Protein AF-A0A6A7G617-F1 (afdb_monomer_lite)

Organism: NCBI:txid1518452

InterPro domains:
  IPR002123 Phospholipid/glycerol acyltransferase [PF01553] (434-567)
  IPR002123 Phospholipid/glycerol acyltransferase [SM00563] (442-570)
  IPR013120 Fatty acyl-CoA reductase-like, NAD-binding domain [PF07993] (27-132)
  IPR022284 Glycerol-3-phosphate O-acyltransferase/Dihydroxyacetone phosphate acyltransferase [PTHR12563] (223-958)
  IPR033640 Fatty acyl-CoA reductase, C-terminal [PF03015] (202-298)
  IPR033640 Fatty acyl-CoA reductase, C-terminal [cd09071] (199-296)
  IPR041728 GPAT/DHAPAT, acyltransferase domain [cd07993] (420-623)
  IPR045520 GPAT/DHAPAT, C-terminal domain [PF19277] (578-935)

Structure (mmCIF, N/CA/C/O backbone):
data_AF-A0A6A7G617-F1
#
_entry.id   AF-A0A6A7G617-F1
#
loop_
_atom_site.group_PDB
_atom_site.id
_atom_site.type_symbol
_atom_site.label_atom_id
_atom_site.label_alt_id
_atom_site.label_comp_id
_atom_site.label_asym_id
_atom_site.label_entity_id
_atom_site.label_seq_id
_atom_site.pdbx_PDB_ins_code
_atom_site.Cartn_x
_atom_site.Cartn_y
_atom_site.Cartn_z
_atom_site.occupancy
_atom_site.B_iso_or_equiv
_atom_site.auth_seq_id
_atom_site.auth_comp_id
_atom_site.auth_asym_id
_atom_site.auth_atom_id
_atom_site.pdbx_PDB_model_num
ATOM 1 N N . ASN A 1 1 ? 29.561 -19.094 -16.765 1.00 28.03 1 ASN A N 1
ATOM 2 C CA . ASN A 1 1 ? 29.446 -20.532 -17.077 1.00 28.03 1 ASN A CA 1
ATOM 3 C C . ASN A 1 1 ? 27.996 -20.969 -16.968 1.00 28.03 1 ASN A C 1
ATOM 5 O O . ASN A 1 1 ? 27.586 -21.428 -15.915 1.00 28.03 1 ASN A O 1
ATOM 9 N N . VAL A 1 2 ? 27.230 -20.777 -18.043 1.00 29.97 2 VAL A N 1
ATOM 10 C CA . VAL A 1 2 ? 25.939 -21.436 -18.299 1.00 29.97 2 VAL A CA 1
ATOM 11 C C . VAL A 1 2 ? 26.090 -21.962 -19.722 1.00 29.97 2 VAL A C 1
ATOM 13 O O . VAL A 1 2 ? 26.134 -21.178 -20.665 1.00 29.97 2 VAL A O 1
ATOM 16 N N . HIS A 1 3 ? 26.375 -23.252 -19.865 1.00 28.94 3 HIS A N 1
ATOM 17 C CA . HIS A 1 3 ? 26.636 -23.854 -21.168 1.00 28.94 3 HIS A CA 1
ATOM 18 C C . HIS A 1 3 ? 25.312 -24.030 -21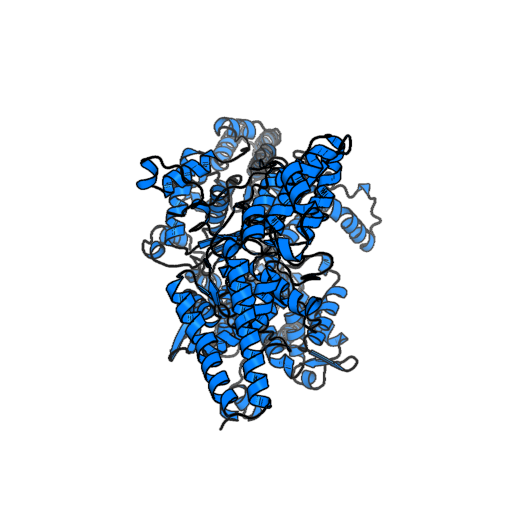.933 1.00 28.94 3 HIS A C 1
ATOM 20 O O . HIS A 1 3 ? 24.466 -24.814 -21.517 1.00 28.94 3 HIS A O 1
ATOM 26 N N . MET A 1 4 ? 25.214 -23.275 -23.036 1.00 38.28 4 MET A N 1
ATOM 27 C CA . MET A 1 4 ? 24.324 -23.378 -24.208 1.00 38.28 4 MET A CA 1
ATOM 28 C C . MET A 1 4 ? 22.805 -23.247 -23.984 1.00 38.28 4 MET A C 1
ATOM 30 O O . MET A 1 4 ? 22.077 -24.231 -23.997 1.00 38.28 4 MET A O 1
ATOM 34 N N . ALA A 1 5 ? 22.336 -21.997 -23.873 1.00 47.97 5 ALA A N 1
ATOM 35 C CA . ALA A 1 5 ? 20.972 -21.594 -24.228 1.00 47.97 5 ALA A CA 1
ATOM 36 C C . ALA A 1 5 ? 20.949 -21.233 -25.724 1.00 47.97 5 ALA A C 1
ATOM 38 O O . ALA A 1 5 ? 21.681 -20.333 -26.142 1.00 47.97 5 ALA A O 1
ATOM 39 N N . GLY A 1 6 ? 20.162 -21.944 -26.531 1.00 65.44 6 GLY A N 1
ATOM 40 C CA . GLY A 1 6 ? 19.867 -21.529 -27.903 1.00 65.44 6 GLY A CA 1
ATOM 41 C C . GLY A 1 6 ? 18.695 -20.551 -27.890 1.00 65.44 6 GLY A C 1
ATOM 42 O O . GLY A 1 6 ? 17.639 -20.890 -27.356 1.00 65.44 6 GLY A O 1
ATOM 43 N N . LEU A 1 7 ? 18.889 -19.347 -28.430 1.00 74.81 7 LEU A N 1
ATOM 44 C CA . LEU A 1 7 ? 17.791 -18.439 -28.756 1.00 74.81 7 LEU A CA 1
ATOM 45 C C . LEU A 1 7 ? 17.129 -18.944 -30.043 1.00 74.81 7 LEU A C 1
ATOM 47 O O . LEU A 1 7 ? 17.815 -19.141 -31.045 1.00 74.81 7 LEU A O 1
ATOM 51 N N . LEU A 1 8 ? 15.823 -19.183 -29.995 1.00 83.69 8 LEU A N 1
ATOM 52 C CA . LEU A 1 8 ? 15.007 -19.600 -31.128 1.00 83.69 8 LEU A CA 1
ATOM 53 C C . LEU A 1 8 ? 14.231 -18.388 -31.640 1.00 83.69 8 LEU A C 1
ATOM 55 O O . LEU A 1 8 ? 13.388 -17.851 -30.930 1.00 83.69 8 LEU A O 1
ATOM 59 N N . HIS A 1 9 ? 14.538 -17.958 -32.856 1.00 85.94 9 HIS A N 1
ATOM 60 C CA . HIS A 1 9 ? 13.901 -16.847 -33.547 1.00 85.94 9 HIS A CA 1
ATOM 61 C C . HIS A 1 9 ? 12.574 -17.251 -34.208 1.00 85.94 9 HIS A C 1
ATOM 63 O O . HIS A 1 9 ? 12.295 -18.427 -34.469 1.00 85.94 9 HIS A O 1
ATOM 69 N N . GLU A 1 10 ? 11.751 -16.249 -34.510 1.00 90.31 10 GLU A N 1
ATOM 70 C CA . GLU A 1 10 ? 10.480 -16.390 -35.229 1.00 90.31 10 GLU A CA 1
ATOM 71 C C . GLU A 1 10 ? 10.707 -16.566 -36.740 1.00 90.31 10 GLU A C 1
ATOM 73 O O . GLU A 1 10 ? 10.277 -15.762 -37.565 1.00 90.31 10 GLU A O 1
ATOM 78 N N . GLU A 1 11 ? 11.406 -17.643 -37.100 1.00 89.38 11 GLU A N 1
ATOM 79 C CA . GLU A 1 11 ? 11.740 -18.015 -38.475 1.00 89.38 11 GLU A CA 1
ATOM 80 C C . GLU A 1 11 ? 11.430 -19.495 -38.770 1.00 89.38 11 GLU A C 1
ATOM 82 O O . GLU A 1 11 ? 11.190 -20.311 -37.866 1.00 89.38 11 GLU A O 1
ATOM 87 N N . ILE A 1 12 ? 11.393 -19.830 -40.064 1.00 89.19 12 ILE A N 1
ATOM 88 C CA . ILE A 1 12 ? 11.341 -21.216 -40.537 1.00 89.19 12 ILE A CA 1
ATOM 89 C C . ILE A 1 12 ? 12.767 -21.757 -40.556 1.00 89.19 12 ILE A C 1
ATOM 91 O O . ILE A 1 12 ? 13.620 -21.257 -41.288 1.00 89.19 12 ILE A O 1
ATOM 95 N N . TYR A 1 13 ? 13.012 -22.802 -39.774 1.00 87.94 13 TYR A N 1
ATOM 96 C CA . TYR A 1 13 ? 14.319 -23.447 -39.718 1.00 87.94 13 TYR A CA 1
ATOM 97 C C . TYR A 1 13 ? 14.511 -24.399 -40.898 1.00 87.94 13 TYR A C 1
ATOM 99 O O . TYR A 1 13 ? 13.625 -25.222 -41.130 1.00 87.94 13 TYR A O 1
ATOM 107 N N . PRO A 1 14 ? 15.637 -24.336 -41.631 1.00 86.38 14 PRO A N 1
ATOM 108 C CA . PRO A 1 14 ? 15.873 -25.212 -42.774 1.00 86.38 14 PRO A CA 1
ATOM 109 C C . PRO A 1 14 ? 15.912 -26.683 -42.346 1.00 86.38 14 PRO A C 1
ATOM 111 O O . PRO A 1 14 ? 16.496 -27.022 -41.316 1.00 86.38 14 PRO A O 1
ATOM 114 N N . LEU A 1 15 ? 15.306 -27.555 -43.156 1.00 86.38 15 LEU A N 1
ATOM 115 C CA . LEU A 1 15 ? 15.407 -29.003 -42.973 1.00 86.38 15 LEU A CA 1
ATOM 116 C C . LEU A 1 15 ? 16.800 -29.477 -43.407 1.00 86.38 15 LEU A C 1
ATOM 118 O O . LEU A 1 15 ? 17.354 -29.000 -44.396 1.00 86.38 15 LEU A O 1
ATOM 122 N N . ASN A 1 16 ? 17.362 -30.437 -42.676 1.00 83.38 16 ASN A N 1
ATOM 123 C CA . ASN A 1 16 ? 18.614 -31.115 -43.033 1.00 83.38 16 ASN A CA 1
ATOM 124 C C . ASN A 1 16 ? 18.387 -32.359 -43.916 1.00 83.38 16 ASN A C 1
ATOM 126 O O . ASN A 1 16 ? 19.311 -33.144 -44.126 1.00 83.38 16 ASN A O 1
ATOM 130 N N . PHE A 1 17 ? 17.168 -32.538 -44.425 1.00 85.31 17 PHE A N 1
ATOM 131 C CA . PHE A 1 17 ? 16.744 -33.635 -45.290 1.00 85.31 17 PHE A CA 1
ATOM 132 C C . PHE A 1 17 ? 15.777 -33.136 -46.366 1.00 85.31 17 PHE A C 1
ATOM 134 O O . PHE A 1 17 ? 15.172 -32.072 -46.225 1.00 85.31 17 PHE A O 1
ATOM 141 N N . ASP A 1 18 ? 15.616 -33.936 -47.419 1.00 87.38 18 ASP A N 1
ATOM 142 C CA . ASP A 1 18 ? 14.609 -33.714 -48.453 1.00 87.38 18 ASP A CA 1
ATOM 143 C C . ASP A 1 18 ? 13.220 -34.148 -47.954 1.00 87.38 18 ASP A C 1
ATOM 145 O O . ASP A 1 18 ? 13.027 -35.265 -47.457 1.00 87.38 18 ASP A O 1
ATOM 149 N N . LEU A 1 19 ? 12.262 -33.226 -48.031 1.00 86.56 19 LEU A N 1
ATOM 150 C CA . LEU A 1 19 ? 10.920 -33.402 -47.493 1.00 86.56 19 LEU A CA 1
ATOM 151 C C . LEU A 1 19 ? 10.115 -34.460 -48.265 1.00 86.56 19 LEU A C 1
ATOM 153 O O . LEU A 1 19 ? 9.442 -35.294 -47.645 1.00 86.56 19 LEU A O 1
ATOM 157 N N . ASP A 1 20 ? 10.202 -34.457 -49.594 1.00 87.25 20 ASP A N 1
ATOM 158 C CA . ASP A 1 20 ? 9.460 -35.376 -50.458 1.00 87.25 20 ASP A CA 1
ATOM 159 C C . ASP A 1 20 ? 9.963 -36.811 -50.292 1.00 87.25 20 ASP A C 1
ATOM 161 O O . ASP A 1 20 ? 9.159 -37.749 -50.196 1.00 87.25 20 ASP A O 1
ATOM 165 N N . ASP A 1 21 ? 11.279 -36.986 -50.160 1.00 88.25 21 ASP A N 1
ATOM 166 C CA . ASP A 1 21 ? 11.900 -38.285 -49.904 1.00 88.25 21 ASP A CA 1
ATOM 167 C C . ASP A 1 21 ? 11.450 -38.879 -48.566 1.00 88.25 21 ASP A C 1
ATOM 169 O O . ASP A 1 21 ? 11.077 -40.058 -48.490 1.00 88.25 21 ASP A O 1
ATOM 173 N N . VAL A 1 22 ? 11.436 -38.070 -47.502 1.00 87.31 22 VAL A N 1
ATOM 174 C CA . VAL A 1 22 ? 10.978 -38.506 -46.175 1.00 87.31 22 VAL A CA 1
ATOM 175 C C . VAL A 1 22 ? 9.497 -38.881 -46.210 1.00 87.31 22 VAL A C 1
ATOM 177 O O . VAL A 1 22 ? 9.124 -39.947 -45.710 1.00 87.31 22 VAL A O 1
ATOM 180 N N . ILE A 1 23 ? 8.645 -38.069 -46.843 1.00 86.38 23 ILE A N 1
ATOM 181 C CA . ILE A 1 23 ? 7.213 -38.370 -46.983 1.00 86.38 23 ILE A CA 1
ATOM 182 C C . ILE A 1 23 ? 7.006 -39.660 -47.788 1.00 86.38 23 ILE A C 1
ATOM 184 O O . ILE A 1 23 ? 6.203 -40.514 -47.395 1.00 86.38 23 ILE A O 1
ATOM 188 N N . ALA A 1 24 ? 7.727 -39.837 -48.898 1.00 88.38 24 ALA A N 1
ATOM 189 C CA . ALA A 1 24 ? 7.652 -41.042 -49.718 1.00 88.38 24 ALA A CA 1
ATOM 190 C C . ALA A 1 24 ? 8.116 -42.286 -48.947 1.00 88.38 24 ALA A C 1
ATOM 192 O O . ALA A 1 24 ? 7.482 -43.340 -49.045 1.00 88.38 24 ALA A O 1
ATOM 193 N N . LYS A 1 25 ? 9.182 -42.162 -48.147 1.00 86.44 25 LYS A N 1
ATOM 194 C CA . LYS A 1 25 ? 9.706 -43.224 -47.278 1.00 86.44 25 LYS A CA 1
ATOM 195 C C . LYS A 1 25 ? 8.682 -43.629 -46.218 1.00 86.44 25 LYS A C 1
ATOM 197 O O . LYS A 1 25 ? 8.375 -44.813 -46.102 1.00 86.44 25 LYS A O 1
ATOM 202 N N . VAL A 1 26 ? 8.088 -42.660 -45.520 1.00 86.44 26 VAL A N 1
ATOM 203 C CA . VAL A 1 26 ? 7.050 -42.893 -44.500 1.00 86.44 26 VAL A CA 1
ATOM 204 C C . VAL A 1 26 ? 5.806 -43.552 -45.106 1.00 86.44 26 VAL A C 1
ATOM 206 O O . VAL A 1 26 ? 5.297 -44.515 -44.539 1.00 86.44 26 VAL A O 1
ATOM 209 N N . LYS A 1 27 ? 5.346 -43.108 -46.287 1.00 86.56 27 LYS A N 1
ATOM 210 C CA . LYS A 1 27 ? 4.177 -43.686 -46.985 1.00 86.56 27 LYS A CA 1
ATOM 211 C C . LYS A 1 27 ? 4.368 -45.141 -47.431 1.00 86.56 27 LYS A C 1
ATOM 213 O O . LYS A 1 27 ? 3.377 -45.828 -47.669 1.00 86.56 27 LYS A O 1
ATOM 218 N N . ARG A 1 28 ? 5.613 -45.604 -47.583 1.00 88.38 28 ARG A N 1
ATOM 219 C CA . ARG A 1 28 ? 5.943 -46.981 -47.997 1.00 88.38 28 ARG A CA 1
ATOM 220 C C . ARG A 1 28 ? 6.091 -47.954 -46.822 1.00 88.38 28 ARG A C 1
ATOM 222 O O . ARG A 1 28 ? 6.102 -49.156 -47.062 1.00 88.38 28 ARG A O 1
ATOM 229 N N . MET A 1 29 ? 6.212 -47.459 -45.589 1.00 86.38 29 MET A N 1
ATOM 230 C CA . MET A 1 29 ? 6.393 -48.277 -44.384 1.00 86.38 29 MET A CA 1
ATOM 231 C C . MET A 1 29 ? 5.056 -48.587 -43.712 1.00 86.38 29 MET A C 1
ATOM 233 O O . MET A 1 29 ? 4.158 -47.745 -43.670 1.00 86.38 29 MET A O 1
ATOM 237 N N . ASN A 1 30 ? 4.933 -49.772 -43.109 1.00 85.38 30 ASN A N 1
ATOM 238 C CA . ASN A 1 30 ? 3.828 -50.038 -42.185 1.00 85.38 30 ASN A CA 1
ATOM 239 C C . ASN A 1 30 ? 4.156 -49.551 -40.755 1.00 85.38 30 ASN A C 1
ATOM 241 O O . ASN A 1 30 ? 5.309 -49.302 -40.400 1.00 85.38 30 ASN A O 1
ATOM 245 N N . VAL A 1 31 ? 3.130 -49.418 -39.905 1.00 81.00 31 VAL A N 1
ATOM 246 C CA . VAL A 1 31 ? 3.266 -48.878 -38.535 1.00 81.00 31 VAL A CA 1
ATOM 247 C C . VAL A 1 31 ? 4.232 -49.701 -37.669 1.00 81.00 31 VAL A C 1
ATOM 249 O O . VAL A 1 31 ? 4.936 -49.144 -36.829 1.00 81.00 31 VAL A O 1
ATOM 252 N N . ASN A 1 32 ? 4.293 -51.020 -37.865 1.00 82.69 32 ASN A N 1
ATOM 253 C CA . ASN A 1 32 ? 5.158 -51.893 -37.070 1.00 82.69 32 ASN A CA 1
ATOM 254 C C . ASN A 1 32 ? 6.635 -51.724 -37.447 1.00 82.69 32 ASN A C 1
ATOM 256 O O . ASN A 1 32 ? 7.483 -51.681 -36.560 1.00 82.69 32 ASN A O 1
ATOM 260 N N . GLU A 1 33 ? 6.932 -51.577 -38.737 1.00 80.62 33 GLU A N 1
ATOM 261 C CA . GLU A 1 33 ? 8.276 -51.285 -39.250 1.00 80.62 33 GLU A CA 1
ATOM 262 C C . GLU A 1 33 ? 8.768 -49.913 -38.782 1.00 80.62 33 GLU A C 1
ATOM 264 O O . GLU A 1 33 ? 9.898 -49.786 -38.308 1.00 80.62 33 GLU A O 1
ATOM 269 N N . MET A 1 34 ? 7.897 -48.904 -38.841 1.00 78.38 34 MET A N 1
ATOM 270 C CA . MET A 1 34 ? 8.214 -47.529 -38.448 1.00 78.38 34 MET A CA 1
ATOM 271 C C . MET A 1 34 ? 8.533 -47.393 -36.955 1.00 78.38 34 MET A C 1
ATOM 273 O O . MET A 1 34 ? 9.382 -46.596 -36.573 1.00 78.38 34 MET A O 1
ATOM 277 N N . ASN A 1 35 ? 7.885 -48.200 -36.110 1.00 76.75 35 ASN A N 1
ATOM 278 C CA . ASN A 1 35 ? 8.109 -48.205 -34.663 1.00 76.75 35 ASN A CA 1
ATOM 279 C C . ASN A 1 35 ? 9.349 -49.008 -34.232 1.00 76.75 35 ASN A C 1
ATOM 281 O O . ASN A 1 35 ? 9.637 -49.090 -33.035 1.00 76.75 35 ASN A O 1
ATOM 285 N N . THR A 1 36 ? 10.095 -49.606 -35.167 1.00 82.38 36 THR A N 1
ATOM 286 C CA . THR A 1 36 ? 11.384 -50.217 -34.827 1.00 82.38 36 THR A CA 1
ATOM 287 C C . THR A 1 36 ? 12.402 -49.129 -34.493 1.00 82.38 36 THR A C 1
ATOM 289 O O . THR A 1 36 ? 12.517 -48.129 -35.199 1.00 82.38 36 THR A O 1
ATOM 292 N N . LEU A 1 37 ? 13.162 -49.321 -33.409 1.00 75.19 37 LEU A N 1
ATOM 293 C CA . LEU A 1 37 ? 14.102 -48.312 -32.908 1.00 75.19 37 LEU A CA 1
ATOM 294 C C . LEU A 1 37 ? 15.076 -47.789 -33.988 1.00 75.19 37 LEU A C 1
ATOM 296 O O . LEU A 1 37 ? 15.215 -46.574 -34.079 1.00 75.19 37 LEU A O 1
ATOM 300 N N . PRO A 1 38 ? 15.695 -48.632 -34.845 1.00 80.44 38 PRO A N 1
ATOM 301 C CA . PRO A 1 38 ? 16.620 -48.146 -35.870 1.00 80.44 38 PRO A CA 1
ATOM 302 C C . PRO A 1 38 ? 15.945 -47.251 -36.914 1.00 80.44 38 PRO A C 1
ATOM 304 O O . PRO A 1 38 ? 16.496 -46.219 -37.276 1.00 80.44 38 PRO A O 1
ATOM 307 N N . VAL A 1 39 ? 14.745 -47.626 -37.369 1.00 80.81 39 VAL A N 1
ATOM 308 C CA . VAL A 1 39 ? 13.992 -46.870 -38.380 1.00 80.81 39 VAL A CA 1
ATOM 309 C C . VAL A 1 39 ? 13.489 -45.556 -37.797 1.00 80.81 39 VAL A C 1
ATOM 311 O O . VAL A 1 39 ? 13.611 -44.516 -38.435 1.00 80.81 39 VAL A O 1
ATOM 314 N N . LEU A 1 40 ? 12.968 -45.578 -36.570 1.00 80.88 40 LEU A N 1
ATOM 315 C CA . LEU A 1 40 ? 12.483 -44.374 -35.907 1.00 80.88 40 LEU A CA 1
ATOM 316 C C . LEU A 1 40 ? 13.619 -43.383 -35.622 1.00 80.88 40 LEU A C 1
ATOM 318 O O . LEU A 1 40 ? 13.441 -42.188 -35.826 1.00 80.88 40 LEU A O 1
ATOM 322 N N . THR A 1 41 ? 14.785 -43.858 -35.173 1.00 81.62 41 THR A N 1
ATOM 323 C CA . THR A 1 41 ? 15.956 -42.998 -34.945 1.00 81.62 41 THR A CA 1
ATOM 324 C C . THR A 1 41 ? 16.480 -42.400 -36.250 1.00 81.62 41 THR A C 1
ATOM 326 O O . THR A 1 41 ? 16.791 -41.215 -36.280 1.00 81.62 41 THR A O 1
ATOM 329 N N . ASP A 1 42 ? 16.520 -43.185 -37.327 1.00 84.25 42 ASP A N 1
ATOM 330 C CA . ASP A 1 42 ? 16.909 -42.711 -38.661 1.00 84.25 42 ASP A CA 1
ATOM 331 C C . ASP A 1 42 ? 15.929 -41.663 -39.215 1.00 84.25 42 ASP A C 1
ATOM 333 O O . ASP A 1 42 ? 16.350 -40.657 -39.775 1.00 84.25 42 ASP A O 1
ATOM 337 N N . LEU A 1 43 ? 14.619 -41.853 -39.009 1.00 83.38 43 LEU A N 1
ATOM 338 C CA . LEU A 1 43 ? 13.598 -40.884 -39.420 1.00 83.38 43 LEU A CA 1
ATOM 339 C C . LEU A 1 43 ? 13.639 -39.593 -38.595 1.00 83.38 43 LEU A C 1
ATOM 341 O O . LEU A 1 43 ? 13.448 -38.518 -39.153 1.00 83.38 43 LEU A O 1
ATOM 345 N N . LEU A 1 44 ? 13.846 -39.687 -37.279 1.00 82.88 44 LEU A N 1
ATOM 346 C CA . LEU A 1 44 ? 13.841 -38.519 -36.395 1.00 82.88 44 LEU A CA 1
ATOM 347 C C . LEU A 1 44 ? 15.117 -37.682 -36.498 1.00 82.88 44 LEU A C 1
ATOM 349 O O . LEU A 1 44 ? 15.049 -36.483 -36.241 1.00 82.88 44 LEU A O 1
ATOM 353 N N . GLY A 1 45 ? 16.264 -38.275 -36.838 1.00 84.00 45 GLY A N 1
ATOM 354 C CA . GLY A 1 45 ? 17.542 -37.562 -36.867 1.00 84.00 45 GLY A CA 1
ATOM 355 C C . GLY A 1 45 ? 17.822 -36.836 -35.543 1.00 84.00 45 GLY A C 1
ATOM 356 O O . GLY A 1 45 ? 17.824 -37.452 -34.477 1.00 84.00 45 GLY A O 1
ATOM 357 N N . ASP A 1 46 ? 18.016 -35.516 -35.610 1.00 81.88 46 ASP A N 1
ATOM 358 C CA . ASP A 1 46 ? 18.300 -34.656 -34.448 1.00 81.88 46 ASP A CA 1
ATOM 359 C C . ASP A 1 46 ? 17.046 -34.238 -33.652 1.00 81.88 46 ASP A C 1
ATOM 361 O O . ASP A 1 46 ? 17.153 -33.591 -32.604 1.00 81.88 46 ASP A O 1
ATOM 365 N N . TYR A 1 47 ? 15.843 -34.585 -34.120 1.00 85.38 47 TYR A N 1
ATOM 366 C CA . TYR A 1 47 ? 14.606 -34.190 -33.454 1.00 85.38 47 TYR A CA 1
ATOM 367 C C . TYR A 1 47 ? 14.360 -35.041 -32.198 1.00 85.38 47 TYR A C 1
ATOM 369 O O . TYR A 1 47 ? 14.393 -36.272 -32.252 1.00 85.38 47 TYR A O 1
ATOM 377 N N . PRO A 1 48 ? 14.027 -34.420 -31.050 1.00 80.69 48 PRO A N 1
ATOM 378 C CA . PRO A 1 48 ? 13.909 -35.133 -29.779 1.00 80.69 48 PRO A CA 1
ATOM 379 C C . PRO A 1 48 ? 12.720 -36.095 -29.712 1.00 80.69 48 PRO A C 1
ATOM 381 O O . PRO A 1 48 ? 12.708 -37.003 -28.878 1.00 80.69 48 PRO A O 1
ATOM 384 N N . ASN A 1 49 ? 11.688 -35.878 -30.530 1.00 84.19 49 ASN A N 1
ATOM 385 C CA . ASN A 1 49 ? 10.528 -36.753 -30.623 1.00 84.19 49 ASN A CA 1
ATOM 386 C C . ASN A 1 49 ? 9.768 -36.556 -31.946 1.00 84.19 49 ASN A C 1
ATOM 388 O O . ASN A 1 49 ? 10.015 -35.629 -32.717 1.00 84.19 49 ASN A O 1
ATOM 392 N N . THR A 1 50 ? 8.792 -37.433 -32.182 1.00 86.19 50 THR A N 1
ATOM 393 C CA . THR A 1 50 ? 7.918 -37.401 -33.364 1.00 86.19 50 THR A CA 1
ATOM 394 C C . THR A 1 50 ? 7.081 -36.130 -33.464 1.00 86.19 50 THR A C 1
ATOM 396 O O . THR A 1 50 ? 6.789 -35.682 -34.570 1.00 86.19 50 THR A O 1
ATOM 399 N N . TYR A 1 51 ? 6.709 -35.513 -32.341 1.00 85.81 51 TYR A N 1
ATOM 400 C CA . TYR A 1 51 ? 5.921 -34.284 -32.344 1.00 85.81 51 TYR A CA 1
ATOM 401 C C . TYR A 1 51 ? 6.719 -33.107 -32.919 1.00 85.81 51 TYR A C 1
ATOM 403 O O . TYR A 1 51 ? 6.253 -32.454 -33.850 1.00 85.81 51 TYR A O 1
ATOM 411 N N . THR A 1 52 ? 7.940 -32.867 -32.433 1.00 87.06 52 THR A N 1
ATOM 412 C CA . THR A 1 52 ? 8.783 -31.768 -32.934 1.00 87.06 52 THR A CA 1
ATOM 413 C C . THR A 1 52 ? 9.152 -31.969 -34.402 1.00 87.06 52 THR A C 1
ATOM 415 O O . THR A 1 52 ? 9.135 -31.014 -35.173 1.00 87.06 52 THR A O 1
ATOM 418 N N . PHE A 1 53 ? 9.415 -33.217 -34.802 1.00 88.94 53 PHE A N 1
ATOM 419 C CA . PHE A 1 53 ? 9.690 -33.589 -36.190 1.00 88.94 53 PHE A CA 1
ATOM 420 C C . PHE A 1 53 ? 8.505 -33.298 -37.121 1.00 88.94 53 PHE A C 1
ATOM 422 O O . PHE A 1 53 ? 8.629 -32.559 -38.096 1.00 88.94 53 PHE A O 1
ATOM 429 N N . THR A 1 54 ? 7.323 -33.820 -36.787 1.00 90.25 54 THR A N 1
ATOM 430 C CA . THR A 1 54 ? 6.126 -33.663 -37.630 1.00 90.25 54 THR A CA 1
ATOM 431 C C . THR A 1 54 ? 5.650 -32.216 -37.714 1.00 90.25 54 THR A C 1
ATOM 433 O O . THR A 1 54 ? 5.224 -31.782 -38.785 1.00 90.25 54 THR A O 1
ATOM 436 N N . LYS A 1 55 ? 5.753 -31.438 -36.627 1.00 92.06 55 LYS A N 1
ATOM 437 C CA . LYS A 1 55 ? 5.425 -30.005 -36.648 1.00 92.06 55 LYS A CA 1
ATOM 438 C C . LYS A 1 55 ? 6.393 -29.205 -37.510 1.00 92.06 55 LYS A C 1
ATOM 440 O O . LYS A 1 55 ? 5.927 -28.389 -38.294 1.00 92.06 55 LYS A O 1
ATOM 445 N N . SER A 1 56 ? 7.692 -29.501 -37.446 1.00 90.31 56 SER A N 1
ATOM 446 C CA . SER A 1 56 ? 8.683 -28.864 -38.320 1.00 90.31 56 SER A CA 1
ATOM 447 C C . SER A 1 56 ? 8.394 -29.145 -39.796 1.00 90.31 56 SER A C 1
ATOM 449 O O . SER A 1 56 ? 8.293 -28.206 -40.575 1.00 90.31 56 SER A O 1
ATOM 451 N N . ILE A 1 57 ? 8.142 -30.405 -40.166 1.00 91.31 57 ILE A N 1
ATOM 452 C CA . ILE A 1 57 ? 7.723 -30.778 -41.528 1.00 91.31 57 ILE A CA 1
ATOM 453 C C . ILE A 1 57 ? 6.448 -30.035 -41.957 1.00 91.31 57 ILE A C 1
ATOM 455 O O . ILE A 1 57 ? 6.370 -29.524 -43.072 1.00 91.31 57 ILE A O 1
ATOM 459 N N . THR A 1 58 ? 5.456 -29.940 -41.068 1.00 92.62 58 THR A N 1
ATOM 460 C CA . THR A 1 58 ? 4.180 -29.271 -41.368 1.00 92.62 58 THR A CA 1
ATOM 461 C C . THR A 1 58 ? 4.379 -27.795 -41.716 1.00 92.62 58 THR A C 1
ATOM 463 O O . THR A 1 58 ? 3.737 -27.305 -42.641 1.00 92.62 58 THR A O 1
ATOM 466 N N . GLU A 1 59 ? 5.263 -27.082 -41.011 1.00 92.88 59 GLU A N 1
ATOM 467 C CA . GLU A 1 59 ? 5.543 -25.669 -41.297 1.00 92.88 59 GLU A CA 1
ATOM 468 C C . GLU A 1 59 ? 6.103 -25.471 -42.720 1.00 92.88 59 GLU A C 1
ATOM 470 O O . GLU A 1 59 ? 5.652 -24.571 -43.432 1.00 92.88 59 GLU A O 1
ATOM 475 N N . HIS A 1 60 ? 7.008 -26.349 -43.168 1.00 91.88 60 HIS A N 1
ATOM 476 C CA . HIS A 1 60 ? 7.544 -26.331 -44.539 1.00 91.88 60 HIS A CA 1
ATOM 477 C C . HIS A 1 60 ? 6.485 -26.684 -45.580 1.00 91.88 60 HIS A C 1
ATOM 479 O O . HIS A 1 60 ? 6.309 -25.949 -46.549 1.00 91.88 60 HIS A O 1
ATOM 485 N N . MET A 1 61 ? 5.698 -27.735 -45.337 1.00 90.56 61 MET A N 1
ATOM 486 C CA . MET A 1 61 ? 4.607 -28.119 -46.237 1.00 90.56 61 MET A CA 1
ATOM 487 C C . MET A 1 61 ? 3.584 -26.992 -46.417 1.00 90.56 61 MET A C 1
ATOM 489 O O . MET A 1 61 ? 3.103 -26.775 -47.528 1.00 90.56 61 MET A O 1
ATOM 493 N N . LEU A 1 62 ? 3.241 -26.268 -45.347 1.00 90.62 62 LEU A N 1
ATOM 494 C CA . LEU A 1 62 ? 2.337 -25.119 -45.431 1.00 90.62 62 LEU A CA 1
ATOM 495 C C . LEU A 1 62 ? 2.951 -23.986 -46.255 1.00 90.62 62 LEU A C 1
ATOM 497 O O . LEU A 1 62 ? 2.252 -23.369 -47.055 1.00 90.62 62 LEU A O 1
ATOM 501 N N . LEU A 1 63 ? 4.249 -23.722 -46.093 1.00 86.94 63 LEU A N 1
ATOM 502 C CA . LEU A 1 63 ? 4.942 -22.693 -46.860 1.00 86.94 63 LEU A CA 1
ATOM 503 C C . LEU A 1 63 ? 4.973 -23.009 -48.362 1.00 86.94 63 LEU A C 1
ATOM 505 O O . LEU A 1 63 ? 4.708 -22.121 -49.171 1.00 86.94 63 LEU A O 1
ATOM 509 N N . GLU A 1 64 ? 5.251 -24.262 -48.719 1.00 87.62 64 GLU A N 1
ATOM 510 C CA . GLU A 1 64 ? 5.343 -24.721 -50.109 1.00 87.62 64 GLU A CA 1
ATOM 511 C C . GLU A 1 64 ? 3.975 -24.799 -50.801 1.00 87.62 64 GLU A C 1
ATOM 513 O O . GLU A 1 64 ? 3.856 -24.465 -51.979 1.00 87.62 64 GLU A O 1
ATOM 518 N N . ASN A 1 65 ? 2.924 -25.202 -50.075 1.00 87.81 65 ASN A N 1
ATOM 519 C CA . ASN A 1 65 ? 1.633 -25.565 -50.674 1.00 87.81 65 ASN A CA 1
ATOM 520 C C . ASN A 1 65 ? 0.504 -24.532 -50.472 1.00 87.81 65 ASN A C 1
ATOM 522 O O . ASN A 1 65 ? -0.608 -24.758 -50.946 1.00 87.81 65 ASN A O 1
ATOM 526 N N . ARG A 1 66 ? 0.737 -23.396 -49.792 1.00 86.31 66 ARG A N 1
ATOM 527 C CA . ARG A 1 66 ? -0.332 -22.417 -49.459 1.00 86.31 66 ARG A CA 1
ATOM 528 C C . ARG A 1 66 ? -0.977 -21.690 -50.647 1.00 86.31 66 ARG A C 1
ATOM 530 O O . ARG A 1 66 ? -2.069 -21.143 -50.497 1.00 86.31 66 ARG A O 1
ATOM 537 N N . GLY A 1 67 ? -0.308 -21.609 -51.799 1.00 85.94 67 GLY A N 1
ATOM 538 C CA . GLY A 1 67 ? -0.770 -20.793 -52.928 1.00 85.94 67 GLY A CA 1
ATOM 539 C C . GLY A 1 67 ? -0.959 -19.316 -52.547 1.00 85.94 67 GLY A C 1
ATOM 540 O O . GLY A 1 67 ? -0.032 -18.685 -52.044 1.00 85.94 67 GLY A O 1
ATOM 541 N N . SER A 1 68 ? -2.159 -18.773 -52.784 1.00 85.31 68 SER A N 1
ATOM 542 C CA . SER A 1 68 ? -2.531 -17.374 -52.504 1.00 85.31 68 SER A CA 1
ATOM 543 C C . SER A 1 68 ? -3.238 -17.162 -51.157 1.00 85.31 68 SER A C 1
ATOM 545 O O . SER A 1 68 ? -3.853 -16.119 -50.952 1.00 85.31 68 SER A O 1
ATOM 547 N N . VAL A 1 69 ? -3.253 -18.160 -50.270 1.00 87.50 69 VAL A N 1
ATOM 548 C CA . VAL A 1 69 ? -3.901 -18.041 -48.955 1.00 87.50 69 VAL A CA 1
ATOM 549 C C . VAL A 1 69 ? -2.931 -17.368 -47.971 1.00 87.50 69 VAL A C 1
ATOM 551 O O . VAL A 1 69 ? -1.825 -17.893 -47.788 1.00 87.50 69 VAL A O 1
ATOM 554 N N . PRO A 1 70 ? -3.315 -16.253 -47.309 1.00 88.38 70 PRO A N 1
ATOM 555 C CA . PRO A 1 70 ? -2.494 -15.641 -46.266 1.00 88.38 70 PRO A CA 1
ATOM 556 C C . PRO A 1 70 ? -2.195 -16.643 -45.145 1.00 88.38 70 PRO A C 1
ATOM 558 O O . PRO A 1 70 ? -3.089 -17.351 -44.680 1.00 88.38 70 PRO A O 1
ATOM 561 N N . LEU A 1 71 ? -0.935 -16.713 -44.710 1.00 89.19 71 LEU A N 1
ATOM 562 C CA . LEU A 1 71 ? -0.466 -17.723 -43.760 1.00 89.19 71 LEU A CA 1
ATOM 563 C C . LEU A 1 71 ? 0.177 -17.076 -42.530 1.00 89.19 71 LEU A C 1
ATOM 565 O O . LEU A 1 71 ? 1.183 -16.377 -42.643 1.00 89.19 71 LEU A O 1
ATOM 569 N N . ALA A 1 72 ? -0.378 -17.382 -41.358 1.00 92.56 72 ALA A N 1
ATOM 570 C CA . ALA A 1 72 ? 0.214 -17.122 -40.051 1.00 92.56 72 ALA A CA 1
ATOM 571 C C . ALA A 1 72 ? 0.620 -18.456 -39.413 1.00 92.56 72 ALA A C 1
ATOM 573 O O . ALA A 1 72 ? -0.135 -19.427 -39.494 1.00 92.56 72 ALA A O 1
ATOM 574 N N . ILE A 1 73 ? 1.771 -18.508 -38.743 1.00 94.44 73 ILE A N 1
ATOM 575 C CA . ILE A 1 73 ? 2.155 -19.657 -37.913 1.00 94.44 73 ILE A CA 1
ATOM 576 C C . ILE A 1 73 ? 2.269 -19.178 -36.470 1.00 94.44 73 ILE A C 1
ATOM 578 O O . ILE A 1 73 ? 3.169 -18.415 -36.136 1.00 94.44 73 ILE A O 1
ATOM 582 N N . VAL A 1 74 ? 1.373 -19.640 -35.600 1.00 95.44 74 VAL A N 1
ATOM 583 C CA . VAL A 1 74 ? 1.499 -19.423 -34.155 1.00 95.44 74 VAL A CA 1
ATOM 584 C C . VAL A 1 74 ? 2.239 -20.610 -33.551 1.00 95.44 74 VAL A C 1
ATOM 586 O O . VAL A 1 74 ? 1.785 -21.751 -33.663 1.00 95.44 74 VAL A O 1
ATOM 589 N N . ARG A 1 75 ? 3.386 -20.348 -32.921 1.00 93.88 75 ARG A N 1
ATOM 590 C CA . ARG A 1 75 ? 4.260 -21.366 -32.327 1.00 93.88 75 ARG A CA 1
ATOM 591 C C . ARG A 1 75 ? 4.215 -21.259 -30.798 1.00 93.88 75 ARG A C 1
ATOM 593 O O . ARG A 1 75 ? 4.978 -20.482 -30.224 1.00 93.88 75 ARG A O 1
ATOM 600 N N . PRO A 1 76 ? 3.320 -21.994 -30.121 1.00 94.56 76 PRO A N 1
ATOM 601 C CA . PRO A 1 76 ? 3.283 -21.995 -28.667 1.00 94.56 76 PRO A CA 1
ATOM 602 C C . PRO A 1 76 ? 4.440 -22.806 -28.071 1.00 94.56 76 PRO A C 1
ATOM 604 O O . PRO A 1 76 ? 4.911 -23.775 -28.678 1.00 94.56 76 PRO A O 1
ATOM 607 N N . SER A 1 77 ? 4.859 -22.442 -26.857 1.00 91.88 77 SER A N 1
ATOM 608 C CA . SER A 1 77 ? 5.678 -23.304 -26.001 1.00 91.88 77 SER A CA 1
ATOM 609 C C . SER A 1 77 ? 4.824 -24.421 -25.373 1.00 91.88 77 SER A C 1
ATOM 611 O O . SER A 1 77 ? 3.822 -24.850 -25.954 1.00 91.88 77 SER A O 1
ATOM 613 N N . ILE A 1 78 ? 5.213 -24.974 -24.217 1.00 91.50 78 ILE A N 1
ATOM 614 C CA . ILE A 1 78 ? 4.436 -26.046 -23.585 1.00 91.50 78 ILE A CA 1
ATOM 615 C C . ILE A 1 78 ? 3.099 -25.481 -23.100 1.00 91.50 78 ILE A C 1
ATOM 617 O O . ILE A 1 78 ? 3.044 -24.756 -22.114 1.00 91.50 78 ILE A O 1
ATOM 621 N N . ILE A 1 79 ? 2.010 -25.854 -23.766 1.00 93.69 79 ILE A N 1
ATOM 622 C CA . ILE A 1 79 ? 0.674 -25.388 -23.392 1.00 93.69 79 ILE A CA 1
ATOM 623 C C . ILE A 1 79 ? 0.275 -25.988 -22.035 1.00 93.69 79 ILE A C 1
ATOM 625 O O . ILE A 1 79 ? 0.329 -27.209 -21.846 1.00 93.69 79 ILE A O 1
ATOM 629 N N . GLY A 1 80 ? -0.091 -25.123 -21.091 1.00 94.19 80 GLY A N 1
ATOM 630 C CA . GLY A 1 80 ? -0.657 -25.477 -19.791 1.00 94.19 80 GLY A CA 1
ATOM 631 C C . GLY A 1 80 ? -2.148 -25.146 -19.689 1.00 94.19 80 GLY A C 1
ATOM 632 O O . GLY A 1 80 ? -2.820 -24.951 -20.699 1.00 94.19 80 GLY A O 1
ATOM 633 N N . ALA A 1 81 ? -2.671 -25.121 -18.464 1.00 94.19 81 ALA A N 1
ATOM 634 C CA . ALA A 1 81 ? -4.073 -24.797 -18.213 1.00 94.19 81 ALA A CA 1
ATOM 635 C C . ALA A 1 81 ? -4.398 -23.316 -18.474 1.00 94.19 81 ALA A C 1
ATOM 637 O O . ALA A 1 81 ? -3.501 -22.476 -18.547 1.00 94.19 81 ALA A O 1
ATOM 638 N N . ALA A 1 82 ? -5.687 -23.003 -18.597 1.00 92.94 82 ALA A N 1
ATOM 639 C CA . ALA A 1 82 ? -6.156 -21.627 -18.713 1.00 92.94 82 ALA A CA 1
ATOM 640 C C . ALA A 1 82 ? -5.834 -20.815 -17.456 1.00 92.94 82 ALA A C 1
ATOM 642 O O . ALA A 1 82 ? -5.997 -21.308 -16.331 1.00 92.94 82 ALA A O 1
ATOM 643 N N . VAL A 1 83 ? -5.415 -19.564 -17.654 1.00 88.69 83 VAL A N 1
ATOM 644 C CA . VAL A 1 83 ? -5.384 -18.581 -16.572 1.00 88.69 83 VAL A CA 1
ATOM 645 C C . VAL A 1 83 ? -6.809 -18.115 -16.310 1.00 88.69 83 VAL A C 1
ATOM 647 O O . VAL A 1 83 ? -7.319 -18.342 -15.231 1.00 88.69 83 VAL A O 1
ATOM 650 N N . GLU A 1 84 ? -7.496 -17.526 -17.274 1.00 84.81 84 GLU A N 1
ATOM 651 C CA . GLU A 1 84 ? -8.780 -16.863 -17.044 1.00 84.81 84 GLU A CA 1
ATOM 652 C C . GLU A 1 84 ? -9.917 -17.528 -17.818 1.00 84.81 84 GLU A C 1
ATOM 654 O O . GLU A 1 84 ? -10.927 -17.907 -17.221 1.00 84.81 84 GLU A O 1
ATOM 659 N N . GLU A 1 85 ? -9.737 -17.741 -19.122 1.00 83.94 85 GLU A N 1
ATOM 660 C CA . GLU A 1 85 ? -10.814 -18.192 -20.007 1.00 83.94 85 GLU A CA 1
ATOM 661 C C . GLU A 1 85 ? -10.629 -19.638 -20.500 1.00 83.94 85 GLU A C 1
ATOM 663 O O . GLU A 1 85 ? -9.525 -20.040 -20.864 1.00 83.94 85 GLU A O 1
ATOM 668 N N . PRO A 1 86 ? -11.697 -20.455 -20.579 1.00 85.06 86 PRO A N 1
ATOM 669 C CA . PRO A 1 86 ? -13.085 -20.142 -20.222 1.00 85.06 86 PRO A CA 1
ATOM 670 C C . PRO A 1 86 ? -13.340 -20.128 -18.707 1.00 85.06 86 PRO A C 1
ATOM 672 O O . PRO A 1 86 ? -14.319 -19.537 -18.263 1.00 85.06 86 PRO A O 1
ATOM 675 N N . VAL A 1 87 ? -12.485 -20.801 -17.934 1.00 86.88 87 VAL A N 1
ATOM 676 C CA . VAL A 1 87 ? -12.463 -20.781 -16.468 1.00 86.88 87 VAL A CA 1
ATOM 677 C C . VAL A 1 87 ? -11.035 -21.049 -15.973 1.00 86.88 87 VAL A C 1
ATOM 679 O O . VAL A 1 87 ? -10.297 -21.799 -16.627 1.00 86.88 87 VAL A O 1
ATOM 682 N N . PRO A 1 88 ? -10.659 -20.537 -14.789 1.00 87.44 88 PRO A N 1
ATOM 683 C CA . PRO A 1 88 ? -9.399 -20.847 -14.124 1.00 87.44 88 PRO A CA 1
ATOM 684 C C . PRO A 1 88 ? -9.053 -22.336 -14.088 1.00 87.44 88 PRO A C 1
ATOM 686 O O . PRO A 1 88 ? -9.833 -23.186 -13.639 1.00 87.44 88 PRO A O 1
ATOM 689 N N . GLY A 1 89 ? -7.843 -22.659 -14.546 1.00 90.19 89 GLY A N 1
ATOM 690 C CA . GLY A 1 89 ? -7.301 -24.013 -14.507 1.00 90.19 89 GLY A CA 1
ATOM 691 C C . GLY A 1 89 ? -7.910 -24.959 -15.533 1.00 90.19 89 GLY A C 1
ATOM 692 O O . GLY A 1 89 ? -7.642 -26.157 -15.460 1.00 90.19 89 GLY A O 1
ATOM 693 N N . TRP A 1 90 ? -8.718 -24.476 -16.481 1.00 92.94 90 TRP A N 1
ATOM 694 C CA . TRP A 1 90 ? -9.296 -25.337 -17.506 1.00 92.94 90 TRP A CA 1
ATOM 695 C C . TRP A 1 90 ? -8.206 -26.090 -18.282 1.00 92.94 90 TRP A C 1
ATOM 697 O O . TRP A 1 90 ? -7.268 -25.494 -18.815 1.00 92.94 90 TRP A O 1
ATOM 707 N N . VAL A 1 91 ? -8.330 -27.417 -18.312 1.00 92.56 91 VAL A N 1
ATOM 708 C CA . VAL A 1 91 ? -7.474 -28.340 -19.062 1.00 92.56 91 VAL A CA 1
ATOM 709 C C . VAL A 1 91 ? -8.267 -29.610 -19.356 1.00 92.56 91 VAL A C 1
ATOM 711 O O . VAL A 1 91 ? -8.949 -30.144 -18.483 1.00 92.56 91 VAL A O 1
ATOM 714 N N . ASP A 1 92 ? -8.194 -30.101 -20.586 1.00 86.06 92 ASP A N 1
ATOM 715 C CA . ASP A 1 92 ? -9.005 -31.227 -21.059 1.00 86.06 92 ASP A CA 1
ATOM 716 C C . ASP A 1 92 ? -8.219 -32.544 -21.179 1.00 86.06 92 ASP A C 1
ATOM 718 O O . ASP A 1 92 ? -8.805 -33.629 -21.213 1.00 86.06 92 ASP A O 1
ATOM 722 N N . THR A 1 93 ? -6.887 -32.473 -21.221 1.00 85.25 93 THR A N 1
ATOM 723 C CA . THR A 1 93 ? -6.018 -33.609 -21.533 1.00 85.25 93 THR A CA 1
ATOM 724 C C . THR A 1 93 ? -4.759 -33.657 -20.668 1.00 85.25 93 THR A C 1
ATOM 726 O O . THR A 1 93 ? -4.215 -32.652 -20.216 1.00 85.25 93 THR A O 1
ATOM 729 N N . VAL A 1 94 ? -4.252 -34.876 -20.443 1.00 83.56 94 VAL A N 1
ATOM 730 C CA . VAL A 1 94 ? -2.970 -35.113 -19.759 1.00 83.56 94 VAL A CA 1
ATOM 731 C C . VAL A 1 94 ? -1.848 -35.126 -20.793 1.00 83.56 94 VAL A C 1
ATOM 733 O O . VAL A 1 94 ? -1.359 -36.185 -21.193 1.00 83.56 94 VAL A O 1
ATOM 736 N N . SER A 1 95 ? -1.449 -33.944 -21.250 1.00 80.50 95 SER A N 1
ATOM 737 C CA . SER A 1 95 ? -0.354 -33.767 -22.208 1.00 80.50 95 SER A CA 1
ATOM 738 C C . SER A 1 95 ? 0.768 -32.892 -21.658 1.00 80.50 95 SER A C 1
ATOM 740 O O . SER A 1 95 ? 0.593 -32.160 -20.686 1.00 80.50 95 SER A O 1
ATOM 742 N N . ALA A 1 96 ? 1.939 -32.987 -22.295 1.00 83.50 96 ALA A N 1
ATOM 743 C CA . ALA A 1 96 ? 3.117 -32.170 -22.010 1.00 83.50 96 ALA A CA 1
ATOM 744 C C . ALA A 1 96 ? 3.405 -32.030 -20.498 1.00 83.50 96 ALA A C 1
ATOM 746 O O . ALA A 1 96 ? 3.548 -33.054 -19.831 1.00 83.50 96 ALA A O 1
ATOM 747 N N . ALA A 1 97 ? 3.485 -30.812 -19.947 1.00 87.12 97 ALA A N 1
ATOM 748 C CA . ALA A 1 97 ? 3.798 -30.578 -18.532 1.00 87.12 97 ALA A CA 1
ATOM 749 C C . ALA A 1 97 ? 2.751 -31.151 -17.553 1.00 87.12 97 ALA A C 1
ATOM 751 O O . ALA A 1 97 ? 3.108 -31.525 -16.436 1.00 87.12 97 ALA A O 1
ATOM 752 N N . GLY A 1 98 ? 1.490 -31.311 -17.969 1.00 89.81 98 GLY A N 1
ATOM 753 C CA . GLY A 1 98 ? 0.438 -31.873 -17.116 1.00 89.81 98 GLY A CA 1
ATOM 754 C C . GLY A 1 98 ? 0.671 -33.344 -16.752 1.00 89.81 98 GLY A C 1
ATOM 755 O O . GLY A 1 98 ? 0.311 -33.782 -15.661 1.00 89.81 98 GLY A O 1
ATOM 756 N N . ALA A 1 99 ? 1.340 -34.110 -17.621 1.00 90.62 99 ALA A N 1
ATOM 757 C CA . ALA A 1 99 ? 1.628 -35.525 -17.387 1.00 90.62 99 ALA A CA 1
ATOM 758 C C . ALA A 1 99 ? 2.575 -35.788 -16.196 1.00 90.62 99 ALA A C 1
ATOM 760 O O . ALA A 1 99 ? 2.200 -36.572 -15.319 1.00 90.62 99 ALA A O 1
ATOM 761 N N . PRO A 1 100 ? 3.778 -35.181 -16.110 1.00 90.38 100 PRO A N 1
ATOM 762 C CA . PRO A 1 100 ? 4.637 -35.336 -14.941 1.00 90.38 100 PRO A CA 1
ATOM 763 C C . PRO A 1 100 ? 4.037 -34.698 -13.681 1.00 90.38 100 PRO A C 1
ATOM 765 O O . PRO A 1 100 ? 4.175 -35.296 -12.617 1.00 90.38 100 PRO A O 1
ATOM 768 N N . ILE A 1 101 ? 3.327 -33.563 -13.785 1.00 92.12 101 ILE A N 1
ATOM 769 C CA . ILE A 1 101 ? 2.672 -32.911 -12.634 1.00 92.12 101 ILE A CA 1
ATOM 770 C C . ILE A 1 101 ? 1.603 -33.825 -12.025 1.00 92.12 101 ILE A C 1
ATOM 772 O O . ILE A 1 101 ? 1.632 -34.087 -10.824 1.00 92.12 101 ILE A O 1
ATOM 776 N N . LEU A 1 102 ? 0.699 -34.379 -12.840 1.00 91.94 102 LEU A N 1
ATOM 777 C CA . LEU A 1 102 ? -0.335 -35.295 -12.356 1.00 91.94 102 LEU A CA 1
ATOM 778 C C . LEU A 1 102 ? 0.265 -36.614 -11.854 1.00 91.94 102 LEU A C 1
ATOM 780 O O . LEU A 1 102 ? -0.148 -37.125 -10.816 1.00 91.94 102 LEU A O 1
ATOM 784 N N . ALA A 1 103 ? 1.267 -37.170 -12.546 1.00 90.88 103 ALA A N 1
ATOM 785 C CA . ALA A 1 103 ? 1.943 -38.386 -12.090 1.00 90.88 103 ALA A CA 1
ATOM 786 C C . ALA A 1 103 ? 2.628 -38.188 -10.730 1.00 90.88 103 ALA A C 1
ATOM 788 O O . ALA A 1 103 ? 2.624 -39.105 -9.905 1.00 90.88 103 ALA A O 1
ATOM 789 N N . ALA A 1 104 ? 3.189 -37.004 -10.486 1.00 89.75 104 ALA A N 1
ATOM 790 C CA . ALA A 1 104 ? 3.687 -36.621 -9.177 1.00 89.75 104 ALA A CA 1
ATOM 791 C C . ALA A 1 104 ? 2.542 -36.486 -8.165 1.00 89.75 104 ALA A C 1
ATOM 793 O O . ALA A 1 104 ? 2.611 -37.098 -7.099 1.00 89.75 104 ALA A O 1
ATOM 794 N N . GLY A 1 105 ? 1.462 -35.789 -8.541 1.00 88.56 105 GLY A N 1
ATOM 795 C CA . GLY A 1 105 ? 0.221 -35.614 -7.772 1.00 88.56 105 GLY A CA 1
ATOM 796 C C . GLY A 1 105 ? -0.349 -36.921 -7.221 1.00 88.56 105 GLY A C 1
ATOM 797 O O . GLY A 1 105 ? -0.742 -37.009 -6.062 1.00 88.56 105 GLY A O 1
ATOM 798 N N . LEU A 1 106 ? -0.326 -37.968 -8.048 1.00 89.69 106 LEU A N 1
ATOM 799 C CA . LEU A 1 106 ? -0.819 -39.307 -7.718 1.00 89.69 106 LEU A CA 1
ATOM 800 C C . LEU A 1 106 ? 0.211 -40.191 -6.989 1.00 89.69 106 LEU A C 1
ATOM 802 O O . LEU A 1 106 ? -0.068 -41.361 -6.718 1.00 89.69 106 LEU A O 1
ATOM 806 N N . GLY A 1 107 ? 1.414 -39.684 -6.709 1.00 86.75 107 GLY A N 1
ATOM 807 C CA . GLY A 1 107 ? 2.494 -40.427 -6.051 1.00 86.75 107 GLY A CA 1
ATOM 808 C C . GLY A 1 107 ? 3.205 -41.457 -6.941 1.00 86.75 107 GLY A C 1
ATOM 809 O O . GLY A 1 107 ? 3.989 -42.264 -6.440 1.00 86.75 107 GLY A O 1
ATOM 810 N N . VAL A 1 108 ? 2.957 -41.445 -8.258 1.00 89.81 108 VAL A N 1
ATOM 811 C CA . VAL A 1 108 ? 3.609 -42.335 -9.238 1.00 89.81 108 VAL A CA 1
ATOM 812 C C . VAL A 1 108 ? 5.042 -41.877 -9.516 1.00 89.81 108 VAL A C 1
ATOM 814 O O . VAL A 1 108 ? 5.960 -42.699 -9.536 1.00 89.81 108 VAL A O 1
ATOM 817 N N . LEU A 1 109 ? 5.248 -40.574 -9.717 1.00 90.25 109 LEU A N 1
ATOM 818 C CA . LEU A 1 109 ? 6.542 -39.975 -10.048 1.00 90.25 109 LEU A CA 1
ATOM 819 C C . LEU A 1 109 ? 7.069 -39.141 -8.874 1.00 90.25 109 LEU A C 1
ATOM 821 O O . LEU A 1 109 ? 6.526 -38.084 -8.591 1.00 90.25 109 LEU A O 1
ATOM 825 N N . GLN A 1 110 ? 8.149 -39.581 -8.230 1.00 88.62 110 GLN A N 1
ATOM 826 C CA . GLN A 1 110 ? 8.743 -38.873 -7.092 1.00 88.62 110 GLN A CA 1
ATOM 827 C C . GLN A 1 110 ? 10.085 -38.223 -7.392 1.00 88.62 110 GLN A C 1
ATOM 829 O O . GLN A 1 110 ? 10.465 -37.243 -6.757 1.00 88.62 110 GLN A O 1
ATOM 834 N N . TYR A 1 111 ? 10.790 -38.743 -8.392 1.00 89.00 111 TYR A N 1
ATOM 835 C CA . TYR A 1 111 ? 12.064 -38.204 -8.833 1.00 89.00 111 TYR A CA 1
ATOM 836 C C . TYR A 1 111 ? 12.052 -38.063 -10.342 1.00 89.00 111 TYR A C 1
ATOM 838 O O . TYR A 1 111 ? 11.753 -39.023 -11.058 1.00 89.00 111 TYR A O 1
ATOM 846 N N . ILE A 1 112 ? 12.430 -36.884 -10.821 1.00 90.00 112 ILE A N 1
ATOM 847 C CA . ILE A 1 112 ? 12.731 -36.661 -12.230 1.00 90.00 112 ILE A CA 1
ATOM 848 C C . ILE A 1 112 ? 14.161 -36.156 -12.358 1.00 90.00 112 ILE A C 1
ATOM 850 O O . ILE A 1 112 ? 14.639 -35.362 -11.546 1.00 90.00 112 ILE A O 1
ATOM 854 N N . LYS A 1 113 ? 14.861 -36.642 -13.379 1.00 89.12 113 LYS A N 1
ATOM 855 C CA . LYS A 1 113 ? 16.181 -36.126 -13.710 1.00 89.12 113 LYS A CA 1
ATOM 856 C C . LYS A 1 113 ? 16.032 -34.800 -14.453 1.00 89.12 113 LYS A C 1
ATOM 858 O O . LYS A 1 113 ? 15.293 -34.734 -15.436 1.00 89.12 113 LYS A O 1
ATOM 863 N N . GLY A 1 114 ? 16.727 -33.766 -14.003 1.00 88.25 114 GLY A N 1
ATOM 864 C CA . GLY A 1 114 ? 16.663 -32.447 -14.621 1.00 88.25 114 GLY A CA 1
ATOM 865 C C . GLY A 1 114 ? 17.325 -31.371 -13.778 1.00 88.25 114 GLY A C 1
ATOM 866 O O . GLY A 1 114 ? 17.742 -31.628 -12.652 1.00 88.25 114 GLY A O 1
ATOM 867 N N . ARG A 1 115 ? 17.399 -30.158 -14.318 1.00 84.25 115 ARG A N 1
ATOM 868 C CA . ARG A 1 115 ? 17.979 -29.000 -13.628 1.00 84.25 115 ARG A CA 1
ATOM 869 C C . ARG A 1 115 ? 16.877 -28.224 -12.908 1.00 84.25 115 ARG A C 1
ATOM 871 O O . ARG A 1 115 ? 16.024 -27.674 -13.599 1.00 84.25 115 ARG A O 1
ATOM 878 N N . PRO A 1 116 ? 16.877 -28.129 -11.567 1.00 81.62 116 PRO A N 1
ATOM 879 C CA . PRO A 1 116 ? 15.848 -27.382 -10.843 1.00 81.62 116 PRO A CA 1
ATOM 880 C C . PRO A 1 116 ? 15.722 -25.925 -11.314 1.00 81.62 116 PRO A C 1
ATOM 882 O O . PRO A 1 116 ? 14.617 -25.432 -11.519 1.00 81.62 116 PRO A O 1
ATOM 885 N N . GLU A 1 117 ? 16.846 -25.252 -11.570 1.00 82.44 117 GLU A N 1
ATOM 886 C CA . GLU A 1 117 ? 16.875 -23.872 -12.070 1.00 82.44 117 GLU A CA 1
ATOM 887 C C . GLU A 1 117 ? 16.714 -23.761 -13.599 1.00 82.44 117 GLU A C 1
ATOM 889 O O . GLU A 1 117 ? 16.811 -22.665 -14.152 1.00 82.44 117 GLU A O 1
ATOM 894 N N . GLY A 1 118 ? 16.499 -24.880 -14.299 1.00 81.19 118 GLY A N 1
ATOM 895 C CA . GLY A 1 118 ? 16.230 -24.894 -15.734 1.00 81.19 118 GLY A CA 1
ATOM 896 C C . GLY A 1 118 ? 14.885 -24.244 -16.056 1.00 81.19 118 GLY A C 1
ATOM 897 O O . GLY A 1 118 ? 13.901 -24.451 -15.344 1.00 81.19 118 GLY A O 1
ATOM 898 N N . ILE A 1 119 ? 14.844 -23.467 -17.139 1.00 86.00 119 ILE A N 1
ATOM 899 C CA . ILE A 1 119 ? 13.603 -22.896 -17.672 1.00 86.00 119 ILE A CA 1
ATOM 900 C C . ILE A 1 119 ? 12.829 -24.021 -18.355 1.00 86.00 119 ILE A C 1
ATOM 902 O O . ILE A 1 119 ? 13.340 -24.630 -19.300 1.00 86.00 119 ILE A O 1
ATOM 906 N N . LEU A 1 120 ? 11.604 -24.267 -17.888 1.00 88.75 120 LEU A N 1
ATOM 907 C CA . LEU A 1 120 ? 10.633 -25.120 -18.564 1.00 88.75 120 LEU A CA 1
ATOM 908 C C . LEU A 1 120 ? 9.525 -24.215 -19.085 1.00 88.75 120 LEU A C 1
ATOM 910 O O . LEU A 1 120 ? 8.655 -23.790 -18.334 1.00 88.75 120 LEU A O 1
ATOM 914 N N . ASP A 1 121 ? 9.605 -23.873 -20.362 1.00 87.50 121 ASP A N 1
ATOM 915 C CA . ASP A 1 121 ? 8.752 -22.850 -20.949 1.00 87.50 121 ASP A CA 1
ATOM 916 C C . ASP A 1 121 ? 7.306 -23.333 -21.097 1.00 87.50 121 ASP A C 1
ATOM 918 O O . ASP A 1 121 ? 7.008 -24.131 -21.989 1.00 87.50 121 ASP A O 1
ATOM 922 N N . ILE A 1 122 ? 6.435 -22.838 -20.214 1.00 92.44 122 ILE A N 1
ATOM 923 C CA . ILE A 1 122 ? 5.003 -23.128 -20.182 1.00 92.44 122 ILE A CA 1
ATOM 924 C C . ILE A 1 122 ? 4.229 -21.862 -20.552 1.00 92.44 122 ILE A C 1
ATOM 926 O O . ILE A 1 122 ? 4.529 -20.787 -20.037 1.00 92.44 122 ILE A O 1
ATOM 930 N N . ILE A 1 123 ? 3.207 -21.998 -21.394 1.00 94.25 123 ILE A N 1
ATOM 931 C CA . ILE A 1 123 ? 2.293 -20.919 -21.773 1.00 94.25 123 ILE A CA 1
ATOM 932 C C . ILE A 1 123 ? 0.833 -21.331 -21.494 1.00 94.25 123 ILE A C 1
ATOM 934 O O . ILE A 1 123 ? 0.451 -22.453 -21.832 1.00 94.25 123 ILE A O 1
ATOM 938 N N . PRO A 1 124 ? 0.006 -20.479 -20.867 1.00 94.38 124 PRO A N 1
ATOM 939 C CA . PRO A 1 124 ? -1.421 -20.742 -20.694 1.00 94.38 124 PRO A CA 1
ATOM 940 C C . PRO A 1 124 ? -2.164 -20.870 -22.027 1.00 94.38 124 PRO A C 1
ATOM 942 O O . PRO A 1 124 ? -1.849 -20.169 -22.992 1.00 94.38 124 PRO A O 1
ATOM 945 N N . VAL A 1 125 ? -3.160 -21.755 -22.090 1.00 94.56 125 VAL A N 1
ATOM 946 C CA . VAL A 1 125 ? -3.904 -22.019 -23.336 1.00 94.56 125 VAL A CA 1
ATOM 947 C C . VAL A 1 125 ? -4.668 -20.795 -23.847 1.00 94.56 125 VAL A C 1
ATOM 949 O O . VAL A 1 125 ? -4.688 -20.549 -25.050 1.00 94.56 125 VAL A O 1
ATOM 952 N N . ASP A 1 126 ? -5.235 -19.994 -22.954 1.00 93.75 126 ASP A N 1
ATOM 953 C CA . ASP A 1 126 ? -5.965 -18.767 -23.267 1.00 93.75 126 ASP A CA 1
ATOM 954 C C . ASP A 1 126 ? -5.062 -17.683 -23.867 1.00 93.75 126 ASP A C 1
ATOM 956 O O . ASP A 1 126 ? -5.444 -17.055 -24.849 1.00 93.75 126 ASP A O 1
ATOM 960 N N . HIS A 1 127 ? -3.814 -17.551 -23.410 1.00 93.88 127 HIS A N 1
ATOM 961 C CA . HIS A 1 127 ? -2.833 -16.658 -24.048 1.00 93.88 127 HIS A CA 1
ATOM 962 C C . HIS A 1 127 ? -2.489 -17.093 -25.483 1.00 93.88 127 HIS A C 1
ATOM 964 O O . HIS A 1 127 ? -2.295 -16.259 -26.378 1.00 93.88 127 HIS A O 1
ATOM 970 N N . VAL A 1 128 ? -2.416 -18.405 -25.728 1.00 95.38 128 VAL A N 1
ATOM 971 C CA . VAL A 1 128 ? -2.190 -18.947 -27.076 1.00 95.38 128 VAL A CA 1
ATOM 972 C C . VAL A 1 128 ? -3.394 -18.660 -27.970 1.00 95.38 128 VAL A C 1
ATOM 974 O O . VAL A 1 128 ? -3.213 -18.217 -29.104 1.00 95.38 128 VAL A O 1
ATOM 977 N N . VAL A 1 129 ? -4.615 -18.854 -27.464 1.00 95.50 129 VAL A N 1
ATOM 978 C CA . VAL A 1 129 ? -5.855 -18.540 -28.191 1.00 95.50 129 VAL A CA 1
ATOM 979 C C . VAL A 1 129 ? -5.933 -17.049 -28.515 1.00 95.50 129 VAL A C 1
ATOM 981 O O . VAL A 1 129 ? -6.156 -16.707 -29.675 1.00 95.50 129 VAL A O 1
ATOM 984 N N . SER A 1 130 ? -5.648 -16.168 -27.554 1.00 95.31 130 SER A N 1
ATOM 985 C CA . SER A 1 130 ? -5.553 -14.720 -27.778 1.00 95.31 130 SER A CA 1
ATOM 986 C C . SER A 1 130 ? -4.564 -14.379 -28.890 1.00 95.31 130 SER A C 1
ATOM 988 O O . SER A 1 130 ? -4.885 -13.599 -29.782 1.00 95.31 130 SER A O 1
ATOM 990 N N . THR A 1 131 ? -3.391 -15.024 -28.900 1.00 95.31 131 THR A N 1
ATOM 991 C CA . THR A 1 131 ? -2.381 -14.836 -29.959 1.00 95.31 131 THR A CA 1
ATOM 992 C C . THR A 1 131 ? -2.916 -15.257 -31.333 1.00 95.31 131 THR A C 1
ATOM 994 O O . THR A 1 131 ? -2.719 -14.540 -32.313 1.00 95.31 131 THR A O 1
ATOM 997 N N . ILE A 1 132 ? -3.613 -16.398 -31.411 1.00 95.81 132 ILE A N 1
ATOM 998 C CA . ILE A 1 132 ? -4.228 -16.901 -32.651 1.00 95.81 132 ILE A CA 1
ATOM 999 C C . ILE A 1 132 ? -5.290 -15.929 -33.165 1.00 95.81 132 ILE A C 1
ATOM 1001 O O . ILE A 1 132 ? -5.326 -15.644 -34.358 1.00 95.81 132 ILE A O 1
ATOM 1005 N N . LEU A 1 133 ? -6.152 -15.419 -32.286 1.00 94.12 133 LEU A N 1
ATOM 1006 C CA . LEU A 1 133 ? -7.223 -14.505 -32.678 1.00 94.12 133 LEU A CA 1
ATOM 1007 C C . LEU A 1 133 ? -6.664 -13.146 -33.113 1.00 94.12 133 LEU A C 1
ATOM 1009 O O . LEU A 1 133 ? -7.052 -12.630 -34.162 1.00 94.12 133 LEU A O 1
ATOM 1013 N N . ALA A 1 134 ? -5.702 -12.612 -32.361 1.00 93.06 134 ALA A N 1
ATOM 1014 C CA . ALA A 1 134 ? -5.083 -11.324 -32.641 1.00 93.06 134 ALA A CA 1
ATOM 1015 C C . ALA A 1 134 ? -4.291 -11.311 -33.958 1.00 93.06 134 ALA A C 1
ATOM 1017 O O . ALA A 1 134 ? -4.249 -10.284 -34.632 1.00 93.06 134 ALA A O 1
ATOM 1018 N N . CYS A 1 135 ? -3.670 -12.428 -34.362 1.00 92.56 135 CYS A N 1
ATOM 1019 C CA . CYS A 1 135 ? -2.810 -12.429 -35.550 1.00 92.56 135 CYS A CA 1
ATOM 1020 C C . CYS A 1 135 ? -3.578 -12.452 -36.881 1.00 92.56 135 CYS A C 1
ATOM 1022 O O . CYS A 1 135 ? -3.009 -12.112 -37.919 1.00 92.56 135 CYS A O 1
ATOM 1024 N N . ILE A 1 136 ? -4.856 -12.851 -36.877 1.00 90.12 136 ILE A N 1
ATOM 1025 C CA . ILE A 1 136 ? -5.691 -12.955 -38.086 1.00 90.12 136 ILE A CA 1
ATOM 1026 C C . ILE A 1 136 ? -5.733 -11.631 -38.875 1.00 90.12 136 ILE A C 1
ATOM 1028 O O . ILE A 1 136 ? -5.363 -11.648 -40.054 1.00 90.12 136 ILE A O 1
ATOM 1032 N N . PRO A 1 137 ? -6.136 -10.484 -38.288 1.00 87.38 137 PRO A N 1
ATOM 1033 C CA . PRO A 1 137 ? -6.185 -9.219 -39.023 1.00 87.38 137 PRO A CA 1
ATOM 1034 C C . PRO A 1 137 ? -4.806 -8.738 -39.504 1.00 87.38 137 PRO A C 1
ATOM 1036 O O . PRO A 1 137 ? -4.714 -8.175 -40.596 1.00 87.38 137 PRO A O 1
ATOM 1039 N N . ASP A 1 138 ? -3.732 -8.983 -38.742 1.00 85.75 138 ASP A N 1
ATOM 1040 C CA . ASP A 1 138 ? -2.368 -8.562 -39.112 1.00 85.75 138 ASP A CA 1
ATOM 1041 C C . ASP A 1 138 ? -1.885 -9.272 -40.388 1.00 85.75 138 ASP A C 1
ATOM 1043 O O . ASP A 1 138 ? -1.348 -8.639 -41.301 1.00 85.75 138 ASP A O 1
ATOM 1047 N N . VAL A 1 139 ? -2.137 -10.581 -40.497 1.00 87.19 139 VAL A N 1
ATOM 1048 C CA . VAL A 1 139 ? -1.707 -11.373 -41.659 1.00 87.19 139 VAL A CA 1
ATOM 1049 C C . VAL A 1 139 ? -2.557 -11.104 -42.899 1.00 87.19 139 VAL A C 1
ATOM 1051 O O . VAL A 1 139 ? -2.004 -10.994 -43.996 1.00 87.19 139 VAL A O 1
ATOM 1054 N N . VAL A 1 140 ? -3.875 -10.929 -42.747 1.00 84.44 140 VAL A N 1
ATOM 1055 C CA . VAL A 1 140 ? -4.773 -10.615 -43.875 1.00 84.44 140 VAL A CA 1
ATOM 1056 C C . VAL A 1 140 ? -4.406 -9.280 -44.534 1.00 84.44 140 VAL A C 1
ATOM 1058 O O . VAL A 1 140 ? -4.478 -9.162 -45.755 1.00 84.44 140 VAL A O 1
ATOM 1061 N N . CYS A 1 141 ? -3.966 -8.287 -43.757 1.00 77.88 141 CYS A N 1
ATOM 1062 C CA . CYS A 1 141 ? -3.628 -6.961 -44.281 1.00 77.88 141 CYS A CA 1
ATOM 1063 C C . CYS A 1 141 ? -2.265 -6.885 -44.989 1.00 77.88 141 CYS A C 1
ATOM 1065 O O . CYS A 1 141 ? -2.037 -5.955 -45.762 1.00 77.88 141 CYS A O 1
ATOM 1067 N N . GLN A 1 142 ? -1.337 -7.804 -44.705 1.00 70.69 142 GLN A N 1
ATOM 1068 C CA . GLN A 1 142 ? 0.065 -7.678 -45.133 1.00 70.69 142 GLN A CA 1
ATOM 1069 C C . GLN A 1 142 ? 0.496 -8.691 -46.198 1.00 70.69 142 GLN A C 1
ATOM 1071 O O . GLN A 1 142 ? 1.558 -8.497 -46.792 1.00 70.69 142 GLN A O 1
ATOM 1076 N N . ASP A 1 143 ? -0.295 -9.749 -46.423 1.00 68.75 143 ASP A N 1
ATOM 1077 C CA . ASP A 1 143 ? -0.043 -10.843 -47.380 1.00 68.75 143 ASP A CA 1
ATOM 1078 C C . ASP A 1 143 ? 1.398 -11.402 -47.322 1.00 68.75 143 ASP A C 1
ATOM 1080 O O . ASP A 1 143 ? 2.024 -11.773 -48.317 1.00 68.75 143 ASP A O 1
ATOM 1084 N N . LYS A 1 144 ? 1.970 -11.422 -46.112 1.00 75.56 144 LYS A N 1
ATOM 1085 C CA . LYS A 1 144 ? 3.311 -11.936 -45.814 1.00 75.56 144 LYS A CA 1
ATOM 1086 C C . LYS A 1 144 ? 3.221 -12.980 -44.717 1.00 75.56 144 LYS A C 1
ATOM 1088 O O . LYS A 1 144 ? 2.492 -12.801 -43.745 1.00 75.56 144 LYS A O 1
ATOM 1093 N N . LEU A 1 145 ? 4.019 -14.042 -44.854 1.00 81.56 145 LEU A N 1
ATOM 1094 C CA . LEU A 1 145 ? 4.209 -15.011 -43.779 1.00 81.56 145 LEU A CA 1
ATOM 1095 C C . LEU A 1 145 ? 4.697 -14.289 -42.527 1.00 81.56 145 LEU A C 1
ATOM 1097 O O . LEU A 1 145 ? 5.737 -13.628 -42.573 1.00 81.56 145 LEU A O 1
ATOM 1101 N N . LYS A 1 146 ? 4.001 -14.498 -41.415 1.00 88.38 146 LYS A N 1
ATOM 1102 C CA . LYS A 1 146 ? 4.494 -14.138 -40.090 1.00 88.38 146 LYS A CA 1
ATOM 1103 C C . LYS A 1 146 ? 4.400 -15.321 -39.145 1.00 88.38 146 LYS A C 1
ATOM 1105 O O . LYS A 1 146 ? 3.446 -16.100 -39.184 1.00 88.38 146 LYS A O 1
ATOM 1110 N N . ILE A 1 147 ? 5.422 -15.437 -38.308 1.00 93.00 147 ILE A N 1
ATOM 1111 C CA . ILE A 1 147 ? 5.499 -16.423 -37.239 1.00 93.00 147 ILE A CA 1
ATOM 1112 C C . ILE A 1 147 ? 5.375 -15.666 -35.924 1.00 93.00 147 ILE A C 1
ATOM 1114 O O . ILE A 1 147 ? 6.116 -14.712 -35.706 1.00 93.00 147 ILE A O 1
ATOM 1118 N N . TYR A 1 148 ? 4.451 -16.092 -35.072 1.00 94.31 148 TYR A N 1
ATOM 1119 C CA . TYR A 1 148 ? 4.218 -15.512 -33.752 1.00 94.31 148 TYR A CA 1
ATOM 1120 C C . TYR A 1 148 ? 4.513 -16.577 -32.705 1.00 94.31 148 TYR A C 1
ATOM 1122 O O . TYR A 1 148 ? 3.774 -17.559 -32.579 1.00 94.31 148 TYR A O 1
ATOM 1130 N N . ALA A 1 149 ? 5.604 -16.425 -31.965 1.00 93.00 149 ALA A N 1
ATOM 1131 C CA . ALA A 1 149 ? 5.893 -17.304 -30.846 1.00 93.00 149 ALA A CA 1
ATOM 1132 C C . ALA A 1 149 ? 5.028 -16.913 -29.641 1.00 93.00 149 ALA A C 1
ATOM 1134 O O . ALA A 1 149 ? 5.002 -15.752 -29.229 1.00 93.00 149 ALA A O 1
ATOM 1135 N N . SER A 1 150 ? 4.330 -17.883 -29.054 1.00 94.12 150 SER A N 1
ATOM 1136 C CA . SER A 1 150 ? 3.576 -17.696 -27.811 1.00 94.12 150 SER A CA 1
ATOM 1137 C C . SER A 1 150 ? 4.310 -18.437 -26.696 1.00 94.12 150 SER A C 1
ATOM 1139 O O . SER A 1 150 ? 4.179 -19.650 -26.536 1.00 94.12 150 SER A O 1
ATOM 1141 N N . SER A 1 151 ? 5.192 -17.724 -25.999 1.00 90.81 151 SER A N 1
ATOM 1142 C CA . SER A 1 151 ? 6.162 -18.302 -25.067 1.00 90.81 151 SER A CA 1
ATOM 1143 C C . SER A 1 151 ? 6.389 -17.394 -23.860 1.00 90.81 151 SER A C 1
ATOM 1145 O O . SER A 1 151 ? 6.295 -16.169 -23.952 1.00 90.81 151 SER A O 1
ATOM 1147 N N . SER A 1 152 ? 6.728 -18.015 -22.727 1.00 86.75 152 SER A N 1
ATOM 1148 C CA . SER A 1 152 ? 7.109 -17.331 -21.490 1.00 86.75 152 SER A CA 1
ATOM 1149 C C . SER A 1 152 ? 8.613 -17.079 -21.357 1.00 86.75 152 SER A C 1
ATOM 1151 O O . SER A 1 152 ? 9.037 -16.208 -20.603 1.00 86.75 152 SER A O 1
ATOM 1153 N N . SER A 1 153 ? 9.442 -17.851 -22.059 1.00 79.00 153 SER A N 1
ATOM 1154 C CA . SER A 1 153 ? 10.866 -18.014 -21.736 1.00 79.00 153 SER A CA 1
ATOM 1155 C C . SER A 1 153 ? 11.715 -16.738 -21.826 1.00 79.00 153 SER A C 1
ATOM 1157 O O . SER A 1 153 ? 12.632 -16.557 -21.022 1.00 79.00 153 SER A O 1
ATOM 1159 N N . SER A 1 154 ? 11.433 -15.855 -22.787 1.00 72.00 154 SER A N 1
ATOM 1160 C CA . SER A 1 154 ? 12.203 -14.628 -23.033 1.00 72.00 154 SER A CA 1
ATOM 1161 C C . SER A 1 154 ? 11.729 -13.428 -22.214 1.00 72.00 154 SER A C 1
ATOM 1163 O O . SER A 1 154 ? 12.521 -12.521 -21.951 1.00 72.00 154 SER A O 1
ATOM 1165 N N . THR A 1 155 ? 10.466 -13.423 -21.785 1.00 68.00 155 THR A N 1
ATOM 1166 C CA . THR A 1 155 ? 9.816 -12.288 -21.114 1.00 68.00 155 THR A CA 1
ATOM 1167 C C . THR A 1 155 ? 9.568 -12.564 -19.633 1.00 68.00 155 THR A C 1
ATOM 1169 O O . THR A 1 155 ? 9.981 -11.779 -18.777 1.00 68.00 155 THR A O 1
ATOM 1172 N N . HIS A 1 156 ? 8.964 -13.707 -19.306 1.00 78.88 156 HIS A N 1
ATOM 1173 C CA . HIS A 1 156 ? 8.654 -14.111 -17.941 1.00 78.88 156 HIS A CA 1
ATOM 1174 C C . HIS A 1 156 ? 8.834 -15.619 -17.703 1.00 78.88 156 HIS A C 1
ATOM 1176 O O . HIS A 1 156 ? 7.849 -16.330 -17.526 1.00 78.88 156 HIS A O 1
ATOM 1182 N N . PRO A 1 157 ? 10.070 -16.141 -17.661 1.00 81.12 157 PRO A N 1
ATOM 1183 C CA . PRO A 1 157 ? 10.296 -17.580 -17.589 1.00 81.12 157 PRO A CA 1
ATOM 1184 C C . PRO A 1 157 ? 9.834 -18.183 -16.260 1.00 81.12 157 PRO A C 1
ATOM 1186 O O . PRO A 1 157 ? 9.993 -17.573 -15.199 1.00 81.12 157 PRO A O 1
ATOM 1189 N N . THR A 1 158 ? 9.359 -19.426 -16.319 1.00 84.50 158 THR A N 1
ATOM 1190 C CA . THR A 1 158 ? 9.144 -20.278 -15.146 1.00 84.50 158 THR A CA 1
ATOM 1191 C C . THR A 1 158 ? 10.209 -21.368 -15.059 1.00 84.50 158 THR A C 1
ATOM 1193 O O . THR A 1 158 ? 10.648 -21.911 -16.080 1.00 84.50 158 THR A O 1
ATOM 1196 N N . THR A 1 159 ? 10.668 -21.668 -13.842 1.00 87.06 159 THR A N 1
ATOM 1197 C CA . THR A 1 159 ? 11.660 -22.727 -13.614 1.00 87.06 159 THR A CA 1
ATOM 1198 C C . THR A 1 159 ? 11.003 -24.026 -13.170 1.00 87.06 159 THR A C 1
ATOM 1200 O O . THR A 1 159 ? 9.907 -24.038 -12.605 1.00 87.06 159 THR A O 1
ATOM 1203 N N . ILE A 1 160 ? 11.705 -25.142 -13.366 1.00 87.12 160 ILE A N 1
ATOM 1204 C CA . ILE A 1 160 ? 11.257 -26.451 -12.872 1.00 87.12 160 ILE A CA 1
ATOM 1205 C C . ILE A 1 160 ? 11.085 -26.430 -11.340 1.00 87.12 160 ILE A C 1
ATOM 1207 O O . ILE A 1 160 ? 10.158 -27.043 -10.810 1.00 87.12 160 ILE A O 1
ATOM 1211 N N . TYR A 1 161 ? 11.924 -25.673 -10.631 1.00 84.19 161 TYR A N 1
ATOM 1212 C CA . TYR A 1 161 ? 11.814 -25.464 -9.190 1.00 84.19 161 TYR A CA 1
ATOM 1213 C C . TYR A 1 161 ? 10.539 -24.708 -8.780 1.00 84.19 161 TYR A C 1
ATOM 1215 O O . TYR A 1 161 ? 9.928 -25.050 -7.766 1.00 84.19 161 TYR A O 1
ATOM 1223 N N . ASP A 1 162 ? 10.101 -23.710 -9.555 1.00 83.19 162 ASP A N 1
ATOM 1224 C CA . ASP A 1 162 ? 8.849 -22.992 -9.272 1.00 83.19 162 ASP A CA 1
ATOM 1225 C C . ASP A 1 162 ? 7.636 -23.926 -9.363 1.00 83.19 162 ASP A C 1
ATOM 1227 O O . ASP A 1 162 ? 6.757 -23.878 -8.497 1.00 83.19 162 ASP A O 1
ATOM 1231 N N . ILE A 1 163 ? 7.637 -24.815 -10.364 1.00 89.38 163 ILE A N 1
ATOM 1232 C CA . ILE A 1 163 ? 6.622 -25.860 -10.551 1.00 89.38 163 ILE A CA 1
ATOM 1233 C C . ILE A 1 163 ? 6.648 -26.839 -9.378 1.00 89.38 163 ILE A C 1
ATOM 1235 O O . ILE A 1 163 ? 5.601 -27.101 -8.784 1.00 89.38 163 ILE A O 1
ATOM 1239 N N . GLU A 1 164 ? 7.833 -27.355 -9.018 1.00 85.69 164 GLU A N 1
ATOM 1240 C CA . GLU A 1 164 ? 8.012 -28.263 -7.876 1.00 85.69 164 GLU A CA 1
ATOM 1241 C C . GLU A 1 164 ? 7.416 -27.639 -6.610 1.00 85.69 164 GLU A C 1
ATOM 1243 O O . GLU A 1 164 ? 6.533 -28.233 -5.991 1.00 85.69 164 GLU A O 1
ATOM 1248 N N . ARG A 1 165 ? 7.823 -26.413 -6.261 1.00 85.25 165 ARG A N 1
ATOM 1249 C CA . ARG A 1 165 ? 7.374 -25.724 -5.044 1.00 85.25 165 ARG A CA 1
ATOM 1250 C C . ARG A 1 165 ? 5.855 -25.535 -5.006 1.00 85.25 165 ARG A C 1
ATOM 1252 O O . ARG A 1 165 ? 5.243 -25.797 -3.972 1.00 85.25 165 ARG A O 1
ATOM 1259 N N . ALA A 1 166 ? 5.253 -25.076 -6.102 1.00 83.88 166 ALA A N 1
ATOM 1260 C CA . ALA A 1 166 ? 3.812 -24.830 -6.175 1.00 83.88 166 ALA A CA 1
ATOM 1261 C C . ALA A 1 166 ? 2.993 -26.127 -6.103 1.00 83.88 166 ALA A C 1
ATOM 1263 O O . ALA A 1 166 ? 2.022 -26.209 -5.350 1.00 83.88 166 ALA A O 1
ATOM 1264 N N . CYS A 1 167 ? 3.423 -27.165 -6.825 1.00 85.38 167 CYS A N 1
ATOM 1265 C CA . CYS A 1 167 ? 2.754 -28.464 -6.820 1.00 85.38 167 CYS A CA 1
ATOM 1266 C C . CYS A 1 167 ? 2.879 -29.161 -5.457 1.00 85.38 167 CYS A C 1
ATOM 1268 O O . CYS A 1 167 ? 1.899 -29.735 -4.985 1.00 85.38 167 CYS A O 1
ATOM 1270 N N . VAL A 1 168 ? 4.045 -29.073 -4.797 1.00 80.06 168 VAL A N 1
ATOM 1271 C CA . VAL A 1 168 ? 4.242 -29.570 -3.421 1.00 80.06 168 VAL A CA 1
ATOM 1272 C C . VAL A 1 168 ? 3.239 -28.927 -2.465 1.00 80.06 168 VAL A C 1
ATOM 1274 O O . VAL A 1 168 ? 2.621 -29.637 -1.674 1.00 80.06 168 VAL A O 1
ATOM 1277 N N . ASP A 1 169 ? 3.071 -27.606 -2.516 1.00 79.06 169 ASP A N 1
ATOM 1278 C CA . ASP A 1 169 ? 2.143 -26.892 -1.631 1.00 79.06 169 ASP A CA 1
ATOM 1279 C C . ASP A 1 169 ? 0.681 -27.293 -1.896 1.00 79.06 169 ASP A C 1
ATOM 1281 O O . ASP A 1 169 ? -0.071 -27.600 -0.963 1.00 79.06 169 ASP A O 1
ATOM 1285 N N . PHE A 1 170 ? 0.299 -27.379 -3.176 1.00 84.25 170 PHE A N 1
ATOM 1286 C CA . PHE A 1 170 ? -1.060 -27.730 -3.580 1.00 84.25 170 PHE A CA 1
ATOM 1287 C C . PHE A 1 170 ? -1.430 -29.181 -3.242 1.00 84.25 170 PHE A C 1
ATOM 1289 O O . PHE A 1 170 ? -2.413 -29.397 -2.534 1.00 84.25 170 PHE A O 1
ATOM 1296 N N . PHE A 1 171 ? -0.659 -30.176 -3.698 1.00 84.00 171 PHE A N 1
ATOM 1297 C CA . PHE A 1 171 ? -1.021 -31.595 -3.551 1.00 84.00 171 PHE A CA 1
ATOM 1298 C C . PHE A 1 171 ? -0.906 -32.107 -2.111 1.00 84.00 171 PHE A C 1
ATOM 1300 O O . PHE A 1 171 ? -1.617 -33.038 -1.742 1.00 84.00 171 PHE A O 1
ATOM 1307 N N . ASN A 1 172 ? -0.058 -31.500 -1.273 1.00 79.25 172 ASN A N 1
ATOM 1308 C CA . ASN A 1 172 ? -0.042 -31.826 0.158 1.00 79.25 172 ASN A CA 1
ATOM 1309 C C . ASN A 1 172 ? -1.288 -31.309 0.884 1.00 79.25 172 ASN A C 1
ATOM 1311 O O . ASN A 1 172 ? -1.737 -31.929 1.846 1.00 79.25 172 ASN A O 1
ATOM 1315 N N . SER A 1 173 ? -1.840 -30.185 0.428 1.00 75.19 173 SER A N 1
ATOM 1316 C CA . SER A 1 173 ? -3.068 -29.610 0.983 1.00 75.19 173 SER A CA 1
ATOM 1317 C C . SER A 1 173 ? -4.327 -30.254 0.391 1.00 75.19 173 SER A C 1
ATOM 1319 O O . SER A 1 173 ? -5.357 -30.305 1.056 1.00 75.19 173 SER A O 1
ATOM 1321 N N . ASN A 1 174 ? -4.230 -30.769 -0.839 1.00 77.00 174 ASN A N 1
ATOM 1322 C CA . ASN A 1 174 ? -5.323 -31.352 -1.616 1.00 77.00 174 ASN A CA 1
ATOM 1323 C C . ASN A 1 174 ? -4.895 -32.712 -2.205 1.00 77.00 174 ASN A C 1
ATOM 1325 O O . ASN A 1 174 ? -4.678 -32.823 -3.415 1.00 77.00 174 ASN A O 1
ATOM 1329 N N . PRO A 1 175 ? -4.707 -33.750 -1.370 1.00 84.25 175 PRO A N 1
ATOM 1330 C CA . PRO A 1 175 ? -4.324 -35.066 -1.863 1.00 84.25 175 PRO A CA 1
ATOM 1331 C C . PRO A 1 175 ? -5.450 -35.666 -2.713 1.00 84.25 175 PRO A C 1
ATOM 1333 O O . PRO A 1 175 ? -6.607 -35.686 -2.298 1.00 84.25 175 PRO A O 1
ATOM 1336 N N . SER A 1 176 ? -5.103 -36.194 -3.889 1.00 84.25 176 SER A N 1
ATOM 1337 C CA . SER A 1 176 ? -6.078 -36.831 -4.779 1.00 84.25 176 SER A CA 1
ATOM 1338 C C . SER A 1 176 ? -6.662 -38.100 -4.158 1.00 84.25 176 SER A C 1
ATOM 1340 O O . SER A 1 176 ? -5.952 -38.908 -3.553 1.00 84.25 176 SER A O 1
ATOM 1342 N N . SER A 1 177 ? -7.951 -38.332 -4.409 1.00 82.44 177 SER A N 1
ATOM 1343 C CA . SER A 1 177 ? -8.640 -39.578 -4.042 1.00 82.44 177 SER A CA 1
ATOM 1344 C C . SER A 1 177 ? -8.067 -40.824 -4.740 1.00 82.44 177 SER A C 1
ATOM 1346 O O . SER A 1 177 ? -8.255 -41.948 -4.271 1.00 82.44 177 SER A O 1
ATOM 1348 N N . HIS A 1 178 ? -7.320 -40.627 -5.830 1.00 84.56 178 HIS A N 1
ATOM 1349 C CA . HIS A 1 178 ? -6.682 -41.671 -6.631 1.00 84.56 178 HIS A CA 1
ATOM 1350 C C . HIS A 1 178 ? -5.185 -41.853 -6.316 1.00 84.56 178 HIS A C 1
ATOM 1352 O O . HIS A 1 178 ? -4.487 -42.569 -7.041 1.00 84.56 178 HIS A O 1
ATOM 1358 N N . ALA A 1 179 ? -4.663 -41.195 -5.276 1.00 83.81 179 ALA A N 1
ATOM 1359 C CA . ALA A 1 179 ? -3.240 -41.225 -4.957 1.00 83.81 179 ALA A CA 1
ATOM 1360 C C . ALA A 1 179 ? -2.768 -42.618 -4.489 1.00 83.81 179 ALA A C 1
ATOM 1362 O O . ALA A 1 179 ? -3.375 -43.257 -3.630 1.00 83.81 179 ALA A O 1
ATOM 1363 N N . PHE A 1 180 ? -1.630 -43.077 -5.022 1.00 78.06 180 PHE A N 1
ATOM 1364 C CA . PHE A 1 180 ? -0.969 -44.327 -4.614 1.00 78.06 180 PHE A CA 1
ATOM 1365 C C . PHE A 1 180 ? -0.120 -44.171 -3.343 1.00 78.06 180 PHE A C 1
ATOM 1367 O O . PHE A 1 180 ? 0.344 -45.163 -2.778 1.00 78.06 180 PHE A O 1
ATOM 1374 N N . GLY A 1 181 ? 0.110 -42.935 -2.906 1.00 71.81 181 GLY A N 1
ATOM 1375 C CA . GLY A 1 181 ? 0.914 -42.585 -1.745 1.00 71.81 181 GLY A CA 1
ATOM 1376 C C . GLY A 1 181 ? 0.981 -41.067 -1.557 1.00 71.81 181 GLY A C 1
ATOM 1377 O O . GLY A 1 181 ? 0.426 -40.331 -2.374 1.00 71.81 181 GLY A O 1
ATOM 1378 N N . PRO A 1 182 ? 1.648 -40.589 -0.491 1.00 65.38 182 PRO A N 1
ATOM 1379 C CA . PRO A 1 182 ? 1.813 -39.161 -0.252 1.00 65.38 182 PRO A CA 1
ATOM 1380 C C . PRO A 1 182 ? 2.591 -38.501 -1.393 1.00 65.38 182 PRO A C 1
ATOM 1382 O O . PRO A 1 182 ? 3.503 -39.105 -1.970 1.00 65.38 182 PRO A O 1
ATOM 1385 N N . PHE A 1 183 ? 2.249 -37.248 -1.686 1.00 76.00 183 PHE A N 1
ATOM 1386 C CA . PHE A 1 183 ? 2.969 -36.462 -2.674 1.00 76.00 183 PHE A CA 1
ATOM 1387 C C . PHE A 1 183 ? 4.408 -36.209 -2.206 1.00 76.00 183 PHE A C 1
ATOM 1389 O O . PHE A 1 183 ? 4.659 -35.649 -1.139 1.00 76.00 183 PHE A O 1
ATOM 1396 N N . SER A 1 184 ? 5.372 -36.606 -3.028 1.00 68.75 184 SER A N 1
ATOM 1397 C CA . SER A 1 184 ? 6.773 -36.234 -2.878 1.00 68.75 184 SER A CA 1
ATOM 1398 C C . SER A 1 184 ? 7.344 -36.136 -4.276 1.00 68.75 184 SER A C 1
ATOM 1400 O O . SER A 1 184 ? 7.303 -37.124 -4.994 1.00 68.75 184 SER A O 1
ATOM 1402 N N . PHE A 1 185 ? 7.812 -34.961 -4.684 1.00 83.62 185 PHE A N 1
ATOM 1403 C CA . PHE A 1 185 ? 8.389 -34.739 -6.004 1.00 83.62 185 PHE A CA 1
ATOM 1404 C C . PHE A 1 185 ? 9.660 -33.922 -5.854 1.00 83.62 185 PHE A C 1
ATOM 1406 O O . PHE A 1 185 ? 9.641 -32.890 -5.186 1.00 83.62 185 PHE A O 1
ATOM 1413 N N . LYS A 1 186 ? 10.756 -34.406 -6.437 1.00 84.38 186 LYS A N 1
ATOM 1414 C CA . LYS A 1 186 ? 12.043 -33.716 -6.448 1.00 84.38 186 LYS A CA 1
ATOM 1415 C C . LYS A 1 186 ? 12.721 -33.830 -7.797 1.00 84.38 186 LYS A C 1
ATOM 1417 O O . LYS A 1 186 ? 12.786 -34.912 -8.392 1.00 84.38 186 LYS A O 1
ATOM 1422 N N . VAL A 1 187 ? 13.309 -32.725 -8.223 1.00 85.56 187 VAL A N 1
ATOM 1423 C CA . VAL A 1 187 ? 14.137 -32.673 -9.426 1.00 85.56 187 VAL A CA 1
ATOM 1424 C C . VAL A 1 187 ? 15.606 -32.846 -9.041 1.00 85.56 187 VAL A C 1
ATOM 1426 O O . VAL A 1 187 ? 16.114 -32.173 -8.145 1.00 85.56 187 VAL A O 1
ATOM 1429 N N . ILE A 1 188 ? 16.293 -33.792 -9.687 1.00 86.81 188 ILE A N 1
ATOM 1430 C CA . ILE A 1 188 ? 17.686 -34.142 -9.381 1.00 86.81 188 ILE A CA 1
ATOM 1431 C C . ILE A 1 188 ? 18.556 -33.936 -10.623 1.00 86.81 188 ILE A C 1
ATOM 1433 O O . ILE A 1 188 ? 18.379 -34.622 -11.631 1.00 86.81 188 ILE A O 1
ATOM 1437 N N . ASP A 1 189 ? 19.537 -33.039 -10.519 1.00 86.44 189 ASP A N 1
ATOM 1438 C CA . ASP A 1 189 ? 20.464 -32.721 -11.615 1.00 86.44 189 ASP A CA 1
ATOM 1439 C C . ASP A 1 189 ? 21.539 -33.806 -11.795 1.00 86.44 189 ASP A C 1
ATOM 1441 O O . ASP A 1 189 ? 21.778 -34.303 -12.897 1.00 86.44 189 ASP A O 1
ATOM 1445 N N . SER A 1 190 ? 22.149 -34.259 -10.692 1.00 88.25 190 SER A N 1
ATOM 1446 C CA . SER A 1 190 ? 23.210 -35.271 -10.748 1.00 88.25 190 SER A CA 1
ATOM 1447 C C . SER A 1 190 ? 22.677 -36.624 -11.248 1.00 88.25 190 SER A C 1
ATOM 1449 O O . SER A 1 190 ? 21.836 -37.235 -10.579 1.00 88.25 190 SER A O 1
ATOM 1451 N N . PRO A 1 191 ? 23.216 -37.167 -12.361 1.00 87.06 191 PRO A N 1
ATOM 1452 C CA . PRO A 1 191 ? 22.822 -38.480 -12.870 1.00 87.06 191 PRO A CA 1
ATOM 1453 C C . PRO A 1 191 ? 23.031 -39.608 -11.856 1.00 87.06 191 PRO A C 1
ATOM 1455 O O . PRO A 1 191 ? 22.203 -40.507 -11.760 1.00 87.06 191 PRO A O 1
ATOM 1458 N N . GLN A 1 192 ? 24.120 -39.550 -11.085 1.00 89.50 192 GLN A N 1
ATOM 1459 C CA . GLN A 1 192 ? 24.451 -40.565 -10.088 1.00 89.50 192 GLN A CA 1
ATOM 1460 C C . GLN A 1 192 ? 23.468 -40.521 -8.918 1.00 89.50 192 GLN A C 1
ATOM 1462 O O . GLN A 1 192 ? 22.944 -41.558 -8.521 1.00 89.50 192 GLN A O 1
ATOM 1467 N N . ILE A 1 193 ? 23.178 -39.323 -8.396 1.00 89.25 193 ILE A N 1
ATOM 1468 C CA . ILE A 1 193 ? 22.212 -39.157 -7.302 1.00 89.25 193 ILE A CA 1
ATOM 1469 C C . ILE A 1 193 ? 20.815 -39.575 -7.766 1.00 89.25 193 ILE A C 1
ATOM 1471 O O . ILE A 1 193 ? 20.111 -40.239 -7.011 1.00 89.25 193 ILE A O 1
ATOM 1475 N N . TYR A 1 194 ? 20.430 -39.247 -9.003 1.00 91.12 194 TYR A N 1
ATOM 1476 C CA . TYR A 1 194 ? 19.148 -39.661 -9.569 1.00 91.12 194 TYR A CA 1
ATOM 1477 C C . TYR A 1 194 ? 19.025 -41.188 -9.649 1.00 91.12 194 TYR A C 1
ATOM 1479 O O . TYR A 1 194 ? 18.030 -41.729 -9.177 1.00 91.12 194 TYR A O 1
ATOM 1487 N N . GLU A 1 195 ? 20.026 -41.898 -10.186 1.00 92.38 195 GLU A N 1
ATOM 1488 C CA . GLU A 1 195 ? 19.970 -43.366 -10.270 1.00 92.38 195 GLU A CA 1
ATOM 1489 C C . GLU A 1 195 ? 19.966 -44.024 -8.885 1.00 92.38 195 GLU A C 1
ATOM 1491 O O . GLU A 1 195 ? 19.225 -44.982 -8.673 1.00 92.38 195 GLU A O 1
ATOM 1496 N N . VAL A 1 196 ? 20.719 -43.487 -7.916 1.00 91.38 196 VAL A N 1
ATOM 1497 C CA . VAL A 1 196 ? 20.689 -43.968 -6.525 1.00 91.38 196 VAL A CA 1
ATOM 1498 C C . VAL A 1 196 ? 19.318 -43.727 -5.891 1.00 91.38 196 VAL A C 1
ATOM 1500 O O . VAL A 1 196 ? 18.741 -44.651 -5.322 1.00 91.38 196 VAL A O 1
ATOM 1503 N N . ALA A 1 197 ? 18.763 -42.519 -6.011 1.00 88.44 197 ALA A N 1
ATOM 1504 C CA . ALA A 1 197 ? 17.446 -42.185 -5.474 1.00 88.44 197 ALA A CA 1
ATOM 1505 C C . ALA A 1 197 ? 16.345 -43.043 -6.115 1.00 88.44 197 ALA A C 1
ATOM 1507 O O . ALA A 1 197 ? 15.516 -43.613 -5.407 1.00 88.44 197 ALA A O 1
ATOM 1508 N N . PHE A 1 198 ? 16.379 -43.207 -7.442 1.00 91.31 198 PHE A N 1
ATOM 1509 C CA . PHE A 1 198 ? 15.438 -44.053 -8.172 1.00 91.31 198 PHE A CA 1
ATOM 1510 C C . PHE A 1 198 ? 15.561 -45.520 -7.742 1.00 91.31 198 PHE A C 1
ATOM 1512 O O . PHE A 1 198 ? 14.552 -46.173 -7.480 1.00 91.31 198 PHE A O 1
ATOM 1519 N N . PHE A 1 199 ? 16.785 -46.040 -7.618 1.00 91.56 199 PHE A N 1
ATOM 1520 C CA . PHE A 1 199 ? 17.028 -47.407 -7.166 1.00 91.56 199 PHE A CA 1
ATOM 1521 C C . PHE A 1 199 ? 16.496 -47.643 -5.748 1.00 91.56 199 PHE A C 1
ATOM 152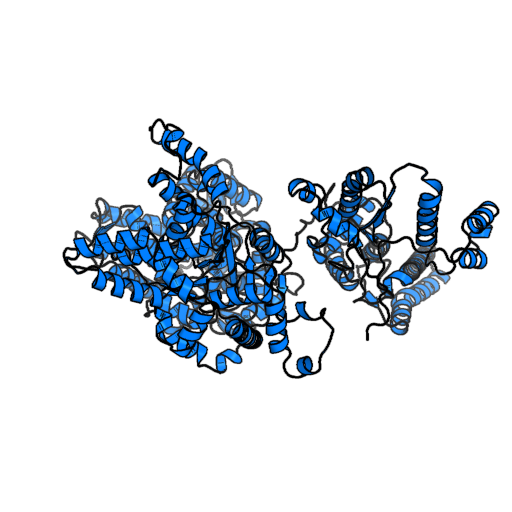3 O O . PHE A 1 199 ? 15.748 -48.597 -5.524 1.00 91.56 199 PHE A O 1
ATOM 1530 N N . CYS A 1 200 ? 16.833 -46.760 -4.806 1.00 90.50 200 CYS A N 1
ATOM 1531 C CA . CYS A 1 200 ? 16.396 -46.870 -3.418 1.00 90.50 200 CYS A CA 1
ATOM 1532 C C . CYS A 1 200 ? 14.875 -46.789 -3.281 1.00 90.50 200 CYS A C 1
ATOM 1534 O O . CYS A 1 200 ? 14.285 -47.548 -2.515 1.00 90.50 200 CYS A O 1
ATOM 1536 N N . HIS A 1 201 ? 14.242 -45.884 -4.028 1.00 86.44 201 HIS A N 1
ATOM 1537 C CA . HIS A 1 201 ? 12.819 -45.601 -3.880 1.00 86.44 201 HIS A CA 1
ATOM 1538 C C . HIS A 1 201 ? 11.908 -46.547 -4.661 1.00 86.44 201 HIS A C 1
ATOM 1540 O O . HIS A 1 201 ? 10.819 -46.870 -4.197 1.00 86.44 201 HIS A O 1
ATOM 1546 N N . TYR A 1 202 ? 12.340 -46.999 -5.839 1.00 90.06 202 TYR A N 1
ATOM 1547 C CA . TYR A 1 202 ? 11.527 -47.832 -6.726 1.00 90.06 202 TYR A CA 1
ATOM 1548 C C . TYR A 1 202 ? 12.046 -49.266 -6.834 1.00 90.06 202 TYR A C 1
ATOM 1550 O O . TYR A 1 202 ? 11.280 -50.215 -6.667 1.00 90.06 202 TYR A O 1
ATOM 1558 N N . SER A 1 203 ? 13.340 -49.451 -7.106 1.00 90.31 203 SER A N 1
ATOM 1559 C CA . SER A 1 203 ? 13.889 -50.781 -7.405 1.00 90.31 203 SER A CA 1
ATOM 1560 C C . SER A 1 203 ? 13.950 -51.690 -6.176 1.00 90.31 203 SER A C 1
ATOM 1562 O O . SER A 1 203 ? 13.600 -52.866 -6.283 1.00 90.31 203 SER A O 1
ATOM 1564 N N . ILE A 1 204 ? 14.342 -51.165 -5.006 1.00 91.12 204 ILE A N 1
ATOM 1565 C CA . ILE A 1 204 ? 14.405 -51.952 -3.762 1.00 91.12 204 ILE A CA 1
ATOM 1566 C C . ILE A 1 204 ? 13.007 -52.449 -3.345 1.00 91.12 204 ILE A C 1
ATOM 1568 O O . ILE A 1 204 ? 12.850 -53.664 -3.177 1.00 91.12 204 ILE A O 1
ATOM 1572 N N . PRO A 1 205 ? 11.965 -51.594 -3.229 1.00 88.88 205 PRO A N 1
ATOM 1573 C CA . PRO A 1 205 ? 10.629 -52.079 -2.890 1.00 88.88 205 PRO A CA 1
ATOM 1574 C C . PRO A 1 205 ? 10.052 -53.036 -3.937 1.00 88.88 205 PRO A C 1
ATOM 1576 O O . PRO A 1 205 ? 9.397 -54.007 -3.562 1.00 88.88 205 PRO A O 1
ATOM 1579 N N . ALA A 1 206 ? 10.326 -52.827 -5.231 1.00 90.94 206 ALA A N 1
ATOM 1580 C CA . ALA A 1 206 ? 9.888 -53.747 -6.281 1.00 90.94 206 ALA A CA 1
ATOM 1581 C C . ALA A 1 206 ? 10.510 -55.143 -6.116 1.00 90.94 206 ALA A C 1
ATOM 1583 O O . ALA A 1 206 ? 9.791 -56.142 -6.141 1.00 90.94 206 ALA A O 1
ATOM 1584 N N . ALA A 1 207 ? 11.824 -55.222 -5.877 1.00 90.19 207 ALA A N 1
ATOM 1585 C CA . ALA A 1 207 ? 12.516 -56.488 -5.634 1.00 90.19 207 ALA A CA 1
ATOM 1586 C C . ALA A 1 207 ? 11.986 -57.200 -4.378 1.00 90.19 207 ALA A C 1
ATOM 1588 O O . ALA A 1 207 ? 11.752 -58.413 -4.394 1.00 90.19 207 ALA A O 1
ATOM 1589 N N . PHE A 1 208 ? 11.729 -56.445 -3.306 1.00 90.62 208 PHE A N 1
ATOM 1590 C CA . PHE A 1 208 ? 11.142 -56.971 -2.075 1.00 90.62 208 PHE A CA 1
ATOM 1591 C C . PHE A 1 208 ? 9.729 -57.532 -2.302 1.00 90.62 208 PHE A C 1
ATOM 1593 O O . PHE A 1 208 ? 9.450 -58.676 -1.938 1.00 90.62 208 PHE A O 1
ATOM 1600 N N . LEU A 1 209 ? 8.854 -56.770 -2.969 1.00 88.88 209 LEU A N 1
ATOM 1601 C CA . LEU A 1 209 ? 7.494 -57.204 -3.298 1.00 88.88 209 LEU A CA 1
ATOM 1602 C C . LEU A 1 209 ? 7.486 -58.431 -4.215 1.00 88.88 209 LEU A C 1
ATOM 1604 O O . LEU A 1 209 ? 6.677 -59.332 -4.000 1.00 88.88 209 LEU A O 1
ATOM 1608 N N . ASN A 1 210 ? 8.399 -58.507 -5.186 1.00 89.50 210 ASN A N 1
ATOM 1609 C CA . ASN A 1 210 ? 8.552 -59.671 -6.061 1.00 89.50 210 ASN A CA 1
ATOM 1610 C C . ASN A 1 210 ? 9.022 -60.916 -5.304 1.00 89.50 210 ASN A C 1
ATOM 1612 O O . ASN A 1 210 ? 8.522 -62.012 -5.553 1.00 89.50 210 ASN A O 1
ATOM 1616 N N . THR A 1 211 ? 9.924 -60.749 -4.336 1.00 90.31 211 THR A N 1
ATOM 1617 C CA . THR A 1 211 ? 10.391 -61.853 -3.485 1.00 90.31 211 THR A CA 1
ATOM 1618 C C . THR A 1 211 ? 9.254 -62.401 -2.625 1.00 90.31 211 THR A C 1
ATOM 1620 O O . THR A 1 211 ? 9.055 -63.612 -2.557 1.00 90.31 211 THR A O 1
ATOM 1623 N N . ILE A 1 212 ? 8.443 -61.520 -2.029 1.00 87.56 212 ILE A N 1
ATOM 1624 C CA . ILE A 1 212 ? 7.242 -61.929 -1.285 1.00 87.56 212 ILE A CA 1
ATOM 1625 C C . ILE A 1 212 ? 6.221 -62.586 -2.218 1.00 87.56 212 ILE A C 1
ATOM 1627 O O . ILE A 1 212 ? 5.630 -63.600 -1.860 1.00 87.56 212 ILE A O 1
ATOM 1631 N N . ALA A 1 213 ? 6.004 -62.036 -3.414 1.00 89.19 213 ALA A N 1
ATOM 1632 C CA . ALA A 1 213 ? 5.052 -62.567 -4.385 1.00 89.19 213 ALA A CA 1
ATOM 1633 C C . ALA A 1 213 ? 5.429 -63.962 -4.906 1.00 89.19 213 ALA A C 1
ATOM 1635 O O . ALA A 1 213 ? 4.528 -64.753 -5.198 1.00 89.19 213 ALA A O 1
ATOM 1636 N N . ALA A 1 214 ? 6.726 -64.283 -4.986 1.00 86.75 214 ALA A N 1
ATOM 1637 C CA . ALA A 1 214 ? 7.212 -65.603 -5.390 1.00 86.75 214 ALA A CA 1
ATOM 1638 C C . ALA A 1 214 ? 6.732 -66.722 -4.448 1.00 86.75 214 ALA A C 1
ATOM 1640 O O . ALA A 1 214 ? 6.442 -67.825 -4.907 1.00 86.75 214 ALA A O 1
ATOM 1641 N N . PHE A 1 215 ? 6.570 -66.415 -3.157 1.00 88.12 215 PHE A N 1
ATOM 1642 C CA . PHE A 1 215 ? 6.105 -67.351 -2.124 1.00 88.12 215 PHE A CA 1
ATOM 1643 C C . PHE A 1 215 ? 4.732 -66.971 -1.538 1.00 88.12 215 PHE A C 1
ATOM 1645 O O . PHE A 1 215 ? 4.303 -67.526 -0.528 1.00 88.12 215 PHE A O 1
ATOM 1652 N N . GLY A 1 216 ? 4.049 -66.004 -2.154 1.00 84.50 216 GLY A N 1
ATOM 1653 C CA . GLY A 1 216 ? 2.864 -65.352 -1.610 1.00 84.50 216 GLY A CA 1
ATOM 1654 C C . GLY A 1 216 ? 1.548 -65.746 -2.281 1.00 84.50 216 GLY A C 1
ATOM 1655 O O . GLY A 1 216 ? 1.494 -66.400 -3.324 1.00 84.50 216 GLY A O 1
ATOM 1656 N N . SER A 1 217 ? 0.458 -65.276 -1.678 1.00 87.56 217 SER A N 1
ATOM 1657 C CA . SER A 1 217 ? -0.910 -65.354 -2.199 1.00 87.56 217 SER A CA 1
ATOM 1658 C C . SER A 1 217 ? -1.083 -64.605 -3.527 1.00 87.56 217 SER A C 1
ATOM 1660 O O . SER A 1 217 ? -0.335 -63.680 -3.856 1.00 87.56 217 SER A O 1
ATOM 1662 N N . ASP A 1 218 ? -2.153 -64.914 -4.263 1.00 86.50 218 ASP A N 1
ATOM 1663 C CA . ASP A 1 218 ? -2.502 -64.199 -5.501 1.00 86.50 218 ASP A CA 1
ATOM 1664 C C . ASP A 1 218 ? -2.668 -62.687 -5.300 1.00 86.50 218 ASP A C 1
ATOM 1666 O O . ASP A 1 218 ? -2.378 -61.900 -6.202 1.00 86.50 218 ASP A O 1
ATOM 1670 N N . ARG A 1 219 ? -3.078 -62.252 -4.101 1.00 84.81 219 ARG A N 1
ATOM 1671 C CA . ARG A 1 219 ? -3.145 -60.830 -3.741 1.00 84.81 219 ARG A CA 1
ATOM 1672 C C . ARG A 1 219 ? -1.758 -60.183 -3.747 1.00 84.81 219 ARG A C 1
ATOM 1674 O O . ARG A 1 219 ? -1.610 -59.088 -4.286 1.00 84.81 219 ARG A O 1
ATOM 1681 N N . GLN A 1 220 ? -0.749 -60.856 -3.195 1.00 86.44 220 GLN A N 1
ATOM 1682 C CA . GLN A 1 220 ? 0.636 -60.369 -3.175 1.00 86.44 220 GLN A CA 1
ATOM 1683 C C . GLN A 1 220 ? 1.240 -60.350 -4.586 1.00 86.44 220 GLN A C 1
ATOM 1685 O O . GLN A 1 220 ? 1.866 -59.360 -4.959 1.00 86.44 220 GLN A O 1
ATOM 1690 N N . LYS A 1 221 ? 0.949 -61.360 -5.418 1.00 88.25 221 LYS A N 1
ATOM 1691 C CA . LYS A 1 221 ? 1.342 -61.374 -6.841 1.00 88.25 221 LYS A CA 1
ATOM 1692 C C . LYS A 1 221 ? 0.738 -60.209 -7.630 1.00 88.25 221 LYS A C 1
ATOM 1694 O O . LYS A 1 221 ? 1.434 -59.547 -8.399 1.00 88.25 221 LYS A O 1
ATOM 1699 N N . ARG A 1 222 ? -0.550 -59.908 -7.420 1.00 87.50 222 ARG A N 1
ATOM 1700 C CA . ARG A 1 222 ? -1.219 -58.752 -8.050 1.00 87.50 222 ARG A CA 1
ATOM 1701 C C . ARG A 1 222 ? -0.659 -57.415 -7.568 1.00 87.50 222 ARG A C 1
ATOM 1703 O O . ARG A 1 222 ? -0.559 -56.489 -8.376 1.00 87.50 222 ARG A O 1
ATOM 1710 N N . LEU A 1 223 ? -0.307 -57.303 -6.286 1.00 86.31 223 LEU A N 1
ATOM 1711 C CA . LEU A 1 223 ? 0.312 -56.101 -5.723 1.00 86.31 223 LEU A CA 1
ATOM 1712 C C . LEU A 1 223 ? 1.689 -55.855 -6.348 1.00 86.31 223 LEU A C 1
ATOM 1714 O O . LEU A 1 223 ? 1.922 -54.765 -6.864 1.00 86.31 223 LEU A O 1
ATOM 1718 N N . ALA A 1 224 ? 2.542 -56.882 -6.391 1.00 89.12 224 ALA A N 1
ATOM 1719 C CA . ALA A 1 224 ? 3.864 -56.809 -7.005 1.00 89.12 224 ALA A CA 1
ATOM 1720 C C . ALA A 1 224 ? 3.779 -56.385 -8.482 1.00 89.12 224 ALA A C 1
ATOM 1722 O O . ALA A 1 224 ? 4.349 -55.366 -8.862 1.00 89.12 224 ALA A O 1
ATOM 1723 N N . LYS A 1 225 ? 2.925 -57.042 -9.280 1.00 90.44 225 LYS A N 1
ATOM 1724 C CA . LYS A 1 225 ? 2.701 -56.680 -10.694 1.00 90.44 225 LYS A CA 1
ATOM 1725 C C . LYS A 1 225 ? 2.133 -55.266 -10.883 1.00 90.44 225 LYS A C 1
ATOM 1727 O O . LYS A 1 225 ? 2.331 -54.629 -11.917 1.00 90.44 225 LYS A O 1
ATOM 1732 N N . SER A 1 226 ? 1.344 -54.767 -9.934 1.00 86.44 226 SER A N 1
ATOM 1733 C CA . SER A 1 226 ? 0.836 -53.387 -9.974 1.00 86.44 226 SER A CA 1
ATOM 1734 C C . SER A 1 226 ? 1.934 -52.376 -9.656 1.00 86.44 226 SER A C 1
ATOM 1736 O O . SER A 1 226 ? 2.027 -51.360 -10.343 1.00 86.44 226 SER A O 1
ATOM 1738 N N . TYR A 1 227 ? 2.799 -52.685 -8.690 1.00 88.62 227 TYR A N 1
ATOM 1739 C CA . TYR A 1 227 ? 3.945 -51.851 -8.349 1.00 88.62 227 TYR A CA 1
ATOM 1740 C C . TYR A 1 227 ? 4.992 -51.830 -9.472 1.00 88.62 227 TYR A C 1
ATOM 1742 O O . TYR A 1 227 ? 5.447 -50.760 -9.853 1.00 88.62 227 TYR A O 1
ATOM 1750 N N . GLU A 1 228 ? 5.291 -52.963 -10.113 1.00 89.88 228 GLU A N 1
ATOM 1751 C CA . GLU A 1 228 ? 6.165 -53.008 -11.299 1.00 89.88 228 GLU A CA 1
ATOM 1752 C C . GLU A 1 228 ? 5.655 -52.114 -12.436 1.00 89.88 228 GLU A C 1
ATOM 1754 O O . GLU A 1 228 ? 6.425 -51.384 -13.065 1.00 89.88 228 GLU A O 1
ATOM 1759 N N . ARG A 1 229 ? 4.337 -52.121 -12.678 1.00 89.12 229 ARG A N 1
ATOM 1760 C CA . ARG A 1 229 ? 3.708 -51.217 -13.652 1.00 89.12 229 ARG A CA 1
ATOM 1761 C C . ARG A 1 229 ? 3.880 -49.751 -13.255 1.00 89.12 229 ARG A C 1
ATOM 1763 O O . ARG A 1 229 ? 4.110 -48.923 -14.134 1.00 89.12 229 ARG A O 1
ATOM 1770 N N . LEU A 1 230 ? 3.793 -49.427 -11.964 1.00 88.62 230 LEU A N 1
ATOM 1771 C CA . LEU A 1 230 ? 4.057 -48.082 -11.443 1.00 88.62 230 LEU A CA 1
ATOM 1772 C C . LEU A 1 230 ? 5.516 -47.676 -11.692 1.00 88.62 230 LEU A C 1
ATOM 1774 O O . LEU A 1 230 ? 5.751 -46.621 -12.277 1.00 88.62 230 LEU A O 1
ATOM 1778 N N . VAL A 1 231 ? 6.483 -48.532 -11.342 1.00 90.50 231 VAL A N 1
ATOM 1779 C CA . VAL A 1 231 ? 7.921 -48.286 -11.565 1.00 90.50 231 VAL A CA 1
ATOM 1780 C C . VAL A 1 231 ? 8.224 -48.068 -13.049 1.00 90.50 231 VAL A C 1
ATOM 1782 O O . VAL A 1 231 ? 8.894 -47.101 -13.417 1.00 90.50 231 VAL A O 1
ATOM 1785 N N . SER A 1 232 ? 7.688 -48.928 -13.920 1.00 90.00 232 SER A N 1
ATOM 1786 C CA . SER A 1 232 ? 7.844 -48.811 -15.374 1.00 90.00 232 SER A CA 1
ATOM 1787 C C . SER A 1 232 ? 7.281 -47.486 -15.904 1.00 90.00 232 SER A C 1
ATOM 1789 O O . SER A 1 232 ? 7.936 -46.807 -16.699 1.00 90.00 232 SER A O 1
ATOM 1791 N N . ARG A 1 233 ? 6.108 -47.062 -15.413 1.00 88.62 233 ARG A N 1
ATOM 1792 C CA . ARG A 1 233 ? 5.505 -45.766 -15.765 1.00 88.62 233 ARG A CA 1
ATOM 1793 C C . ARG A 1 233 ? 6.360 -44.590 -15.299 1.00 88.62 233 ARG A C 1
ATOM 1795 O O . ARG A 1 233 ? 6.612 -43.697 -16.105 1.00 88.62 233 ARG A O 1
ATOM 1802 N N . ALA A 1 234 ? 6.842 -44.604 -14.056 1.00 89.75 234 ALA A N 1
ATOM 1803 C CA . ALA A 1 234 ? 7.706 -43.552 -13.519 1.00 89.75 234 ALA A CA 1
ATOM 1804 C C . ALA A 1 234 ? 8.988 -43.394 -14.357 1.00 89.75 234 ALA A C 1
ATOM 1806 O O . ALA A 1 234 ? 9.326 -42.286 -14.781 1.00 89.75 234 ALA A O 1
ATOM 1807 N N . ARG A 1 235 ? 9.651 -44.513 -14.690 1.00 90.88 235 ARG A N 1
ATOM 1808 C CA . ARG A 1 235 ? 10.848 -44.525 -15.549 1.00 90.88 235 ARG A CA 1
ATOM 1809 C C . ARG A 1 235 ? 10.545 -44.007 -16.956 1.00 90.88 235 ARG A C 1
ATOM 1811 O O . ARG A 1 235 ? 11.282 -43.167 -17.464 1.00 90.88 235 ARG A O 1
ATOM 1818 N N . SER A 1 236 ? 9.446 -44.461 -17.562 1.00 88.88 236 SER A N 1
ATOM 1819 C CA . SER A 1 236 ? 9.017 -44.038 -18.901 1.00 88.88 236 SER A CA 1
ATOM 1820 C C . SER A 1 236 ? 8.726 -42.537 -18.980 1.00 88.88 236 SER A C 1
ATOM 1822 O O . SER A 1 236 ? 9.106 -41.893 -19.958 1.00 88.88 236 SER A O 1
ATOM 1824 N N . ILE A 1 237 ? 8.059 -41.966 -17.971 1.00 88.19 237 ILE A N 1
ATOM 1825 C CA . ILE A 1 237 ? 7.802 -40.521 -17.908 1.00 88.19 237 ILE A CA 1
ATOM 1826 C C . ILE A 1 237 ? 9.134 -39.778 -17.772 1.00 88.19 237 ILE A C 1
ATOM 1828 O O . ILE A 1 237 ? 9.439 -38.924 -18.600 1.00 88.19 237 ILE A O 1
ATOM 1832 N N . SER A 1 238 ? 9.980 -40.158 -16.810 1.00 87.75 238 SER A N 1
ATOM 1833 C CA . SER A 1 238 ? 11.267 -39.482 -16.613 1.00 87.75 238 SER A CA 1
ATOM 1834 C C . SER A 1 238 ? 12.172 -39.535 -17.851 1.00 87.75 238 SER A C 1
ATOM 1836 O O . SER A 1 238 ? 12.894 -38.577 -18.104 1.00 87.75 238 SER A O 1
ATOM 1838 N N . GLN A 1 239 ? 12.150 -40.624 -18.626 1.00 85.94 239 GLN A N 1
ATOM 1839 C CA . GLN A 1 239 ? 12.942 -40.744 -19.854 1.00 85.94 239 GLN A CA 1
ATOM 1840 C C . GLN A 1 239 ? 12.394 -39.879 -20.994 1.00 85.94 239 GLN A C 1
ATOM 1842 O O . GLN A 1 239 ? 13.176 -39.216 -21.670 1.00 85.94 239 GLN A O 1
ATOM 1847 N N . ARG A 1 240 ? 11.068 -39.841 -21.188 1.00 84.69 240 ARG A N 1
ATOM 1848 C CA . ARG A 1 240 ? 10.436 -39.049 -22.260 1.00 84.69 240 ARG A CA 1
ATOM 1849 C C . ARG A 1 240 ? 10.624 -37.544 -22.083 1.00 84.69 240 ARG A C 1
ATOM 1851 O O . ARG A 1 240 ? 10.798 -36.837 -23.068 1.00 84.69 240 ARG A O 1
ATOM 1858 N N . PHE A 1 241 ? 10.614 -37.064 -20.841 1.00 87.12 241 PHE A N 1
ATOM 1859 C CA . PHE A 1 241 ? 10.779 -35.638 -20.542 1.00 87.12 241 PHE A CA 1
ATOM 1860 C C . PHE A 1 241 ? 12.237 -35.204 -20.385 1.00 87.12 241 PHE A C 1
ATOM 1862 O O . PHE A 1 241 ? 12.503 -34.007 -20.342 1.00 87.12 241 PHE A O 1
ATOM 1869 N N . ARG A 1 242 ? 13.183 -36.151 -20.373 1.00 87.06 242 ARG A N 1
ATOM 1870 C CA . ARG A 1 242 ? 14.604 -35.897 -20.117 1.00 87.06 242 ARG A CA 1
ATOM 1871 C C . ARG A 1 242 ? 15.195 -34.793 -20.994 1.00 87.06 242 ARG A C 1
ATOM 1873 O O . ARG A 1 242 ? 15.921 -33.945 -20.491 1.00 87.06 242 ARG A O 1
ATOM 1880 N N . HIS A 1 243 ? 14.879 -34.789 -22.290 1.00 84.62 243 HIS A N 1
ATOM 1881 C CA . HIS A 1 243 ? 15.376 -33.763 -23.209 1.00 84.62 243 HIS A CA 1
ATOM 1882 C C . HIS A 1 243 ? 14.964 -32.353 -22.762 1.00 84.62 243 HIS A C 1
ATOM 1884 O O . HIS A 1 243 ? 15.786 -31.443 -22.809 1.00 84.62 243 HIS A O 1
ATOM 1890 N N . PHE A 1 244 ? 13.732 -32.193 -22.272 1.00 85.69 244 PHE A N 1
ATOM 1891 C CA . PHE A 1 244 ? 13.168 -30.911 -21.853 1.00 85.69 244 PHE A CA 1
ATOM 1892 C C . PHE A 1 244 ? 13.544 -30.506 -20.426 1.00 85.69 244 PHE A C 1
ATOM 1894 O O . PHE A 1 244 ? 13.550 -29.323 -20.117 1.00 85.69 244 PHE A O 1
ATOM 1901 N N . THR A 1 245 ? 13.852 -31.463 -19.549 1.00 88.06 245 THR A N 1
ATOM 1902 C CA . THR A 1 245 ? 14.230 -31.179 -18.156 1.00 88.06 245 THR A CA 1
ATOM 1903 C C . THR A 1 245 ? 15.735 -30.980 -17.964 1.00 88.06 245 THR A C 1
ATOM 1905 O O . THR A 1 245 ? 16.155 -30.399 -16.963 1.00 88.06 245 THR A O 1
ATOM 1908 N N . GLU A 1 246 ? 16.564 -31.460 -18.897 1.00 87.44 246 GLU A N 1
ATOM 1909 C CA . GLU A 1 246 ? 18.026 -31.282 -18.873 1.00 87.44 246 GLU A CA 1
ATOM 1910 C C . GLU A 1 246 ? 18.501 -30.037 -19.646 1.00 87.44 246 GLU A C 1
ATOM 1912 O O . GLU A 1 246 ? 19.629 -29.583 -19.434 1.00 87.44 246 GLU A O 1
ATOM 1917 N N . ASN A 1 247 ? 17.652 -29.466 -20.506 1.00 85.50 247 ASN A N 1
ATOM 1918 C CA . ASN A 1 247 ? 17.969 -28.323 -21.365 1.00 85.50 247 ASN A CA 1
ATOM 1919 C C . ASN A 1 247 ? 16.963 -27.180 -21.176 1.00 85.50 247 ASN A C 1
ATOM 1921 O O . ASN A 1 247 ? 15.874 -27.375 -20.647 1.00 85.50 247 ASN A O 1
ATOM 1925 N N . SER A 1 248 ? 17.333 -25.979 -21.618 1.00 83.19 248 SER A N 1
ATOM 1926 C CA . SER A 1 248 ? 16.465 -24.799 -21.592 1.00 83.19 248 SER A CA 1
ATOM 1927 C C . SER A 1 248 ? 16.609 -24.023 -22.894 1.00 83.19 248 SER A C 1
ATOM 1929 O O . SER A 1 248 ? 17.723 -23.855 -23.394 1.00 83.19 248 SER A O 1
ATOM 1931 N N . TRP A 1 249 ? 15.490 -23.523 -23.408 1.00 83.31 249 TRP A N 1
ATOM 1932 C CA . TRP A 1 249 ? 15.427 -22.730 -24.634 1.00 83.31 249 TRP A CA 1
ATOM 1933 C C . TRP A 1 249 ? 14.798 -21.378 -24.343 1.00 83.31 249 TRP A C 1
ATOM 1935 O O . TRP A 1 249 ? 13.939 -21.261 -23.468 1.00 83.31 249 TRP A O 1
ATOM 1945 N N . LEU A 1 250 ? 15.252 -20.369 -25.078 1.00 81.06 250 LEU A N 1
ATOM 1946 C CA . LEU A 1 250 ? 14.660 -19.040 -25.076 1.00 81.06 250 LEU A CA 1
ATOM 1947 C C . LEU A 1 250 ? 14.024 -18.833 -26.443 1.00 81.06 250 LEU A C 1
ATOM 1949 O O . LEU A 1 250 ? 14.711 -18.963 -27.450 1.00 81.06 250 LEU A O 1
ATOM 1953 N N . PHE A 1 251 ? 12.738 -18.523 -26.480 1.00 84.81 251 PHE A N 1
ATOM 1954 C CA . PHE A 1 251 ? 12.018 -18.215 -27.707 1.00 84.81 251 PHE A CA 1
ATOM 1955 C C . PHE A 1 251 ? 11.884 -16.702 -27.832 1.00 84.81 251 PHE A C 1
ATOM 1957 O O . PHE A 1 251 ? 11.419 -16.027 -26.914 1.00 84.81 251 PHE A O 1
ATOM 1964 N N . ASP A 1 252 ? 12.330 -16.170 -28.958 1.00 80.50 252 ASP A N 1
ATOM 1965 C CA . ASP A 1 252 ? 12.060 -14.801 -29.367 1.00 80.50 252 ASP A CA 1
ATOM 1966 C C . ASP A 1 252 ? 10.552 -14.635 -29.590 1.00 80.50 252 ASP A C 1
ATOM 1968 O O . ASP A 1 252 ? 9.944 -15.464 -30.259 1.00 80.50 252 ASP A O 1
ATOM 1972 N N . CYS A 1 253 ? 9.961 -13.588 -29.016 1.00 85.94 253 CYS A N 1
ATOM 1973 C CA . CYS A 1 253 ? 8.529 -13.279 -29.125 1.00 85.94 253 CYS A CA 1
ATOM 1974 C C . CYS A 1 253 ? 8.308 -11.886 -29.733 1.00 85.94 253 CYS A C 1
ATOM 1976 O O . CYS A 1 253 ? 7.304 -11.230 -29.446 1.00 85.94 253 CYS A O 1
ATOM 1978 N N . SER A 1 254 ? 9.278 -11.379 -30.497 1.00 84.56 254 SER A N 1
ATOM 1979 C CA . SER A 1 254 ? 9.281 -10.004 -31.004 1.00 84.56 254 SER A CA 1
ATOM 1980 C C . SER A 1 254 ? 8.044 -9.671 -31.846 1.00 84.56 254 SER A C 1
ATOM 1982 O O . SER A 1 254 ? 7.445 -8.612 -31.647 1.00 84.56 254 SER A O 1
ATOM 1984 N N . ASN A 1 255 ? 7.608 -10.569 -32.732 1.00 90.06 255 ASN A N 1
ATOM 1985 C CA . ASN A 1 255 ? 6.414 -10.399 -33.560 1.00 90.06 255 ASN A CA 1
ATOM 1986 C C . ASN A 1 255 ? 5.142 -10.422 -32.711 1.00 90.06 255 ASN A C 1
ATOM 1988 O O . ASN A 1 255 ? 4.271 -9.582 -32.919 1.00 90.06 255 ASN A O 1
ATOM 1992 N N . SER A 1 256 ? 5.038 -11.324 -31.730 1.00 89.44 256 SER A N 1
ATOM 1993 C CA . SER A 1 256 ? 3.893 -11.379 -30.805 1.00 89.44 256 SER A CA 1
ATOM 1994 C C . SER A 1 256 ? 3.782 -10.127 -29.932 1.00 89.44 256 SER A C 1
ATOM 1996 O O . SER A 1 256 ? 2.688 -9.597 -29.736 1.00 89.44 256 SER A O 1
ATOM 1998 N N . ILE A 1 257 ? 4.915 -9.613 -29.440 1.00 82.81 257 ILE A N 1
ATOM 1999 C CA . ILE A 1 257 ? 4.975 -8.356 -28.680 1.00 82.81 257 ILE A CA 1
ATOM 2000 C C . ILE A 1 257 ? 4.566 -7.185 -29.578 1.00 82.81 257 ILE A C 1
ATOM 2002 O O . ILE A 1 257 ? 3.755 -6.350 -29.180 1.00 82.81 257 ILE A O 1
ATOM 2006 N N . HIS A 1 258 ? 5.088 -7.133 -30.806 1.00 87.75 258 HIS A N 1
ATOM 2007 C CA . HIS A 1 258 ? 4.724 -6.096 -31.765 1.00 87.75 258 HIS A CA 1
ATOM 2008 C C . HIS A 1 258 ? 3.230 -6.127 -32.110 1.00 87.75 258 HIS A C 1
ATOM 2010 O O . HIS A 1 258 ? 2.596 -5.076 -32.105 1.00 87.75 258 HIS A O 1
ATOM 2016 N N . LEU A 1 259 ? 2.665 -7.317 -32.338 1.00 89.50 259 LEU A N 1
ATOM 2017 C CA . LEU A 1 259 ? 1.241 -7.522 -32.602 1.00 89.50 259 LEU A CA 1
ATOM 2018 C C . LEU A 1 259 ? 0.374 -6.979 -31.463 1.00 89.50 259 LEU A C 1
ATOM 2020 O O . LEU A 1 259 ? -0.551 -6.212 -31.712 1.00 89.50 259 LEU A O 1
ATOM 2024 N N . ARG A 1 260 ? 0.715 -7.295 -30.207 1.00 87.31 260 ARG A N 1
ATOM 2025 C CA . ARG A 1 260 ? 0.004 -6.761 -29.036 1.00 87.31 260 ARG A CA 1
ATOM 2026 C C . ARG A 1 260 ? -0.026 -5.232 -29.039 1.00 87.31 260 ARG A C 1
ATOM 2028 O O . ARG A 1 260 ? -1.068 -4.647 -28.776 1.00 87.31 260 ARG A O 1
ATOM 2035 N N . HIS A 1 261 ? 1.098 -4.583 -29.345 1.00 85.38 261 HIS A N 1
ATOM 2036 C CA . HIS A 1 261 ? 1.184 -3.118 -29.371 1.00 85.38 261 HIS A CA 1
ATOM 2037 C C . HIS A 1 261 ? 0.354 -2.461 -30.484 1.00 85.38 261 HIS A C 1
ATOM 2039 O O . HIS A 1 261 ? 0.143 -1.251 -30.429 1.00 85.38 261 HIS A O 1
ATOM 2045 N N . GLN A 1 262 ? -0.102 -3.224 -31.481 1.00 86.00 262 GLN A N 1
ATOM 2046 C CA . GLN A 1 262 ? -1.008 -2.736 -32.521 1.00 86.00 262 GLN A CA 1
ATOM 2047 C C . GLN A 1 262 ? -2.488 -2.825 -32.119 1.00 86.00 262 GLN A C 1
ATOM 2049 O O . GLN A 1 262 ? -3.309 -2.138 -32.722 1.00 86.00 262 GLN A O 1
ATOM 2054 N N . LEU A 1 263 ? -2.828 -3.639 -31.114 1.00 86.06 263 LEU A N 1
ATOM 2055 C CA . LEU A 1 263 ? -4.188 -3.760 -30.590 1.00 86.06 263 LEU A CA 1
ATOM 2056 C C . LEU A 1 263 ? -4.558 -2.534 -29.745 1.00 86.06 263 LEU A C 1
ATOM 2058 O O . LEU A 1 263 ? -3.723 -2.000 -29.004 1.00 86.06 263 LEU A O 1
ATOM 2062 N N . SER A 1 264 ? -5.825 -2.126 -29.808 1.00 85.19 264 SER A N 1
ATOM 2063 C CA . SER A 1 264 ? -6.378 -1.095 -28.921 1.00 85.19 264 SER A CA 1
ATOM 2064 C C . SER A 1 264 ? -6.374 -1.537 -27.450 1.00 85.19 264 SER A C 1
ATOM 2066 O O . SER A 1 264 ? -6.290 -2.723 -27.142 1.00 85.19 264 SER A O 1
ATOM 2068 N N . ASP A 1 265 ? -6.502 -0.594 -26.509 1.00 78.06 265 ASP A N 1
ATOM 2069 C CA . ASP A 1 265 ? -6.559 -0.910 -25.069 1.00 78.06 265 ASP A CA 1
ATOM 2070 C C . ASP A 1 265 ? -7.735 -1.850 -24.711 1.00 78.06 265 ASP A C 1
ATOM 2072 O O . ASP A 1 265 ? -7.643 -2.618 -23.752 1.00 78.06 265 ASP A O 1
ATOM 2076 N N . GLU A 1 266 ? -8.845 -1.787 -25.454 1.00 78.31 266 GLU A N 1
ATOM 2077 C CA . GLU A 1 266 ? -9.999 -2.682 -25.286 1.00 78.31 266 GLU A CA 1
ATOM 2078 C C . GLU A 1 266 ? -9.692 -4.088 -25.817 1.00 78.31 266 GLU A C 1
ATOM 2080 O O . GLU A 1 266 ? -9.916 -5.076 -25.118 1.00 78.31 266 GLU A O 1
ATOM 2085 N N . GLU A 1 267 ? -9.095 -4.187 -27.006 1.00 84.56 267 GLU A N 1
ATOM 2086 C CA . GLU A 1 267 ? -8.688 -5.464 -27.603 1.00 84.56 267 GLU A CA 1
ATOM 2087 C C . GLU A 1 267 ? -7.560 -6.139 -26.822 1.00 84.56 267 GLU A C 1
ATOM 2089 O O . GLU A 1 267 ? -7.572 -7.355 -26.691 1.00 84.56 267 GLU A O 1
ATOM 2094 N N . GLN A 1 268 ? -6.615 -5.389 -26.246 1.00 81.81 268 GLN A N 1
ATOM 2095 C CA . GLN A 1 268 ? -5.572 -5.961 -25.383 1.00 81.81 268 GLN A CA 1
ATOM 2096 C C . GLN A 1 268 ? -6.152 -6.595 -24.115 1.00 81.81 268 GLN A C 1
ATOM 2098 O O . GLN A 1 268 ? -5.591 -7.564 -23.610 1.00 81.81 268 GLN A O 1
ATOM 2103 N N . LYS A 1 269 ? -7.266 -6.059 -23.598 1.00 78.25 269 LYS A N 1
ATOM 2104 C CA . LYS A 1 269 ? -7.983 -6.658 -22.463 1.00 78.25 269 LYS A CA 1
ATOM 2105 C C . LYS A 1 269 ? -8.769 -7.895 -22.883 1.00 78.25 269 LYS A C 1
ATOM 2107 O O . LYS A 1 269 ? -8.839 -8.839 -22.110 1.00 78.25 269 LYS A O 1
ATOM 2112 N N . MET A 1 270 ? -9.362 -7.869 -24.076 1.00 83.12 270 MET A N 1
ATOM 2113 C CA . MET A 1 270 ? -10.133 -8.991 -24.618 1.00 83.12 270 MET A CA 1
ATOM 2114 C C . MET A 1 270 ? -9.235 -10.154 -25.065 1.00 83.12 270 MET A C 1
ATOM 2116 O O . MET A 1 270 ? -9.595 -11.312 -24.897 1.00 83.12 270 MET A O 1
ATOM 2120 N N . PHE A 1 271 ? -8.061 -9.851 -25.615 1.00 88.31 271 PHE A N 1
ATOM 2121 C CA . PHE A 1 271 ? -7.072 -10.808 -26.104 1.00 88.31 271 PHE A CA 1
ATOM 2122 C C . PHE A 1 271 ? -5.777 -10.652 -25.303 1.00 88.31 271 PHE A C 1
ATOM 2124 O O . PHE A 1 271 ? -4.758 -10.174 -25.810 1.00 88.31 271 PHE A O 1
ATOM 2131 N N . GLU A 1 272 ? -5.809 -11.032 -24.024 1.00 85.81 272 GLU A N 1
ATOM 2132 C CA . GLU A 1 272 ? -4.634 -10.938 -23.156 1.00 85.81 272 GLU A CA 1
ATOM 2133 C C . GLU A 1 272 ? -3.523 -11.875 -23.663 1.00 85.81 272 GLU A C 1
ATOM 2135 O O . GLU A 1 272 ? -3.651 -13.099 -23.683 1.00 85.81 272 GLU A O 1
ATOM 2140 N N . MET A 1 273 ? -2.421 -11.275 -24.112 1.00 87.94 273 MET A N 1
ATOM 2141 C CA . MET A 1 273 ? -1.245 -11.967 -24.654 1.00 87.94 273 MET A CA 1
ATOM 2142 C C . MET A 1 273 ? 0.003 -11.807 -23.772 1.00 87.94 273 MET A C 1
ATOM 2144 O O . MET A 1 273 ? 1.019 -12.454 -24.024 1.00 87.94 273 MET A O 1
ATOM 2148 N N . ASP A 1 274 ? -0.029 -10.955 -22.744 1.00 83.12 274 ASP A N 1
ATOM 2149 C CA . ASP A 1 274 ? 1.153 -10.613 -21.954 1.00 83.12 274 ASP A CA 1
ATOM 2150 C C . ASP A 1 274 ? 1.304 -11.566 -20.786 1.00 83.12 274 ASP A C 1
ATOM 2152 O O . ASP A 1 274 ? 0.707 -11.425 -19.723 1.00 83.12 274 ASP A O 1
ATOM 2156 N N . ILE A 1 275 ? 2.194 -12.528 -20.974 1.00 82.88 275 ILE A N 1
ATOM 2157 C CA . ILE A 1 275 ? 2.548 -13.504 -19.953 1.00 82.88 275 ILE A CA 1
ATOM 2158 C C . ILE A 1 275 ? 3.159 -12.870 -18.690 1.00 82.88 275 ILE A C 1
ATOM 2160 O O . ILE A 1 275 ? 3.264 -13.522 -17.649 1.00 82.88 275 ILE A O 1
ATOM 2164 N N . ASN A 1 276 ? 3.541 -11.585 -18.724 1.00 74.44 276 ASN A N 1
ATOM 2165 C CA . ASN A 1 276 ? 4.028 -10.898 -17.537 1.00 74.44 276 ASN A CA 1
ATOM 2166 C C . ASN A 1 276 ? 2.955 -10.674 -16.465 1.00 74.44 276 ASN A C 1
ATOM 2168 O O . ASN A 1 276 ? 3.330 -10.376 -15.330 1.00 74.44 276 ASN A O 1
ATOM 2172 N N . VAL A 1 277 ? 1.669 -10.831 -16.768 1.00 71.06 277 VAL A N 1
ATOM 2173 C CA . VAL A 1 277 ? 0.598 -10.681 -15.768 1.00 71.06 277 VAL A CA 1
ATOM 2174 C C . VAL A 1 277 ? 0.417 -11.929 -14.892 1.00 71.06 277 VAL A C 1
ATOM 2176 O O . VAL A 1 277 ? -0.236 -11.865 -13.848 1.00 71.06 277 VAL A O 1
ATOM 2179 N N . VAL A 1 278 ? 1.009 -13.059 -15.295 1.00 77.62 278 VAL A N 1
ATOM 2180 C CA . VAL A 1 278 ? 0.843 -14.359 -14.638 1.00 77.62 278 VAL A CA 1
ATOM 2181 C C . VAL A 1 278 ? 1.796 -14.503 -13.450 1.00 77.62 278 VAL A C 1
ATOM 2183 O O . VAL A 1 278 ? 3.002 -14.290 -13.567 1.00 77.62 278 VAL A O 1
ATOM 2186 N N . ASP A 1 279 ? 1.252 -14.905 -12.297 1.00 82.25 279 ASP A N 1
ATOM 2187 C CA . ASP A 1 279 ? 2.039 -15.379 -11.159 1.00 82.25 279 ASP A CA 1
ATOM 2188 C C . ASP A 1 279 ? 2.353 -16.862 -11.298 1.00 82.25 279 ASP A C 1
ATOM 2190 O O . ASP A 1 279 ? 1.456 -17.692 -11.163 1.00 82.25 279 ASP A O 1
ATOM 2194 N N . TRP A 1 280 ? 3.617 -17.227 -11.494 1.00 84.56 280 TRP A N 1
ATOM 2195 C CA . TRP A 1 280 ? 3.960 -18.635 -11.687 1.00 84.56 280 TRP A CA 1
ATOM 2196 C C . TRP A 1 280 ? 3.616 -19.526 -10.499 1.00 84.56 280 TRP A C 1
ATOM 2198 O O . TRP A 1 280 ? 3.242 -20.677 -10.707 1.00 84.56 280 TRP A O 1
ATOM 2208 N N . PHE A 1 281 ? 3.716 -19.030 -9.262 1.00 81.81 281 PHE A N 1
ATOM 2209 C CA . PHE A 1 281 ? 3.388 -19.862 -8.108 1.00 81.81 281 PHE A CA 1
ATOM 2210 C C . PHE A 1 281 ? 1.893 -20.201 -8.085 1.00 81.81 281 PHE A C 1
ATOM 2212 O O . PHE A 1 281 ? 1.541 -21.379 -8.100 1.00 81.81 281 PHE A O 1
ATOM 2219 N N . SER A 1 282 ? 1.027 -19.188 -8.128 1.00 80.94 282 SER A N 1
ATOM 2220 C CA . SER A 1 282 ? -0.428 -19.364 -8.147 1.00 80.94 282 SER A CA 1
ATOM 2221 C C . SER A 1 282 ? -0.890 -20.103 -9.403 1.00 80.94 282 SER A C 1
ATOM 2223 O O . SER A 1 282 ? -1.716 -21.006 -9.307 1.00 80.94 282 SER A O 1
ATOM 2225 N N . TYR A 1 283 ? -0.321 -19.789 -10.570 1.00 91.12 283 TYR A N 1
ATOM 2226 C CA . TYR A 1 283 ? -0.643 -20.466 -11.826 1.00 91.12 283 TYR A CA 1
ATOM 2227 C C . TYR A 1 283 ? -0.377 -21.968 -11.752 1.00 91.12 283 TYR A C 1
ATOM 2229 O O . TYR A 1 283 ? -1.244 -22.754 -12.117 1.00 91.12 283 TYR A O 1
ATOM 2237 N N . HIS A 1 284 ? 0.776 -22.397 -11.229 1.00 91.81 284 HIS A N 1
ATOM 2238 C CA . HIS A 1 284 ? 1.073 -23.829 -11.112 1.00 91.81 284 HIS A CA 1
ATOM 2239 C C . HIS A 1 284 ? 0.159 -24.534 -10.098 1.00 91.81 284 HIS A C 1
ATOM 2241 O O . HIS A 1 284 ? -0.160 -25.707 -10.292 1.00 91.81 284 HIS A O 1
ATOM 2247 N N . GLN A 1 285 ? -0.328 -23.832 -9.065 1.00 88.25 285 GLN A N 1
ATOM 2248 C CA . GLN A 1 285 ? -1.375 -24.363 -8.179 1.00 88.25 285 GLN A CA 1
ATOM 2249 C C . GLN A 1 285 ? -2.712 -24.514 -8.906 1.00 88.25 285 GLN A C 1
ATOM 2251 O O . GLN A 1 285 ? -3.363 -25.548 -8.774 1.00 88.25 285 GLN A O 1
ATOM 2256 N N . VAL A 1 286 ? -3.102 -23.521 -9.706 1.00 89.56 286 VAL A N 1
ATOM 2257 C CA . VAL A 1 286 ? -4.320 -23.567 -10.524 1.00 89.56 286 VAL A CA 1
ATOM 2258 C C . VAL A 1 286 ? -4.230 -24.629 -11.619 1.00 89.56 286 VAL A C 1
ATOM 2260 O O . VAL A 1 286 ? -5.204 -25.332 -11.874 1.00 89.56 286 VAL A O 1
ATOM 2263 N N . PHE A 1 287 ? -3.057 -24.835 -12.210 1.00 93.69 287 PHE A N 1
ATOM 2264 C CA . PHE A 1 287 ? -2.830 -25.912 -13.166 1.00 93.69 287 PHE A CA 1
ATOM 2265 C C . PHE A 1 287 ? -2.960 -27.285 -12.485 1.00 93.69 287 PHE A C 1
ATOM 2267 O O . PHE A 1 287 ? -3.654 -28.169 -12.988 1.00 93.69 287 PHE A O 1
ATOM 2274 N N . ALA A 1 288 ? -2.367 -27.462 -11.301 1.00 92.31 288 ALA A N 1
ATOM 2275 C CA . ALA A 1 288 ? -2.525 -28.687 -10.518 1.00 92.31 288 ALA A CA 1
ATOM 2276 C C . ALA A 1 288 ? -3.989 -28.929 -10.092 1.00 92.31 288 ALA A C 1
ATOM 2278 O O . ALA A 1 288 ? -4.483 -30.053 -10.213 1.00 92.31 288 ALA A O 1
ATOM 2279 N N . TYR A 1 289 ? -4.700 -27.875 -9.680 1.00 92.31 289 TYR A N 1
ATOM 2280 C CA . TYR A 1 289 ? -6.146 -27.892 -9.446 1.00 92.31 289 TYR A CA 1
ATOM 2281 C C . TYR A 1 289 ? -6.908 -28.343 -10.690 1.00 92.31 289 TYR A C 1
ATOM 2283 O O . TYR A 1 289 ? -7.720 -29.259 -10.603 1.00 92.31 289 TYR A O 1
ATOM 2291 N N . GLY A 1 290 ? -6.593 -27.772 -11.851 1.00 92.12 290 GLY A N 1
ATOM 2292 C CA . GLY A 1 290 ? -7.208 -28.106 -13.129 1.00 92.12 290 GLY A CA 1
ATOM 2293 C C . GLY A 1 290 ? -7.074 -29.579 -13.501 1.00 92.12 290 GLY A C 1
ATOM 2294 O O . GLY A 1 290 ? -8.041 -30.217 -13.923 1.00 92.12 290 GLY A O 1
ATOM 2295 N N . LEU A 1 291 ? -5.893 -30.156 -13.267 1.00 94.12 291 LEU A N 1
ATOM 2296 C CA . LEU A 1 291 ? -5.636 -31.581 -13.489 1.00 94.12 291 LEU A CA 1
ATOM 2297 C C . LEU A 1 291 ? -6.491 -32.475 -12.576 1.00 94.12 291 LEU A C 1
ATOM 2299 O O . LEU A 1 291 ? -6.939 -33.538 -13.002 1.00 94.12 291 LEU A O 1
ATOM 2303 N N . LEU A 1 292 ? -6.765 -32.072 -11.335 1.00 91.81 292 LEU A N 1
ATOM 2304 C CA . LEU A 1 292 ? -7.679 -32.833 -10.479 1.00 91.81 292 LEU A CA 1
ATOM 2305 C C . LEU A 1 292 ? -9.148 -32.581 -10.842 1.00 91.81 292 LEU A C 1
ATOM 2307 O O . LEU A 1 292 ? -9.936 -33.520 -10.959 1.00 91.81 292 LEU A O 1
ATOM 2311 N N . ARG A 1 293 ? -9.516 -31.323 -11.080 1.00 90.06 293 ARG A N 1
ATOM 2312 C CA . ARG A 1 293 ? -10.898 -30.907 -11.312 1.00 90.06 293 ARG A CA 1
ATOM 2313 C C . ARG A 1 293 ? -11.438 -31.362 -12.663 1.00 90.06 293 ARG A C 1
ATOM 2315 O O . ARG A 1 293 ? -12.490 -31.992 -12.717 1.00 90.06 293 ARG A O 1
ATOM 2322 N N . TYR A 1 294 ? -10.750 -31.042 -13.753 1.00 91.50 294 TYR A N 1
ATOM 2323 C CA . TYR A 1 294 ? -11.278 -31.229 -15.107 1.00 91.50 294 TYR A CA 1
ATOM 2324 C C . TYR A 1 294 ? -10.860 -32.567 -15.717 1.00 91.50 294 TYR A C 1
ATOM 2326 O O . TYR A 1 294 ? -11.670 -33.227 -16.369 1.00 91.50 294 TYR A O 1
ATOM 2334 N N . VAL A 1 295 ? -9.631 -33.017 -15.442 1.00 92.25 295 VAL A N 1
ATOM 2335 C CA . VAL A 1 295 ? -9.130 -34.304 -15.943 1.00 92.25 295 VAL A CA 1
ATOM 2336 C C . VAL A 1 295 ? -9.551 -35.462 -15.035 1.00 92.25 295 VAL A C 1
ATOM 2338 O O . VAL A 1 295 ? -10.147 -36.427 -15.518 1.00 92.25 295 VAL A O 1
ATOM 2341 N N . MET A 1 296 ? -9.264 -35.390 -13.729 1.00 91.06 296 MET A N 1
ATOM 2342 C CA . MET A 1 296 ? -9.617 -36.468 -12.787 1.00 91.06 296 MET A CA 1
ATOM 2343 C C . MET A 1 296 ? -11.072 -36.405 -12.301 1.00 91.06 296 MET A C 1
ATOM 2345 O O . MET A 1 296 ? -11.540 -37.363 -11.686 1.00 91.06 296 MET A O 1
ATOM 2349 N N . LYS A 1 297 ? -11.801 -35.326 -12.622 1.00 90.50 297 LYS A N 1
ATOM 2350 C CA . LYS A 1 297 ? -13.207 -35.105 -12.238 1.00 90.50 297 LYS A CA 1
ATOM 2351 C C . LYS A 1 297 ? -13.428 -35.108 -10.722 1.00 90.50 297 LYS A C 1
ATOM 2353 O O . LYS A 1 297 ? -14.470 -35.554 -10.246 1.00 90.50 297 LYS A O 1
ATOM 2358 N N . GLU A 1 298 ? -12.445 -34.624 -9.966 1.00 87.50 298 GLU A N 1
ATOM 2359 C CA . GLU A 1 298 ? -12.546 -34.464 -8.515 1.00 87.50 298 GLU A CA 1
ATOM 2360 C C . GLU A 1 298 ? -13.267 -33.154 -8.158 1.00 87.50 298 GLU A C 1
ATOM 2362 O O . GLU A 1 298 ? -13.247 -32.174 -8.910 1.00 87.50 298 GLU A O 1
ATOM 2367 N N . ASP A 1 299 ? -13.946 -33.138 -7.011 1.00 79.06 299 ASP A N 1
ATOM 2368 C CA . ASP A 1 299 ? -14.646 -31.952 -6.521 1.00 79.06 299 ASP A CA 1
ATOM 2369 C C . ASP A 1 299 ? -13.774 -31.214 -5.509 1.00 79.06 299 ASP A C 1
ATOM 2371 O O . ASP A 1 299 ? -13.448 -31.740 -4.446 1.00 79.06 299 ASP A O 1
ATOM 2375 N N . LEU A 1 300 ? -13.341 -30.013 -5.886 1.00 75.00 300 LEU A N 1
ATOM 2376 C CA . LEU A 1 300 ? -12.379 -29.202 -5.149 1.00 75.00 300 LEU A CA 1
ATOM 2377 C C . LEU A 1 300 ? -12.878 -27.763 -5.084 1.00 75.00 300 LEU A C 1
ATOM 2379 O O . LEU A 1 300 ? -13.487 -27.263 -6.032 1.00 75.00 300 LEU A O 1
ATOM 2383 N N . VAL A 1 301 ? -12.565 -27.087 -3.980 1.00 65.75 301 VAL A N 1
ATOM 2384 C CA . VAL A 1 301 ? -12.819 -25.652 -3.838 1.00 65.75 301 VAL A CA 1
ATOM 2385 C C . VAL A 1 301 ? -11.941 -24.897 -4.832 1.00 65.75 301 VAL A C 1
ATOM 2387 O O . VAL A 1 301 ? -10.743 -25.162 -4.934 1.00 65.75 301 VAL A O 1
ATOM 2390 N N . GLU A 1 302 ? -12.551 -23.977 -5.571 1.00 59.47 302 GLU A N 1
ATOM 2391 C CA . GLU A 1 302 ? -11.861 -23.138 -6.544 1.00 59.47 302 GLU A CA 1
ATOM 2392 C C . GLU A 1 302 ? -10.768 -22.297 -5.871 1.00 59.47 302 GLU A C 1
ATOM 2394 O O . GLU A 1 302 ? -10.961 -21.734 -4.789 1.00 59.47 302 GLU A O 1
ATOM 2399 N N . ILE A 1 303 ? -9.600 -22.228 -6.511 1.00 59.72 303 ILE A N 1
ATOM 2400 C CA . ILE A 1 303 ? -8.480 -21.418 -6.037 1.00 59.72 303 ILE A CA 1
ATOM 2401 C C . ILE A 1 303 ? -8.567 -20.051 -6.719 1.00 59.72 303 ILE A C 1
ATOM 2403 O O . ILE A 1 303 ? -8.472 -19.996 -7.945 1.00 59.72 303 ILE A O 1
ATOM 2407 N N . PRO A 1 304 ? -8.696 -18.943 -5.966 1.00 49.41 304 PRO A N 1
ATOM 2408 C CA . PRO A 1 304 ? -8.683 -17.618 -6.565 1.00 49.41 304 PRO A CA 1
ATOM 2409 C C . PRO A 1 304 ? -7.319 -17.349 -7.209 1.00 49.41 304 PRO A C 1
ATOM 2411 O O . PRO A 1 304 ? -6.280 -17.440 -6.547 1.00 49.41 304 PRO A O 1
ATOM 2414 N N . ILE A 1 305 ? -7.320 -16.989 -8.493 1.00 50.09 305 ILE A N 1
ATOM 2415 C CA . ILE A 1 305 ? -6.104 -16.574 -9.194 1.00 50.09 305 ILE A CA 1
ATOM 2416 C C . ILE A 1 305 ? -5.665 -15.217 -8.675 1.00 50.09 305 ILE A C 1
ATOM 2418 O O . ILE A 1 305 ? -6.404 -14.234 -8.717 1.00 50.09 305 ILE A O 1
ATOM 2422 N N . LYS A 1 306 ? -4.412 -15.150 -8.235 1.00 49.47 306 LYS A N 1
ATOM 2423 C CA . LYS A 1 306 ? -3.742 -13.884 -7.974 1.00 49.47 306 LYS A CA 1
ATOM 2424 C C . LYS A 1 306 ? -3.034 -13.443 -9.247 1.00 49.47 306 LYS A C 1
ATOM 2426 O O . LYS A 1 306 ? -2.050 -14.059 -9.649 1.00 49.47 306 LYS A O 1
ATOM 2431 N N . ARG A 1 307 ? -3.495 -12.350 -9.862 1.00 42.38 307 ARG A N 1
ATOM 2432 C CA . ARG A 1 307 ? -2.625 -11.565 -10.749 1.00 42.38 307 ARG A CA 1
ATOM 2433 C C . ARG A 1 307 ? -1.528 -10.991 -9.859 1.00 42.38 307 ARG A C 1
ATOM 2435 O O . ARG A 1 307 ? -1.826 -10.198 -8.965 1.00 42.38 307 ARG A O 1
ATOM 2442 N N . VAL A 1 308 ? -0.283 -11.429 -10.028 1.00 41.69 308 VAL A N 1
ATOM 2443 C CA . VAL A 1 308 ? 0.800 -10.873 -9.216 1.00 41.69 308 VAL A CA 1
ATOM 2444 C C . VAL A 1 308 ? 1.115 -9.478 -9.715 1.00 41.69 308 VAL A C 1
ATOM 2446 O O . VAL A 1 308 ? 1.618 -9.272 -10.817 1.00 41.69 308 VAL A O 1
ATOM 2449 N N . GLU A 1 309 ? 0.874 -8.499 -8.849 1.00 46.84 309 GLU A N 1
ATOM 2450 C CA . GLU A 1 309 ? 1.627 -7.259 -8.901 1.00 46.84 309 GLU A CA 1
ATOM 2451 C C . GLU A 1 309 ? 3.097 -7.620 -8.679 1.00 46.84 309 GLU A C 1
ATOM 2453 O O . GLU A 1 309 ? 3.550 -7.832 -7.554 1.00 46.84 309 GLU A O 1
ATOM 2458 N N . LYS A 1 310 ? 3.861 -7.771 -9.766 1.00 49.56 310 LYS A N 1
ATOM 2459 C CA . LYS A 1 310 ? 5.277 -8.115 -9.637 1.00 49.56 310 LYS A CA 1
ATOM 2460 C C . LYS A 1 310 ? 5.990 -6.961 -8.987 1.00 49.56 310 LYS A C 1
ATOM 2462 O O . LYS A 1 310 ? 6.090 -5.889 -9.579 1.00 49.56 310 LYS A O 1
ATOM 2467 N N . PHE A 1 311 ? 6.544 -7.213 -7.815 1.00 54.47 311 PHE A N 1
ATOM 2468 C CA . PHE A 1 311 ? 7.437 -6.279 -7.171 1.00 54.47 311 PHE A CA 1
ATOM 2469 C C . PHE A 1 311 ? 8.882 -6.560 -7.580 1.00 54.47 311 PHE A C 1
ATOM 2471 O O . PHE A 1 311 ? 9.428 -7.619 -7.270 1.00 54.47 311 PHE A O 1
ATOM 2478 N N . VAL A 1 312 ? 9.535 -5.604 -8.239 1.00 51.12 312 VAL A N 1
ATOM 2479 C CA . VAL A 1 312 ? 10.950 -5.729 -8.610 1.00 51.12 312 VAL A CA 1
ATOM 2480 C C . VAL A 1 312 ? 11.825 -5.313 -7.423 1.00 51.12 312 VAL A C 1
ATOM 2482 O O . VAL A 1 312 ? 11.746 -4.159 -6.994 1.00 51.12 312 VAL A O 1
ATOM 2485 N N . PRO A 1 313 ? 12.686 -6.202 -6.883 1.00 52.88 313 PRO A N 1
ATOM 2486 C CA . PRO A 1 313 ? 13.612 -5.835 -5.822 1.00 52.88 313 PRO A CA 1
ATOM 2487 C C . PRO A 1 313 ? 14.799 -5.045 -6.392 1.00 52.88 313 PRO A C 1
ATOM 2489 O O . PRO A 1 313 ? 15.660 -5.596 -7.090 1.00 52.88 313 PRO A O 1
ATOM 2492 N N . LEU A 1 314 ? 14.905 -3.768 -6.023 1.00 57.28 314 LEU A N 1
ATOM 2493 C CA . LEU A 1 314 ? 15.962 -2.856 -6.481 1.00 57.28 314 LEU A CA 1
ATOM 2494 C C . LEU A 1 314 ? 17.380 -3.254 -6.019 1.00 57.28 314 LEU A C 1
ATOM 2496 O O . LEU A 1 314 ? 18.367 -2.842 -6.628 1.00 57.28 314 LEU A O 1
ATOM 2500 N N . HIS A 1 315 ? 17.512 -4.094 -4.984 1.00 56.00 315 HIS A N 1
ATOM 2501 C CA . HIS A 1 315 ? 18.806 -4.397 -4.355 1.00 56.00 315 HIS A CA 1
ATOM 2502 C C . HIS A 1 315 ? 19.551 -5.647 -4.871 1.00 56.00 315 HIS A C 1
ATOM 2504 O O . HIS A 1 315 ? 20.732 -5.794 -4.546 1.00 56.00 315 HIS A O 1
ATOM 2510 N N . ARG A 1 316 ? 18.943 -6.539 -5.680 1.00 39.72 316 ARG A N 1
ATOM 2511 C CA . ARG A 1 316 ? 19.615 -7.808 -6.073 1.00 39.72 316 ARG A CA 1
ATOM 2512 C C . ARG A 1 316 ? 19.374 -8.361 -7.482 1.00 39.72 316 ARG A C 1
ATOM 2514 O O . ARG A 1 316 ? 20.261 -9.059 -7.967 1.00 39.72 316 ARG A O 1
ATOM 2521 N N . SER A 1 317 ? 18.230 -8.106 -8.122 1.00 36.56 317 SER A N 1
ATOM 2522 C CA . SER A 1 317 ? 17.830 -8.898 -9.305 1.00 36.56 317 SER A CA 1
ATOM 2523 C C . SER A 1 317 ? 17.944 -8.158 -10.641 1.00 36.56 317 SER A C 1
ATOM 2525 O O . SER A 1 317 ? 18.441 -8.724 -11.610 1.00 36.56 317 SER A O 1
ATOM 2527 N N . TYR A 1 318 ? 17.576 -6.873 -10.692 1.00 41.34 318 TYR A N 1
ATOM 2528 C CA . TYR A 1 318 ? 17.367 -6.172 -11.969 1.00 41.34 318 TYR A CA 1
ATOM 2529 C C . TYR A 1 318 ? 18.625 -6.052 -12.856 1.00 41.34 318 TYR A C 1
ATOM 2531 O O . TYR A 1 318 ? 18.530 -5.996 -14.075 1.00 41.34 318 TYR A O 1
ATOM 2539 N N . TYR A 1 319 ? 19.825 -6.083 -12.269 1.00 46.44 319 TYR A N 1
ATOM 2540 C CA . TYR A 1 319 ? 21.071 -5.791 -12.994 1.00 46.44 319 TYR A CA 1
ATOM 2541 C C . TYR A 1 319 ? 21.884 -7.020 -13.413 1.00 46.44 319 TYR A C 1
ATOM 2543 O O . TYR A 1 319 ? 22.968 -6.865 -13.971 1.00 46.44 319 TYR A O 1
ATOM 2551 N N . LYS A 1 320 ? 21.387 -8.246 -13.189 1.00 37.41 320 LYS A N 1
ATOM 2552 C CA . LYS A 1 320 ? 22.092 -9.454 -13.661 1.00 37.41 320 LYS A CA 1
ATOM 2553 C C . LYS A 1 320 ? 22.047 -9.640 -15.188 1.00 37.41 320 LYS A C 1
ATOM 2555 O O . LYS A 1 320 ? 22.876 -10.386 -15.701 1.00 37.41 320 LYS A O 1
ATOM 2560 N N . ASN A 1 321 ? 21.168 -8.932 -15.906 1.00 34.38 321 ASN A N 1
ATOM 2561 C CA . ASN A 1 321 ? 20.943 -9.132 -17.346 1.00 34.38 321 ASN A CA 1
ATOM 2562 C C . ASN A 1 321 ? 21.630 -8.128 -18.293 1.00 34.38 321 ASN A C 1
ATOM 2564 O O . ASN A 1 321 ? 21.420 -8.208 -19.498 1.00 34.38 321 ASN A O 1
ATOM 2568 N N . GLN A 1 322 ? 22.502 -7.233 -17.817 1.00 35.62 322 GLN A N 1
ATOM 2569 C CA . GLN A 1 322 ? 23.253 -6.320 -18.699 1.00 35.62 322 GLN A CA 1
ATOM 2570 C C . GLN A 1 322 ? 24.767 -6.562 -18.606 1.00 35.62 322 GLN A C 1
ATOM 2572 O O . GLN A 1 322 ? 25.516 -5.793 -18.012 1.00 35.62 322 GLN A O 1
ATOM 2577 N N . ASN A 1 323 ? 25.233 -7.662 -19.204 1.00 33.12 323 ASN A N 1
ATOM 2578 C CA . ASN A 1 323 ? 26.659 -7.977 -19.323 1.00 33.12 323 ASN A CA 1
ATOM 2579 C C . ASN A 1 323 ? 27.232 -7.512 -20.673 1.00 33.12 323 ASN A C 1
ATOM 2581 O O . ASN A 1 323 ? 27.245 -8.264 -21.643 1.00 33.12 323 ASN A O 1
ATOM 2585 N N . ARG A 1 324 ? 27.816 -6.308 -20.700 1.00 37.25 324 ARG A N 1
ATOM 2586 C CA . ARG A 1 324 ? 28.967 -5.959 -21.558 1.00 37.25 324 ARG A CA 1
ATOM 2587 C C . ARG A 1 324 ? 29.902 -5.059 -20.744 1.00 37.25 324 ARG A C 1
ATOM 2589 O O . ARG A 1 324 ? 29.548 -3.941 -20.396 1.00 37.25 324 ARG A O 1
ATOM 2596 N N . VAL A 1 325 ? 31.073 -5.577 -20.374 1.00 46.78 325 VAL A N 1
ATOM 2597 C CA . VAL A 1 325 ? 31.946 -4.979 -19.346 1.00 46.78 325 VAL A CA 1
ATOM 2598 C C . VAL A 1 325 ? 33.094 -4.178 -19.968 1.00 46.78 325 VAL A C 1
ATOM 2600 O O . VAL A 1 325 ? 33.905 -4.732 -20.707 1.00 46.78 325 VAL A O 1
ATOM 2603 N N . LYS A 1 326 ? 33.211 -2.897 -19.580 1.00 49.00 326 LYS A N 1
ATOM 2604 C CA . LYS A 1 326 ? 34.460 -2.108 -19.594 1.00 49.00 326 LYS A CA 1
ATOM 2605 C C . LYS A 1 326 ? 35.166 -2.218 -18.229 1.00 49.00 326 LYS A C 1
ATOM 2607 O O . LYS A 1 326 ? 34.528 -2.475 -17.212 1.00 49.00 326 LYS A O 1
ATOM 2612 N N . LEU A 1 327 ? 36.484 -1.985 -18.192 1.00 39.97 327 LEU A N 1
ATOM 2613 C CA . LEU A 1 327 ? 37.361 -2.127 -17.011 1.00 39.97 327 LEU A CA 1
ATOM 2614 C C . LEU A 1 327 ? 36.903 -1.319 -15.770 1.00 39.97 327 LEU A C 1
ATOM 2616 O O . LEU A 1 327 ? 37.112 -1.757 -14.641 1.00 39.97 327 LEU A O 1
ATOM 2620 N N . ILE A 1 328 ? 36.224 -0.183 -15.972 1.00 46.03 328 ILE A N 1
ATOM 2621 C CA . ILE A 1 328 ? 35.713 0.707 -14.909 1.00 46.03 328 ILE A CA 1
ATOM 2622 C C . ILE A 1 328 ? 34.612 0.029 -14.064 1.00 46.03 328 ILE A C 1
ATOM 2624 O O . ILE A 1 328 ? 34.537 0.250 -12.853 1.00 46.03 328 ILE A O 1
ATOM 2628 N N . ASN A 1 329 ? 33.832 -0.889 -14.650 1.00 49.88 329 ASN A N 1
ATOM 2629 C CA . ASN A 1 329 ? 32.679 -1.528 -13.995 1.00 49.88 329 ASN A CA 1
ATOM 2630 C C . ASN A 1 329 ? 33.084 -2.460 -12.838 1.00 49.88 329 ASN A C 1
ATOM 2632 O O . ASN A 1 329 ? 32.252 -2.798 -11.999 1.00 49.88 329 ASN A O 1
ATOM 2636 N N . ARG A 1 330 ? 34.362 -2.864 -12.755 1.00 49.38 330 ARG A N 1
ATOM 2637 C CA . ARG A 1 330 ? 34.881 -3.687 -11.646 1.00 49.38 330 ARG A CA 1
ATOM 2638 C C . ARG A 1 330 ? 35.221 -2.881 -10.390 1.00 49.38 330 ARG A C 1
ATOM 2640 O O . ARG A 1 330 ? 35.202 -3.452 -9.306 1.00 49.38 330 ARG A O 1
ATOM 2647 N N . LEU A 1 331 ? 35.534 -1.589 -10.521 1.00 46.84 331 LEU A N 1
ATOM 2648 C CA . LEU A 1 331 ? 36.024 -0.765 -9.406 1.00 46.84 331 LEU A CA 1
ATOM 2649 C C . LEU A 1 331 ? 34.912 0.058 -8.732 1.00 46.84 331 LEU A C 1
ATOM 2651 O O . LEU A 1 331 ? 34.985 0.301 -7.530 1.00 46.84 331 LEU A O 1
ATOM 2655 N N . ALA A 1 332 ? 33.868 0.457 -9.470 1.00 64.75 332 ALA A N 1
ATOM 2656 C CA . ALA A 1 332 ? 32.758 1.255 -8.934 1.00 64.75 332 ALA A CA 1
ATOM 2657 C C . ALA A 1 332 ? 31.393 0.893 -9.573 1.00 64.75 332 ALA A C 1
ATOM 2659 O O . ALA A 1 332 ? 30.782 1.733 -10.237 1.00 64.75 332 ALA A O 1
ATOM 2660 N N . PRO A 1 333 ? 30.874 -0.333 -9.358 1.00 66.88 333 PRO A N 1
ATOM 2661 C CA . PRO A 1 333 ? 29.673 -0.840 -10.037 1.00 66.88 333 PRO A CA 1
ATOM 2662 C C . PRO A 1 333 ? 28.408 -0.011 -9.765 1.00 66.88 333 PRO A C 1
ATOM 2664 O O . PRO A 1 333 ? 27.548 0.120 -10.629 1.00 66.88 333 PRO A O 1
ATOM 2667 N N . ASP A 1 334 ? 28.286 0.589 -8.578 1.00 70.8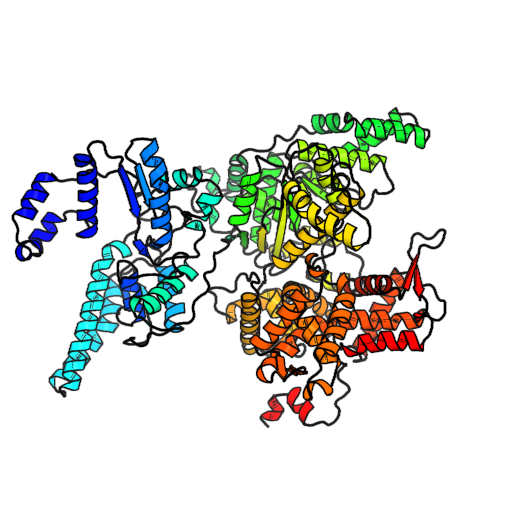1 334 ASP A N 1
ATOM 2668 C CA . ASP A 1 334 ? 27.135 1.438 -8.253 1.00 70.81 334 ASP A CA 1
ATOM 2669 C C . ASP A 1 334 ? 27.192 2.809 -8.943 1.00 70.81 334 ASP A C 1
ATOM 2671 O O . ASP A 1 334 ? 26.146 3.412 -9.174 1.00 70.81 334 ASP A O 1
ATOM 2675 N N . LEU A 1 335 ? 28.391 3.322 -9.246 1.00 76.94 335 LEU A N 1
ATOM 2676 C CA . LEU A 1 335 ? 28.547 4.608 -9.931 1.00 76.94 335 LEU A CA 1
ATOM 2677 C C . LEU A 1 335 ? 28.271 4.449 -11.426 1.00 76.94 335 LEU A C 1
ATOM 2679 O O . LEU A 1 335 ? 27.536 5.252 -11.992 1.00 76.94 335 LEU A O 1
ATOM 2683 N N . ASP A 1 336 ? 28.797 3.377 -12.029 1.00 70.88 336 ASP A N 1
ATOM 2684 C CA . ASP A 1 336 ? 28.462 2.992 -13.404 1.00 70.88 336 ASP A CA 1
ATOM 2685 C C . ASP A 1 336 ? 26.954 2.769 -13.546 1.00 70.88 336 ASP A C 1
ATOM 2687 O O . ASP A 1 336 ? 26.334 3.353 -14.426 1.00 70.88 336 ASP A O 1
ATOM 2691 N N . TRP A 1 337 ? 26.330 2.050 -12.605 1.00 77.38 337 TRP A N 1
ATOM 2692 C CA . TRP A 1 337 ? 24.875 1.915 -12.558 1.00 77.38 337 TRP A CA 1
ATOM 2693 C C . TRP A 1 337 ? 24.149 3.264 -12.626 1.00 77.38 337 TRP A C 1
ATOM 2695 O O . TRP A 1 337 ? 23.232 3.425 -13.430 1.00 77.38 337 TRP A O 1
ATOM 2705 N N . SER A 1 338 ? 24.551 4.227 -11.793 1.00 79.25 338 SER A N 1
ATOM 2706 C CA . SER A 1 338 ? 23.900 5.537 -11.746 1.00 79.25 338 SER A CA 1
ATOM 2707 C C . SER A 1 338 ? 24.055 6.282 -13.074 1.00 79.25 338 SER A C 1
ATOM 2709 O O . SER A 1 338 ? 23.103 6.860 -13.595 1.00 79.25 338 SER A O 1
ATOM 2711 N N . TYR A 1 339 ? 25.248 6.203 -13.665 1.00 79.06 339 TYR A N 1
ATOM 2712 C CA . TYR A 1 339 ? 25.551 6.810 -14.954 1.00 79.06 339 TYR A CA 1
ATOM 2713 C C . TYR A 1 339 ? 24.738 6.182 -16.100 1.00 79.06 339 TYR A C 1
ATOM 2715 O O . TYR A 1 339 ? 24.072 6.905 -16.838 1.00 79.06 339 TYR A O 1
ATOM 2723 N N . GLN A 1 340 ? 24.723 4.848 -16.216 1.00 70.56 340 GLN A N 1
ATOM 2724 C CA . GLN A 1 340 ? 23.963 4.134 -17.253 1.00 70.56 340 GLN A CA 1
ATOM 2725 C C . GLN A 1 340 ? 22.457 4.360 -17.116 1.00 70.56 340 GLN A C 1
ATOM 2727 O O . GLN A 1 340 ? 21.777 4.630 -18.101 1.00 70.56 340 GLN A O 1
ATOM 2732 N N . THR A 1 341 ? 21.937 4.297 -15.888 1.00 71.50 341 THR A N 1
ATOM 2733 C CA . THR A 1 341 ? 20.511 4.526 -15.619 1.00 71.50 341 THR A CA 1
ATOM 2734 C C . THR A 1 341 ? 20.107 5.934 -16.038 1.00 71.50 341 THR A C 1
ATOM 2736 O O . THR A 1 341 ? 19.094 6.107 -16.711 1.00 71.50 341 THR A O 1
ATOM 2739 N N . HIS A 1 342 ? 20.942 6.932 -15.729 1.00 72.44 342 HIS A N 1
ATOM 2740 C CA . HIS A 1 342 ? 20.701 8.298 -16.165 1.00 72.44 342 HIS A CA 1
ATOM 2741 C C . HIS A 1 342 ? 20.687 8.422 -17.697 1.00 72.44 342 HIS A C 1
ATOM 2743 O O . HIS A 1 342 ? 19.776 9.039 -18.246 1.00 72.44 342 HIS A O 1
ATOM 2749 N N . LEU A 1 343 ? 21.659 7.829 -18.397 1.00 66.50 343 LEU A N 1
ATOM 2750 C CA . LEU A 1 343 ? 21.754 7.904 -19.861 1.00 66.50 343 LEU A CA 1
ATOM 2751 C C . LEU A 1 343 ? 20.562 7.272 -20.593 1.00 66.50 343 LEU A C 1
ATOM 2753 O O . LEU A 1 343 ? 20.223 7.722 -21.683 1.00 66.50 343 LEU A O 1
ATOM 2757 N N . LEU A 1 344 ? 19.934 6.253 -20.006 1.00 53.50 344 LEU A N 1
ATOM 2758 C CA . LEU A 1 344 ? 18.871 5.477 -20.646 1.00 53.50 344 LEU A CA 1
ATOM 2759 C C . LEU A 1 344 ? 17.459 6.065 -20.494 1.00 53.50 344 LEU A C 1
ATOM 2761 O O . LEU A 1 344 ? 16.543 5.499 -21.072 1.00 53.50 344 LEU A O 1
ATOM 2765 N N . HIS A 1 345 ? 17.262 7.179 -19.771 1.00 62.09 345 HIS A N 1
ATOM 2766 C CA . HIS A 1 345 ? 15.939 7.814 -19.617 1.00 62.09 345 HIS A CA 1
ATOM 2767 C C . HIS A 1 345 ? 15.311 8.196 -20.975 1.00 62.09 345 HIS A C 1
ATOM 2769 O O . HIS A 1 345 ? 15.747 9.191 -21.570 1.00 62.09 345 HIS A O 1
ATOM 2775 N N . PRO A 1 346 ? 14.274 7.481 -21.454 1.00 50.28 346 PRO A N 1
ATOM 2776 C CA . PRO A 1 346 ? 13.594 7.810 -22.700 1.00 50.28 346 PRO A CA 1
ATOM 2777 C C . PRO A 1 346 ? 12.694 9.036 -22.493 1.00 50.28 346 PRO A C 1
ATOM 2779 O O . PRO A 1 346 ? 12.021 9.131 -21.474 1.00 50.28 346 PRO A O 1
ATOM 2782 N N . GLN A 1 347 ? 12.710 9.962 -23.459 1.00 54.91 347 GLN A N 1
ATOM 2783 C CA . GLN A 1 347 ? 11.878 11.176 -23.550 1.00 54.91 347 GLN A CA 1
ATOM 2784 C C . GLN A 1 347 ? 11.708 11.964 -22.240 1.00 54.91 347 GLN A C 1
ATOM 2786 O O . GLN A 1 347 ? 10.743 11.816 -21.495 1.00 54.91 347 GLN A O 1
ATOM 2791 N N . ARG A 1 348 ? 12.666 12.857 -21.975 1.00 61.53 348 ARG A N 1
ATOM 2792 C CA . ARG A 1 348 ? 12.588 13.803 -20.858 1.00 61.53 348 ARG A CA 1
ATOM 2793 C C . ARG A 1 348 ? 11.756 15.021 -21.264 1.00 61.53 348 ARG A C 1
ATOM 2795 O O . ARG A 1 348 ? 12.054 15.596 -22.315 1.00 61.53 348 ARG A O 1
ATOM 2802 N N . PRO A 1 349 ? 10.825 15.489 -20.419 1.00 63.03 349 PRO A N 1
ATOM 2803 C CA . PRO A 1 349 ? 10.317 16.849 -20.526 1.00 63.03 349 PRO A CA 1
ATOM 2804 C C . PRO A 1 349 ? 11.509 17.817 -20.505 1.00 63.03 349 PRO A C 1
ATOM 2806 O O . PRO A 1 349 ? 12.354 17.748 -19.608 1.00 63.03 349 PRO A O 1
ATOM 2809 N N . VAL A 1 350 ? 11.639 18.682 -21.512 1.00 67.00 350 VAL A N 1
ATOM 2810 C CA . VAL A 1 350 ? 12.789 19.593 -21.621 1.00 67.00 350 VAL A CA 1
ATOM 2811 C C . VAL A 1 350 ? 12.681 20.655 -20.528 1.00 67.00 350 VAL A C 1
ATOM 2813 O O . VAL A 1 350 ? 11.901 21.595 -20.641 1.00 67.00 350 VAL A O 1
ATOM 2816 N N . SER A 1 351 ? 13.464 20.518 -19.455 1.00 71.62 351 SER A N 1
ATOM 2817 C CA . SER A 1 351 ? 13.510 21.532 -18.400 1.00 71.62 351 SER A CA 1
ATOM 2818 C C . SER A 1 351 ? 14.210 22.795 -18.908 1.00 71.62 351 SER A C 1
ATOM 2820 O O . SER A 1 351 ? 15.326 22.740 -19.433 1.00 71.62 351 SER A O 1
ATOM 2822 N N . ARG A 1 352 ? 13.581 23.959 -18.715 1.00 83.12 352 ARG A N 1
ATOM 2823 C CA . ARG A 1 352 ? 14.197 25.251 -19.049 1.00 83.12 352 ARG A CA 1
ATOM 2824 C C . ARG A 1 352 ? 15.459 25.472 -18.204 1.00 83.12 352 ARG A C 1
ATOM 2826 O O . ARG A 1 352 ? 15.437 25.207 -16.998 1.00 83.12 352 ARG A O 1
ATOM 2833 N N . PRO A 1 353 ? 16.536 26.046 -18.770 1.00 85.62 353 PRO A N 1
ATOM 2834 C CA . PRO A 1 353 ? 17.628 26.588 -17.974 1.00 85.62 353 PRO A CA 1
ATOM 2835 C C . PRO A 1 353 ? 17.095 27.545 -16.902 1.00 85.62 353 PRO A C 1
ATOM 2837 O O . PRO A 1 353 ? 16.201 28.350 -17.170 1.00 85.62 353 PRO A O 1
ATOM 2840 N N . ILE A 1 354 ? 17.675 27.519 -15.699 1.00 86.62 354 ILE A N 1
ATOM 2841 C CA . ILE A 1 354 ? 17.147 28.270 -14.546 1.00 86.62 354 ILE A CA 1
ATOM 2842 C C . ILE A 1 354 ? 16.950 29.771 -14.814 1.00 86.62 354 ILE A C 1
ATOM 2844 O O . ILE A 1 354 ? 15.968 30.356 -14.366 1.00 86.62 354 ILE A O 1
ATOM 2848 N N . LYS A 1 355 ? 17.842 30.396 -15.595 1.00 89.00 355 LYS A N 1
ATOM 2849 C CA . LYS A 1 355 ? 17.710 31.809 -15.985 1.00 89.00 355 LYS A CA 1
ATOM 2850 C C . LYS A 1 355 ? 16.452 32.051 -16.821 1.00 89.00 355 LYS A C 1
ATOM 2852 O O . LYS A 1 355 ? 15.689 32.960 -16.516 1.00 89.00 355 LYS A O 1
ATOM 2857 N N . GLN A 1 356 ? 16.205 31.190 -17.807 1.00 90.31 356 GLN A N 1
ATOM 2858 C CA . GLN A 1 356 ? 15.016 31.260 -18.652 1.00 90.31 356 GLN A CA 1
ATOM 2859 C C . GLN A 1 356 ? 13.744 30.981 -17.844 1.00 90.31 356 GLN A C 1
ATOM 2861 O O . GLN A 1 356 ? 12.733 31.644 -18.062 1.00 90.31 356 GLN A O 1
ATOM 2866 N N . MET A 1 357 ? 13.792 30.051 -16.882 1.00 90.31 357 MET A N 1
ATOM 2867 C CA . MET A 1 357 ? 12.680 29.800 -15.958 1.00 90.31 357 MET A CA 1
ATOM 2868 C C . MET A 1 357 ? 12.361 31.044 -15.116 1.00 90.31 357 MET A C 1
ATOM 2870 O O . MET A 1 357 ? 11.205 31.447 -15.026 1.00 90.31 357 MET A O 1
ATOM 2874 N N . HIS A 1 358 ? 13.379 31.701 -14.548 1.00 93.88 358 HIS A N 1
ATOM 2875 C CA . HIS A 1 358 ? 13.195 32.929 -13.769 1.00 93.88 358 HIS A CA 1
ATOM 2876 C C . HIS A 1 358 ? 12.591 34.066 -14.600 1.00 93.88 358 HIS A C 1
ATOM 2878 O O . HIS A 1 358 ? 11.707 34.772 -14.118 1.00 93.88 358 HIS A O 1
ATOM 2884 N N . GLU A 1 359 ? 13.071 34.255 -15.829 1.00 93.75 359 GLU A N 1
ATOM 2885 C CA . GLU A 1 359 ? 12.573 35.294 -16.733 1.00 93.75 359 GLU A CA 1
ATOM 2886 C C . GLU A 1 359 ? 11.142 35.008 -17.192 1.00 93.75 359 GLU A C 1
ATOM 2888 O O . GLU A 1 359 ? 10.309 35.906 -17.110 1.00 93.75 359 GLU A O 1
ATOM 2893 N N . SER A 1 360 ? 10.839 33.762 -17.575 1.00 93.38 360 SER A N 1
ATOM 2894 C CA . SER A 1 360 ? 9.491 33.335 -17.990 1.00 93.38 360 SER A CA 1
ATOM 2895 C C . SER A 1 360 ? 8.470 33.497 -16.861 1.00 93.38 360 SER A C 1
ATOM 2897 O O . SER A 1 360 ? 7.355 33.971 -17.073 1.00 93.38 360 SER A O 1
ATOM 2899 N N . LEU A 1 361 ? 8.859 33.131 -15.636 1.00 94.44 361 LEU A N 1
ATOM 2900 C CA . LEU A 1 361 ? 8.009 33.293 -14.460 1.00 94.44 361 LEU A CA 1
ATOM 2901 C C . LEU A 1 361 ? 7.775 34.771 -14.146 1.00 94.44 361 LEU A C 1
ATOM 2903 O O . LEU A 1 361 ? 6.646 35.181 -13.892 1.00 94.44 361 LEU A O 1
ATOM 2907 N N . PHE A 1 362 ? 8.826 35.590 -14.209 1.00 95.94 362 PHE A N 1
ATOM 2908 C CA . PHE A 1 362 ? 8.701 37.025 -13.979 1.00 95.94 362 PHE A CA 1
ATOM 2909 C C . PHE A 1 362 ? 7.820 37.706 -15.036 1.00 95.94 362 PHE A C 1
ATOM 2911 O O . PHE A 1 362 ? 7.055 38.600 -14.689 1.00 95.94 362 PHE A O 1
ATOM 2918 N N . SER A 1 363 ? 7.906 37.303 -16.308 1.00 94.69 363 SER A N 1
ATOM 2919 C CA . SER A 1 363 ? 7.168 37.925 -17.416 1.00 94.69 363 SER A CA 1
ATOM 2920 C C . SER A 1 363 ? 5.711 37.474 -17.553 1.00 94.69 363 SER A C 1
ATOM 2922 O O . SER A 1 363 ? 4.989 38.031 -18.376 1.00 94.69 363 SER A O 1
ATOM 2924 N N . THR A 1 364 ? 5.258 36.500 -16.759 1.00 94.75 364 THR A N 1
ATOM 2925 C CA . THR A 1 364 ? 3.879 35.995 -16.820 1.00 94.75 364 THR A CA 1
ATOM 2926 C C . THR A 1 364 ? 2.868 37.094 -16.463 1.00 94.75 364 THR A C 1
ATOM 2928 O O . THR A 1 364 ? 3.054 37.829 -15.491 1.00 94.75 364 THR A O 1
ATOM 2931 N N . GLU A 1 365 ? 1.762 37.181 -17.209 1.00 93.75 365 GLU A N 1
ATOM 2932 C CA . GLU A 1 365 ? 0.722 38.209 -17.032 1.00 93.75 365 GLU A CA 1
ATOM 2933 C C . GLU A 1 365 ? 0.156 38.247 -15.604 1.00 93.75 365 GLU A C 1
ATOM 2935 O O . GLU A 1 365 ? 0.025 39.321 -15.013 1.00 93.75 365 GLU A O 1
ATOM 2940 N N . ALA A 1 366 ? -0.102 37.077 -15.010 1.00 91.81 366 ALA A N 1
ATOM 2941 C CA . ALA A 1 366 ? -0.576 36.961 -13.631 1.00 91.81 366 ALA A CA 1
ATOM 2942 C C . ALA A 1 366 ? 0.392 37.613 -12.625 1.00 91.81 366 ALA A C 1
ATOM 2944 O O . ALA A 1 366 ? -0.031 38.350 -11.733 1.00 91.81 366 ALA A O 1
ATOM 2945 N N . VAL A 1 367 ? 1.703 37.411 -12.803 1.00 95.06 367 VAL A N 1
ATOM 2946 C CA . VAL A 1 367 ? 2.742 37.989 -11.935 1.00 95.06 367 VAL A CA 1
ATOM 2947 C C . VAL A 1 367 ? 2.852 39.498 -12.147 1.00 95.06 367 VAL A C 1
ATOM 2949 O O . VAL A 1 367 ? 2.911 40.248 -11.174 1.00 95.06 367 VAL A O 1
ATOM 2952 N N . GLN A 1 368 ? 2.820 39.967 -13.396 1.00 96.56 368 GLN A N 1
ATOM 2953 C CA . GLN A 1 368 ? 2.856 41.401 -13.707 1.00 96.56 368 GLN A CA 1
ATOM 2954 C C . GLN A 1 368 ? 1.632 42.146 -13.157 1.00 96.56 368 GLN A C 1
ATOM 2956 O O . GLN A 1 368 ? 1.765 43.242 -12.606 1.00 96.56 368 GLN A O 1
ATOM 2961 N N . THR A 1 369 ? 0.454 41.526 -13.228 1.00 94.88 369 THR A N 1
ATOM 2962 C CA . THR A 1 369 ? -0.787 42.066 -12.658 1.00 94.88 369 THR A CA 1
ATOM 2963 C C . THR A 1 369 ? -0.721 42.110 -11.131 1.00 94.88 369 THR A C 1
ATOM 2965 O O . THR A 1 369 ? -1.064 43.130 -10.530 1.00 94.88 369 THR A O 1
ATOM 2968 N N . ALA A 1 370 ? -0.207 41.055 -10.489 1.00 94.12 370 ALA A N 1
ATOM 2969 C CA . ALA A 1 370 ? -0.009 41.025 -9.041 1.00 94.12 370 ALA A CA 1
ATOM 2970 C C . ALA A 1 370 ? 0.997 42.086 -8.563 1.00 94.12 370 ALA A C 1
ATOM 2972 O O . ALA A 1 370 ? 0.760 42.731 -7.543 1.00 94.12 370 ALA A O 1
ATOM 2973 N N . ILE A 1 371 ? 2.077 42.327 -9.319 1.00 95.38 371 ILE A N 1
ATOM 2974 C CA . ILE A 1 371 ? 3.046 43.401 -9.046 1.00 95.38 371 ILE A CA 1
ATOM 2975 C C . ILE A 1 371 ? 2.366 44.771 -9.094 1.00 95.38 371 ILE A C 1
ATOM 2977 O O . ILE A 1 371 ? 2.545 45.574 -8.180 1.00 95.38 371 ILE A O 1
ATOM 2981 N N . ALA A 1 372 ? 1.582 45.041 -10.143 1.00 94.00 372 ALA A N 1
ATOM 2982 C CA . ALA A 1 372 ? 0.883 46.315 -10.296 1.00 94.00 372 ALA A CA 1
ATOM 2983 C C . ALA A 1 372 ? -0.138 46.547 -9.171 1.00 94.00 372 ALA A C 1
ATOM 2985 O O . ALA A 1 372 ? -0.220 47.650 -8.630 1.00 94.00 372 ALA A O 1
ATOM 2986 N N . LYS A 1 373 ? -0.876 45.497 -8.787 1.00 93.88 373 LYS A N 1
ATOM 2987 C CA . LYS A 1 373 ? -1.834 45.540 -7.680 1.00 93.88 373 LYS A CA 1
ATOM 2988 C C . LYS A 1 373 ? -1.143 45.777 -6.335 1.00 93.88 373 LYS A C 1
ATOM 2990 O O . LYS A 1 373 ? -1.515 46.708 -5.634 1.00 93.88 373 LYS A O 1
ATOM 2995 N N . ALA A 1 374 ? -0.105 45.008 -6.007 1.00 92.56 374 ALA A N 1
ATOM 2996 C CA . ALA A 1 374 ? 0.623 45.155 -4.745 1.00 92.56 374 ALA A CA 1
ATOM 2997 C C . ALA A 1 374 ? 1.311 46.525 -4.620 1.00 92.56 374 ALA A C 1
ATOM 2999 O O . ALA A 1 374 ? 1.300 47.115 -3.546 1.00 92.56 374 ALA A O 1
ATOM 3000 N N . ALA A 1 375 ? 1.854 47.069 -5.716 1.00 93.19 375 ALA A N 1
ATOM 3001 C CA . ALA A 1 375 ? 2.428 48.417 -5.722 1.00 93.19 375 ALA A CA 1
ATOM 3002 C C . ALA A 1 375 ? 1.388 49.495 -5.369 1.00 93.19 375 ALA A C 1
ATOM 3004 O O . ALA A 1 375 ? 1.704 50.445 -4.658 1.00 93.19 375 ALA A O 1
ATOM 3005 N N . LYS A 1 376 ? 0.146 49.324 -5.839 1.00 92.69 376 LYS A N 1
ATOM 3006 C CA . LYS A 1 376 ? -0.970 50.228 -5.545 1.00 92.69 376 LYS A CA 1
ATOM 3007 C C . LYS A 1 376 ? -1.510 50.048 -4.123 1.00 92.69 376 LYS A C 1
ATOM 3009 O O . LYS A 1 376 ? -1.739 51.042 -3.447 1.00 92.69 376 LYS A O 1
ATOM 3014 N N . ASP A 1 377 ? -1.723 48.807 -3.692 1.00 90.88 377 ASP A N 1
ATOM 3015 C CA . ASP A 1 377 ? -2.342 48.489 -2.399 1.00 90.88 377 ASP A CA 1
ATOM 3016 C C . ASP A 1 377 ? -1.411 48.817 -1.216 1.00 90.88 377 ASP A C 1
ATOM 3018 O O . ASP A 1 377 ? -1.879 49.232 -0.158 1.00 90.88 377 ASP A O 1
ATOM 3022 N N . GLU A 1 378 ? -0.096 48.651 -1.391 1.00 90.31 378 GLU A N 1
ATOM 3023 C CA . GLU A 1 378 ? 0.914 48.922 -0.358 1.00 90.31 378 GLU A CA 1
ATOM 3024 C C . GLU A 1 378 ? 1.531 50.339 -0.445 1.00 90.31 378 GLU A C 1
ATOM 3026 O O . GLU A 1 378 ? 2.382 50.670 0.377 1.00 90.31 378 GLU A O 1
ATOM 3031 N N . ASP A 1 379 ? 1.133 51.163 -1.425 1.00 90.75 379 ASP A N 1
ATOM 3032 C CA . ASP A 1 379 ? 1.683 52.508 -1.701 1.00 90.75 379 ASP A CA 1
ATOM 3033 C C . ASP A 1 379 ? 3.223 52.537 -1.838 1.00 90.75 379 ASP A C 1
ATOM 3035 O O . ASP A 1 379 ? 3.941 53.345 -1.246 1.00 90.75 379 ASP A O 1
ATOM 3039 N N . VAL A 1 380 ? 3.765 51.605 -2.630 1.00 93.25 380 VAL A N 1
ATOM 3040 C CA . VAL A 1 380 ? 5.211 51.466 -2.877 1.00 93.25 380 VAL A CA 1
ATOM 3041 C C . VAL A 1 380 ? 5.535 51.515 -4.366 1.00 93.25 380 VAL A C 1
ATOM 3043 O O . VAL A 1 380 ? 4.738 51.146 -5.227 1.00 93.25 380 VAL A O 1
ATOM 3046 N N . SER A 1 381 ? 6.759 51.930 -4.702 1.00 93.50 381 SER A N 1
ATOM 3047 C CA . SER A 1 381 ? 7.189 51.984 -6.100 1.00 93.50 381 SER A CA 1
ATOM 3048 C C . SER A 1 381 ? 7.223 50.588 -6.739 1.00 93.50 381 SER A C 1
ATOM 3050 O O . SER A 1 381 ? 7.710 49.618 -6.150 1.00 93.50 381 SER A O 1
ATOM 3052 N N . ARG A 1 382 ? 6.761 50.483 -7.991 1.00 93.00 382 ARG A N 1
ATOM 3053 C CA . ARG A 1 382 ? 6.785 49.229 -8.765 1.00 93.00 382 ARG A CA 1
ATOM 3054 C C . ARG A 1 382 ? 8.162 48.529 -8.763 1.00 93.00 382 ARG A C 1
ATOM 3056 O O . ARG A 1 382 ? 8.182 47.329 -8.495 1.00 93.00 382 ARG A O 1
ATOM 3063 N N . PRO A 1 383 ? 9.311 49.219 -8.949 1.00 94.00 383 PRO A N 1
ATOM 3064 C CA . PRO A 1 383 ? 10.631 48.577 -8.884 1.00 94.00 383 PRO A CA 1
ATOM 3065 C C . PRO A 1 383 ? 10.945 47.897 -7.539 1.00 94.00 383 PRO A C 1
ATOM 3067 O O . PRO A 1 383 ? 11.655 46.888 -7.499 1.00 94.00 383 PRO A O 1
ATOM 3070 N N . SER A 1 384 ? 10.402 48.416 -6.430 1.00 92.94 384 SER A N 1
ATOM 3071 C CA . SER A 1 384 ? 10.546 47.802 -5.103 1.00 92.94 384 SER A CA 1
ATOM 3072 C C . SER A 1 384 ? 9.832 46.447 -5.040 1.00 92.94 384 SER A C 1
ATOM 3074 O O . SER A 1 384 ? 10.412 45.439 -4.621 1.00 92.94 384 SER A O 1
ATOM 3076 N N . VAL A 1 385 ? 8.596 46.390 -5.547 1.00 93.50 385 VAL A N 1
ATOM 3077 C CA . VAL A 1 385 ? 7.804 45.152 -5.630 1.00 93.50 385 VAL A CA 1
ATOM 3078 C C . VAL A 1 385 ? 8.437 44.157 -6.603 1.00 93.50 385 VAL A C 1
ATOM 3080 O O . VAL A 1 385 ? 8.550 42.976 -6.282 1.00 93.50 385 VAL A O 1
ATOM 3083 N N . GLU A 1 386 ? 8.938 44.616 -7.750 1.00 94.62 386 GLU A N 1
ATOM 3084 C CA . GLU A 1 386 ? 9.661 43.765 -8.705 1.00 94.62 386 GLU A CA 1
ATOM 3085 C C . GLU A 1 386 ? 10.906 43.126 -8.077 1.00 94.62 386 GLU A C 1
ATOM 3087 O O . GLU A 1 386 ? 11.158 41.934 -8.264 1.00 94.62 386 GLU A O 1
ATOM 3092 N N . THR A 1 387 ? 11.659 43.887 -7.277 1.00 94.75 387 THR A N 1
ATOM 3093 C CA . THR A 1 387 ? 12.819 43.370 -6.534 1.00 94.75 387 THR A CA 1
ATOM 3094 C C . THR A 1 387 ? 12.397 42.291 -5.535 1.00 94.75 387 THR A C 1
ATOM 3096 O O . THR A 1 387 ? 13.037 41.235 -5.457 1.00 94.75 387 THR A O 1
ATOM 3099 N N . ARG A 1 388 ? 11.282 42.502 -4.817 1.00 93.81 388 ARG A N 1
ATOM 3100 C CA . ARG A 1 388 ? 10.688 41.488 -3.927 1.00 93.81 388 ARG A CA 1
ATOM 3101 C C . ARG A 1 388 ? 10.289 40.230 -4.693 1.00 93.81 388 ARG A C 1
ATOM 3103 O O . ARG A 1 388 ? 10.658 39.139 -4.264 1.00 93.81 388 ARG A O 1
ATOM 3110 N N . VAL A 1 389 ? 9.607 40.360 -5.832 1.00 95.12 389 VAL A N 1
ATOM 3111 C CA . VAL A 1 389 ? 9.192 39.217 -6.661 1.00 95.12 389 VAL A CA 1
ATOM 3112 C C . VAL A 1 389 ? 10.396 38.447 -7.195 1.00 95.12 389 VAL A C 1
ATOM 3114 O O . VAL A 1 389 ? 10.425 37.224 -7.092 1.00 95.12 389 VAL A O 1
ATOM 3117 N N . ARG A 1 390 ? 11.449 39.118 -7.676 1.00 95.06 390 ARG A N 1
ATOM 3118 C CA . ARG A 1 390 ? 12.686 38.436 -8.101 1.00 95.06 390 ARG A CA 1
ATOM 3119 C C . ARG A 1 390 ? 13.324 37.649 -6.957 1.00 95.06 390 ARG A C 1
ATOM 3121 O O . ARG A 1 390 ? 13.756 36.515 -7.161 1.00 95.06 390 ARG A O 1
ATOM 3128 N N . ALA A 1 391 ? 13.336 38.205 -5.745 1.00 92.69 391 ALA A N 1
ATOM 3129 C CA . ALA A 1 391 ? 13.810 37.490 -4.563 1.00 92.69 391 ALA A CA 1
ATOM 3130 C C . ALA A 1 391 ? 12.914 36.289 -4.200 1.00 92.69 391 ALA A C 1
ATOM 3132 O O . ALA A 1 391 ? 13.435 35.252 -3.783 1.00 92.69 391 ALA A O 1
ATOM 3133 N N . MET A 1 392 ? 11.591 36.398 -4.381 1.00 92.69 392 MET A N 1
ATOM 3134 C CA . MET A 1 392 ? 10.653 35.280 -4.211 1.00 92.69 392 MET A CA 1
ATOM 3135 C C . MET A 1 392 ? 10.921 34.169 -5.229 1.00 92.69 392 MET A C 1
ATOM 3137 O O . MET A 1 392 ? 11.085 33.023 -4.821 1.00 92.69 392 MET A O 1
ATOM 3141 N N . ILE A 1 393 ? 11.057 34.507 -6.515 1.00 93.50 393 ILE A N 1
ATOM 3142 C CA . ILE A 1 393 ? 11.351 33.563 -7.606 1.00 93.50 393 ILE A CA 1
ATOM 3143 C C . ILE A 1 393 ? 12.639 32.789 -7.316 1.00 93.50 393 ILE A C 1
ATOM 3145 O O . ILE A 1 393 ? 12.634 31.561 -7.302 1.00 93.50 393 ILE A O 1
ATOM 3149 N N . VAL A 1 394 ? 13.726 33.494 -6.984 1.00 89.94 394 VAL A N 1
ATOM 3150 C CA . VAL A 1 394 ? 15.019 32.871 -6.653 1.00 89.94 394 VAL A CA 1
ATOM 3151 C C . VAL A 1 394 ? 14.902 31.934 -5.451 1.00 89.94 394 VAL A C 1
ATOM 3153 O O . VAL A 1 394 ? 15.604 30.929 -5.377 1.00 89.94 394 VAL A O 1
ATOM 3156 N N . ARG A 1 395 ? 14.039 32.230 -4.475 1.00 87.38 395 ARG A N 1
ATOM 3157 C CA . ARG A 1 395 ? 13.828 31.343 -3.322 1.00 87.38 395 ARG A CA 1
ATOM 3158 C C . ARG A 1 395 ? 12.955 30.141 -3.666 1.00 87.38 395 ARG A C 1
ATOM 3160 O O . ARG A 1 395 ? 13.273 29.058 -3.179 1.00 87.38 395 ARG A O 1
ATOM 3167 N N . LEU A 1 396 ? 11.936 30.329 -4.496 1.00 89.00 396 LEU A N 1
ATOM 3168 C CA . LEU A 1 396 ? 10.959 29.311 -4.859 1.00 89.00 396 LEU A CA 1
ATOM 3169 C C . LEU A 1 396 ? 11.552 28.269 -5.815 1.00 89.00 396 LEU A C 1
ATOM 3171 O O . LEU A 1 396 ? 11.569 27.093 -5.472 1.00 89.00 396 LEU A O 1
ATOM 3175 N N . VAL A 1 397 ? 12.073 28.703 -6.966 1.00 90.38 397 VAL A N 1
ATOM 3176 C CA . VAL A 1 397 ? 12.367 27.841 -8.124 1.00 90.38 397 VAL A CA 1
ATOM 3177 C C . VAL A 1 397 ? 13.435 26.777 -7.821 1.00 90.38 397 VAL A C 1
ATOM 3179 O O . VAL A 1 397 ? 14.523 27.079 -7.307 1.00 90.38 397 VAL A O 1
ATOM 3182 N N . GLY A 1 398 ? 13.104 25.526 -8.162 1.00 87.19 398 GLY A N 1
ATOM 3183 C CA . GLY A 1 398 ? 14.014 24.379 -8.178 1.00 87.19 398 GLY A CA 1
ATOM 3184 C C . GLY A 1 398 ? 14.781 24.260 -9.500 1.00 87.19 398 GLY A C 1
ATOM 3185 O O . GLY A 1 398 ? 14.321 24.723 -10.543 1.00 87.19 398 GLY A O 1
ATOM 3186 N N . GLU A 1 399 ? 15.953 23.629 -9.462 1.00 85.94 399 GLU A N 1
ATOM 3187 C CA . GLU A 1 399 ? 16.819 23.396 -10.621 1.00 85.94 399 GLU A CA 1
ATOM 3188 C C . GLU A 1 399 ? 17.097 21.901 -10.781 1.00 85.94 399 GLU A C 1
ATOM 3190 O O . GLU A 1 399 ? 17.321 21.199 -9.802 1.00 85.94 399 GLU A O 1
ATOM 3195 N N . VAL A 1 400 ? 17.143 21.402 -12.011 1.00 85.31 400 VAL A N 1
ATOM 3196 C CA . VAL A 1 400 ? 17.539 20.014 -12.262 1.00 85.31 400 VAL A CA 1
ATOM 3197 C C . VAL A 1 400 ? 18.913 20.007 -12.917 1.00 85.31 400 VAL A C 1
ATOM 3199 O O . VAL A 1 400 ? 19.066 20.403 -14.069 1.00 85.31 400 VAL A O 1
ATOM 3202 N N . ASP A 1 401 ? 19.918 19.553 -12.171 1.00 87.25 401 ASP A N 1
ATOM 3203 C CA . ASP A 1 401 ? 21.275 19.337 -12.668 1.00 87.25 401 ASP A CA 1
ATOM 3204 C C . ASP A 1 401 ? 21.550 17.837 -12.796 1.00 87.25 401 ASP A C 1
ATOM 3206 O O . ASP A 1 401 ? 21.522 17.070 -11.832 1.00 87.25 401 ASP A O 1
ATOM 3210 N N . HIS A 1 402 ? 21.827 17.408 -14.021 1.00 84.06 402 HIS A N 1
ATOM 3211 C CA . HIS A 1 402 ? 22.005 16.002 -14.357 1.00 84.06 402 HIS A CA 1
ATOM 3212 C C . HIS A 1 402 ? 23.242 15.361 -13.717 1.00 84.06 402 HIS A C 1
ATOM 3214 O O . HIS A 1 402 ? 23.175 14.206 -13.293 1.00 84.06 402 HIS A O 1
ATOM 3220 N N . ASN A 1 403 ? 24.349 16.096 -13.577 1.00 86.06 403 ASN A N 1
ATOM 3221 C CA . ASN A 1 403 ? 25.549 15.571 -12.920 1.00 86.06 403 ASN A CA 1
ATOM 3222 C C . ASN A 1 403 ? 25.300 15.378 -11.423 1.00 86.06 403 ASN A C 1
ATOM 3224 O O . ASN A 1 403 ? 25.732 14.381 -10.836 1.00 86.06 403 ASN A O 1
ATOM 3228 N N . VAL A 1 404 ? 24.556 16.309 -10.821 1.00 88.38 404 VAL A N 1
ATOM 3229 C CA . VAL A 1 404 ? 24.129 16.198 -9.425 1.00 88.38 404 VAL A CA 1
ATOM 3230 C C . VAL A 1 404 ? 23.201 14.999 -9.238 1.00 88.38 404 VAL A C 1
ATOM 3232 O O . VAL A 1 404 ? 23.420 14.227 -8.308 1.00 88.38 404 VAL A O 1
ATOM 3235 N N . LEU A 1 405 ? 22.233 14.779 -10.134 1.00 87.69 405 LEU A N 1
ATOM 3236 C CA . LEU A 1 405 ? 21.339 13.616 -10.072 1.00 87.69 405 LEU A CA 1
ATOM 3237 C C . LEU A 1 405 ? 22.092 12.281 -10.151 1.00 87.69 405 LEU A C 1
ATOM 3239 O O . LEU A 1 405 ? 21.810 11.389 -9.355 1.00 87.69 405 LEU A O 1
ATOM 3243 N N . ILE A 1 406 ? 23.079 12.146 -11.045 1.00 85.81 406 ILE A N 1
ATOM 3244 C CA . ILE A 1 406 ? 23.908 10.929 -11.141 1.00 85.81 406 ILE A CA 1
ATOM 3245 C C . ILE A 1 406 ? 24.668 10.689 -9.830 1.00 85.81 406 ILE A C 1
ATOM 3247 O O . ILE A 1 406 ? 24.651 9.580 -9.283 1.00 85.81 406 ILE A O 1
ATOM 3251 N N . GLY A 1 407 ? 25.334 11.719 -9.301 1.00 85.88 407 GLY A N 1
ATOM 3252 C CA . GLY A 1 407 ? 26.050 11.606 -8.029 1.00 85.88 407 GLY A CA 1
ATOM 3253 C C . GLY A 1 407 ? 25.108 11.269 -6.873 1.00 85.88 407 GLY A C 1
ATOM 3254 O O . GLY A 1 407 ? 25.421 10.427 -6.029 1.00 85.88 407 GLY A O 1
ATOM 3255 N N . PHE A 1 408 ? 23.922 11.873 -6.860 1.00 88.19 408 PHE A N 1
ATOM 3256 C CA . PHE A 1 408 ? 22.952 11.686 -5.795 1.00 88.19 408 PHE A CA 1
ATOM 3257 C C . PHE A 1 408 ? 22.288 10.305 -5.836 1.00 88.19 408 PHE A C 1
ATOM 3259 O O . PHE A 1 408 ? 22.212 9.648 -4.800 1.00 88.19 408 PHE A O 1
ATOM 3266 N N . GLY A 1 409 ? 21.917 9.805 -7.019 1.00 86.12 409 GLY A N 1
ATOM 3267 C CA . GLY A 1 409 ? 21.407 8.442 -7.203 1.00 86.12 409 GLY A CA 1
ATOM 3268 C C . GLY A 1 409 ? 22.399 7.379 -6.722 1.00 86.12 409 GLY A C 1
ATOM 3269 O O . GLY A 1 409 ? 22.014 6.422 -6.047 1.00 86.12 409 GLY A O 1
ATOM 3270 N N . TRP A 1 410 ? 23.697 7.587 -6.967 1.00 84.31 410 TRP A N 1
ATOM 3271 C CA . TRP A 1 410 ? 24.764 6.732 -6.438 1.00 84.31 410 TRP A CA 1
ATOM 3272 C C . TRP A 1 410 ? 24.832 6.748 -4.902 1.00 84.31 410 TRP A C 1
ATOM 3274 O O . TRP A 1 410 ? 24.917 5.685 -4.279 1.00 84.31 410 TRP A O 1
ATOM 3284 N N . ILE A 1 411 ? 24.760 7.934 -4.283 1.00 84.06 411 ILE A N 1
ATOM 3285 C CA . ILE A 1 411 ? 24.742 8.088 -2.818 1.00 84.06 411 ILE A CA 1
ATOM 3286 C C . ILE A 1 411 ? 23.520 7.380 -2.221 1.00 84.06 411 ILE A C 1
ATOM 3288 O O . ILE A 1 411 ? 23.675 6.576 -1.300 1.00 84.06 411 ILE A O 1
ATOM 3292 N N . LEU A 1 412 ? 22.324 7.632 -2.761 1.00 86.44 412 LEU A N 1
ATOM 3293 C CA . LEU A 1 412 ? 21.080 7.024 -2.280 1.00 86.44 412 LEU A CA 1
ATOM 3294 C C . LEU A 1 412 ? 21.121 5.500 -2.394 1.00 86.44 412 LEU A C 1
ATOM 3296 O O . LEU A 1 412 ? 20.793 4.815 -1.428 1.00 86.44 412 LEU A O 1
ATOM 3300 N N . LYS A 1 413 ? 21.629 4.954 -3.508 1.00 84.06 413 LYS A N 1
ATOM 3301 C CA . LYS A 1 413 ? 21.804 3.503 -3.664 1.00 84.06 413 LYS A CA 1
ATOM 3302 C C . LYS A 1 413 ? 22.692 2.909 -2.572 1.00 84.06 413 LYS A C 1
ATOM 3304 O O . LYS A 1 413 ? 22.367 1.849 -2.034 1.00 84.06 413 LYS A O 1
ATOM 3309 N N . LYS A 1 414 ? 23.802 3.575 -2.232 1.00 81.19 414 LYS A N 1
ATOM 3310 C CA . LYS A 1 414 ? 24.699 3.125 -1.157 1.00 81.19 414 LYS A CA 1
ATOM 3311 C C . LYS A 1 414 ? 24.030 3.170 0.210 1.00 81.19 414 LYS A C 1
ATOM 3313 O O . LYS A 1 414 ? 24.139 2.198 0.953 1.00 81.19 414 LYS A O 1
ATOM 3318 N N . ILE A 1 415 ? 23.340 4.267 0.521 1.00 81.81 415 ILE A N 1
ATOM 3319 C CA . ILE A 1 415 ? 22.632 4.435 1.794 1.00 81.81 415 ILE A CA 1
ATOM 3320 C C . ILE A 1 415 ? 21.541 3.372 1.925 1.00 81.81 415 ILE A C 1
ATOM 3322 O O . ILE A 1 415 ? 21.543 2.623 2.898 1.00 81.81 415 ILE A O 1
ATOM 3326 N N . PHE A 1 416 ? 20.665 3.232 0.927 1.00 85.19 416 PHE A N 1
ATOM 3327 C CA . PHE A 1 416 ? 19.567 2.266 0.969 1.00 85.19 416 PHE A CA 1
ATOM 3328 C C . PHE A 1 416 ? 20.054 0.820 1.036 1.00 85.19 416 PHE A C 1
ATOM 3330 O O . PHE A 1 416 ? 19.477 0.035 1.777 1.00 85.19 416 PHE A O 1
ATOM 3337 N N . LYS A 1 417 ? 21.174 0.484 0.381 1.00 79.12 417 LYS A N 1
ATOM 3338 C CA . LYS A 1 417 ? 21.781 -0.856 0.472 1.00 79.12 417 LYS A CA 1
ATOM 3339 C C . LYS A 1 417 ? 22.346 -1.160 1.861 1.00 79.12 417 LYS A C 1
ATOM 3341 O O . LYS A 1 417 ? 22.486 -2.328 2.208 1.00 79.12 417 LYS A O 1
ATOM 3346 N N . ALA A 1 418 ? 22.726 -0.130 2.614 1.00 78.88 418 ALA A N 1
ATOM 3347 C CA . ALA A 1 418 ? 23.229 -0.287 3.971 1.00 78.88 418 ALA A CA 1
ATOM 3348 C C . ALA A 1 418 ? 22.089 -0.463 4.987 1.00 78.88 418 ALA A C 1
ATOM 3350 O O . ALA A 1 418 ? 22.203 -1.302 5.875 1.00 78.88 418 ALA A O 1
ATOM 3351 N N . ILE A 1 419 ? 20.997 0.299 4.843 1.00 81.19 419 ILE A N 1
ATOM 3352 C CA . ILE A 1 419 ? 19.941 0.384 5.869 1.00 81.19 419 ILE A CA 1
ATOM 3353 C C . ILE A 1 419 ? 18.711 -0.493 5.586 1.00 81.19 419 ILE A C 1
ATOM 3355 O O . ILE A 1 419 ? 18.023 -0.897 6.525 1.00 81.19 419 ILE A O 1
ATOM 3359 N N . TYR A 1 420 ? 18.437 -0.822 4.320 1.00 82.56 420 TYR A N 1
ATOM 3360 C CA . TYR A 1 420 ? 17.308 -1.658 3.903 1.00 82.56 420 TYR A CA 1
ATOM 3361 C C . TYR A 1 420 ? 17.784 -2.962 3.257 1.00 82.56 420 TYR A C 1
ATOM 3363 O O . TYR A 1 420 ? 18.814 -3.021 2.588 1.00 82.56 420 TYR A O 1
ATOM 3371 N N . GLU A 1 421 ? 17.004 -4.025 3.441 1.00 78.12 421 GLU A N 1
ATOM 3372 C CA . GLU A 1 421 ? 17.265 -5.332 2.829 1.00 78.12 421 GLU A CA 1
ATOM 3373 C C . GLU A 1 421 ? 16.895 -5.331 1.340 1.00 78.12 421 GLU A C 1
ATOM 3375 O O . GLU A 1 421 ? 17.649 -5.823 0.495 1.00 78.12 421 GLU A O 1
ATOM 3380 N N . SER A 1 422 ? 15.742 -4.745 1.009 1.00 79.00 422 SER A N 1
ATOM 3381 C CA . SER A 1 422 ? 15.286 -4.532 -0.364 1.00 79.00 422 SER A CA 1
ATOM 3382 C C . SER A 1 422 ? 14.199 -3.453 -0.448 1.00 79.00 422 SER A C 1
ATOM 3384 O O . SER A 1 422 ? 13.459 -3.214 0.505 1.00 79.00 422 SER A O 1
ATOM 3386 N N . ILE A 1 423 ? 14.089 -2.824 -1.622 1.00 86.62 423 ILE A N 1
ATOM 3387 C CA . ILE A 1 423 ? 12.978 -1.946 -2.005 1.00 86.62 423 ILE A CA 1
ATOM 3388 C C . ILE A 1 423 ? 12.255 -2.640 -3.154 1.00 86.62 423 ILE A C 1
ATOM 3390 O O . ILE A 1 423 ? 12.893 -3.006 -4.143 1.00 86.62 423 ILE A O 1
ATOM 3394 N N . HIS A 1 424 ? 10.959 -2.854 -2.986 1.00 84.38 424 HIS A N 1
ATOM 3395 C CA . HIS A 1 424 ? 10.069 -3.583 -3.878 1.00 84.38 424 HIS A CA 1
ATOM 3396 C C . HIS A 1 424 ? 9.126 -2.593 -4.552 1.00 84.38 424 HIS A C 1
ATOM 3398 O O . HIS A 1 424 ? 8.480 -1.827 -3.847 1.00 84.38 424 HIS A O 1
ATOM 3404 N N . VAL A 1 425 ? 9.042 -2.599 -5.886 1.00 86.06 425 VAL A N 1
ATOM 3405 C CA . VAL A 1 425 ? 8.155 -1.687 -6.638 1.00 86.06 425 VAL A CA 1
ATOM 3406 C C . VAL A 1 425 ? 7.302 -2.454 -7.635 1.00 86.06 425 VAL A C 1
ATOM 3408 O O . VAL A 1 425 ? 7.850 -3.283 -8.365 1.00 86.06 425 VAL A O 1
ATOM 3411 N N . ASN A 1 426 ? 5.992 -2.195 -7.666 1.00 84.94 426 ASN A N 1
ATOM 3412 C CA . ASN A 1 426 ? 5.071 -2.887 -8.567 1.00 84.94 426 ASN A CA 1
ATOM 3413 C C . ASN A 1 426 ? 5.296 -2.475 -10.036 1.00 84.94 426 ASN A C 1
ATOM 3415 O O . ASN A 1 426 ? 5.256 -1.301 -10.394 1.00 84.94 426 ASN A O 1
ATOM 3419 N N . THR A 1 427 ? 5.496 -3.467 -10.900 1.00 73.44 427 THR A N 1
ATOM 3420 C CA . THR A 1 427 ? 5.698 -3.313 -12.356 1.00 73.44 427 THR A CA 1
ATOM 3421 C C . THR A 1 427 ? 4.553 -2.582 -13.043 1.00 73.44 427 THR A C 1
ATOM 3423 O O . THR A 1 427 ? 4.799 -1.587 -13.714 1.00 73.44 427 THR A O 1
ATOM 3426 N N . ARG A 1 428 ? 3.304 -2.996 -12.790 1.00 76.75 428 ARG A N 1
ATOM 3427 C CA . ARG A 1 428 ? 2.103 -2.367 -13.364 1.00 76.75 428 ARG A CA 1
ATOM 3428 C C . ARG A 1 428 ? 2.095 -0.848 -13.186 1.00 76.75 428 ARG A C 1
ATOM 3430 O O . ARG A 1 428 ? 1.782 -0.121 -14.120 1.00 76.75 428 ARG A O 1
ATOM 3437 N N . GLY A 1 429 ? 2.458 -0.364 -12.002 1.00 82.88 429 GLY A N 1
ATOM 3438 C CA . GLY A 1 429 ? 2.489 1.068 -11.739 1.00 82.88 429 GLY A CA 1
ATOM 3439 C C . GLY A 1 429 ? 3.658 1.793 -12.421 1.00 82.88 429 GLY A C 1
ATOM 3440 O O . GLY A 1 429 ? 3.501 2.933 -12.854 1.00 82.88 429 GLY A O 1
ATOM 3441 N N . ILE A 1 430 ? 4.805 1.128 -12.606 1.00 82.56 430 ILE A N 1
ATOM 3442 C CA . ILE A 1 430 ? 5.914 1.653 -13.426 1.00 82.56 430 ILE A CA 1
ATOM 3443 C C . ILE A 1 430 ? 5.448 1.843 -14.875 1.00 82.56 430 ILE A C 1
ATOM 3445 O O . ILE A 1 430 ? 5.691 2.898 -15.465 1.00 82.56 430 ILE A O 1
ATOM 3449 N N . ASP A 1 431 ? 4.767 0.846 -15.437 1.00 77.88 431 ASP A N 1
ATOM 3450 C CA . ASP A 1 431 ? 4.274 0.887 -16.816 1.00 77.88 431 ASP A CA 1
ATOM 3451 C C . ASP A 1 431 ? 3.145 1.912 -16.984 1.00 77.88 431 ASP A C 1
ATOM 3453 O O . ASP A 1 431 ? 3.122 2.649 -17.972 1.00 77.88 431 ASP A O 1
ATOM 3457 N N . ALA A 1 432 ? 2.277 2.049 -15.976 1.00 77.38 432 ALA A N 1
ATOM 3458 C CA . ALA A 1 432 ? 1.251 3.085 -15.936 1.00 77.38 432 ALA A CA 1
ATOM 3459 C C . ALA A 1 432 ? 1.858 4.493 -16.006 1.00 77.38 432 ALA A C 1
ATOM 3461 O O . ALA A 1 432 ? 1.413 5.299 -16.817 1.00 77.38 432 ALA A O 1
ATOM 3462 N N . ILE A 1 433 ? 2.912 4.784 -15.229 1.00 85.88 433 ILE A N 1
ATOM 3463 C CA . ILE A 1 433 ? 3.609 6.077 -15.320 1.00 85.88 433 ILE A CA 1
ATOM 3464 C C . ILE A 1 433 ? 4.161 6.270 -16.733 1.00 85.88 433 ILE A C 1
ATOM 3466 O O . ILE A 1 433 ? 3.883 7.298 -17.347 1.00 85.88 433 ILE A O 1
ATOM 3470 N N . LYS A 1 434 ? 4.890 5.278 -17.271 1.00 83.06 434 LYS A N 1
ATOM 3471 C CA . LYS A 1 434 ? 5.507 5.344 -18.610 1.00 83.06 434 LYS A CA 1
ATOM 3472 C C . LYS A 1 434 ? 4.505 5.650 -19.723 1.00 83.06 434 LYS A C 1
ATOM 3474 O O . LYS A 1 434 ? 4.865 6.388 -20.636 1.00 83.06 434 LYS A O 1
ATOM 3479 N N . LYS A 1 435 ? 3.271 5.137 -19.634 1.00 82.19 435 LYS A N 1
ATOM 3480 C CA . LYS A 1 435 ? 2.197 5.402 -20.608 1.00 82.19 435 LYS A CA 1
ATOM 3481 C C . LYS A 1 435 ? 1.865 6.896 -20.732 1.00 82.19 435 LYS A C 1
ATOM 3483 O O . LYS A 1 435 ? 1.573 7.353 -21.832 1.00 82.19 435 LYS A O 1
ATOM 3488 N N . TYR A 1 436 ? 1.926 7.655 -19.635 1.00 81.25 436 TYR A N 1
ATOM 3489 C CA . TYR A 1 436 ? 1.473 9.052 -19.604 1.00 81.25 436 TYR A CA 1
ATOM 3490 C C . TYR A 1 436 ? 2.587 10.096 -19.708 1.00 81.25 436 TYR A C 1
ATOM 3492 O O . TYR A 1 436 ? 2.276 11.246 -20.009 1.00 81.25 436 TYR A O 1
ATOM 3500 N N . VAL A 1 437 ? 3.861 9.720 -19.513 1.00 79.62 437 VAL A N 1
ATOM 3501 C CA . VAL A 1 437 ? 5.006 10.662 -19.484 1.00 79.62 437 VAL A CA 1
ATOM 3502 C C . VAL A 1 437 ? 5.055 11.589 -20.700 1.00 79.62 437 VAL A C 1
ATOM 3504 O O . VAL A 1 437 ? 5.446 12.743 -20.561 1.00 79.62 437 VAL A O 1
ATOM 3507 N N . SER A 1 438 ? 4.686 11.090 -21.881 1.00 71.44 438 SER A N 1
ATOM 3508 C CA . SER A 1 438 ? 4.744 11.836 -23.143 1.00 71.44 438 SER A CA 1
ATOM 3509 C C . SER A 1 438 ? 3.421 12.486 -23.554 1.00 71.44 438 SER A C 1
ATOM 3511 O O . SER A 1 438 ? 3.350 13.053 -24.641 1.00 71.44 438 SER A O 1
ATOM 3513 N N . VAL A 1 439 ? 2.362 12.336 -22.752 1.00 79.88 439 VAL A N 1
ATOM 3514 C CA . VAL A 1 439 ? 0.998 12.748 -23.120 1.00 79.88 439 VAL A CA 1
ATOM 3515 C C . VAL A 1 439 ? 0.496 13.853 -22.202 1.00 79.88 439 VAL A C 1
ATOM 3517 O O . VAL A 1 439 ? 0.092 14.903 -22.687 1.00 79.88 439 VAL A O 1
ATOM 3520 N N . ASN A 1 440 ? 0.551 13.634 -20.886 1.00 86.69 440 ASN A N 1
ATOM 3521 C CA . ASN A 1 440 ? -0.042 14.526 -19.893 1.00 86.69 440 ASN A CA 1
ATOM 3522 C C . ASN A 1 440 ? 0.949 14.818 -18.754 1.00 86.69 440 ASN A C 1
ATOM 3524 O O . ASN A 1 440 ? 1.719 13.932 -18.374 1.00 86.69 440 ASN A O 1
ATOM 3528 N N . PRO A 1 441 ? 0.901 16.013 -18.139 1.00 92.00 441 PRO A N 1
ATOM 3529 C CA . PRO A 1 441 ? 1.615 16.294 -16.900 1.00 92.00 441 PRO A CA 1
ATOM 3530 C C . PRO A 1 441 ? 1.243 15.298 -15.794 1.00 92.00 441 PRO A C 1
ATOM 3532 O O . PRO A 1 441 ? 0.068 14.977 -15.589 1.00 92.00 441 PRO A O 1
ATOM 3535 N N . ILE A 1 442 ? 2.255 14.839 -15.058 1.00 93.75 442 ILE A N 1
ATOM 3536 C CA . ILE A 1 442 ? 2.109 13.837 -13.998 1.00 93.75 442 ILE A CA 1
ATOM 3537 C C . ILE A 1 442 ? 2.290 14.486 -12.630 1.00 93.75 442 ILE A C 1
ATOM 3539 O O . ILE A 1 442 ? 3.243 15.234 -12.395 1.00 93.75 442 ILE A O 1
ATOM 3543 N N . VAL A 1 443 ? 1.402 14.137 -11.703 1.00 96.81 443 VAL A N 1
ATOM 3544 C CA . VAL A 1 443 ? 1.460 14.562 -10.307 1.00 96.81 443 VAL A CA 1
ATOM 3545 C C . VAL A 1 443 ? 1.503 13.334 -9.404 1.00 96.81 443 VAL A C 1
ATOM 3547 O O . VAL A 1 443 ? 0.513 12.619 -9.258 1.00 96.81 443 VAL A O 1
ATOM 3550 N N . LEU A 1 444 ? 2.654 13.092 -8.780 1.00 96.75 444 LEU A N 1
ATOM 3551 C CA . LEU A 1 444 ? 2.860 12.001 -7.831 1.00 96.75 444 LEU A CA 1
ATOM 3552 C C . LEU A 1 444 ? 2.388 12.418 -6.436 1.00 96.75 444 LEU A C 1
ATOM 3554 O O . LEU A 1 444 ? 2.840 13.429 -5.889 1.00 96.75 444 LEU A O 1
ATOM 3558 N N . LEU A 1 445 ? 1.511 11.607 -5.842 1.00 96.94 445 LEU A N 1
ATOM 3559 C CA . LEU A 1 445 ? 0.922 11.847 -4.523 1.00 96.94 445 LEU A CA 1
ATOM 3560 C C . LEU A 1 445 ? 1.298 10.720 -3.546 1.00 96.94 445 LEU A C 1
ATOM 3562 O O . LEU A 1 445 ? 0.488 9.823 -3.296 1.00 96.94 445 LEU A O 1
ATOM 3566 N N . PRO A 1 446 ? 2.533 10.719 -3.006 1.00 96.44 446 PRO A N 1
ATOM 3567 C CA . PRO A 1 446 ? 2.988 9.693 -2.078 1.00 96.44 446 PRO A CA 1
ATOM 3568 C C . PRO A 1 446 ? 2.346 9.798 -0.683 1.00 96.44 446 PRO A C 1
ATOM 3570 O O . PRO A 1 446 ? 1.990 10.882 -0.212 1.00 96.44 446 PRO A O 1
ATOM 3573 N N . THR A 1 447 ? 2.286 8.677 0.042 1.00 95.19 447 THR A N 1
ATOM 3574 C CA . THR A 1 447 ? 2.031 8.668 1.495 1.00 95.19 447 THR A CA 1
ATOM 3575 C C . THR A 1 447 ? 3.192 9.277 2.274 1.00 95.19 447 THR A C 1
ATOM 3577 O O . THR A 1 447 ? 4.344 9.022 1.931 1.00 95.19 447 THR A O 1
ATOM 3580 N N . HIS A 1 448 ? 2.910 9.968 3.386 1.00 91.88 448 HIS A N 1
ATOM 3581 C CA . HIS A 1 448 ? 3.954 10.612 4.196 1.00 91.88 448 HIS A CA 1
ATOM 3582 C C . HIS A 1 448 ? 4.100 9.960 5.587 1.00 91.88 448 HIS A C 1
ATOM 3584 O O . HIS A 1 448 ? 3.356 10.250 6.529 1.00 91.88 448 HIS A O 1
ATOM 3590 N N . ARG A 1 449 ? 5.072 9.060 5.737 1.00 88.88 449 ARG A N 1
ATOM 3591 C CA . ARG A 1 449 ? 5.374 8.240 6.924 1.00 88.88 449 ARG A CA 1
ATOM 3592 C C . ARG A 1 449 ? 6.795 8.406 7.455 1.00 88.88 449 ARG A C 1
ATOM 3594 O O . ARG A 1 449 ? 7.000 8.149 8.637 1.00 88.88 449 ARG A O 1
ATOM 3601 N N . SER A 1 450 ? 7.756 8.835 6.644 1.00 87.94 450 SER A N 1
ATOM 3602 C CA . SER A 1 450 ? 9.173 8.968 7.000 1.00 87.94 450 SER A CA 1
ATOM 3603 C C . SER A 1 450 ? 9.802 10.196 6.333 1.00 87.94 450 SER A C 1
ATOM 3605 O O . SER A 1 450 ? 9.285 10.724 5.352 1.00 87.94 450 SER A O 1
ATOM 3607 N N . TYR A 1 451 ? 10.924 10.700 6.856 1.00 80.56 451 TYR A N 1
ATOM 3608 C CA . TYR A 1 451 ? 11.674 11.770 6.191 1.00 80.56 451 TYR A CA 1
ATOM 3609 C C . TYR A 1 451 ? 12.333 11.317 4.890 1.00 80.56 451 TYR A C 1
ATOM 3611 O O . TYR A 1 451 ? 12.745 12.168 4.109 1.00 80.56 451 TYR A O 1
ATOM 3619 N N . VAL A 1 452 ? 12.466 10.010 4.659 1.00 86.50 452 VAL A N 1
ATOM 3620 C CA . VAL A 1 452 ? 13.070 9.492 3.428 1.00 86.50 452 VAL A CA 1
ATOM 3621 C C . VAL A 1 452 ? 12.050 9.239 2.318 1.00 86.50 452 VAL A C 1
ATOM 3623 O O . VAL A 1 452 ? 12.467 8.870 1.232 1.00 86.50 452 VAL A O 1
ATOM 3626 N N . ASP A 1 453 ? 10.750 9.472 2.531 1.00 91.31 453 ASP A N 1
ATOM 3627 C CA . ASP A 1 453 ? 9.705 9.132 1.548 1.00 91.31 453 ASP A CA 1
ATOM 3628 C C . ASP A 1 453 ? 9.925 9.786 0.180 1.00 91.31 453 ASP A C 1
ATOM 3630 O O . ASP A 1 453 ? 9.933 9.094 -0.835 1.00 91.31 453 ASP A O 1
ATOM 3634 N N . PHE A 1 454 ? 10.183 11.097 0.148 1.00 89.06 454 PHE A N 1
ATOM 3635 C CA . PHE A 1 454 ? 10.447 11.811 -1.108 1.00 89.06 454 PHE A CA 1
ATOM 3636 C C . PHE A 1 454 ? 11.755 11.351 -1.771 1.00 89.06 454 PHE A C 1
ATOM 3638 O O . PHE A 1 454 ? 11.877 11.331 -2.995 1.00 89.06 454 PHE A O 1
ATOM 3645 N N . LEU A 1 455 ? 12.738 10.920 -0.968 1.00 89.81 455 LEU A N 1
ATOM 3646 C CA . LEU A 1 455 ? 13.981 10.334 -1.474 1.00 89.81 455 LEU A CA 1
ATOM 3647 C C . LEU A 1 455 ? 13.742 8.942 -2.057 1.00 89.81 455 LEU A C 1
ATOM 3649 O O . LEU A 1 455 ? 14.329 8.619 -3.084 1.00 89.81 455 LEU A O 1
ATOM 3653 N N . VAL A 1 456 ? 12.893 8.127 -1.426 1.00 92.12 456 VAL A N 1
ATOM 3654 C CA . VAL A 1 456 ? 12.486 6.811 -1.930 1.00 92.12 456 VAL A CA 1
ATOM 3655 C C . VAL A 1 456 ? 11.727 6.981 -3.243 1.00 92.12 456 VAL A C 1
ATOM 3657 O O . VAL A 1 456 ? 12.081 6.319 -4.213 1.00 92.12 456 VAL A O 1
ATOM 3660 N N . CYS A 1 457 ? 10.767 7.908 -3.317 1.00 92.44 457 CYS A N 1
ATOM 3661 C CA . CYS A 1 457 ? 10.025 8.220 -4.542 1.00 92.44 457 CYS A CA 1
ATOM 3662 C C . CYS A 1 457 ? 10.965 8.648 -5.682 1.00 92.44 457 CYS A C 1
ATOM 3664 O O . CYS A 1 457 ? 10.989 8.025 -6.747 1.00 92.44 457 CYS A O 1
ATOM 3666 N N . SER A 1 458 ? 11.833 9.632 -5.425 1.00 90.31 458 SER A N 1
ATOM 3667 C CA . SER A 1 458 ? 12.830 10.104 -6.396 1.00 90.31 458 SER A CA 1
ATOM 3668 C C . SER A 1 458 ? 13.812 9.007 -6.817 1.00 90.31 458 SER A C 1
ATOM 3670 O O . SER A 1 458 ? 14.163 8.903 -7.991 1.00 90.31 458 SER A O 1
ATOM 3672 N N . PHE A 1 459 ? 14.254 8.165 -5.878 1.00 89.94 459 PHE A N 1
ATOM 3673 C CA . PHE A 1 459 ? 15.154 7.048 -6.159 1.00 89.94 459 PHE A CA 1
ATOM 3674 C C . PHE A 1 459 ? 14.485 5.963 -7.000 1.00 89.94 459 PHE A C 1
ATOM 3676 O O . PHE A 1 459 ? 15.124 5.432 -7.902 1.00 89.94 459 PHE A O 1
ATOM 3683 N N . VAL A 1 460 ? 13.215 5.649 -6.736 1.00 90.25 460 VAL A N 1
ATOM 3684 C CA . VAL A 1 460 ? 12.415 4.730 -7.556 1.00 90.25 460 VAL A CA 1
ATOM 3685 C C . VAL A 1 460 ? 12.264 5.292 -8.967 1.00 90.25 460 VAL A C 1
ATOM 3687 O O . VAL A 1 460 ? 12.548 4.577 -9.927 1.00 90.25 460 VAL A O 1
ATOM 3690 N N . CYS A 1 461 ? 11.921 6.577 -9.104 1.00 89.06 461 CYS A N 1
ATOM 3691 C CA . CYS A 1 461 ? 11.814 7.216 -10.414 1.00 89.06 461 CYS A CA 1
ATOM 3692 C C . CYS A 1 461 ? 13.143 7.161 -11.175 1.00 89.06 461 CYS A C 1
ATOM 3694 O O . CYS A 1 461 ? 13.184 6.727 -12.324 1.00 89.06 461 CYS A O 1
ATOM 3696 N N . PHE A 1 462 ? 14.248 7.498 -10.506 1.00 87.25 462 PHE A N 1
ATOM 3697 C CA . PHE A 1 462 ? 15.589 7.392 -11.073 1.00 87.25 462 PHE A CA 1
ATOM 3698 C C . PHE A 1 462 ? 15.919 5.952 -11.486 1.00 87.25 462 PHE A C 1
ATOM 3700 O O . PHE A 1 462 ? 16.323 5.713 -12.617 1.00 87.25 462 PHE A O 1
ATOM 3707 N N . ALA A 1 463 ? 15.705 4.975 -10.604 1.00 83.44 463 ALA A N 1
ATOM 3708 C CA . ALA A 1 463 ? 16.081 3.583 -10.834 1.00 83.44 463 ALA A CA 1
ATOM 3709 C C . ALA A 1 463 ? 15.297 2.906 -11.971 1.00 83.44 463 ALA A C 1
ATOM 3711 O O . ALA A 1 463 ? 15.852 2.038 -12.645 1.00 83.44 463 ALA A O 1
ATOM 3712 N N . PHE A 1 464 ? 14.037 3.293 -12.187 1.00 80.38 464 PHE A N 1
ATOM 3713 C CA . PHE A 1 464 ? 13.177 2.750 -13.248 1.00 80.38 464 PHE A CA 1
ATOM 3714 C C . PHE A 1 464 ? 13.061 3.650 -14.480 1.00 80.38 464 PHE A C 1
ATOM 3716 O O . PHE A 1 464 ? 12.227 3.388 -15.348 1.00 80.38 464 PHE A O 1
ATOM 3723 N N . GLN A 1 465 ? 13.920 4.667 -14.585 1.00 81.62 465 GLN A N 1
ATOM 3724 C CA . GLN A 1 465 ? 13.976 5.584 -15.724 1.00 81.62 465 GLN A CA 1
ATOM 3725 C C . GLN A 1 465 ? 12.681 6.397 -15.933 1.00 81.62 465 GLN A C 1
ATOM 3727 O O . GLN A 1 465 ? 12.346 6.774 -17.053 1.00 81.62 465 GLN A O 1
ATOM 3732 N N . LEU A 1 466 ? 11.959 6.691 -14.851 1.00 85.56 466 LEU A N 1
ATOM 3733 C CA . LEU A 1 466 ? 10.749 7.519 -14.840 1.00 85.56 466 LEU A CA 1
ATOM 3734 C C . LEU A 1 466 ? 11.095 9.009 -14.656 1.00 85.56 466 LEU A C 1
ATOM 3736 O O . LEU A 1 466 ? 12.174 9.322 -14.151 1.00 85.56 466 LEU A O 1
ATOM 3740 N N . PRO A 1 467 ? 10.210 9.955 -15.013 1.00 85.94 467 PRO A N 1
ATOM 3741 C CA . PRO A 1 467 ? 10.458 11.378 -14.798 1.00 85.94 467 PRO A CA 1
ATOM 3742 C C . PRO A 1 467 ? 10.826 11.685 -13.346 1.00 85.94 467 PRO A C 1
ATOM 3744 O O . PRO A 1 467 ? 10.117 11.295 -12.420 1.00 85.94 467 PRO A O 1
ATOM 3747 N N . ILE A 1 468 ? 11.939 12.393 -13.149 1.00 88.00 468 ILE A N 1
ATOM 3748 C CA . ILE A 1 468 ? 12.344 12.844 -11.816 1.00 88.00 468 ILE A CA 1
ATOM 3749 C C . ILE A 1 468 ? 11.398 13.971 -11.389 1.00 88.00 468 ILE A C 1
ATOM 3751 O O . ILE A 1 468 ? 11.287 14.957 -12.122 1.00 88.00 468 ILE A O 1
ATOM 3755 N N . PRO A 1 469 ? 10.716 13.847 -10.241 1.00 91.44 469 PRO A N 1
ATOM 3756 C CA . PRO A 1 469 ? 9.736 14.838 -9.836 1.00 91.44 469 PRO A CA 1
ATOM 3757 C C . PRO A 1 469 ? 10.380 16.129 -9.317 1.00 91.44 469 PRO A C 1
ATOM 3759 O O . PRO A 1 469 ? 11.388 16.110 -8.607 1.00 91.44 469 PRO A O 1
ATOM 3762 N N . TYR A 1 470 ? 9.732 17.258 -9.597 1.00 93.31 470 TYR A N 1
ATOM 3763 C CA . TYR A 1 470 ? 9.916 18.504 -8.862 1.00 93.31 470 TYR A CA 1
ATOM 3764 C C . TYR A 1 470 ? 9.193 18.397 -7.520 1.00 93.31 470 TYR A C 1
ATOM 3766 O O . TYR A 1 470 ? 7.968 18.286 -7.466 1.00 93.31 470 TYR A O 1
ATOM 3774 N N . ILE A 1 471 ? 9.954 18.422 -6.428 1.00 92.19 471 ILE A N 1
ATOM 3775 C CA . ILE A 1 471 ? 9.442 18.113 -5.087 1.00 92.19 471 ILE A CA 1
ATOM 3776 C C . ILE A 1 471 ? 9.027 19.400 -4.376 1.00 92.19 471 ILE A C 1
ATOM 3778 O O . ILE A 1 471 ? 9.856 20.294 -4.175 1.00 92.19 471 ILE A O 1
ATOM 3782 N N . ALA A 1 472 ? 7.778 19.461 -3.913 1.00 91.12 472 ALA A N 1
ATOM 3783 C CA . ALA A 1 472 ? 7.313 20.524 -3.028 1.00 91.12 472 ALA A CA 1
ATOM 3784 C C . ALA A 1 472 ? 7.888 20.337 -1.611 1.00 91.12 472 ALA A C 1
ATOM 3786 O O . ALA A 1 472 ? 7.384 19.548 -0.807 1.00 91.12 472 ALA A O 1
ATOM 3787 N N . ALA A 1 473 ? 8.950 21.073 -1.281 1.00 84.75 473 ALA A N 1
ATOM 3788 C CA . ALA A 1 473 ? 9.630 20.988 0.008 1.00 84.75 473 ALA A CA 1
ATOM 3789 C C . ALA A 1 473 ? 9.286 22.174 0.921 1.00 84.75 473 ALA A C 1
ATOM 3791 O O . ALA A 1 473 ? 9.238 23.326 0.498 1.00 84.75 473 ALA A O 1
ATOM 3792 N N . GLY A 1 474 ? 9.103 21.921 2.218 1.00 78.56 474 GLY A N 1
ATOM 3793 C CA . GLY A 1 474 ? 8.954 23.002 3.197 1.00 78.56 474 GLY A CA 1
ATOM 3794 C C . GLY A 1 474 ? 10.265 23.768 3.424 1.00 78.56 474 GLY A C 1
ATOM 3795 O O . GLY A 1 474 ? 11.349 23.186 3.415 1.00 78.56 474 GLY A O 1
ATOM 3796 N N . GLU A 1 475 ? 10.188 25.067 3.722 1.00 71.75 475 GLU A N 1
ATOM 3797 C CA . GLU A 1 475 ? 11.370 25.901 4.023 1.00 71.75 475 GLU A CA 1
ATOM 3798 C C . GLU A 1 475 ? 12.235 25.401 5.203 1.00 71.75 475 GLU A C 1
ATOM 3800 O O . GLU A 1 475 ? 13.389 25.809 5.333 1.00 71.75 475 GLU A O 1
ATOM 3805 N N . ASP A 1 476 ? 11.737 24.486 6.044 1.00 64.81 476 ASP A N 1
ATOM 3806 C CA . ASP A 1 476 ? 12.502 23.911 7.163 1.00 64.81 476 ASP A CA 1
ATOM 3807 C C . ASP A 1 476 ? 13.815 23.227 6.716 1.00 64.81 476 ASP A C 1
ATOM 3809 O O . ASP A 1 476 ? 14.771 23.163 7.491 1.00 64.81 476 ASP A O 1
ATOM 3813 N N . PHE A 1 477 ? 13.903 22.767 5.462 1.00 62.34 477 PHE A N 1
ATOM 3814 C CA . PHE A 1 477 ? 15.112 22.160 4.888 1.00 62.34 477 PHE A CA 1
ATOM 3815 C C . PHE A 1 477 ? 16.199 23.184 4.503 1.00 62.34 477 PHE A C 1
ATOM 3817 O O . PHE A 1 477 ? 17.349 22.808 4.266 1.00 62.34 477 PHE A O 1
ATOM 3824 N N . LEU A 1 478 ? 15.884 24.486 4.481 1.00 59.69 478 LEU A N 1
ATOM 3825 C CA . LEU A 1 478 ? 16.830 25.545 4.098 1.00 59.69 478 LEU A CA 1
ATOM 3826 C C . LEU A 1 478 ? 17.961 25.756 5.120 1.00 59.69 478 LEU A C 1
ATOM 3828 O O . LEU A 1 478 ? 18.980 26.356 4.777 1.00 59.69 478 LEU A O 1
ATOM 3832 N N . GLY A 1 479 ? 17.798 25.268 6.355 1.00 60.47 479 GLY A N 1
ATOM 3833 C CA . GLY A 1 479 ? 18.748 25.463 7.456 1.00 60.47 479 GLY A CA 1
ATOM 3834 C C . GLY A 1 479 ? 20.025 24.614 7.392 1.00 60.47 479 GLY A C 1
ATOM 3835 O O . GLY A 1 479 ? 20.880 24.751 8.267 1.00 60.47 479 GLY A O 1
ATOM 3836 N N . ILE A 1 480 ? 20.170 23.728 6.398 1.00 69.81 480 ILE A N 1
ATOM 3837 C CA . ILE A 1 480 ? 21.358 22.881 6.201 1.00 69.81 480 ILE A CA 1
ATOM 3838 C C . ILE A 1 480 ? 21.963 23.207 4.830 1.00 69.81 480 ILE A C 1
ATOM 3840 O O . ILE A 1 480 ? 21.476 22.738 3.806 1.00 69.81 480 ILE A O 1
ATOM 3844 N N . VAL A 1 481 ? 23.026 24.020 4.808 1.00 67.56 481 VAL A N 1
ATOM 3845 C CA . VAL A 1 481 ? 23.560 24.663 3.586 1.00 67.56 481 VAL A CA 1
ATOM 3846 C C . VAL A 1 481 ? 23.859 23.668 2.451 1.00 67.56 481 VAL A C 1
ATOM 3848 O O . VAL A 1 481 ? 23.412 23.887 1.327 1.00 67.56 481 VAL A O 1
ATOM 3851 N N . GLY A 1 482 ? 24.547 22.555 2.732 1.00 73.56 482 GLY A N 1
ATOM 3852 C CA . GLY A 1 482 ? 24.887 21.549 1.712 1.00 73.56 482 GLY A CA 1
ATOM 3853 C C . GLY A 1 482 ? 23.683 20.750 1.197 1.00 73.56 482 GLY A C 1
ATOM 3854 O O . GLY A 1 482 ? 23.557 20.523 -0.003 1.00 73.56 482 GLY A O 1
ATOM 3855 N N . VAL A 1 483 ? 22.755 20.384 2.088 1.00 76.50 483 VAL A N 1
ATOM 3856 C CA . VAL A 1 483 ? 21.529 19.645 1.729 1.00 76.50 483 VAL A CA 1
ATOM 3857 C C . VAL A 1 483 ? 20.585 20.526 0.918 1.00 76.50 483 VAL A C 1
ATOM 3859 O O . VAL A 1 483 ? 20.020 20.073 -0.072 1.00 76.50 483 VAL A O 1
ATOM 3862 N N . ARG A 1 484 ? 20.470 21.809 1.279 1.00 81.31 484 ARG A N 1
ATOM 3863 C CA . ARG A 1 484 ? 19.694 22.794 0.521 1.00 81.31 484 ARG A CA 1
ATOM 3864 C C . ARG A 1 484 ? 20.168 22.885 -0.926 1.00 81.31 484 ARG A C 1
ATOM 3866 O O . ARG A 1 484 ? 19.335 22.898 -1.828 1.00 81.31 484 ARG A O 1
ATOM 3873 N N . TRP A 1 485 ? 21.480 23.006 -1.139 1.00 86.00 485 TRP A N 1
ATOM 3874 C CA . TRP A 1 485 ? 22.049 23.078 -2.485 1.00 86.00 485 TRP A CA 1
ATOM 3875 C C . TRP A 1 485 ? 21.758 21.797 -3.273 1.00 86.00 485 TRP A C 1
ATOM 3877 O O . TRP A 1 485 ? 21.252 21.880 -4.389 1.00 86.00 485 TRP A O 1
ATOM 3887 N N . LEU A 1 486 ? 21.992 20.633 -2.658 1.00 84.69 486 LEU A N 1
ATOM 3888 C CA . LEU A 1 486 ? 21.774 19.326 -3.276 1.00 84.69 486 LEU A CA 1
ATOM 3889 C C . LEU A 1 486 ? 20.311 19.119 -3.690 1.00 84.69 486 LEU A C 1
ATOM 3891 O O . LEU A 1 486 ? 20.049 18.807 -4.845 1.00 84.69 486 LEU A O 1
ATOM 3895 N N . PHE A 1 487 ? 19.364 19.353 -2.777 1.00 86.44 487 PHE A N 1
ATOM 3896 C CA . PHE A 1 487 ? 17.932 19.184 -3.048 1.00 86.44 487 PHE A CA 1
ATOM 3897 C C . PHE A 1 487 ? 17.429 20.173 -4.091 1.00 86.44 487 PHE A C 1
ATOM 3899 O O . PHE A 1 487 ? 16.654 19.812 -4.972 1.00 86.44 487 PHE A O 1
ATOM 3906 N N . ARG A 1 488 ? 17.903 21.424 -4.039 1.00 87.88 488 ARG A N 1
ATOM 3907 C CA . ARG A 1 488 ? 17.535 22.412 -5.052 1.00 87.88 488 ARG A CA 1
ATOM 3908 C C . ARG A 1 488 ? 17.989 21.992 -6.437 1.00 87.88 488 ARG A C 1
ATOM 3910 O O . ARG A 1 488 ? 17.218 22.203 -7.356 1.00 87.88 488 ARG A O 1
ATOM 3917 N N . LYS A 1 489 ? 19.204 21.444 -6.560 1.00 88.56 489 LYS A N 1
ATOM 3918 C CA . LYS A 1 489 ? 19.798 20.936 -7.808 1.00 88.56 489 LYS A CA 1
ATOM 3919 C C . LYS A 1 489 ? 19.230 19.582 -8.251 1.00 88.56 489 LYS A C 1
ATOM 3921 O O . LYS A 1 489 ? 19.522 19.140 -9.359 1.00 88.56 489 LYS A O 1
ATOM 3926 N N . SER A 1 490 ? 18.429 18.932 -7.409 1.00 86.69 490 SER A N 1
ATOM 3927 C CA . SER A 1 490 ? 17.689 17.716 -7.741 1.00 86.69 490 SER A CA 1
ATOM 3928 C C . SER A 1 490 ? 16.204 17.975 -8.023 1.00 86.69 490 SER A C 1
ATOM 3930 O O . SER A 1 490 ? 15.436 17.022 -8.022 1.00 86.69 490 SER A O 1
ATOM 3932 N N . GLY A 1 491 ? 15.787 19.233 -8.227 1.00 88.00 491 GLY A N 1
ATOM 3933 C CA . GLY A 1 491 ? 14.402 19.597 -8.558 1.00 88.00 491 GLY A CA 1
ATOM 3934 C C . GLY A 1 491 ? 13.508 20.022 -7.384 1.00 88.00 491 GLY A C 1
ATOM 3935 O O . GLY A 1 491 ? 12.347 20.352 -7.607 1.00 88.00 491 GLY A O 1
ATOM 3936 N N . ALA A 1 492 ? 13.998 20.072 -6.140 1.00 90.50 492 ALA A N 1
ATOM 3937 C CA . ALA A 1 492 ? 13.169 20.523 -5.018 1.00 90.50 492 ALA A CA 1
ATOM 3938 C C . ALA A 1 492 ? 12.939 22.045 -5.052 1.00 90.50 492 ALA A C 1
ATOM 3940 O O . ALA A 1 492 ? 13.894 22.832 -5.079 1.00 90.50 492 ALA A O 1
ATOM 3941 N N . PHE A 1 493 ? 11.673 22.456 -4.974 1.00 91.75 493 PHE A N 1
ATOM 3942 C CA . PHE A 1 493 ? 11.260 23.851 -4.823 1.00 91.75 493 PHE A CA 1
ATOM 3943 C C . PHE A 1 493 ? 10.716 24.092 -3.412 1.00 91.75 493 PHE A C 1
ATOM 3945 O O . PHE A 1 493 ? 10.092 23.219 -2.808 1.00 91.75 493 PHE A O 1
ATOM 3952 N N . PHE A 1 494 ? 10.992 25.271 -2.851 1.00 87.44 494 PHE A N 1
ATOM 3953 C CA . PHE A 1 494 ? 10.755 25.533 -1.428 1.00 87.44 494 PHE A CA 1
ATOM 3954 C C . PHE A 1 494 ? 9.541 26.432 -1.214 1.00 87.44 494 PHE A C 1
ATOM 3956 O O . PHE A 1 494 ? 9.516 27.571 -1.685 1.00 87.44 494 PHE A O 1
ATOM 3963 N N . ILE A 1 495 ? 8.568 25.928 -0.454 1.00 86.25 495 ILE A N 1
ATOM 3964 C CA . ILE A 1 495 ? 7.316 26.620 -0.141 1.00 86.25 495 ILE A CA 1
ATOM 3965 C C . ILE A 1 495 ? 7.230 27.012 1.336 1.00 86.25 495 ILE A C 1
ATOM 3967 O O . ILE A 1 495 ? 7.691 26.294 2.235 1.00 86.25 495 ILE A O 1
ATOM 3971 N N . ARG A 1 496 ? 6.586 28.153 1.597 1.00 80.81 496 ARG A N 1
ATOM 3972 C CA . ARG A 1 496 ? 6.240 28.591 2.957 1.00 80.81 496 ARG A CA 1
ATOM 3973 C C . ARG A 1 496 ? 5.147 27.690 3.540 1.00 80.81 496 ARG A C 1
ATOM 3975 O O . ARG A 1 496 ? 4.284 27.203 2.818 1.00 80.81 496 ARG A O 1
ATOM 3982 N N . ARG A 1 497 ? 5.135 27.514 4.868 1.00 67.62 497 ARG A N 1
ATOM 3983 C CA . ARG A 1 497 ? 4.107 26.702 5.560 1.00 67.62 497 ARG A CA 1
ATOM 3984 C C . ARG A 1 497 ? 2.684 27.258 5.423 1.00 67.62 497 ARG A C 1
ATOM 3986 O O . ARG A 1 497 ? 1.733 26.492 5.506 1.00 67.62 497 ARG A O 1
ATOM 3993 N N . SER A 1 498 ? 2.549 28.573 5.281 1.00 68.62 498 SER A N 1
ATOM 3994 C CA . SER A 1 498 ? 1.298 29.265 4.975 1.00 68.62 498 SER A CA 1
ATOM 3995 C C . SER A 1 498 ? 1.633 30.550 4.231 1.00 68.62 498 SER A C 1
ATOM 3997 O O . SER A 1 498 ? 2.623 31.209 4.556 1.00 68.62 498 SER A O 1
ATOM 3999 N N . PHE A 1 499 ? 0.823 30.890 3.238 1.00 76.81 499 PHE A N 1
ATOM 4000 C CA . PHE A 1 499 ? 0.922 32.138 2.484 1.00 76.81 499 PHE A CA 1
ATOM 4001 C C . PHE A 1 499 ? -0.456 32.632 2.021 1.00 76.81 499 PHE A C 1
ATOM 4003 O O . PHE A 1 499 ? -0.545 33.413 1.084 1.00 76.81 499 PHE A O 1
ATOM 4010 N N . ALA A 1 500 ? -1.527 32.209 2.704 1.00 69.88 500 ALA A N 1
ATOM 4011 C CA . ALA A 1 500 ? -2.886 32.679 2.425 1.00 69.88 500 ALA A CA 1
ATOM 4012 C C . ALA A 1 500 ? -3.030 34.205 2.594 1.00 69.88 500 ALA A C 1
ATOM 4014 O O . ALA A 1 500 ? -3.846 34.823 1.922 1.00 69.88 500 ALA A O 1
ATOM 4015 N N . ASP A 1 501 ? -2.202 34.803 3.455 1.00 78.44 501 ASP A N 1
ATOM 4016 C CA . ASP A 1 501 ? -2.186 36.243 3.731 1.00 78.44 501 ASP A CA 1
ATOM 4017 C C . ASP A 1 501 ? -1.190 37.022 2.836 1.00 78.44 501 ASP A C 1
ATOM 4019 O O . ASP A 1 501 ? -0.982 38.214 3.048 1.00 78.44 501 ASP A O 1
ATOM 4023 N N . ASP A 1 502 ? -0.550 36.376 1.848 1.00 87.00 502 ASP A N 1
ATOM 4024 C CA . ASP A 1 502 ? 0.405 36.997 0.908 1.00 87.00 502 ASP A CA 1
ATOM 4025 C C . ASP A 1 502 ? -0.031 36.736 -0.553 1.00 87.00 502 ASP A C 1
ATOM 4027 O O . ASP A 1 502 ? 0.488 35.825 -1.212 1.00 87.00 502 ASP A O 1
ATOM 4031 N N . PRO A 1 503 ? -0.991 37.527 -1.085 1.00 89.00 503 PRO A N 1
ATOM 4032 C CA . PRO A 1 503 ? -1.525 37.345 -2.440 1.00 89.00 503 PRO A CA 1
ATOM 4033 C C . PRO A 1 503 ? -0.465 37.480 -3.540 1.00 89.00 503 PRO A C 1
ATOM 4035 O O . PRO A 1 503 ? -0.577 36.864 -4.604 1.00 89.00 503 PRO A O 1
ATOM 4038 N N . LEU A 1 504 ? 0.578 38.281 -3.287 1.00 91.81 504 LEU A N 1
ATOM 4039 C CA . LEU A 1 504 ? 1.689 38.467 -4.214 1.00 91.81 504 LEU A CA 1
ATOM 4040 C C . LEU A 1 504 ? 2.505 37.176 -4.339 1.00 91.81 504 LEU A C 1
ATOM 4042 O O . LEU A 1 504 ? 2.762 36.721 -5.453 1.00 91.81 504 LEU A O 1
ATOM 4046 N N . TYR A 1 505 ? 2.873 36.558 -3.212 1.00 92.06 505 TYR A N 1
ATOM 4047 C CA . TYR A 1 505 ? 3.567 35.270 -3.222 1.00 92.06 505 TYR A CA 1
ATOM 4048 C C . TYR A 1 505 ? 2.706 34.162 -3.835 1.00 92.06 505 TYR A C 1
ATOM 4050 O O . TYR A 1 505 ? 3.224 33.381 -4.631 1.00 92.06 505 TYR A O 1
ATOM 4058 N N . GLN A 1 506 ? 1.406 34.115 -3.513 1.00 91.50 506 GLN A N 1
ATOM 4059 C CA . GLN A 1 506 ? 0.480 33.141 -4.097 1.00 91.50 506 GLN A CA 1
ATOM 4060 C C . GLN A 1 506 ? 0.451 33.240 -5.630 1.00 91.50 506 GLN A C 1
ATOM 4062 O O . GLN A 1 506 ? 0.611 32.231 -6.306 1.00 91.50 506 GLN A O 1
ATOM 4067 N N . SER A 1 507 ? 0.373 34.455 -6.180 1.00 93.06 507 SER A N 1
ATOM 4068 C CA . SER A 1 507 ? 0.370 34.670 -7.636 1.00 93.06 507 SER A CA 1
ATOM 4069 C C . SER A 1 507 ? 1.663 34.183 -8.308 1.00 93.06 507 SER A C 1
ATOM 4071 O O . SER A 1 507 ? 1.624 33.588 -9.383 1.00 93.06 507 SER A O 1
ATOM 4073 N N . VAL A 1 508 ? 2.823 34.407 -7.674 1.00 94.62 508 VAL A N 1
ATOM 4074 C CA . VAL A 1 508 ? 4.122 33.899 -8.160 1.00 94.62 508 VAL A CA 1
ATOM 4075 C C . VAL A 1 508 ? 4.182 32.373 -8.077 1.00 94.62 508 VAL A C 1
ATOM 4077 O O . VAL A 1 508 ? 4.725 31.724 -8.968 1.00 94.62 508 VAL A O 1
ATOM 4080 N N . PHE A 1 509 ? 3.631 31.796 -7.013 1.00 94.06 509 PHE A N 1
ATOM 4081 C CA . PHE A 1 509 ? 3.586 30.356 -6.809 1.00 94.06 509 PHE A CA 1
ATOM 4082 C C . PHE A 1 509 ? 2.696 29.648 -7.838 1.00 94.06 509 PHE A C 1
ATOM 4084 O O . PHE A 1 509 ? 3.160 28.722 -8.501 1.00 94.06 509 PHE A O 1
ATOM 4091 N N . ASP A 1 510 ? 1.464 30.120 -8.028 1.00 93.81 510 ASP A N 1
ATOM 4092 C CA . ASP A 1 510 ? 0.511 29.541 -8.981 1.00 93.81 510 ASP A CA 1
ATOM 4093 C C . ASP A 1 510 ? 1.037 29.654 -10.425 1.00 93.81 510 ASP A C 1
ATOM 4095 O O . ASP A 1 510 ? 0.958 28.700 -11.201 1.00 93.81 510 ASP A O 1
ATOM 4099 N N . ALA A 1 511 ? 1.682 30.776 -10.774 1.00 95.06 511 ALA A N 1
ATOM 4100 C CA . ALA A 1 511 ? 2.352 30.935 -12.066 1.00 95.06 511 ALA A CA 1
ATOM 4101 C C . ALA A 1 511 ? 3.517 29.945 -12.259 1.00 95.06 511 ALA A C 1
ATOM 4103 O O . ALA A 1 511 ? 3.721 29.439 -13.361 1.00 95.06 511 ALA A O 1
ATOM 4104 N N . TYR A 1 512 ? 4.269 29.631 -11.199 1.00 95.25 512 TYR A N 1
ATOM 4105 C CA . TYR A 1 512 ? 5.347 28.643 -11.269 1.00 95.25 512 TYR A CA 1
ATOM 4106 C C . TYR A 1 512 ? 4.815 27.221 -11.481 1.00 95.25 512 TYR A C 1
ATOM 4108 O O . TYR A 1 512 ? 5.342 26.503 -12.329 1.00 95.25 512 TYR A O 1
ATOM 4116 N N . ILE A 1 513 ? 3.750 26.831 -10.771 1.00 95.50 513 ILE A N 1
ATOM 4117 C CA . ILE A 1 513 ? 3.090 25.531 -10.969 1.00 95.50 513 ILE A CA 1
ATOM 4118 C C . ILE A 1 513 ? 2.540 25.414 -12.396 1.00 95.50 513 ILE A C 1
ATOM 4120 O O . ILE A 1 513 ? 2.767 24.398 -13.052 1.00 95.50 513 ILE A O 1
ATOM 4124 N N . ALA A 1 514 ? 1.904 26.470 -12.910 1.00 95.12 514 ALA A N 1
ATOM 4125 C CA . ALA A 1 514 ? 1.423 26.513 -14.289 1.00 95.12 514 ALA A CA 1
ATOM 4126 C C . ALA A 1 514 ? 2.551 26.338 -15.318 1.00 95.12 514 ALA A C 1
ATOM 4128 O O . ALA A 1 514 ? 2.372 25.608 -16.289 1.00 95.12 514 ALA A O 1
ATOM 4129 N N . LEU A 1 515 ? 3.720 26.954 -15.099 1.00 93.81 515 LEU A N 1
ATOM 4130 C CA . LEU A 1 515 ? 4.883 26.765 -15.973 1.00 93.81 515 LEU A CA 1
ATOM 4131 C C . LEU A 1 515 ? 5.427 25.334 -15.923 1.00 93.81 515 LEU A C 1
ATOM 4133 O O . LEU A 1 515 ? 5.720 24.774 -16.974 1.00 93.81 515 LEU A O 1
ATOM 4137 N N . LEU A 1 516 ? 5.544 24.732 -14.734 1.00 92.94 516 LEU A N 1
ATOM 4138 C CA . LEU A 1 516 ? 6.017 23.350 -14.604 1.00 92.94 516 LEU A CA 1
ATOM 4139 C C . LEU A 1 516 ? 5.092 22.365 -15.328 1.00 92.94 516 LEU A C 1
ATOM 4141 O O . LEU A 1 516 ? 5.574 21.526 -16.085 1.00 92.94 516 LEU A O 1
ATOM 4145 N N . LEU A 1 517 ? 3.778 22.484 -15.125 1.00 93.25 517 LEU A N 1
ATOM 4146 C CA . LEU A 1 517 ? 2.798 21.613 -15.776 1.00 93.25 517 LEU A CA 1
ATOM 4147 C C . LEU A 1 517 ? 2.717 21.878 -17.285 1.00 93.25 517 LEU A C 1
ATOM 4149 O O . LEU A 1 517 ? 2.652 20.928 -18.056 1.00 93.25 517 LEU A O 1
ATOM 4153 N N . GLY A 1 518 ? 2.797 23.139 -17.721 1.00 90.81 518 GLY A N 1
ATOM 4154 C CA . GLY A 1 518 ? 2.860 23.489 -19.144 1.00 90.81 518 GLY A CA 1
ATOM 4155 C C . GLY A 1 518 ? 4.107 22.936 -19.846 1.00 90.81 518 GLY A C 1
ATOM 4156 O O . GLY A 1 518 ? 4.032 22.512 -20.995 1.00 90.81 518 GLY A O 1
ATOM 4157 N N . ASP A 1 519 ? 5.234 22.854 -19.134 1.00 88.69 519 ASP A N 1
ATOM 4158 C CA . ASP A 1 519 ? 6.470 22.205 -19.594 1.00 88.69 519 ASP A CA 1
ATOM 4159 C C . ASP A 1 519 ? 6.446 20.666 -19.409 1.00 88.69 519 ASP A C 1
ATOM 4161 O O . ASP A 1 519 ? 7.494 20.021 -19.513 1.00 88.69 519 ASP A O 1
ATOM 4165 N N . GLN A 1 520 ? 5.281 20.080 -19.093 1.00 88.50 520 GLN A N 1
ATOM 4166 C CA . GLN A 1 520 ? 5.050 18.650 -18.830 1.00 88.50 520 GLN A CA 1
ATOM 4167 C C . GLN A 1 520 ? 5.969 18.052 -17.750 1.00 88.50 520 GLN A C 1
ATOM 4169 O O . GLN A 1 520 ? 6.290 16.863 -17.759 1.00 88.50 520 GLN A O 1
ATOM 4174 N N . GLN A 1 521 ? 6.426 18.873 -16.801 1.00 89.12 521 GLN A N 1
ATOM 4175 C CA . GLN A 1 521 ? 7.273 18.405 -15.709 1.00 89.12 521 GLN A CA 1
ATOM 4176 C C . GLN A 1 521 ? 6.452 17.576 -14.715 1.00 89.12 521 GLN A C 1
ATOM 4178 O O . GLN A 1 521 ? 5.302 17.888 -14.406 1.00 89.12 521 GLN A O 1
ATOM 4183 N N . CYS A 1 522 ? 7.077 16.531 -14.173 1.00 91.94 522 CYS A N 1
ATOM 4184 C CA . CYS A 1 522 ? 6.501 15.731 -13.098 1.00 91.94 522 CYS A CA 1
ATOM 4185 C C . CYS A 1 522 ? 6.594 16.501 -11.773 1.00 91.94 522 CYS A C 1
ATOM 4187 O O . CYS A 1 522 ? 7.663 17.020 -11.445 1.00 91.94 522 CYS A O 1
ATOM 4189 N N . ILE A 1 523 ? 5.506 16.571 -11.004 1.00 94.50 523 ILE A N 1
ATOM 4190 C CA . ILE A 1 523 ? 5.466 17.236 -9.691 1.00 94.50 523 ILE A CA 1
ATOM 4191 C C . ILE A 1 523 ? 5.178 16.198 -8.606 1.00 94.50 523 ILE A C 1
ATOM 4193 O O . ILE A 1 523 ? 4.307 15.352 -8.771 1.00 94.50 523 ILE A O 1
ATOM 4197 N N . GLU A 1 524 ? 5.868 16.282 -7.470 1.00 95.12 524 GLU A N 1
ATOM 4198 C CA . GLU A 1 524 ? 5.595 15.457 -6.289 1.00 95.12 524 GLU A CA 1
ATOM 4199 C C . GLU A 1 524 ? 5.199 16.328 -5.096 1.00 95.12 524 GLU A C 1
ATOM 4201 O O . GLU A 1 524 ? 5.903 17.280 -4.732 1.00 95.12 524 GLU A O 1
ATOM 4206 N N . PHE A 1 525 ? 4.096 15.961 -4.436 1.00 94.94 525 PHE A N 1
ATOM 4207 C CA . PHE A 1 525 ? 3.759 16.502 -3.125 1.00 94.94 525 PHE A CA 1
ATOM 4208 C C . PHE A 1 525 ? 2.886 15.574 -2.283 1.00 94.94 525 PHE A C 1
ATOM 4210 O O . PHE A 1 525 ? 2.135 14.738 -2.773 1.00 94.94 525 PHE A O 1
ATOM 4217 N N . PHE A 1 526 ? 2.936 15.780 -0.970 1.00 93.62 526 PHE A N 1
ATOM 4218 C CA . PHE A 1 526 ? 2.146 15.014 -0.013 1.00 93.62 526 PHE A CA 1
ATOM 4219 C C . PHE A 1 526 ? 0.780 15.666 0.193 1.00 93.62 526 PHE A C 1
ATOM 4221 O O . PHE A 1 526 ? 0.685 16.705 0.850 1.00 93.62 526 PHE A O 1
ATOM 4228 N N . VAL A 1 527 ? -0.285 15.035 -0.307 1.00 93.00 527 VAL A N 1
ATOM 4229 C CA . VAL A 1 527 ? -1.666 15.531 -0.144 1.00 93.00 527 VAL A CA 1
ATOM 4230 C C . VAL A 1 527 ? -2.086 15.630 1.335 1.00 93.00 527 VAL A C 1
ATOM 4232 O O . VAL A 1 527 ? -2.840 16.523 1.710 1.00 93.00 527 VAL A O 1
ATOM 4235 N N . GLU A 1 528 ? -1.518 14.787 2.209 1.00 88.19 528 GLU A N 1
ATOM 4236 C CA . GLU A 1 528 ? -1.691 14.819 3.676 1.00 88.19 528 GLU A CA 1
ATOM 4237 C C . GLU A 1 528 ? -1.061 16.077 4.331 1.00 88.19 528 GLU A C 1
ATOM 4239 O O . GLU A 1 528 ? -1.332 16.413 5.487 1.00 88.19 528 GLU A O 1
ATOM 4244 N N . GLY A 1 529 ? -0.158 16.770 3.625 1.00 84.31 529 GLY A N 1
ATOM 4245 C CA . GLY A 1 529 ? 0.569 17.965 4.070 1.00 84.31 529 GLY A CA 1
ATOM 4246 C C . GLY A 1 529 ? 1.665 17.723 5.119 1.00 84.31 529 GLY A C 1
ATOM 4247 O O . GLY A 1 529 ? 2.687 18.409 5.120 1.00 84.31 529 GLY A O 1
ATOM 4248 N N . THR A 1 530 ? 1.511 16.743 6.016 1.00 85.12 530 THR A N 1
ATOM 4249 C CA . THR A 1 530 ? 2.525 16.399 7.031 1.00 85.12 530 THR A CA 1
ATOM 4250 C C . THR A 1 530 ? 2.644 14.894 7.248 1.00 85.12 530 THR A C 1
ATOM 4252 O O . THR A 1 530 ? 1.705 14.160 6.976 1.00 85.12 530 THR A O 1
ATOM 4255 N N . ARG A 1 531 ? 3.786 14.431 7.782 1.00 88.75 531 ARG A N 1
ATOM 4256 C CA . ARG A 1 531 ? 3.962 13.012 8.142 1.00 88.75 531 ARG A CA 1
ATOM 4257 C C . ARG A 1 531 ? 2.948 12.571 9.190 1.00 88.75 531 ARG A C 1
ATOM 4259 O O . ARG A 1 531 ? 2.808 13.231 10.226 1.00 88.75 531 ARG A O 1
ATOM 4266 N N . SER A 1 532 ? 2.343 11.417 8.987 1.00 90.56 532 SER A N 1
ATOM 4267 C CA . SER A 1 532 ? 1.516 10.781 10.003 1.00 90.56 532 SER A CA 1
ATOM 4268 C C . SER A 1 532 ? 2.378 10.060 11.038 1.00 90.56 532 SER A C 1
ATOM 4270 O O . SER A 1 532 ? 3.183 9.192 10.703 1.00 90.56 532 SER A O 1
ATOM 4272 N N . ARG A 1 533 ? 2.188 10.415 12.313 1.00 89.75 533 ARG A N 1
ATOM 4273 C CA . ARG A 1 533 ? 2.860 9.770 13.458 1.00 89.75 533 ARG A CA 1
ATOM 4274 C C . ARG A 1 533 ? 2.067 8.584 13.981 1.00 89.75 533 ARG A C 1
ATOM 4276 O O . ARG A 1 533 ? 2.651 7.623 14.460 1.00 89.75 533 ARG A O 1
ATOM 4283 N N . SER A 1 534 ? 0.745 8.637 13.853 1.00 90.19 534 SER A N 1
ATOM 4284 C CA . SER A 1 534 ? -0.187 7.604 14.309 1.00 90.19 534 SER A CA 1
ATOM 4285 C C . SER A 1 534 ? -0.310 6.429 13.336 1.00 90.19 534 SER A C 1
ATOM 4287 O O . SER A 1 534 ? -0.985 5.458 13.653 1.00 90.19 534 SER A O 1
ATOM 4289 N N . GLY A 1 535 ? 0.293 6.507 12.145 1.00 89.69 535 GLY A N 1
ATOM 4290 C CA . GLY A 1 535 ? 0.217 5.463 11.117 1.00 89.69 535 GLY A CA 1
ATOM 4291 C C . GLY A 1 535 ? -1.046 5.534 10.248 1.00 89.69 535 GLY A C 1
ATOM 4292 O O . GLY A 1 535 ? -1.017 5.022 9.127 1.00 89.69 535 GLY A O 1
ATOM 4293 N N . LYS A 1 536 ? -2.089 6.247 10.701 1.00 91.69 536 LYS A N 1
ATOM 4294 C CA . LYS A 1 536 ? -3.353 6.505 9.982 1.00 91.69 536 LYS A CA 1
ATOM 4295 C C . LYS A 1 536 ? -3.174 7.465 8.806 1.00 91.69 536 LYS A C 1
ATOM 4297 O O . LYS A 1 536 ? -2.293 8.330 8.859 1.00 91.69 536 LYS A O 1
ATOM 4302 N N . MET A 1 537 ? -4.011 7.353 7.779 1.00 91.06 537 MET A N 1
ATOM 4303 C CA . MET A 1 537 ? -4.126 8.386 6.742 1.00 91.06 537 MET A CA 1
ATOM 4304 C C . MET A 1 537 ? -4.665 9.685 7.346 1.00 91.06 537 MET A C 1
ATOM 4306 O O . MET A 1 537 ? -5.569 9.646 8.178 1.00 91.06 537 MET A O 1
ATOM 4310 N N . LEU A 1 538 ? -4.077 10.819 6.971 1.00 90.50 538 LEU A N 1
ATOM 4311 C CA . LEU A 1 538 ? -4.536 12.140 7.401 1.00 90.50 538 LEU A CA 1
ATOM 4312 C C . LEU A 1 538 ? -5.474 12.749 6.359 1.00 90.50 538 LEU A C 1
ATOM 4314 O O . LEU A 1 538 ? -5.306 12.535 5.160 1.00 90.50 538 LEU A O 1
ATOM 4318 N N . HIS A 1 539 ? -6.412 13.576 6.820 1.00 89.12 539 HIS A N 1
ATOM 4319 C CA . HIS A 1 539 ? -7.291 14.337 5.932 1.00 89.12 539 HIS A CA 1
ATOM 4320 C C . HIS A 1 539 ? -6.490 15.255 4.996 1.00 89.12 539 HIS A C 1
ATOM 4322 O O . HIS A 1 539 ? -5.530 15.903 5.441 1.00 89.12 539 HIS A O 1
ATOM 4328 N N . PRO A 1 540 ? -6.874 15.336 3.710 1.00 91.94 540 PRO A N 1
ATOM 4329 C CA . PRO A 1 540 ? -6.094 16.043 2.708 1.00 91.94 540 PRO A CA 1
ATOM 4330 C C . PRO A 1 540 ? -6.061 17.561 2.935 1.00 91.94 540 PRO A C 1
ATOM 4332 O O . PRO A 1 540 ? -6.986 18.175 3.471 1.00 91.94 540 PRO A O 1
ATOM 4335 N N . LYS A 1 541 ? -4.982 18.198 2.471 1.00 90.25 541 LYS A N 1
ATOM 4336 C CA . LYS A 1 541 ? -4.835 19.655 2.395 1.00 90.25 541 LYS A CA 1
ATOM 4337 C C . LYS A 1 541 ? -4.979 20.111 0.948 1.00 90.25 541 LYS A C 1
ATOM 4339 O O . LYS A 1 541 ? -4.149 19.796 0.104 1.00 90.25 541 LYS A O 1
ATOM 4344 N N . LEU A 1 542 ? -6.007 20.916 0.681 1.00 90.50 542 LEU A N 1
ATOM 4345 C CA . LEU A 1 542 ? -6.366 21.309 -0.686 1.00 90.50 542 LEU A CA 1
ATOM 4346 C C . LEU A 1 542 ? -5.446 22.359 -1.316 1.00 90.50 542 LEU A C 1
ATOM 4348 O O . LEU A 1 542 ? -5.544 22.566 -2.513 1.00 90.50 542 LEU A O 1
ATOM 4352 N N . GLY A 1 543 ? -4.592 23.046 -0.549 1.00 87.88 543 GLY A N 1
ATOM 4353 C CA . GLY A 1 543 ? -3.868 24.233 -1.030 1.00 87.88 543 GLY A CA 1
ATOM 4354 C C . GLY A 1 543 ? -3.085 23.999 -2.325 1.00 87.88 543 GLY A C 1
ATOM 4355 O O . GLY A 1 543 ? -3.409 24.580 -3.352 1.00 87.88 543 GLY A O 1
ATOM 4356 N N . LEU A 1 544 ? -2.091 23.108 -2.289 1.00 90.94 544 LEU A N 1
ATOM 4357 C CA . LEU A 1 544 ? -1.269 22.805 -3.465 1.00 90.94 544 LEU A CA 1
ATOM 4358 C C . LEU A 1 544 ? -2.033 22.005 -4.530 1.00 90.94 544 LEU A C 1
ATOM 4360 O O . LEU A 1 544 ? -1.812 22.218 -5.718 1.00 90.94 544 LEU A O 1
ATOM 4364 N N . LEU A 1 545 ? -2.970 21.141 -4.119 1.00 93.94 545 LEU A N 1
ATOM 4365 C CA . LEU A 1 545 ? -3.844 20.434 -5.056 1.00 93.94 545 LEU A CA 1
ATOM 4366 C C . LEU A 1 545 ? -4.651 21.424 -5.903 1.00 93.94 545 LEU A C 1
ATOM 4368 O O . LEU A 1 545 ? -4.696 21.282 -7.118 1.00 93.94 545 LEU A O 1
ATOM 4372 N N . ARG A 1 546 ? -5.213 22.462 -5.275 1.00 93.81 546 ARG A N 1
ATOM 4373 C CA . ARG A 1 546 ? -5.956 23.524 -5.948 1.00 93.81 546 ARG A CA 1
ATOM 4374 C C . ARG A 1 546 ? -5.082 24.251 -6.968 1.00 93.81 546 ARG A C 1
ATOM 4376 O O . ARG A 1 546 ? -5.486 24.329 -8.122 1.00 93.81 546 ARG A O 1
ATOM 4383 N N . SER A 1 547 ? -3.885 24.694 -6.572 1.00 93.50 547 SER A N 1
ATOM 4384 C CA . SER A 1 547 ? -2.932 25.353 -7.481 1.00 93.50 547 SER A CA 1
ATOM 4385 C C . SER A 1 547 ? -2.601 24.501 -8.710 1.00 93.50 547 SER A C 1
ATOM 4387 O O . SER A 1 547 ? -2.389 25.044 -9.784 1.00 93.50 547 SER A O 1
ATOM 4389 N N . VAL A 1 548 ? -2.570 23.170 -8.572 1.00 96.56 548 VAL A N 1
ATOM 4390 C CA . VAL A 1 548 ? -2.365 22.235 -9.690 1.00 96.56 548 VAL A CA 1
ATOM 4391 C C . VAL A 1 548 ? -3.626 22.103 -10.548 1.00 96.56 548 VAL A C 1
ATOM 4393 O O . VAL A 1 548 ? -3.559 22.269 -11.761 1.00 96.56 548 VAL A O 1
ATOM 4396 N N . THR A 1 549 ? -4.783 21.834 -9.939 1.00 96.69 549 THR A N 1
ATOM 4397 C CA . THR A 1 549 ? -6.049 21.647 -10.671 1.00 96.69 549 THR A CA 1
ATOM 4398 C C . THR A 1 549 ? -6.508 22.911 -11.395 1.00 96.69 549 THR A C 1
ATOM 4400 O O . THR A 1 549 ? -7.102 22.821 -12.466 1.00 96.69 549 THR A O 1
ATOM 4403 N N . ASP A 1 550 ? -6.211 24.093 -10.842 1.00 94.94 550 ASP A N 1
ATOM 4404 C CA . ASP A 1 550 ? -6.580 25.378 -11.439 1.00 94.94 550 ASP A CA 1
ATOM 4405 C C . ASP A 1 550 ? -5.921 25.553 -12.817 1.00 94.94 550 ASP A C 1
ATOM 4407 O O . ASP A 1 550 ? -6.537 26.129 -13.706 1.00 94.94 550 ASP A O 1
ATOM 4411 N N . VAL A 1 551 ? -4.743 24.962 -13.055 1.00 95.81 551 VAL A N 1
ATOM 4412 C CA . VAL A 1 551 ? -4.068 24.991 -14.366 1.00 95.81 551 VAL A CA 1
ATOM 4413 C C . VAL A 1 551 ? -4.897 24.289 -15.449 1.00 95.81 551 VAL A C 1
ATOM 4415 O O . VAL A 1 551 ? -5.014 24.809 -16.558 1.00 95.81 551 VAL A O 1
ATOM 4418 N N . PHE A 1 552 ? -5.519 23.152 -15.128 1.00 95.94 552 PHE A N 1
ATOM 4419 C CA . PHE A 1 552 ? -6.438 22.460 -16.038 1.00 95.94 552 PHE A CA 1
ATOM 4420 C C . PHE A 1 552 ? -7.730 23.253 -16.240 1.00 95.94 552 PHE A C 1
ATOM 4422 O O . PHE A 1 552 ? -8.128 23.523 -17.369 1.00 95.94 552 PHE A O 1
ATOM 4429 N N . PHE A 1 553 ? -8.372 23.691 -15.155 1.00 95.06 553 PHE A N 1
ATOM 4430 C CA . PHE A 1 553 ? -9.654 24.385 -15.271 1.00 95.06 553 PHE A CA 1
ATOM 4431 C C . PHE A 1 553 ? -9.539 25.776 -15.922 1.00 95.06 553 PHE A C 1
ATOM 4433 O O . PHE A 1 553 ? -10.519 26.291 -16.454 1.00 95.06 553 PHE A O 1
ATOM 4440 N N . GLU A 1 554 ? -8.351 26.381 -15.916 1.00 92.81 554 GLU A N 1
ATOM 4441 C CA . GLU A 1 554 ? -8.021 27.601 -16.665 1.00 92.81 554 GLU A CA 1
ATOM 4442 C C . GLU A 1 554 ? -7.599 27.330 -18.122 1.00 92.81 554 GLU A C 1
ATOM 4444 O O . GLU A 1 554 ? -7.157 28.250 -18.808 1.00 92.81 554 GLU A O 1
ATOM 4449 N N . ASN A 1 555 ? -7.742 26.091 -18.611 1.00 93.19 555 ASN A N 1
ATOM 4450 C CA . ASN A 1 555 ? -7.409 25.662 -19.974 1.00 93.19 555 ASN A CA 1
ATOM 4451 C C . ASN A 1 555 ? -5.937 25.890 -20.359 1.00 93.19 555 ASN A C 1
ATOM 4453 O O . ASN A 1 555 ? -5.624 26.162 -21.518 1.00 93.19 555 ASN A O 1
ATOM 4457 N N . LYS A 1 556 ? -5.017 25.799 -19.391 1.00 91.38 556 LYS A N 1
ATOM 4458 C CA . LYS A 1 556 ? -3.569 25.894 -19.655 1.00 91.38 556 LYS A CA 1
ATOM 4459 C C . LYS A 1 556 ? -2.953 24.545 -20.034 1.00 91.38 556 LYS A C 1
ATOM 4461 O O . LYS A 1 556 ? -1.870 24.526 -20.611 1.00 91.38 556 LYS A O 1
ATOM 4466 N N . VAL A 1 557 ? -3.621 23.442 -19.692 1.00 93.12 557 VAL A N 1
ATOM 4467 C CA . VAL A 1 557 ? -3.268 22.061 -20.057 1.00 93.12 557 VAL A CA 1
ATOM 4468 C C . VAL A 1 557 ? -4.544 21.267 -20.342 1.00 93.12 557 VAL A C 1
ATOM 4470 O O . VAL A 1 557 ? -5.577 21.545 -19.734 1.00 93.12 557 VAL A O 1
ATOM 4473 N N . ASP A 1 558 ? -4.463 20.276 -21.233 1.00 92.00 558 ASP A N 1
ATOM 4474 C CA . ASP A 1 558 ? -5.626 19.479 -21.659 1.00 92.00 558 ASP A CA 1
ATOM 4475 C C . ASP A 1 558 ? -6.098 18.468 -20.605 1.00 92.00 558 ASP A C 1
ATOM 4477 O O . ASP A 1 558 ? -7.283 18.139 -20.556 1.00 92.00 558 ASP A O 1
ATOM 4481 N N . ASP A 1 559 ? -5.180 17.950 -19.787 1.00 94.94 559 ASP A N 1
ATOM 4482 C CA . ASP A 1 559 ? -5.459 17.032 -18.681 1.00 94.94 559 ASP A CA 1
ATOM 4483 C C . ASP A 1 559 ? -4.266 16.979 -17.704 1.00 94.94 559 ASP A C 1
ATOM 4485 O O . ASP A 1 559 ? -3.163 17.422 -18.028 1.00 94.94 559 ASP A O 1
ATOM 4489 N N . ILE A 1 560 ? -4.478 16.436 -16.503 1.00 96.31 560 ILE A N 1
ATOM 4490 C CA . ILE A 1 560 ? -3.450 16.170 -15.488 1.00 96.31 560 ILE A CA 1
ATOM 4491 C C . ILE A 1 560 ? -3.678 14.770 -14.918 1.00 96.31 560 ILE A C 1
ATOM 4493 O O . ILE A 1 560 ? -4.790 14.427 -14.518 1.00 96.31 560 ILE A O 1
ATOM 4497 N N . GLN A 1 561 ? -2.609 13.979 -14.829 1.00 95.69 561 GLN A N 1
ATOM 4498 C CA . GLN A 1 561 ? -2.650 12.621 -14.291 1.00 95.69 561 GLN A CA 1
ATOM 4499 C C . GLN A 1 561 ? -2.164 12.614 -12.839 1.00 95.69 561 GLN A C 1
ATOM 4501 O O . GLN A 1 561 ? -0.971 12.776 -12.566 1.00 95.69 561 GLN A O 1
ATOM 4506 N N . PHE A 1 562 ? -3.086 12.420 -11.895 1.00 97.38 562 PHE A N 1
ATOM 4507 C CA . PHE A 1 562 ? -2.764 12.252 -10.479 1.00 97.38 562 PHE A CA 1
ATOM 4508 C C . PHE A 1 562 ? -2.485 10.784 -10.174 1.00 97.38 562 PHE A C 1
ATOM 4510 O O . PHE A 1 562 ? -3.341 9.934 -10.388 1.00 97.38 562 PHE A O 1
ATOM 4517 N N . ILE A 1 563 ? -1.304 10.475 -9.645 1.00 95.94 563 ILE A N 1
ATOM 4518 C CA . ILE A 1 563 ? -0.869 9.097 -9.397 1.00 95.94 563 ILE A CA 1
ATOM 4519 C C . ILE A 1 563 ? -0.620 8.911 -7.894 1.00 95.94 563 ILE A C 1
ATOM 4521 O O . ILE A 1 563 ? 0.412 9.361 -7.379 1.00 95.94 563 ILE A O 1
ATOM 4525 N N . PRO A 1 564 ? -1.550 8.265 -7.163 1.00 96.88 564 PRO A N 1
ATOM 4526 C CA . PRO A 1 564 ? -1.338 7.905 -5.766 1.00 96.88 564 PRO A CA 1
ATOM 4527 C C . PRO A 1 564 ? -0.198 6.885 -5.622 1.00 96.88 564 PRO A C 1
ATOM 4529 O O . PRO A 1 564 ? -0.072 5.954 -6.420 1.00 96.88 564 PRO A O 1
ATOM 4532 N N . LEU A 1 565 ? 0.634 7.028 -4.588 1.00 95.50 565 LEU A N 1
ATOM 4533 C CA . LEU A 1 565 ? 1.765 6.130 -4.334 1.00 95.50 565 LEU A CA 1
ATOM 4534 C C . LEU A 1 565 ? 1.877 5.792 -2.840 1.00 95.50 565 LEU A C 1
ATOM 4536 O O . LEU A 1 565 ? 2.019 6.673 -1.994 1.00 95.50 565 LEU A O 1
ATOM 4540 N N . THR A 1 566 ? 1.840 4.509 -2.477 1.00 95.56 566 THR A N 1
ATOM 4541 C CA . THR A 1 566 ? 2.003 4.075 -1.079 1.00 95.56 566 THR A CA 1
ATOM 4542 C C . THR A 1 566 ? 3.427 3.602 -0.814 1.00 95.56 566 THR A C 1
ATOM 4544 O O . THR A 1 566 ? 4.017 2.882 -1.617 1.00 95.56 566 THR A O 1
ATOM 4547 N N . ILE A 1 567 ? 4.002 4.030 0.314 1.00 95.38 567 ILE A N 1
ATOM 4548 C CA . ILE A 1 567 ? 5.334 3.616 0.771 1.00 95.38 567 ILE A CA 1
ATOM 4549 C C . ILE A 1 567 ? 5.178 2.924 2.124 1.00 95.38 567 ILE A C 1
ATOM 4551 O O . ILE A 1 567 ? 4.785 3.536 3.121 1.00 95.38 567 ILE A O 1
ATOM 4555 N N . ASN A 1 568 ? 5.486 1.631 2.148 1.00 94.81 568 ASN A N 1
ATOM 4556 C CA . ASN A 1 568 ? 5.224 0.741 3.272 1.00 94.81 568 ASN A CA 1
ATOM 4557 C C . ASN A 1 568 ? 6.542 0.167 3.790 1.00 94.81 568 ASN A C 1
ATOM 4559 O O . ASN A 1 568 ? 7.324 -0.395 3.026 1.00 94.81 568 ASN A O 1
ATOM 4563 N N . TYR A 1 569 ? 6.787 0.309 5.090 1.00 92.50 569 TYR A N 1
ATOM 4564 C CA . TYR A 1 569 ? 8.048 -0.054 5.735 1.00 92.50 569 TYR A CA 1
ATOM 4565 C C . TYR A 1 569 ? 7.829 -1.211 6.712 1.00 92.50 569 TYR A C 1
ATOM 4567 O O . TYR A 1 569 ? 6.872 -1.176 7.483 1.00 92.50 569 TYR A O 1
ATOM 4575 N N . GLU A 1 570 ? 8.746 -2.184 6.775 1.00 88.38 570 GLU A N 1
ATOM 4576 C CA . GLU A 1 570 ? 8.780 -3.103 7.928 1.00 88.38 570 GLU A CA 1
ATOM 4577 C C . GLU A 1 570 ? 9.131 -2.343 9.213 1.00 88.38 570 GLU A C 1
ATOM 4579 O O . GLU A 1 570 ? 8.515 -2.575 10.255 1.00 88.38 570 GLU A O 1
ATOM 4584 N N . LYS A 1 571 ? 10.073 -1.392 9.120 1.00 89.00 571 LYS A N 1
ATOM 4585 C CA . LYS A 1 571 ? 10.443 -0.482 10.205 1.00 89.00 571 LYS A CA 1
ATOM 4586 C C . LYS A 1 571 ? 10.698 0.932 9.691 1.00 89.00 571 LYS A C 1
ATOM 4588 O O . LYS A 1 571 ? 11.587 1.156 8.872 1.00 89.00 571 LYS A O 1
ATOM 4593 N N . THR A 1 572 ? 9.967 1.907 10.224 1.00 88.44 572 THR A N 1
ATOM 4594 C CA . THR A 1 572 ? 10.200 3.327 9.921 1.00 88.44 572 THR A CA 1
ATOM 4595 C C . THR A 1 572 ? 11.441 3.846 10.642 1.00 88.44 572 THR A C 1
ATOM 4597 O O . THR A 1 572 ? 11.631 3.573 11.831 1.00 88.44 572 THR A O 1
ATOM 4600 N N . LEU A 1 573 ? 12.244 4.651 9.950 1.00 81.50 573 LEU A N 1
ATOM 4601 C CA . LEU A 1 573 ? 13.512 5.188 10.447 1.00 81.50 573 LEU A CA 1
ATOM 4602 C C . LEU A 1 573 ? 13.346 6.024 11.730 1.00 81.50 573 LEU A C 1
ATOM 4604 O O . LEU A 1 573 ? 14.131 5.910 12.669 1.00 81.50 573 LEU A O 1
ATOM 4608 N N . GLU A 1 574 ? 12.272 6.806 11.801 1.00 78.25 574 GLU A N 1
ATOM 4609 C CA . GLU A 1 574 ? 11.924 7.691 12.914 1.00 78.25 574 GLU A CA 1
ATOM 4610 C C . GLU A 1 574 ? 10.973 7.047 13.935 1.00 78.25 574 GLU A C 1
ATOM 4612 O O . GLU A 1 574 ? 10.461 7.735 14.818 1.00 78.25 574 GLU A O 1
ATOM 4617 N N . GLY A 1 575 ? 10.718 5.736 13.850 1.00 73.56 575 GLY A N 1
ATOM 4618 C CA . GLY A 1 575 ? 9.695 5.076 14.675 1.00 73.56 575 GLY A CA 1
ATOM 4619 C C . GLY A 1 575 ? 9.858 5.328 16.180 1.00 73.56 575 GLY A C 1
ATOM 4620 O O . GLY A 1 575 ? 8.875 5.521 16.888 1.00 73.56 575 GLY A O 1
ATOM 4621 N N . ASN A 1 576 ? 11.103 5.433 16.659 1.00 75.00 576 ASN A N 1
ATOM 4622 C CA . ASN A 1 576 ? 11.422 5.646 18.076 1.00 75.00 576 ASN A CA 1
ATOM 4623 C C . ASN A 1 576 ? 10.991 7.015 18.627 1.00 75.00 576 ASN A C 1
ATOM 4625 O O . ASN A 1 576 ? 10.826 7.144 19.835 1.00 75.00 576 ASN A O 1
ATOM 4629 N N . ILE A 1 577 ? 10.828 8.038 17.779 1.00 79.62 577 ILE A N 1
ATOM 4630 C CA . ILE A 1 577 ? 10.440 9.386 18.232 1.00 79.62 577 ILE A CA 1
ATOM 4631 C C . ILE A 1 577 ? 8.933 9.636 18.125 1.00 79.62 577 ILE A C 1
ATOM 4633 O O . ILE A 1 577 ? 8.414 10.539 18.779 1.00 79.62 577 ILE A O 1
ATOM 4637 N N . TYR A 1 578 ? 8.207 8.830 17.343 1.00 82.19 578 TYR A N 1
ATOM 4638 C CA . TYR A 1 578 ? 6.777 9.041 17.099 1.00 82.19 578 TYR A CA 1
ATOM 4639 C C . TYR A 1 578 ? 5.918 8.898 18.350 1.00 82.19 578 TYR A C 1
ATOM 4641 O O . TYR A 1 578 ? 4.998 9.692 18.529 1.00 82.19 578 TYR A O 1
ATOM 4649 N N . GLY A 1 579 ? 6.238 7.950 19.234 1.00 80.31 579 GLY A N 1
ATOM 4650 C CA . GLY A 1 579 ? 5.500 7.772 20.486 1.00 80.31 579 GLY A CA 1
ATOM 4651 C C . GLY A 1 579 ? 5.523 9.030 21.359 1.00 80.31 579 GLY A C 1
ATOM 4652 O O . GLY A 1 579 ? 4.476 9.485 21.810 1.00 80.31 579 GLY A O 1
ATOM 4653 N N . ASN A 1 580 ? 6.695 9.648 21.512 1.00 83.12 580 ASN A N 1
ATOM 4654 C CA . ASN A 1 580 ? 6.864 10.864 22.311 1.00 83.12 580 ASN A CA 1
ATOM 4655 C C . ASN A 1 580 ? 6.223 12.094 21.645 1.00 83.12 580 ASN A C 1
ATOM 4657 O O . ASN A 1 580 ? 5.536 12.867 22.309 1.00 83.12 580 ASN A O 1
ATOM 4661 N N . GLU A 1 581 ? 6.341 12.239 20.318 1.00 83.62 581 GLU A N 1
ATOM 4662 C CA . GLU A 1 581 ? 5.639 13.307 19.583 1.00 83.62 581 GLU A CA 1
ATOM 4663 C C . GLU A 1 581 ? 4.105 13.195 19.727 1.00 83.62 581 GLU A C 1
ATOM 4665 O O . GLU A 1 581 ? 3.411 14.210 19.833 1.00 83.62 581 GLU A O 1
ATOM 4670 N N . LEU A 1 582 ? 3.557 11.972 19.768 1.00 83.56 582 LEU A N 1
ATOM 4671 C CA . LEU A 1 582 ? 2.130 11.727 20.024 1.00 83.56 582 LEU A CA 1
ATOM 4672 C C . LEU A 1 582 ? 1.724 12.017 21.477 1.00 83.56 582 LEU A C 1
ATOM 4674 O O . LEU A 1 582 ? 0.550 12.295 21.723 1.00 83.56 582 LEU A O 1
ATOM 4678 N N . LEU A 1 583 ? 2.679 12.017 22.411 1.00 85.38 583 LEU A N 1
ATOM 4679 C CA . LEU A 1 583 ? 2.501 12.439 23.803 1.00 85.38 583 LEU A CA 1
ATOM 4680 C C . LEU A 1 583 ? 2.655 13.955 24.015 1.00 85.38 583 LEU A C 1
ATOM 4682 O O . LEU A 1 583 ? 2.618 14.428 25.145 1.00 85.38 583 LEU A O 1
ATOM 4686 N N . GLY A 1 584 ? 2.761 14.729 22.931 1.00 75.38 584 GLY A N 1
ATOM 4687 C CA . GLY A 1 584 ? 2.766 16.190 22.985 1.00 75.38 584 GLY A CA 1
ATOM 4688 C C . GLY A 1 584 ? 4.155 16.825 23.032 1.00 75.38 584 GLY A C 1
ATOM 4689 O O . GLY A 1 584 ? 4.231 18.059 23.066 1.00 75.38 584 GLY A O 1
ATOM 4690 N N . ASP A 1 585 ? 5.228 16.029 22.964 1.00 74.75 585 ASP A N 1
ATOM 4691 C CA . ASP A 1 585 ? 6.577 16.561 22.786 1.00 74.75 585 ASP A CA 1
ATOM 4692 C C . ASP A 1 585 ? 6.660 17.369 21.486 1.00 74.75 585 ASP A C 1
ATOM 4694 O O . ASP A 1 585 ? 6.040 17.053 20.461 1.00 74.75 585 ASP A O 1
ATOM 4698 N N . SER A 1 586 ? 7.424 18.463 21.520 1.00 63.25 586 SER A N 1
ATOM 4699 C CA . SER A 1 586 ? 7.597 19.311 20.344 1.00 63.25 586 SER A CA 1
ATOM 4700 C C . SER A 1 586 ? 8.209 18.504 19.203 1.00 63.25 586 SER A C 1
ATOM 4702 O O . SER A 1 586 ? 9.207 17.820 19.414 1.00 63.25 586 SER A O 1
ATOM 4704 N N . LYS A 1 587 ? 7.665 18.648 17.985 1.00 61.91 587 LYS A N 1
ATOM 4705 C CA . LYS A 1 587 ? 8.240 18.055 16.766 1.00 61.91 587 LYS A CA 1
ATOM 4706 C C . LYS A 1 587 ? 9.737 18.369 16.707 1.00 61.91 587 LYS A C 1
ATOM 4708 O O . LYS A 1 587 ? 10.115 19.530 16.520 1.00 61.91 587 LYS A O 1
ATOM 4713 N N . ILE A 1 588 ? 10.584 17.355 16.871 1.00 56.59 588 ILE A N 1
ATOM 4714 C CA . ILE A 1 588 ? 12.022 17.564 17.051 1.00 56.59 588 ILE A CA 1
ATOM 4715 C C . ILE A 1 588 ? 12.631 17.866 15.679 1.00 56.59 588 ILE A C 1
ATOM 4717 O O . ILE A 1 588 ? 12.895 16.955 14.892 1.00 56.59 588 ILE A O 1
ATOM 4721 N N . LYS A 1 589 ? 12.877 19.148 15.370 1.00 54.84 589 LYS A N 1
ATOM 4722 C CA . LYS A 1 589 ? 13.566 19.557 14.127 1.00 54.84 589 LYS A CA 1
ATOM 4723 C C . LYS A 1 589 ? 14.995 18.993 14.038 1.00 54.84 589 LYS A C 1
ATOM 4725 O O . LYS A 1 589 ? 15.504 18.789 12.940 1.00 54.84 589 LYS A O 1
ATOM 4730 N N . GLU A 1 590 ? 15.623 18.702 15.178 1.00 50.53 590 GLU A N 1
ATOM 4731 C CA . GLU A 1 590 ? 16.966 18.107 15.273 1.00 50.53 590 GLU A CA 1
ATOM 4732 C C . GLU A 1 590 ? 17.032 16.643 14.813 1.00 50.53 590 GLU A C 1
ATOM 4734 O O . GLU A 1 590 ? 18.114 16.182 14.453 1.00 50.53 590 GLU A O 1
ATOM 4739 N N . SER A 1 591 ? 15.892 15.939 14.743 1.00 55.50 591 SER A N 1
ATOM 4740 C CA . SER A 1 591 ? 15.824 14.517 14.367 1.00 55.50 591 SER A CA 1
ATOM 4741 C C . SER A 1 591 ? 16.433 14.225 12.997 1.00 55.50 591 SER A C 1
ATOM 4743 O O . SER A 1 591 ? 17.065 13.196 12.825 1.00 55.50 591 SER A O 1
ATOM 4745 N N . LEU A 1 592 ? 16.312 15.143 12.033 1.00 53.38 592 LEU A N 1
ATOM 4746 C CA . LEU A 1 592 ? 16.951 15.014 10.721 1.00 53.38 592 LEU A CA 1
ATOM 4747 C C . LEU A 1 592 ? 18.478 15.097 10.812 1.00 53.38 592 LEU A C 1
ATOM 4749 O O . LEU A 1 592 ? 19.183 14.278 10.234 1.00 53.38 592 LEU A O 1
ATOM 4753 N N . LYS A 1 593 ? 19.009 16.080 11.549 1.00 57.91 593 LYS A N 1
ATOM 4754 C CA . LYS A 1 593 ? 20.462 16.264 11.689 1.00 57.91 593 LYS A CA 1
ATOM 4755 C C . LYS A 1 593 ? 21.098 15.094 12.440 1.00 57.91 593 LYS A C 1
ATOM 4757 O O . LYS A 1 593 ? 22.162 14.635 12.035 1.00 57.91 593 LYS A O 1
ATOM 4762 N N . SER A 1 594 ? 20.445 14.597 13.493 1.00 57.91 594 SER A N 1
ATOM 4763 C CA . SER A 1 594 ? 20.930 13.442 14.257 1.00 57.91 594 SER A CA 1
ATOM 4764 C C . SER A 1 594 ? 20.874 12.142 13.449 1.00 57.91 594 SER A C 1
ATOM 4766 O O . SER A 1 594 ? 21.803 11.342 13.510 1.00 57.91 594 SER A O 1
ATOM 4768 N N . LEU A 1 595 ? 19.833 11.956 12.640 1.00 57.59 595 LEU A N 1
ATOM 4769 C CA . LEU A 1 595 ? 19.634 10.780 11.793 1.00 57.59 595 LEU A CA 1
ATOM 4770 C C . LEU A 1 595 ? 20.613 10.734 10.611 1.00 57.59 595 LEU A C 1
ATOM 4772 O O . LEU A 1 595 ? 21.130 9.664 10.306 1.00 57.59 595 LEU A O 1
ATOM 4776 N N . LEU A 1 596 ? 20.950 11.882 10.009 1.00 54.03 596 LEU A N 1
ATOM 4777 C CA . LEU A 1 596 ? 21.987 11.980 8.968 1.00 54.03 596 LEU A CA 1
ATOM 4778 C C . LEU A 1 596 ? 23.419 11.913 9.537 1.00 54.03 596 LEU A C 1
ATOM 4780 O O . LEU A 1 596 ? 24.338 11.512 8.827 1.00 54.03 596 LEU A O 1
ATOM 4784 N N . GLY A 1 597 ? 23.623 12.321 10.794 1.00 53.38 597 GLY A N 1
ATOM 4785 C CA . GLY A 1 597 ? 24.935 12.336 11.452 1.00 53.38 597 GLY A CA 1
ATOM 4786 C C . GLY A 1 597 ? 25.312 11.038 12.173 1.00 53.38 597 GLY A C 1
ATOM 4787 O O . GLY A 1 597 ? 26.466 10.873 12.568 1.00 53.38 597 GLY A O 1
ATOM 4788 N N . SER A 1 598 ? 24.367 10.115 12.365 1.00 58.47 598 SER A N 1
ATOM 4789 C CA . SER A 1 598 ? 24.604 8.901 13.142 1.00 58.47 598 SER A CA 1
ATOM 4790 C C . SER A 1 598 ? 25.119 7.750 12.276 1.00 58.47 598 SER A C 1
ATOM 4792 O O . SER A 1 598 ? 24.368 7.117 11.533 1.00 58.47 598 SER A O 1
ATOM 4794 N N . ALA A 1 599 ? 26.398 7.402 12.436 1.00 58.97 599 ALA A N 1
ATOM 4795 C CA . ALA A 1 599 ? 26.992 6.234 11.781 1.00 58.97 599 ALA A CA 1
ATOM 4796 C C . ALA A 1 599 ? 26.320 4.904 12.189 1.00 58.97 599 ALA A C 1
ATOM 4798 O O . ALA A 1 599 ? 26.366 3.941 11.426 1.00 58.97 599 ALA A O 1
ATOM 4799 N N . SER A 1 600 ? 25.654 4.849 13.353 1.00 59.50 600 SER A N 1
ATOM 4800 C CA . SER A 1 600 ? 24.930 3.653 13.812 1.00 59.50 600 SER A CA 1
ATOM 4801 C C . SER A 1 600 ? 23.639 3.381 13.036 1.00 59.50 600 SER A C 1
ATOM 4803 O O . SER A 1 600 ? 23.143 2.259 13.049 1.00 59.50 600 SER A O 1
ATOM 4805 N N . VAL A 1 601 ? 23.098 4.377 12.323 1.00 61.75 601 VAL A N 1
ATOM 4806 C CA . VAL A 1 601 ? 21.942 4.177 11.435 1.00 61.75 601 VAL A CA 1
ATOM 4807 C C . VAL A 1 601 ? 22.342 3.333 10.226 1.00 61.75 601 VAL A C 1
ATOM 4809 O O . VAL A 1 601 ? 21.582 2.462 9.821 1.00 61.75 601 VAL A O 1
ATOM 4812 N N . LEU A 1 602 ? 23.557 3.525 9.700 1.00 60.84 602 LEU A N 1
ATOM 4813 C CA . LEU A 1 602 ? 24.086 2.769 8.558 1.00 60.84 602 LEU A CA 1
ATOM 4814 C C . LEU A 1 602 ? 24.414 1.304 8.887 1.00 60.84 602 LEU A C 1
ATOM 4816 O O . LEU A 1 602 ? 24.626 0.514 7.973 1.00 60.84 602 LEU A O 1
ATOM 4820 N N . THR A 1 603 ? 24.466 0.938 10.171 1.00 61.09 603 THR A N 1
ATOM 4821 C CA . THR A 1 603 ? 24.650 -0.450 10.626 1.00 61.09 603 THR A CA 1
ATOM 4822 C C . THR A 1 603 ? 23.346 -1.104 11.090 1.00 61.09 603 THR A C 1
ATOM 4824 O O . THR A 1 603 ? 23.330 -2.302 11.376 1.00 61.09 603 THR A O 1
ATOM 4827 N N . ALA A 1 604 ? 22.246 -0.347 11.160 1.00 66.50 604 ALA A N 1
ATOM 4828 C CA . ALA A 1 604 ? 20.936 -0.848 11.547 1.00 66.50 604 ALA A CA 1
ATOM 4829 C C . ALA A 1 604 ? 20.158 -1.380 10.332 1.00 66.50 604 ALA A C 1
ATOM 4831 O O . ALA A 1 604 ? 20.166 -0.791 9.257 1.00 66.50 604 ALA A O 1
ATOM 4832 N N . SER A 1 605 ? 19.446 -2.493 10.523 1.00 75.25 605 SER A N 1
ATOM 4833 C CA . SER A 1 605 ? 18.556 -3.077 9.514 1.00 75.25 605 SER A CA 1
ATOM 4834 C C . SER A 1 605 ? 17.117 -2.620 9.762 1.00 75.25 605 SER A C 1
ATOM 4836 O O . SER A 1 605 ? 16.538 -2.904 10.816 1.00 75.25 605 SER A O 1
ATOM 4838 N N . PHE A 1 606 ? 16.547 -1.916 8.784 1.00 83.81 606 PHE A N 1
ATOM 4839 C CA . PHE A 1 606 ? 15.162 -1.427 8.787 1.00 83.81 606 PHE A CA 1
ATOM 4840 C C . PHE A 1 606 ? 14.209 -2.320 7.976 1.00 83.81 606 PHE A C 1
ATOM 4842 O O . PHE A 1 606 ? 13.050 -1.967 7.763 1.00 83.81 606 PHE A O 1
ATOM 4849 N N . GLY A 1 607 ? 14.691 -3.493 7.557 1.00 85.56 607 GLY A N 1
ATOM 4850 C CA . GLY A 1 607 ? 13.922 -4.464 6.788 1.00 85.56 607 GLY A CA 1
ATOM 4851 C C . GLY A 1 607 ? 13.674 -4.003 5.360 1.00 85.56 607 GLY A C 1
ATOM 4852 O O . GLY A 1 607 ? 14.551 -3.408 4.726 1.00 85.56 607 GLY A O 1
ATOM 4853 N N . ARG A 1 608 ? 12.495 -4.323 4.839 1.00 86.12 608 ARG A N 1
ATOM 4854 C CA . ARG A 1 608 ? 12.109 -4.101 3.444 1.00 86.12 608 ARG A CA 1
ATOM 4855 C C . ARG A 1 608 ? 11.136 -2.935 3.302 1.00 86.12 608 ARG A C 1
ATOM 4857 O O . ARG A 1 608 ? 10.367 -2.629 4.218 1.00 86.12 608 ARG A O 1
ATOM 4864 N N . ILE A 1 609 ? 11.163 -2.319 2.123 1.00 92.00 609 ILE A N 1
ATOM 4865 C CA . ILE A 1 609 ? 10.205 -1.297 1.690 1.00 92.00 609 ILE A CA 1
ATOM 4866 C C . ILE A 1 609 ? 9.378 -1.856 0.538 1.00 92.00 609 ILE A C 1
ATOM 4868 O O . ILE A 1 609 ? 9.948 -2.431 -0.391 1.00 92.00 609 ILE A O 1
ATOM 4872 N N . VAL A 1 610 ? 8.067 -1.629 0.565 1.00 92.88 610 VAL A N 1
ATOM 4873 C CA . VAL A 1 610 ? 7.179 -1.819 -0.588 1.00 92.88 610 VAL A CA 1
ATOM 4874 C C . VAL A 1 610 ? 6.647 -0.470 -1.043 1.00 92.88 610 VAL A C 1
ATOM 4876 O O . VAL A 1 610 ? 5.992 0.235 -0.275 1.00 92.88 610 VAL A O 1
ATOM 4879 N N . VAL A 1 611 ? 6.940 -0.123 -2.291 1.00 94.88 611 VAL A N 1
ATOM 4880 C CA . VAL A 1 611 ? 6.412 1.046 -2.986 1.00 94.88 611 VAL A CA 1
ATOM 4881 C C . VAL A 1 611 ? 5.366 0.563 -3.980 1.00 94.88 611 VAL A C 1
ATOM 4883 O O . VAL A 1 611 ? 5.698 -0.145 -4.931 1.00 94.88 611 VAL A O 1
ATOM 4886 N N . LYS A 1 612 ? 4.108 0.938 -3.759 1.00 93.56 612 LYS A N 1
ATOM 4887 C CA . LYS A 1 612 ? 3.008 0.621 -4.667 1.00 93.56 612 LYS A CA 1
ATOM 4888 C C . LYS A 1 612 ? 2.522 1.894 -5.345 1.00 93.56 612 LYS A C 1
ATOM 4890 O O . LYS A 1 612 ? 1.967 2.781 -4.704 1.00 93.56 612 LYS A O 1
ATOM 4895 N N . ILE A 1 613 ? 2.767 1.980 -6.643 1.00 93.19 613 ILE A N 1
ATOM 4896 C CA . ILE A 1 613 ? 2.234 3.006 -7.534 1.00 93.19 613 ILE A CA 1
ATOM 4897 C C . ILE A 1 613 ? 0.830 2.552 -7.950 1.00 93.19 613 ILE A C 1
ATOM 4899 O O . ILE A 1 613 ? 0.674 1.454 -8.494 1.00 93.19 613 ILE A O 1
ATOM 4903 N N . CYS A 1 614 ? -0.175 3.368 -7.643 1.00 92.62 614 CYS A N 1
ATOM 4904 C CA . CYS A 1 614 ? -1.583 3.075 -7.908 1.00 92.62 614 CYS A CA 1
ATOM 4905 C C . CYS A 1 614 ? -1.975 3.483 -9.335 1.00 92.62 614 CYS A C 1
ATOM 4907 O O . CYS A 1 614 ? -1.199 4.130 -10.044 1.00 92.62 614 CYS A O 1
ATOM 4909 N N . ASP A 1 615 ? -3.188 3.116 -9.746 1.00 89.19 615 ASP A N 1
ATOM 4910 C CA . ASP A 1 615 ? -3.721 3.524 -11.044 1.00 89.19 615 ASP A CA 1
ATOM 4911 C C . ASP A 1 615 ? -3.850 5.067 -11.128 1.00 89.19 615 ASP A C 1
ATOM 4913 O O . ASP A 1 615 ? -4.269 5.701 -10.151 1.00 89.19 615 ASP A O 1
ATOM 4917 N N . PRO A 1 616 ? -3.477 5.689 -12.265 1.00 92.94 616 PRO A N 1
ATOM 4918 C CA . PRO A 1 616 ? -3.620 7.129 -12.470 1.00 92.94 616 PRO A CA 1
ATOM 4919 C C . PRO A 1 616 ? -5.081 7.587 -12.493 1.00 92.94 616 PRO A C 1
ATOM 4921 O O . PRO A 1 616 ? -5.954 6.904 -13.026 1.00 92.94 616 PRO A O 1
ATOM 4924 N N . ILE A 1 617 ? -5.326 8.784 -11.967 1.00 95.19 617 ILE A N 1
ATOM 4925 C CA . ILE A 1 617 ? -6.611 9.480 -11.998 1.00 95.19 617 ILE A CA 1
ATOM 4926 C C . ILE A 1 617 ? -6.477 10.667 -12.958 1.00 95.19 617 ILE A C 1
ATOM 4928 O O . ILE A 1 617 ? -5.777 11.637 -12.651 1.00 95.19 617 ILE A O 1
ATOM 4932 N N . SER A 1 618 ? -7.157 10.597 -14.104 1.00 95.81 618 SER A N 1
ATOM 4933 C CA . SER A 1 618 ? -7.306 11.730 -15.026 1.00 95.81 618 SER A CA 1
ATOM 4934 C C . SER A 1 618 ? -8.201 12.794 -14.394 1.00 95.81 618 SER A C 1
ATOM 4936 O O . SER A 1 618 ? -9.339 12.505 -14.015 1.00 95.81 618 SER A O 1
ATOM 4938 N N . LEU A 1 619 ? -7.714 14.033 -14.286 1.00 96.56 619 LEU A N 1
ATOM 4939 C CA . LEU A 1 619 ? -8.520 15.149 -13.789 1.00 96.56 619 LEU A CA 1
ATOM 4940 C C . LEU A 1 619 ? -9.701 15.442 -14.718 1.00 96.56 619 LEU A C 1
ATOM 4942 O O . LEU A 1 619 ? -10.800 15.731 -14.239 1.00 96.56 619 LEU A O 1
ATOM 4946 N N . LYS A 1 620 ? -9.486 15.336 -16.030 1.00 95.06 620 LYS A N 1
ATOM 4947 C CA . LYS A 1 620 ? -10.521 15.519 -17.044 1.00 95.06 620 LYS A CA 1
ATOM 4948 C C . LYS A 1 620 ? -11.651 14.510 -16.863 1.00 95.06 620 LYS A C 1
ATOM 4950 O O . LYS A 1 620 ? -12.785 14.929 -16.626 1.00 95.06 620 LYS A O 1
ATOM 4955 N N . ASP A 1 621 ? -11.349 13.214 -16.868 1.00 94.12 621 ASP A N 1
ATOM 4956 C CA . ASP A 1 621 ? -12.369 12.163 -16.739 1.00 94.12 621 ASP A CA 1
ATOM 4957 C C . ASP A 1 621 ? -13.051 12.204 -15.361 1.00 94.12 621 ASP A C 1
ATOM 4959 O O . ASP A 1 621 ? -14.272 12.050 -15.233 1.00 94.12 621 ASP A O 1
ATOM 4963 N N . TYR A 1 622 ? -12.279 12.492 -14.308 1.00 93.56 622 TYR A N 1
ATOM 4964 C CA . TYR A 1 622 ? -12.809 12.637 -12.955 1.00 93.56 622 TYR A CA 1
ATOM 4965 C C . TYR A 1 622 ? -13.772 13.831 -12.846 1.00 93.56 622 TYR A C 1
ATOM 4967 O O . TYR A 1 622 ? -14.846 13.719 -12.257 1.00 93.56 622 TYR A O 1
ATOM 4975 N N . SER A 1 623 ? -13.432 14.975 -13.448 1.00 92.44 623 SER A N 1
ATOM 4976 C CA . SER A 1 623 ? -14.311 16.150 -13.451 1.00 92.44 623 SER A CA 1
ATOM 4977 C C . SER A 1 623 ? -15.614 15.887 -14.212 1.00 92.44 623 SER A C 1
ATOM 4979 O O . SER A 1 623 ? -16.685 16.221 -13.708 1.00 92.44 623 SER A O 1
ATOM 4981 N N . GLN A 1 624 ? -15.544 15.214 -15.365 1.00 90.44 624 GLN A N 1
ATOM 4982 C CA . GLN A 1 624 ? -16.710 14.879 -16.185 1.00 90.44 624 GLN A CA 1
ATOM 4983 C C . GLN A 1 624 ? -17.643 13.881 -15.491 1.00 90.44 624 GLN A C 1
ATOM 4985 O O . GLN A 1 624 ? -18.859 14.072 -15.493 1.00 90.44 624 GLN A O 1
ATOM 4990 N N . SER A 1 625 ? -17.088 12.856 -14.839 1.00 89.06 625 SER A N 1
ATOM 4991 C CA . SER A 1 625 ? -17.875 11.871 -14.080 1.00 89.06 625 SER A CA 1
ATOM 4992 C C . SER A 1 625 ? -18.532 12.454 -12.822 1.00 89.06 625 SER A C 1
ATOM 4994 O O . SER A 1 625 ? -19.561 11.945 -12.374 1.00 89.06 625 SER A O 1
ATOM 4996 N N . TYR A 1 626 ? -18.001 13.552 -12.272 1.00 87.00 626 TYR A N 1
ATOM 4997 C CA . TYR A 1 626 ? -18.579 14.222 -11.105 1.00 87.00 626 TYR A CA 1
ATOM 4998 C C . TYR A 1 626 ? -19.805 15.094 -11.439 1.00 87.00 626 TYR A C 1
ATOM 5000 O O . TYR A 1 626 ? -20.675 15.282 -10.586 1.00 87.00 626 TYR A O 1
ATOM 5008 N N . ILE A 1 627 ? -19.912 15.615 -12.669 1.00 86.75 627 ILE A N 1
ATOM 5009 C CA . ILE A 1 627 ? -20.981 16.550 -13.073 1.00 86.75 627 ILE A CA 1
ATOM 5010 C C . ILE A 1 627 ? -22.395 15.971 -12.864 1.00 86.75 627 ILE A C 1
ATOM 5012 O O . ILE A 1 627 ? -23.192 16.630 -12.189 1.00 86.75 627 ILE A O 1
ATOM 5016 N N . PRO A 1 628 ? -22.738 14.755 -13.349 1.00 84.50 628 PRO A N 1
ATOM 5017 C CA . PRO A 1 628 ? -24.077 14.192 -13.152 1.00 84.50 628 PRO A CA 1
ATOM 5018 C C . PRO A 1 628 ? -24.462 14.083 -11.675 1.00 84.50 628 PRO A C 1
ATOM 5020 O O . PRO A 1 628 ? -25.595 14.374 -11.295 1.00 84.50 628 PRO A O 1
ATOM 5023 N N . ARG A 1 629 ? -23.495 13.723 -10.825 1.00 80.19 629 ARG A N 1
ATOM 5024 C CA . ARG A 1 629 ? -23.689 13.630 -9.377 1.00 80.19 629 ARG A CA 1
ATOM 5025 C C . ARG A 1 629 ? -23.980 14.995 -8.759 1.00 80.19 629 ARG A C 1
ATOM 5027 O O . ARG A 1 629 ? -24.921 15.117 -7.981 1.00 80.19 629 ARG A O 1
ATOM 5034 N N . ALA A 1 630 ? -23.215 16.021 -9.125 1.00 81.19 630 ALA A N 1
ATOM 5035 C CA . ALA A 1 630 ? -23.424 17.376 -8.620 1.00 81.19 630 ALA A CA 1
ATOM 5036 C C . ALA A 1 630 ? -24.818 17.924 -8.981 1.00 81.19 630 ALA A C 1
ATOM 5038 O O . ALA A 1 630 ? -25.430 18.619 -8.168 1.00 81.19 630 ALA A O 1
ATOM 5039 N N . ILE A 1 631 ? -25.333 17.580 -10.168 1.00 81.38 631 ILE A N 1
ATOM 5040 C CA . ILE A 1 631 ? -26.690 17.936 -10.608 1.00 81.38 631 ILE A CA 1
ATOM 5041 C C . ILE A 1 631 ? -27.747 17.234 -9.742 1.00 81.38 631 ILE A C 1
ATOM 5043 O O . ILE A 1 631 ? -28.700 17.876 -9.301 1.00 81.38 631 ILE A O 1
ATOM 5047 N N . ILE A 1 632 ? -27.581 15.934 -9.465 1.00 81.00 632 ILE A N 1
ATOM 5048 C CA . ILE A 1 632 ? -28.498 15.174 -8.595 1.00 81.00 632 ILE A CA 1
ATOM 5049 C C . ILE A 1 632 ? -28.530 15.778 -7.186 1.00 81.00 632 ILE A C 1
ATOM 5051 O O . ILE A 1 632 ? -29.611 16.054 -6.672 1.00 81.00 632 ILE A O 1
ATOM 5055 N N . GLU A 1 633 ? -27.363 16.040 -6.591 1.00 76.44 633 GLU A N 1
ATOM 5056 C CA . GLU A 1 633 ? -27.249 16.647 -5.256 1.00 76.44 633 GLU A CA 1
ATOM 5057 C C . GLU A 1 633 ? -27.938 18.023 -5.200 1.00 76.44 633 GLU A C 1
ATOM 5059 O O . GLU A 1 633 ? -28.696 18.303 -4.275 1.00 76.44 633 GLU A O 1
ATOM 5064 N N . ALA A 1 634 ? -27.754 18.866 -6.222 1.00 75.38 634 ALA A N 1
ATOM 5065 C CA . ALA A 1 634 ? -28.401 20.177 -6.285 1.00 75.38 634 ALA A CA 1
ATOM 5066 C C . ALA A 1 634 ? -29.934 20.091 -6.407 1.00 75.38 634 ALA A C 1
ATOM 5068 O O . ALA A 1 634 ? -30.644 20.873 -5.770 1.00 75.38 634 ALA A O 1
ATOM 5069 N N . ASN A 1 635 ? -30.441 19.129 -7.186 1.00 76.12 635 ASN A N 1
ATOM 5070 C CA . ASN A 1 635 ? -31.878 18.901 -7.341 1.00 76.12 635 ASN A CA 1
ATOM 5071 C C . ASN A 1 635 ? -32.527 18.370 -6.050 1.00 76.12 635 ASN A C 1
ATOM 5073 O O . ASN A 1 635 ? -33.659 18.747 -5.743 1.00 76.12 635 ASN A O 1
ATOM 5077 N N . LEU A 1 636 ? -31.819 17.534 -5.279 1.00 73.62 636 LEU A N 1
ATOM 5078 C CA . LEU A 1 636 ? -32.275 17.040 -3.972 1.00 73.62 636 LEU A CA 1
ATOM 5079 C C . LEU A 1 636 ? -32.378 18.162 -2.927 1.00 73.62 636 LEU A C 1
ATOM 5081 O O . LEU A 1 636 ? -33.310 18.164 -2.125 1.00 73.62 636 LEU A O 1
ATOM 5085 N N . ASP A 1 637 ? -31.494 19.160 -2.997 1.00 68.06 637 ASP A N 1
ATOM 5086 C CA . ASP A 1 637 ? -31.526 20.365 -2.152 1.00 68.06 637 ASP A CA 1
ATOM 5087 C C . ASP A 1 637 ? -32.619 21.382 -2.565 1.00 68.06 637 ASP A C 1
ATOM 5089 O O . ASP A 1 637 ? -32.650 22.515 -2.075 1.00 68.06 637 ASP A O 1
ATOM 5093 N N . GLY A 1 638 ? -33.524 21.013 -3.480 1.00 65.88 638 GLY A N 1
ATOM 5094 C CA . GLY A 1 638 ? -34.644 21.851 -3.917 1.00 65.88 638 GLY A CA 1
ATOM 5095 C C . GLY A 1 638 ? -34.264 22.976 -4.886 1.00 65.88 638 GLY A C 1
ATOM 5096 O O . GLY A 1 638 ? -35.082 23.863 -5.138 1.00 65.88 638 GLY A O 1
ATOM 5097 N N . LYS A 1 639 ? -33.046 22.960 -5.445 1.00 65.81 639 LYS A N 1
ATOM 5098 C CA . LYS A 1 639 ? -32.620 23.878 -6.511 1.00 65.81 639 LYS A CA 1
ATOM 5099 C C . LYS A 1 639 ? -32.828 23.194 -7.863 1.00 65.81 639 LYS A C 1
ATOM 5101 O O . LYS A 1 639 ? -32.148 22.220 -8.151 1.00 65.81 639 LYS A O 1
ATOM 5106 N N . THR A 1 640 ? -33.718 23.699 -8.720 1.00 61.16 640 THR A N 1
ATOM 5107 C CA . THR A 1 640 ? -33.751 23.276 -10.135 1.00 61.16 640 THR A CA 1
ATOM 5108 C C . THR A 1 640 ? -32.436 23.664 -10.803 1.00 61.16 640 THR A C 1
ATOM 5110 O O . THR A 1 640 ? -32.202 24.844 -11.061 1.00 61.16 640 THR A O 1
ATOM 5113 N N . ALA A 1 641 ? -31.575 22.677 -11.034 1.00 67.38 641 ALA A N 1
ATOM 5114 C CA . ALA A 1 641 ? -30.255 22.845 -11.625 1.00 67.38 641 ALA A CA 1
ATOM 5115 C C . ALA A 1 641 ? -30.338 22.952 -13.160 1.00 67.38 641 ALA A C 1
ATOM 5117 O O . ALA A 1 641 ? -30.767 22.000 -13.815 1.00 67.38 641 ALA A O 1
ATOM 5118 N N . ASP A 1 642 ? -29.902 24.076 -13.747 1.00 73.31 642 ASP A N 1
ATOM 5119 C CA . ASP A 1 642 ? -29.628 24.157 -15.190 1.00 73.31 642 ASP A CA 1
ATOM 5120 C C . ASP A 1 642 ? -28.279 23.465 -15.464 1.00 73.31 642 ASP A C 1
ATOM 5122 O O . ASP A 1 642 ? -27.277 23.842 -14.854 1.00 73.31 642 ASP A O 1
ATOM 5126 N N . PRO A 1 643 ? -28.199 22.471 -16.368 1.00 72.38 643 PRO A N 1
ATOM 5127 C CA . PRO A 1 643 ? -26.941 21.814 -16.727 1.00 72.38 643 PRO A CA 1
ATOM 5128 C C . PRO A 1 643 ? -25.800 22.766 -17.118 1.00 72.38 643 PRO A C 1
ATOM 5130 O O . PRO A 1 643 ? -24.634 22.418 -16.933 1.00 72.38 643 PRO A O 1
ATOM 5133 N N . LYS A 1 644 ? -26.104 23.967 -17.631 1.00 75.19 644 LYS A N 1
ATOM 5134 C CA . LYS A 1 644 ? -25.092 24.980 -17.982 1.00 75.19 644 LYS A CA 1
ATOM 5135 C C . LYS A 1 644 ? -24.366 25.566 -16.772 1.00 75.19 644 LYS A C 1
ATOM 5137 O O . LYS A 1 644 ? -23.235 26.017 -16.921 1.00 75.19 644 LYS A O 1
ATOM 5142 N N . ASP A 1 645 ? -24.974 25.516 -15.589 1.00 78.69 645 ASP A N 1
ATOM 5143 C CA . ASP A 1 645 ? -24.356 25.993 -14.350 1.00 78.69 645 ASP A CA 1
ATOM 5144 C C . ASP A 1 645 ? -23.296 25.012 -13.813 1.00 78.69 645 ASP A C 1
ATOM 5146 O O . ASP A 1 645 ? -22.571 25.336 -12.871 1.00 78.69 645 ASP A O 1
ATOM 5150 N N . PHE A 1 646 ? -23.173 23.817 -14.407 1.00 82.81 646 PHE A N 1
ATOM 5151 C CA . PHE A 1 646 ? -22.277 22.745 -13.962 1.00 82.81 646 PHE A CA 1
ATOM 5152 C C . PHE A 1 646 ? -21.035 22.589 -14.846 1.00 82.81 646 PHE A C 1
ATOM 5154 O O . PHE A 1 646 ? -20.550 21.481 -15.070 1.00 82.81 646 PHE A O 1
ATOM 5161 N N . ASP A 1 647 ? -20.492 23.708 -15.321 1.00 85.69 647 ASP A N 1
ATOM 5162 C CA . ASP A 1 647 ? -19.191 23.753 -15.982 1.00 85.69 647 ASP A CA 1
ATOM 5163 C C . ASP A 1 647 ? -18.077 24.104 -14.968 1.00 85.69 647 ASP A C 1
ATOM 5165 O O . ASP A 1 647 ? -18.035 25.227 -14.457 1.00 85.69 647 ASP A O 1
ATOM 5169 N N . PRO A 1 648 ? -17.144 23.184 -14.656 1.00 86.88 648 PRO A N 1
ATOM 5170 C CA . PRO A 1 648 ? -16.089 23.429 -13.672 1.00 86.88 648 PRO A CA 1
ATOM 5171 C C . PRO A 1 648 ? -15.012 24.431 -14.134 1.00 86.88 648 PRO A C 1
ATOM 5173 O O . PRO A 1 648 ? -14.220 24.909 -13.308 1.00 86.88 648 PRO A O 1
ATOM 5176 N N . HIS A 1 649 ? -14.983 24.788 -15.424 1.00 88.38 649 HIS A N 1
ATOM 5177 C CA . HIS A 1 649 ? -14.100 25.831 -15.947 1.00 88.38 649 HIS A CA 1
ATOM 5178 C C . HIS A 1 649 ? -14.581 27.234 -15.558 1.00 88.38 649 HIS A C 1
ATOM 5180 O O . HIS A 1 649 ? -13.755 28.117 -15.317 1.00 88.38 649 HIS A O 1
ATOM 5186 N N . THR A 1 650 ? -15.896 27.427 -15.417 1.00 86.94 650 THR A N 1
ATOM 5187 C CA . THR A 1 650 ? -16.521 28.726 -15.114 1.00 86.94 650 THR A CA 1
ATOM 5188 C C . THR A 1 650 ? -17.109 28.807 -13.699 1.00 86.94 650 THR A C 1
ATOM 5190 O O . THR A 1 650 ? -17.096 29.879 -13.090 1.00 86.94 650 THR A O 1
ATOM 5193 N N . ASN A 1 651 ? -17.557 27.686 -13.123 1.00 88.75 651 ASN A N 1
ATOM 5194 C CA . ASN A 1 651 ? -18.157 27.624 -11.790 1.00 88.75 651 ASN A CA 1
ATOM 5195 C C . ASN A 1 651 ? -17.122 27.299 -10.691 1.00 88.75 651 ASN A C 1
ATOM 5197 O O . ASN A 1 651 ? -16.695 26.154 -10.510 1.00 88.75 651 ASN A O 1
ATOM 5201 N N . LEU A 1 652 ? -16.773 28.310 -9.886 1.00 88.75 652 LEU A N 1
ATOM 5202 C CA . LEU A 1 652 ? -15.816 28.185 -8.778 1.00 88.75 652 LEU A CA 1
ATOM 5203 C C . LEU A 1 652 ? -16.304 27.293 -7.622 1.00 88.75 652 LEU A C 1
ATOM 5205 O O . LEU A 1 652 ? -15.481 26.645 -6.970 1.00 88.75 652 LEU A O 1
ATOM 5209 N N . GLU A 1 653 ? -17.611 27.241 -7.349 1.00 87.88 653 GLU A N 1
ATOM 5210 C CA . GLU A 1 653 ? -18.164 26.382 -6.292 1.00 87.88 653 GLU A CA 1
ATOM 5211 C C . GLU A 1 653 ? -18.091 24.908 -6.691 1.00 87.88 653 GLU A C 1
ATOM 5213 O O . GLU A 1 653 ? -17.648 24.070 -5.898 1.00 87.88 653 GLU A O 1
ATOM 5218 N N . LEU A 1 654 ? -18.466 24.591 -7.935 1.00 88.56 654 LEU A N 1
ATOM 5219 C CA . LEU A 1 654 ? -18.331 23.243 -8.482 1.00 88.56 654 LEU A CA 1
ATOM 5220 C C . LEU A 1 654 ? -16.863 22.814 -8.493 1.00 88.56 654 LEU A C 1
ATOM 5222 O O . LEU A 1 654 ? -16.543 21.715 -8.037 1.00 88.56 654 LEU A O 1
ATOM 5226 N N . ARG A 1 655 ? -15.958 23.706 -8.916 1.00 92.06 655 ARG A N 1
ATOM 5227 C CA . ARG A 1 655 ? -14.511 23.465 -8.872 1.00 92.06 655 ARG A CA 1
ATOM 5228 C C . ARG A 1 655 ? -14.035 23.104 -7.462 1.00 92.06 655 ARG A C 1
ATOM 5230 O O . ARG A 1 655 ? -13.314 22.125 -7.280 1.00 92.06 655 ARG A O 1
ATOM 5237 N N . ALA A 1 656 ? -14.464 23.851 -6.443 1.00 91.00 656 ALA A N 1
ATOM 5238 C CA . ALA A 1 656 ? -14.108 23.566 -5.052 1.00 91.00 656 ALA A CA 1
ATOM 5239 C C . ALA A 1 656 ? -14.639 22.199 -4.577 1.00 91.00 656 ALA A C 1
ATOM 5241 O O . ALA A 1 656 ? -13.918 21.467 -3.891 1.00 91.00 656 ALA A O 1
ATOM 5242 N N . LYS A 1 657 ? -15.865 21.826 -4.974 1.00 89.88 657 LYS A N 1
ATOM 5243 C CA . LYS A 1 657 ? -16.447 20.505 -4.680 1.00 89.88 657 LYS A CA 1
ATOM 5244 C C . LYS A 1 657 ? -15.665 19.371 -5.346 1.00 89.88 657 LYS A C 1
ATOM 5246 O O . LYS A 1 657 ? -15.353 18.392 -4.663 1.00 89.88 657 LYS A O 1
ATOM 5251 N N . ILE A 1 658 ? -15.299 19.525 -6.623 1.00 91.62 658 ILE A N 1
ATOM 5252 C CA . ILE A 1 658 ? -14.472 18.558 -7.362 1.00 91.62 658 ILE A CA 1
ATOM 5253 C C . ILE A 1 658 ? -13.113 18.406 -6.682 1.00 91.62 658 ILE A C 1
ATOM 5255 O O . ILE A 1 658 ? -12.721 17.283 -6.380 1.00 91.62 658 ILE A O 1
ATOM 5259 N N . ASN A 1 659 ? -12.440 19.510 -6.349 1.00 93.69 659 ASN A N 1
ATOM 5260 C CA . ASN A 1 659 ? -11.137 19.480 -5.683 1.00 93.69 659 ASN A CA 1
ATOM 5261 C C . ASN A 1 659 ? -11.188 18.750 -4.338 1.00 93.69 659 ASN A C 1
ATOM 5263 O O . ASN A 1 659 ? -10.323 17.923 -4.054 1.00 93.69 659 ASN A O 1
ATOM 5267 N N . GLN A 1 660 ? -12.212 19.008 -3.519 1.00 91.56 660 GLN A N 1
ATOM 5268 C CA . GLN A 1 660 ? -12.399 18.283 -2.262 1.00 91.56 660 GLN A CA 1
ATOM 5269 C C . GLN A 1 660 ? -12.678 16.794 -2.499 1.00 91.56 660 GLN A C 1
ATOM 5271 O O . GLN A 1 660 ? -12.149 15.950 -1.775 1.00 91.56 660 GLN A O 1
ATOM 5276 N N . SER A 1 661 ? -13.505 16.462 -3.494 1.00 90.25 661 SER A N 1
ATOM 5277 C CA . SER A 1 661 ? -13.828 15.070 -3.809 1.00 90.25 661 SER A CA 1
ATOM 5278 C C . SER A 1 661 ? -12.609 14.308 -4.318 1.00 90.25 661 SER A C 1
ATOM 5280 O O . SER A 1 661 ? -12.348 13.219 -3.823 1.00 90.25 661 SER A O 1
ATOM 5282 N N . LEU A 1 662 ? -11.844 14.892 -5.243 1.00 93.62 662 LEU A N 1
ATOM 5283 C CA . LEU A 1 662 ? -10.611 14.319 -5.774 1.00 93.62 662 LEU A CA 1
ATOM 5284 C C . LEU A 1 662 ? -9.586 14.106 -4.658 1.00 93.62 662 LEU A C 1
ATOM 5286 O O . LEU A 1 662 ? -8.968 13.051 -4.579 1.00 93.62 662 LEU A O 1
ATOM 5290 N N . ALA A 1 663 ? -9.427 15.083 -3.760 1.00 93.38 663 ALA A N 1
ATOM 5291 C CA . ALA A 1 663 ? -8.515 14.958 -2.630 1.00 93.38 663 ALA A CA 1
ATOM 5292 C C . ALA A 1 663 ? -8.886 13.778 -1.719 1.00 93.38 663 ALA A C 1
ATOM 5294 O O . ALA A 1 663 ? -8.010 13.025 -1.293 1.00 93.38 663 ALA A O 1
ATOM 5295 N N . ASN A 1 664 ? -10.180 13.614 -1.432 1.00 90.69 664 ASN A N 1
ATOM 5296 C CA . ASN A 1 664 ? -10.678 12.497 -0.636 1.00 90.69 664 ASN A CA 1
ATOM 5297 C C . ASN A 1 664 ? -10.492 11.164 -1.367 1.00 90.69 664 ASN A C 1
ATOM 5299 O O . ASN A 1 664 ? -10.057 10.205 -0.737 1.00 90.69 664 ASN A O 1
ATOM 5303 N N . GLU A 1 665 ? -10.752 11.118 -2.677 1.00 91.69 665 GLU A N 1
ATOM 5304 C CA . GLU A 1 665 ? -10.547 9.922 -3.500 1.00 91.69 665 GLU A CA 1
ATOM 5305 C C . GLU A 1 665 ? -9.077 9.500 -3.511 1.00 91.69 665 GLU A C 1
ATOM 5307 O O . GLU A 1 665 ? -8.770 8.344 -3.243 1.00 91.69 665 GLU A O 1
ATOM 5312 N N . VAL A 1 666 ? -8.143 10.436 -3.709 1.00 94.69 666 VAL A N 1
ATOM 5313 C CA . VAL A 1 666 ? -6.705 10.142 -3.634 1.00 94.69 666 VAL A CA 1
ATOM 5314 C C . VAL A 1 666 ? -6.354 9.524 -2.285 1.00 94.69 666 VAL A C 1
ATOM 5316 O O . VAL A 1 666 ? -5.693 8.489 -2.240 1.00 94.69 666 VAL A O 1
ATOM 5319 N N . VAL A 1 667 ? -6.769 10.133 -1.169 1.00 93.25 667 VAL A N 1
ATOM 5320 C CA . VAL A 1 667 ? -6.403 9.595 0.149 1.00 93.25 667 VAL A CA 1
ATOM 5321 C C . VAL A 1 667 ? -7.099 8.261 0.430 1.00 93.25 667 VAL A C 1
ATOM 5323 O O . VAL A 1 667 ? -6.496 7.380 1.046 1.00 93.25 667 VAL A O 1
ATOM 5326 N N . TYR A 1 668 ? -8.320 8.068 -0.065 1.00 91.31 668 TYR A N 1
ATOM 5327 C CA . TYR A 1 668 ? -9.006 6.781 -0.023 1.00 91.31 668 TYR A CA 1
ATOM 5328 C C . TYR A 1 668 ? -8.222 5.704 -0.790 1.00 91.31 668 TYR A C 1
ATOM 5330 O O . TYR A 1 668 ? -7.921 4.654 -0.217 1.00 91.31 668 TYR A O 1
ATOM 5338 N N . GLN A 1 669 ? -7.780 5.995 -2.020 1.00 92.19 669 GLN A N 1
ATOM 5339 C CA . GLN A 1 669 ? -6.918 5.109 -2.810 1.00 92.19 669 GLN A CA 1
ATOM 5340 C C . GLN A 1 669 ? -5.613 4.795 -2.076 1.00 92.19 669 GLN A C 1
ATOM 5342 O O . GLN A 1 669 ? -5.223 3.631 -1.992 1.00 92.19 669 GLN A O 1
ATOM 5347 N N . LEU A 1 670 ? -4.964 5.789 -1.462 1.00 94.00 670 LEU A N 1
ATOM 5348 C CA . LEU A 1 670 ? -3.771 5.562 -0.639 1.00 94.00 670 LEU A CA 1
ATOM 5349 C C . LEU A 1 670 ? -4.067 4.637 0.554 1.00 94.00 670 LEU A C 1
ATOM 5351 O O . LEU A 1 670 ? -3.257 3.766 0.879 1.00 94.00 670 LEU A O 1
ATOM 5355 N N . SER A 1 671 ? -5.219 4.806 1.212 1.00 91.31 671 SER A N 1
ATOM 5356 C CA . SER A 1 671 ? -5.647 3.975 2.345 1.00 91.31 671 SER A CA 1
ATOM 5357 C C . SER A 1 671 ? -5.884 2.524 1.938 1.00 91.31 671 SER A C 1
ATOM 5359 O O . SER A 1 671 ? -5.383 1.620 2.605 1.00 91.31 671 SER A O 1
ATOM 5361 N N . MET A 1 672 ? -6.622 2.298 0.851 1.00 89.50 672 MET A N 1
ATOM 5362 C CA . MET A 1 672 ? -6.993 0.959 0.381 1.00 89.50 672 MET A CA 1
ATOM 5363 C C . MET A 1 672 ? -5.863 0.251 -0.384 1.00 89.50 672 MET A C 1
ATOM 5365 O O . MET A 1 672 ? -5.889 -0.964 -0.522 1.00 89.50 672 MET A O 1
ATOM 5369 N N . ASN A 1 673 ? -4.827 0.968 -0.828 1.00 91.00 673 ASN A N 1
ATOM 5370 C CA . ASN A 1 673 ? -3.640 0.383 -1.471 1.00 91.00 673 ASN A CA 1
ATOM 5371 C C . ASN A 1 673 ? -2.405 0.340 -0.550 1.00 91.00 673 ASN A C 1
ATOM 5373 O O . ASN A 1 673 ? -1.275 0.160 -1.010 1.00 91.00 673 ASN A O 1
ATOM 5377 N N . THR A 1 674 ? -2.584 0.537 0.759 1.00 91.88 674 THR A N 1
ATOM 5378 C CA . THR A 1 674 ? -1.511 0.377 1.753 1.00 91.88 674 THR A CA 1
ATOM 5379 C C . THR A 1 674 ? -1.205 -1.111 1.960 1.00 91.88 674 THR A C 1
ATOM 5381 O O . THR A 1 674 ? -2.090 -1.878 2.332 1.00 91.88 674 THR A O 1
ATOM 5384 N N . GLU A 1 675 ? 0.055 -1.514 1.775 1.00 90.50 675 GLU A N 1
ATOM 5385 C CA . GLU A 1 675 ? 0.494 -2.910 1.908 1.00 90.50 675 GLU A CA 1
ATOM 5386 C C . GLU A 1 675 ? 0.525 -3.372 3.372 1.00 90.50 675 GLU A C 1
ATOM 5388 O O . GLU A 1 675 ? 1.142 -2.752 4.251 1.00 90.50 675 GLU A O 1
ATOM 5393 N N . CYS A 1 676 ? -0.109 -4.511 3.646 1.00 93.56 676 CYS A N 1
ATOM 5394 C CA . CYS A 1 676 ? -0.118 -5.134 4.961 1.00 93.56 676 CYS A CA 1
ATOM 5395 C C . CYS A 1 676 ? 1.188 -5.909 5.186 1.00 93.56 676 CYS A C 1
ATOM 5397 O O . CYS A 1 676 ? 1.395 -6.991 4.636 1.00 93.56 676 CYS A O 1
ATOM 5399 N N . MET A 1 677 ? 2.062 -5.354 6.026 1.00 91.50 677 MET A N 1
ATOM 5400 C CA . MET A 1 677 ? 3.375 -5.905 6.360 1.00 91.50 677 MET A CA 1
ATOM 5401 C C . MET A 1 677 ? 3.303 -6.840 7.579 1.00 91.50 677 MET A C 1
ATOM 5403 O O . MET A 1 677 ? 2.466 -6.624 8.461 1.00 91.50 677 MET A O 1
ATOM 5407 N N . PRO A 1 678 ? 4.216 -7.822 7.720 1.00 91.38 678 PRO A N 1
ATOM 5408 C CA . PRO A 1 678 ? 4.261 -8.714 8.885 1.00 91.38 678 PRO A CA 1
ATOM 5409 C C . PRO A 1 678 ? 4.290 -7.987 10.238 1.00 91.38 678 PRO A C 1
ATOM 5411 O O . PRO A 1 678 ? 3.646 -8.417 11.197 1.00 91.38 678 PRO A O 1
ATOM 5414 N N . THR A 1 679 ? 4.987 -6.850 10.312 1.00 95.50 679 THR A N 1
ATOM 5415 C CA . THR A 1 679 ? 5.066 -6.024 11.525 1.00 95.50 679 THR A CA 1
ATOM 5416 C C . THR A 1 679 ? 3.722 -5.411 11.916 1.00 95.50 679 THR A C 1
ATOM 5418 O O . THR A 1 679 ? 3.456 -5.291 13.111 1.00 95.50 679 THR A O 1
ATOM 5421 N N . HIS A 1 680 ? 2.834 -5.110 10.960 1.00 96.88 680 HIS A N 1
ATOM 5422 C CA . HIS A 1 680 ? 1.478 -4.624 11.244 1.00 96.88 680 HIS A CA 1
ATOM 5423 C C . HIS A 1 680 ? 0.645 -5.696 11.964 1.00 96.88 680 HIS A C 1
ATOM 5425 O O . HIS A 1 680 ? 0.009 -5.416 12.983 1.00 96.88 680 HIS A O 1
ATOM 5431 N N . LEU A 1 681 ? 0.690 -6.941 11.477 1.00 97.12 681 LEU A N 1
ATOM 5432 C CA . LEU A 1 681 ? -0.076 -8.058 12.041 1.00 97.12 681 LEU A CA 1
ATOM 5433 C C . LEU A 1 681 ? 0.455 -8.460 13.423 1.00 97.12 681 LEU A C 1
ATOM 5435 O O . LEU A 1 681 ? -0.326 -8.642 14.357 1.00 97.12 681 LEU A O 1
ATOM 5439 N N . VAL A 1 682 ? 1.779 -8.548 13.583 1.00 97.38 682 VAL A N 1
ATOM 5440 C CA . VAL A 1 682 ? 2.397 -8.877 14.878 1.00 97.38 682 VAL A CA 1
ATOM 5441 C C . VAL A 1 682 ? 2.117 -7.793 15.921 1.00 97.38 682 VAL A C 1
ATOM 5443 O O . VAL A 1 682 ? 1.692 -8.116 17.031 1.00 97.38 682 VAL A O 1
ATOM 5446 N N . ALA A 1 683 ? 2.277 -6.510 15.574 1.00 97.38 683 ALA A N 1
ATOM 5447 C CA . ALA A 1 683 ? 1.978 -5.406 16.490 1.00 97.38 683 ALA A CA 1
ATOM 5448 C C . ALA A 1 683 ? 0.508 -5.401 16.940 1.00 97.38 683 ALA A C 1
ATOM 5450 O O . ALA A 1 683 ? 0.218 -5.099 18.098 1.00 97.38 683 ALA A O 1
ATOM 5451 N N . THR A 1 684 ? -0.411 -5.796 16.053 1.00 97.75 684 THR A N 1
ATOM 5452 C CA . THR A 1 684 ? -1.840 -5.920 16.366 1.00 97.75 684 THR A CA 1
ATOM 5453 C C . THR A 1 684 ? -2.087 -6.909 17.504 1.00 97.75 684 THR A C 1
ATOM 5455 O O . THR A 1 684 ? -2.759 -6.568 18.479 1.00 97.75 684 THR A O 1
ATOM 5458 N N . PHE A 1 685 ? -1.503 -8.108 17.440 1.00 96.88 685 PHE A N 1
ATOM 5459 C CA . PHE A 1 685 ? -1.695 -9.108 18.494 1.00 96.88 685 PHE A CA 1
ATOM 5460 C C . PHE A 1 685 ? -0.890 -8.830 19.757 1.00 96.88 685 PHE A C 1
ATOM 5462 O O . PHE A 1 685 ? -1.385 -9.118 20.840 1.00 96.88 685 PHE A O 1
ATOM 5469 N N . LEU A 1 686 ? 0.282 -8.202 19.666 1.00 95.75 686 LEU A N 1
ATOM 5470 C CA . LEU A 1 686 ? 0.997 -7.727 20.857 1.00 95.75 686 LEU A CA 1
ATOM 5471 C C . LEU A 1 686 ? 0.177 -6.690 21.638 1.00 95.75 686 LEU A C 1
ATOM 5473 O O . LEU A 1 686 ? 0.181 -6.691 22.867 1.00 95.75 686 LEU A O 1
ATOM 5477 N N . LEU A 1 687 ? -0.562 -5.830 20.931 1.00 95.06 687 LEU A N 1
ATOM 5478 C CA . LEU A 1 687 ? -1.504 -4.907 21.556 1.00 95.06 687 LEU A CA 1
ATOM 5479 C C . LEU A 1 687 ? -2.775 -5.603 22.036 1.00 95.06 687 LEU A C 1
ATOM 5481 O O . LEU A 1 687 ? -3.321 -5.198 23.049 1.00 95.06 687 LEU A O 1
ATOM 5485 N N . MET A 1 688 ? -3.267 -6.647 21.376 1.00 92.94 688 MET A N 1
ATOM 5486 C CA . MET A 1 688 ? -4.417 -7.404 21.887 1.00 92.94 688 MET A CA 1
ATOM 5487 C C . MET A 1 688 ? -4.058 -8.177 23.172 1.00 92.94 688 MET A C 1
ATOM 5489 O O . MET A 1 688 ? -4.814 -8.145 24.143 1.00 92.94 688 MET A O 1
ATOM 5493 N N . TYR A 1 689 ? -2.872 -8.790 23.211 1.00 91.88 689 TYR A N 1
ATOM 5494 C CA . TYR A 1 689 ? -2.340 -9.602 24.308 1.00 91.88 689 TYR A CA 1
ATOM 5495 C C . TYR A 1 689 ? -1.267 -8.845 25.110 1.00 91.88 689 TYR A C 1
ATOM 5497 O O . TYR A 1 689 ? -0.113 -9.260 25.194 1.00 91.88 689 TYR A O 1
ATOM 5505 N N . ARG A 1 690 ? -1.652 -7.724 25.739 1.00 88.69 690 ARG A N 1
ATOM 5506 C CA . ARG A 1 690 ? -0.718 -6.824 26.460 1.00 88.69 690 ARG A CA 1
ATOM 5507 C C . ARG A 1 690 ? 0.051 -7.483 27.613 1.00 88.69 690 ARG A C 1
ATOM 5509 O O . ARG A 1 690 ? 1.089 -6.969 28.002 1.00 88.69 690 ARG A O 1
ATOM 5516 N N . GLN A 1 691 ? -0.462 -8.585 28.165 1.00 86.56 691 GLN A N 1
ATOM 5517 C CA . GLN A 1 691 ? 0.183 -9.355 29.242 1.00 86.56 691 GLN A CA 1
ATOM 5518 C C . GLN A 1 691 ? 1.113 -10.468 28.727 1.00 86.56 691 GLN A C 1
ATOM 5520 O O . GLN A 1 691 ? 1.649 -11.242 29.516 1.00 86.56 691 GLN A O 1
ATOM 5525 N N . GLY A 1 692 ? 1.279 -10.566 27.408 1.00 90.62 692 GLY A N 1
ATOM 5526 C CA . GLY A 1 692 ? 2.163 -11.519 26.761 1.00 90.62 692 GLY A CA 1
ATOM 5527 C C . GLY A 1 692 ? 1.440 -12.551 25.903 1.00 90.62 692 GLY A C 1
ATOM 5528 O O . GLY A 1 692 ? 0.314 -12.963 26.183 1.00 90.62 692 GLY A O 1
ATOM 5529 N N . ILE A 1 693 ? 2.128 -12.983 24.849 1.00 93.50 693 ILE A N 1
ATOM 5530 C CA . ILE A 1 693 ? 1.707 -14.037 23.925 1.00 93.50 693 ILE A CA 1
ATOM 5531 C C . ILE A 1 693 ? 2.909 -14.921 23.577 1.00 93.50 693 ILE A C 1
ATOM 5533 O O . ILE A 1 693 ? 4.023 -14.424 23.392 1.00 93.50 693 ILE A O 1
ATOM 5537 N N . THR A 1 694 ? 2.707 -16.240 23.532 1.00 94.31 694 THR A N 1
ATOM 5538 C CA . THR A 1 694 ? 3.758 -17.172 23.103 1.00 94.31 694 THR A CA 1
ATOM 5539 C C . THR A 1 694 ? 3.979 -17.065 21.596 1.00 94.31 694 THR A C 1
ATOM 5541 O O . THR A 1 694 ? 3.039 -16.797 20.852 1.00 94.31 694 THR A O 1
ATOM 5544 N N . GLU A 1 695 ? 5.205 -17.293 21.123 1.00 90.19 695 GLU A N 1
ATOM 5545 C CA . GLU A 1 695 ? 5.522 -17.228 19.688 1.00 90.19 695 GLU A CA 1
ATOM 5546 C C . GLU A 1 695 ? 4.647 -18.175 18.854 1.00 90.19 695 GLU A C 1
ATOM 5548 O O . GLU A 1 695 ? 4.139 -17.777 17.813 1.00 90.19 695 GLU A O 1
ATOM 5553 N N . GLU A 1 696 ? 4.397 -19.388 19.349 1.00 89.75 696 GLU A N 1
ATOM 5554 C CA . GLU A 1 696 ? 3.516 -20.372 18.708 1.00 89.75 696 GLU A CA 1
ATOM 5555 C C . GLU A 1 696 ? 2.090 -19.829 18.521 1.00 89.75 696 GLU A C 1
ATOM 5557 O O . GLU A 1 696 ? 1.576 -19.805 17.403 1.00 89.75 696 GLU A O 1
ATOM 5562 N N . HIS A 1 697 ? 1.486 -19.285 19.585 1.00 93.88 697 HIS A N 1
ATOM 5563 C CA . HIS A 1 697 ? 0.147 -18.693 19.507 1.00 93.88 697 HIS A CA 1
ATOM 5564 C C . HIS A 1 697 ? 0.135 -17.448 18.616 1.00 93.88 697 HIS A C 1
ATOM 5566 O O . HIS A 1 697 ? -0.806 -17.217 17.862 1.00 93.88 697 HIS A O 1
ATOM 5572 N N . LEU A 1 698 ? 1.196 -16.641 18.661 1.00 94.75 698 LEU A N 1
ATOM 5573 C CA . LEU A 1 698 ? 1.335 -15.465 17.809 1.00 94.75 698 LEU A CA 1
ATOM 5574 C C . LEU A 1 698 ? 1.381 -15.849 16.323 1.00 94.75 698 LEU A C 1
ATOM 5576 O O . LEU A 1 698 ? 0.733 -15.186 15.517 1.00 94.75 698 LEU A O 1
ATOM 5580 N N . VAL A 1 699 ? 2.079 -16.930 15.963 1.00 88.88 699 VAL A N 1
ATOM 5581 C CA . VAL A 1 699 ? 2.116 -17.476 14.595 1.00 88.88 699 VAL A CA 1
ATOM 5582 C C . VAL A 1 699 ? 0.724 -17.876 14.113 1.00 88.88 699 VAL A C 1
ATOM 5584 O O . VAL A 1 699 ? 0.330 -17.488 13.010 1.00 88.88 699 VAL A O 1
ATOM 5587 N N . GLU A 1 700 ? -0.048 -18.583 14.939 1.00 91.12 700 GLU A N 1
ATOM 5588 C CA . GLU A 1 700 ? -1.426 -18.965 14.606 1.00 91.12 700 GLU A CA 1
ATOM 5589 C C . GLU A 1 700 ? -2.326 -17.742 14.393 1.00 91.12 700 GLU A C 1
ATOM 5591 O O . GLU A 1 700 ? -3.064 -17.660 13.406 1.00 91.12 700 GLU A O 1
ATOM 5596 N N . ARG A 1 701 ? -2.245 -16.756 15.295 1.00 95.06 701 ARG A N 1
ATOM 5597 C CA . ARG A 1 701 ? -3.055 -15.533 15.217 1.00 95.06 701 ARG A CA 1
ATOM 5598 C C . ARG A 1 701 ? -2.688 -14.670 14.016 1.00 95.06 701 ARG A C 1
ATOM 5600 O O . ARG A 1 701 ? -3.584 -14.167 13.340 1.00 95.06 701 ARG A O 1
ATOM 5607 N N . VAL A 1 702 ? -1.399 -14.538 13.708 1.00 93.06 702 VAL A N 1
ATOM 5608 C CA . VAL A 1 702 ? -0.925 -13.809 12.525 1.00 93.06 702 VAL A CA 1
ATOM 5609 C C . VAL A 1 702 ? -1.407 -14.478 11.238 1.00 93.06 702 VAL A C 1
ATOM 5611 O O . VAL A 1 702 ? -1.898 -13.773 10.358 1.00 93.06 702 VAL A O 1
ATOM 5614 N N . ASP A 1 703 ? -1.352 -15.811 11.122 1.00 88.06 703 ASP A N 1
ATOM 5615 C CA . ASP A 1 703 ? -1.894 -16.499 9.938 1.00 88.06 703 ASP A CA 1
ATOM 5616 C C . ASP A 1 703 ? -3.420 -16.358 9.832 1.00 88.06 703 ASP A C 1
ATOM 5618 O O . ASP A 1 703 ? -3.945 -16.161 8.734 1.00 88.06 703 ASP A O 1
ATOM 5622 N N . TRP A 1 704 ? -4.137 -16.386 10.961 1.00 93.44 704 TRP A N 1
ATOM 5623 C CA . TRP A 1 704 ? -5.572 -16.095 10.979 1.00 93.44 704 TRP A CA 1
ATOM 5624 C C . TRP A 1 704 ? -5.864 -14.682 10.456 1.00 93.44 704 TRP A C 1
ATOM 5626 O O . TRP A 1 704 ? -6.674 -14.527 9.544 1.00 93.44 704 TRP A O 1
ATOM 5636 N N . LEU A 1 705 ? -5.169 -13.659 10.960 1.00 95.75 705 LEU A N 1
ATOM 5637 C CA . LEU A 1 705 ? -5.388 -12.270 10.545 1.00 95.75 705 LEU A CA 1
ATOM 5638 C C . LEU A 1 705 ? -5.008 -12.045 9.081 1.00 95.75 705 LEU A C 1
ATOM 5640 O O . LEU A 1 705 ? -5.711 -11.345 8.358 1.00 95.75 705 LEU A O 1
ATOM 5644 N N . ARG A 1 706 ? -3.938 -12.695 8.616 1.00 91.38 706 ARG A N 1
ATOM 5645 C CA . ARG A 1 706 ? -3.554 -12.716 7.203 1.00 91.38 706 ARG A CA 1
ATOM 5646 C C . ARG A 1 706 ? -4.696 -13.229 6.325 1.00 91.38 706 ARG A C 1
ATOM 5648 O O . ARG A 1 706 ? -5.004 -12.606 5.315 1.00 91.38 706 ARG A O 1
ATOM 5655 N N . LYS A 1 707 ? -5.339 -14.337 6.708 1.00 85.12 707 LYS A N 1
ATOM 5656 C CA . LYS A 1 707 ? -6.497 -14.889 5.982 1.00 85.12 707 LYS A CA 1
ATOM 5657 C C . LYS A 1 707 ? -7.683 -13.922 5.982 1.00 85.12 707 LYS A C 1
ATOM 5659 O O . LYS A 1 707 ? -8.291 -13.744 4.935 1.00 85.12 707 LYS A O 1
ATOM 5664 N N . GLN A 1 708 ? -7.957 -13.263 7.111 1.00 89.56 708 GLN A N 1
ATOM 5665 C CA . GLN A 1 708 ? -9.024 -12.256 7.210 1.00 89.56 708 GLN A CA 1
ATOM 5666 C C . GLN A 1 708 ? -8.772 -11.015 6.345 1.00 89.56 708 GLN A C 1
ATOM 5668 O O . GLN A 1 708 ? -9.714 -10.427 5.824 1.00 89.56 708 GLN A O 1
ATOM 5673 N N . LEU A 1 709 ? -7.512 -10.603 6.205 1.00 89.25 709 LEU A N 1
ATOM 5674 C CA . LEU A 1 709 ? -7.113 -9.510 5.321 1.00 89.25 709 LEU A CA 1
ATOM 5675 C C . LEU A 1 709 ? -7.260 -9.916 3.848 1.00 89.25 709 LEU A C 1
ATOM 5677 O O . LEU A 1 709 ? -7.878 -9.195 3.070 1.00 89.25 709 LEU A O 1
ATOM 5681 N N . LEU A 1 710 ? -6.769 -11.103 3.477 1.00 82.94 710 LEU A N 1
ATOM 5682 C CA . LEU A 1 710 ? -6.875 -11.616 2.108 1.00 82.94 710 LEU A CA 1
ATOM 5683 C C . LEU A 1 710 ? -8.329 -11.809 1.659 1.00 82.94 710 LEU A C 1
ATOM 5685 O O . LEU A 1 710 ? -8.652 -11.464 0.527 1.00 82.94 710 LEU A O 1
ATOM 5689 N N . SER A 1 711 ? -9.218 -12.300 2.532 1.00 81.31 711 SER A N 1
ATOM 5690 C CA . SER A 1 711 ? -10.643 -12.456 2.197 1.00 81.31 711 SER A CA 1
ATOM 5691 C C . SER A 1 711 ? -11.357 -11.124 1.936 1.00 81.31 711 SER A C 1
ATOM 5693 O O . SER A 1 711 ? -12.414 -11.109 1.314 1.00 81.31 711 SER A O 1
ATOM 5695 N N . ARG A 1 712 ? -10.770 -10.004 2.376 1.00 82.00 712 ARG A N 1
ATOM 5696 C CA . ARG A 1 712 ? -11.258 -8.637 2.140 1.00 82.00 712 ARG A CA 1
ATOM 5697 C C . ARG A 1 712 ? -10.613 -7.964 0.930 1.00 82.00 712 ARG A C 1
ATOM 5699 O O . ARG A 1 712 ? -10.930 -6.814 0.652 1.00 82.00 712 ARG A O 1
ATOM 5706 N N . GLY A 1 713 ? -9.711 -8.651 0.229 1.00 81.31 713 GLY A N 1
ATOM 5707 C CA . GLY A 1 713 ? -8.942 -8.079 -0.877 1.00 81.31 713 GLY A CA 1
ATOM 5708 C C . GLY A 1 713 ? -7.782 -7.188 -0.430 1.00 81.31 713 GLY A C 1
ATOM 5709 O O . GLY A 1 713 ? -7.241 -6.445 -1.246 1.00 81.31 713 GLY A O 1
ATOM 5710 N N . ALA A 1 714 ? -7.380 -7.249 0.845 1.00 86.25 714 ALA A N 1
ATOM 5711 C CA . ALA A 1 714 ? -6.264 -6.449 1.327 1.00 86.25 714 ALA A CA 1
ATOM 5712 C C . ALA A 1 714 ? -4.941 -6.902 0.695 1.00 86.25 714 ALA A C 1
ATOM 5714 O O . ALA A 1 714 ? -4.659 -8.106 0.674 1.00 86.25 714 ALA A O 1
ATOM 5715 N N . PRO A 1 715 ? -4.090 -5.966 0.237 1.00 84.06 715 PRO A N 1
ATOM 5716 C CA . PRO A 1 715 ? -2.776 -6.310 -0.265 1.00 84.06 715 PRO A CA 1
ATOM 5717 C C . PRO A 1 715 ? -1.876 -6.704 0.911 1.00 84.06 715 PRO A C 1
ATOM 5719 O O . PRO A 1 715 ? -1.757 -5.981 1.905 1.00 84.06 715 PRO A O 1
ATOM 5722 N N . VAL A 1 716 ? -1.286 -7.895 0.829 1.00 85.94 716 VAL A N 1
ATOM 5723 C CA . VAL A 1 716 ? -0.468 -8.493 1.886 1.00 85.94 716 VAL A CA 1
ATOM 5724 C C . VAL A 1 716 ? 0.894 -8.854 1.313 1.00 85.94 716 VAL A C 1
ATOM 5726 O O . VAL A 1 716 ? 1.005 -9.732 0.462 1.00 85.94 716 VAL A O 1
ATOM 5729 N N . SER A 1 717 ? 1.945 -8.236 1.845 1.00 80.94 717 SER A N 1
ATOM 5730 C CA . SER A 1 717 ? 3.307 -8.393 1.337 1.00 80.94 717 SER A CA 1
ATOM 5731 C C . SER A 1 717 ? 4.178 -9.273 2.236 1.00 80.94 717 SER A C 1
ATOM 5733 O O . SER A 1 717 ? 4.053 -9.280 3.461 1.00 80.94 717 SER A O 1
ATOM 5735 N N . PHE A 1 718 ? 5.111 -10.005 1.615 1.00 71.19 718 PHE A N 1
ATOM 5736 C CA . PHE A 1 718 ? 6.160 -10.803 2.276 1.00 71.19 718 PHE A CA 1
ATOM 5737 C C . PHE A 1 718 ? 5.701 -11.934 3.204 1.00 71.19 718 PHE A C 1
ATOM 5739 O O . PHE A 1 718 ? 6.475 -12.389 4.051 1.00 71.19 718 PHE A O 1
ATOM 5746 N N . MET A 1 719 ? 4.468 -12.407 3.040 1.00 67.06 719 MET A N 1
ATOM 5747 C CA . MET A 1 719 ? 3.941 -13.549 3.795 1.00 67.06 719 MET A CA 1
ATOM 5748 C C . MET A 1 719 ? 3.706 -14.794 2.933 1.00 67.06 719 MET A C 1
ATOM 5750 O O . MET A 1 719 ? 3.369 -15.853 3.457 1.00 67.06 719 MET A O 1
ATOM 5754 N N . GLU A 1 720 ? 3.877 -14.677 1.619 1.00 57.66 720 GLU A N 1
ATOM 5755 C CA . GLU A 1 720 ? 3.654 -15.755 0.655 1.00 57.66 720 GLU A CA 1
ATOM 5756 C C . GLU A 1 720 ? 4.931 -16.574 0.447 1.00 57.66 720 GLU A C 1
ATOM 5758 O O . GLU A 1 720 ? 6.028 -16.021 0.383 1.00 57.66 720 GLU A O 1
ATOM 5763 N N . GLY A 1 721 ? 4.804 -17.901 0.374 1.00 47.28 721 GLY A N 1
ATOM 5764 C CA . GLY A 1 721 ? 5.929 -18.803 0.096 1.00 47.28 721 GLY A CA 1
ATOM 5765 C C . GLY A 1 721 ? 6.971 -18.954 1.217 1.00 47.28 721 GLY A C 1
ATOM 5766 O O . GLY A 1 721 ? 7.934 -19.702 1.044 1.00 47.28 721 GLY A O 1
ATOM 5767 N N . TYR A 1 722 ? 6.794 -18.297 2.370 1.00 49.94 722 TYR A N 1
ATOM 5768 C CA . TYR A 1 722 ? 7.662 -18.433 3.547 1.00 49.94 722 TYR A CA 1
ATOM 5769 C C . TYR A 1 722 ? 6.955 -19.171 4.687 1.00 49.94 722 TYR A C 1
ATOM 5771 O O . TYR A 1 722 ? 5.737 -19.078 4.857 1.00 49.94 722 TYR A O 1
ATOM 5779 N N . ARG A 1 723 ? 7.726 -19.884 5.520 1.00 54.59 723 ARG A N 1
ATOM 5780 C CA . ARG A 1 723 ? 7.173 -20.485 6.740 1.00 54.59 723 ARG A CA 1
ATOM 5781 C C . ARG A 1 723 ? 6.706 -19.391 7.709 1.00 54.59 723 ARG A C 1
ATOM 5783 O O . ARG A 1 723 ? 7.382 -18.377 7.891 1.00 54.59 723 ARG A O 1
ATOM 5790 N N . ARG A 1 724 ? 5.556 -19.622 8.347 1.00 75.88 724 ARG A N 1
ATOM 5791 C CA . ARG A 1 724 ? 4.856 -18.633 9.189 1.00 75.88 724 ARG A CA 1
ATOM 5792 C C . ARG A 1 724 ? 5.650 -18.248 10.439 1.00 75.88 724 ARG A C 1
ATOM 5794 O O . ARG A 1 724 ? 5.647 -17.082 10.818 1.00 75.88 724 ARG A O 1
ATOM 5801 N N . ASP A 1 725 ? 6.383 -19.196 11.016 1.00 63.78 725 ASP A N 1
ATOM 5802 C CA . ASP A 1 725 ? 7.301 -18.952 12.130 1.00 63.78 725 ASP A CA 1
ATOM 5803 C C . ASP A 1 725 ? 8.399 -17.956 11.741 1.00 63.78 725 ASP A C 1
ATOM 5805 O O . ASP A 1 725 ? 8.572 -16.949 12.416 1.00 63.78 725 ASP A O 1
ATOM 5809 N N . ILE A 1 726 ? 9.047 -18.141 10.586 1.00 67.75 726 ILE A N 1
ATOM 5810 C CA . ILE A 1 726 ? 10.101 -17.232 10.101 1.00 67.75 726 ILE A CA 1
ATOM 5811 C C . ILE A 1 726 ? 9.565 -15.808 9.894 1.00 67.75 726 ILE A C 1
ATOM 5813 O O . ILE A 1 726 ? 10.243 -14.835 10.234 1.00 67.75 726 ILE A O 1
ATOM 5817 N N . ILE A 1 727 ? 8.350 -15.675 9.350 1.00 73.69 727 ILE A N 1
ATOM 5818 C CA . ILE A 1 727 ? 7.692 -14.375 9.142 1.00 73.69 727 ILE A CA 1
ATOM 5819 C C . ILE A 1 727 ? 7.513 -13.649 10.480 1.00 73.69 727 ILE A C 1
ATOM 5821 O O . ILE A 1 727 ? 7.889 -12.480 10.605 1.00 73.69 727 ILE A O 1
ATOM 5825 N N . VAL A 1 728 ? 6.973 -14.343 11.486 1.00 82.88 728 VAL A N 1
ATOM 5826 C CA . VAL A 1 728 ? 6.741 -13.769 12.817 1.00 82.88 728 VAL A CA 1
ATOM 5827 C C . VAL A 1 728 ? 8.056 -13.438 13.515 1.00 82.88 728 VAL A C 1
ATOM 5829 O O . VAL A 1 728 ? 8.203 -12.313 13.996 1.00 82.88 728 VAL A O 1
ATOM 5832 N N . SER A 1 729 ? 9.047 -14.333 13.502 1.00 78.50 729 SER A N 1
ATOM 5833 C CA . SER A 1 729 ? 10.355 -14.059 14.110 1.00 78.50 729 SER A CA 1
ATOM 5834 C C . SER A 1 729 ? 11.054 -12.858 13.449 1.00 78.50 729 SER A C 1
ATOM 5836 O O . SER A 1 729 ? 11.694 -12.053 14.134 1.00 78.50 729 SER A O 1
ATOM 5838 N N . SER A 1 730 ? 10.906 -12.686 12.129 1.00 79.19 730 SER A N 1
ATOM 5839 C CA . SER A 1 730 ? 11.427 -11.516 11.406 1.00 79.19 730 SER A CA 1
ATOM 5840 C C . SER A 1 730 ? 10.722 -10.221 11.827 1.00 79.19 730 SER A C 1
ATOM 5842 O O . SER A 1 730 ? 11.372 -9.232 12.165 1.00 79.19 730 SER A O 1
ATOM 5844 N N . ALA A 1 731 ? 9.390 -10.227 11.911 1.00 89.31 731 ALA A N 1
ATOM 5845 C CA . ALA A 1 731 ? 8.629 -9.076 12.392 1.00 89.31 731 ALA A CA 1
ATOM 5846 C C . ALA A 1 731 ? 8.998 -8.697 13.840 1.00 89.31 731 ALA A C 1
ATOM 5848 O O . ALA A 1 731 ? 9.221 -7.521 14.140 1.00 89.31 731 ALA A O 1
ATOM 5849 N N . ILE A 1 732 ? 9.150 -9.690 14.724 1.00 89.75 732 ILE A N 1
ATOM 5850 C CA . ILE A 1 732 ? 9.617 -9.507 16.107 1.00 89.75 732 ILE A CA 1
ATOM 5851 C C . ILE A 1 732 ? 10.987 -8.824 16.126 1.00 89.75 732 ILE A C 1
ATOM 5853 O O . ILE A 1 732 ? 11.179 -7.878 16.890 1.00 89.75 732 ILE A O 1
ATOM 5857 N N . LYS A 1 733 ? 11.933 -9.239 15.268 1.00 87.25 733 LYS A N 1
ATOM 5858 C CA . LYS A 1 733 ? 13.269 -8.620 15.154 1.00 87.25 733 LYS A CA 1
ATOM 5859 C C . LYS A 1 733 ? 13.177 -7.111 14.909 1.00 87.25 733 LYS A C 1
ATOM 5861 O O . LYS A 1 733 ? 13.899 -6.356 15.564 1.00 87.25 733 LYS A O 1
ATOM 5866 N N . TYR A 1 734 ? 12.298 -6.660 14.015 1.00 87.75 734 TYR A N 1
ATOM 5867 C CA . TYR A 1 734 ? 12.142 -5.229 13.724 1.00 87.75 734 TYR A CA 1
ATOM 5868 C C . TYR A 1 734 ? 11.441 -4.460 14.854 1.00 87.75 734 TYR A C 1
ATOM 5870 O O . TYR A 1 734 ? 11.777 -3.294 15.092 1.00 87.75 734 TYR A O 1
ATOM 5878 N N . LEU A 1 735 ? 10.548 -5.127 15.594 1.00 91.56 735 LEU A N 1
ATOM 5879 C CA . LEU A 1 735 ? 9.792 -4.567 16.718 1.00 91.56 735 LEU A CA 1
ATOM 5880 C C . LEU A 1 735 ? 10.515 -4.634 18.076 1.00 91.56 735 LEU A C 1
ATOM 5882 O O . LEU A 1 735 ? 10.020 -4.041 19.030 1.00 91.56 735 LEU A O 1
ATOM 5886 N N . ARG A 1 736 ? 11.692 -5.278 18.180 1.00 86.56 736 ARG A N 1
ATOM 5887 C CA . ARG A 1 736 ? 12.453 -5.475 19.441 1.00 86.56 736 ARG A CA 1
ATOM 5888 C C . ARG A 1 736 ? 12.649 -4.227 20.306 1.00 86.56 736 ARG A C 1
ATOM 5890 O O . ARG A 1 736 ? 12.808 -4.361 21.508 1.00 86.56 736 ARG A O 1
ATOM 5897 N N . GLY A 1 737 ? 12.656 -3.030 19.719 1.00 85.81 737 GLY A N 1
ATOM 5898 C CA . GLY A 1 737 ? 12.772 -1.779 20.479 1.00 85.81 737 GLY A CA 1
ATOM 5899 C C . GLY A 1 737 ? 11.538 -1.427 21.321 1.00 85.81 737 GLY A C 1
ATOM 5900 O O . GLY A 1 737 ? 11.632 -0.550 22.169 1.00 85.81 737 GLY A O 1
ATOM 5901 N N . TYR A 1 738 ? 10.401 -2.089 21.088 1.00 90.94 738 TYR A N 1
ATOM 5902 C CA . TYR A 1 738 ? 9.097 -1.756 21.676 1.00 90.94 738 TYR A CA 1
ATOM 5903 C C . TYR A 1 738 ? 8.471 -2.924 22.450 1.00 90.94 738 TYR A C 1
ATOM 5905 O O . TYR A 1 738 ? 7.364 -2.799 22.976 1.00 90.94 738 TYR A O 1
ATOM 5913 N N . ILE A 1 739 ? 9.154 -4.068 22.496 1.00 93.06 739 ILE A N 1
ATOM 5914 C CA . ILE A 1 739 ? 8.690 -5.302 23.132 1.00 93.06 739 ILE A CA 1
ATOM 5915 C C . ILE A 1 739 ? 9.773 -5.863 24.045 1.00 93.06 739 ILE A C 1
ATOM 5917 O O . ILE A 1 739 ? 10.962 -5.644 23.816 1.00 93.06 739 ILE A O 1
ATOM 5921 N N . ILE A 1 740 ? 9.363 -6.626 25.050 1.00 92.75 740 ILE A N 1
ATOM 5922 C CA . ILE A 1 740 ? 10.258 -7.409 25.897 1.00 92.75 740 ILE A CA 1
ATOM 5923 C C . ILE A 1 740 ? 9.911 -8.892 25.816 1.00 92.75 740 ILE A C 1
ATOM 5925 O O . ILE A 1 740 ? 8.760 -9.284 25.631 1.00 92.75 740 ILE A O 1
ATOM 5929 N N . GLU A 1 741 ? 10.939 -9.719 25.970 1.00 91.56 741 GLU A N 1
ATOM 5930 C CA . GLU A 1 741 ? 10.814 -11.166 26.101 1.00 91.56 741 GLU A CA 1
ATOM 5931 C C . GLU A 1 741 ? 10.987 -11.525 27.583 1.00 91.56 741 GLU A C 1
ATOM 5933 O O . GLU A 1 741 ? 12.109 -11.625 28.079 1.00 91.56 741 GLU A O 1
ATOM 5938 N N . ARG A 1 742 ? 9.880 -11.661 28.329 1.00 80.00 742 ARG A N 1
ATOM 5939 C CA . ARG A 1 742 ? 9.942 -11.957 29.779 1.00 80.00 742 ARG A CA 1
ATOM 5940 C C . ARG A 1 742 ? 10.454 -13.363 30.070 1.00 80.00 742 ARG A C 1
ATOM 5942 O O . ARG A 1 742 ? 11.078 -13.607 31.101 1.00 80.00 742 ARG A O 1
ATOM 5949 N N . ARG A 1 743 ? 10.099 -14.303 29.198 1.00 83.88 743 ARG A N 1
ATOM 5950 C CA . ARG A 1 743 ? 10.487 -15.716 29.231 1.00 83.88 743 ARG A CA 1
ATOM 5951 C C . ARG A 1 743 ? 10.722 -16.158 27.797 1.00 83.88 743 ARG A C 1
ATOM 5953 O O . ARG A 1 743 ? 10.178 -15.549 26.883 1.00 83.88 743 ARG A O 1
ATOM 5960 N N . LYS A 1 744 ? 11.493 -17.229 27.620 1.00 84.12 744 LYS A N 1
ATOM 5961 C CA . LYS A 1 744 ? 11.825 -17.775 26.301 1.00 84.12 744 LYS A CA 1
ATOM 5962 C C . LYS A 1 744 ? 10.560 -17.909 25.432 1.00 84.12 744 LYS A C 1
ATOM 5964 O O . LYS A 1 744 ? 9.645 -18.633 25.821 1.00 84.12 744 LYS A O 1
ATOM 5969 N N . HIS A 1 745 ? 10.526 -17.217 24.293 1.00 87.06 745 HIS A N 1
ATOM 5970 C CA . HIS A 1 745 ? 9.409 -17.178 23.335 1.00 87.06 745 HIS A CA 1
ATOM 5971 C C . HIS A 1 745 ? 8.076 -16.614 23.871 1.00 87.06 745 HIS A C 1
ATOM 5973 O O . HIS A 1 745 ? 7.024 -16.904 23.302 1.00 87.06 745 HIS A O 1
ATOM 5979 N N . LEU A 1 746 ? 8.086 -15.822 24.950 1.00 92.81 746 LEU A N 1
ATOM 5980 C CA . LEU A 1 746 ? 6.919 -15.095 25.465 1.00 92.81 746 LEU A CA 1
ATOM 5981 C C . LEU A 1 746 ? 7.153 -13.588 25.320 1.00 92.81 746 LEU A C 1
ATOM 5983 O O . LEU A 1 746 ? 7.957 -13.009 26.056 1.00 92.81 746 LEU A O 1
ATOM 5987 N N . TYR A 1 747 ? 6.426 -12.969 24.391 1.00 92.88 747 TYR A N 1
ATOM 5988 C CA . TYR A 1 747 ? 6.604 -11.571 24.003 1.00 92.88 747 TYR A CA 1
ATOM 5989 C C . TYR A 1 747 ? 5.463 -10.696 24.507 1.00 92.88 747 TYR A C 1
ATOM 5991 O O . TYR A 1 747 ? 4.297 -11.056 24.359 1.00 92.88 747 TYR A O 1
ATOM 5999 N N . GLU A 1 748 ? 5.795 -9.521 25.037 1.00 93.19 748 GLU A N 1
ATOM 6000 C CA . GLU A 1 748 ? 4.834 -8.496 25.455 1.00 93.19 748 GLU A CA 1
ATOM 6001 C C . GLU A 1 748 ? 5.333 -7.084 25.096 1.00 93.19 748 GLU A C 1
ATOM 6003 O O . GLU A 1 748 ? 6.536 -6.891 24.895 1.00 93.19 748 GLU A O 1
ATOM 6008 N N . PRO A 1 749 ? 4.448 -6.073 25.025 1.00 92.94 749 PRO A N 1
ATOM 6009 C CA . PRO A 1 749 ? 4.866 -4.677 24.927 1.00 92.94 749 PRO A CA 1
ATOM 6010 C C . PRO A 1 749 ? 5.804 -4.267 26.075 1.00 92.94 749 PRO A C 1
ATOM 6012 O O . PRO A 1 749 ? 5.558 -4.575 27.239 1.00 92.94 749 PRO A O 1
ATOM 6015 N N . ALA A 1 750 ? 6.863 -3.522 25.764 1.00 91.31 750 ALA A N 1
ATOM 6016 C CA . ALA A 1 750 ? 7.802 -2.999 26.755 1.00 91.31 750 ALA A CA 1
ATOM 6017 C C . ALA A 1 750 ? 7.178 -1.804 27.497 1.00 91.31 750 ALA A C 1
ATOM 6019 O O . ALA A 1 750 ? 7.238 -0.684 26.998 1.00 91.31 750 ALA A O 1
ATOM 6020 N N . ILE A 1 751 ? 6.515 -2.044 28.634 1.00 88.00 751 ILE A N 1
ATOM 6021 C CA . ILE A 1 751 ? 5.735 -1.026 29.375 1.00 88.00 751 ILE A CA 1
ATOM 6022 C C . ILE A 1 751 ? 5.994 -1.049 30.893 1.00 88.00 751 ILE A C 1
ATOM 6024 O O . ILE A 1 751 ? 5.114 -0.717 31.688 1.00 88.00 751 ILE A O 1
ATOM 6028 N N . SER A 1 752 ? 7.187 -1.473 31.313 1.00 81.75 752 SER A N 1
ATOM 6029 C CA . SER A 1 752 ? 7.535 -1.651 32.732 1.00 81.75 752 SER A CA 1
ATOM 6030 C C . SER A 1 752 ? 7.625 -0.323 33.488 1.00 81.75 752 SER A C 1
ATOM 6032 O O . SER A 1 752 ? 7.369 -0.281 34.692 1.00 81.75 752 SER A O 1
ATOM 6034 N N . ALA A 1 753 ? 7.959 0.768 32.797 1.00 82.25 753 ALA A N 1
ATOM 6035 C CA . ALA A 1 753 ? 7.987 2.114 33.358 1.00 82.25 753 ALA A CA 1
ATOM 6036 C C . ALA A 1 753 ? 7.098 3.089 32.569 1.00 82.25 753 ALA A C 1
ATOM 6038 O O . ALA A 1 753 ? 6.888 2.938 31.370 1.00 82.25 753 ALA A O 1
ATOM 6039 N N . ARG A 1 754 ? 6.611 4.154 33.230 1.00 79.62 754 ARG A N 1
ATOM 6040 C CA . ARG A 1 754 ? 5.705 5.147 32.609 1.00 79.62 754 ARG A CA 1
ATOM 6041 C C . ARG A 1 754 ? 6.271 5.794 31.342 1.00 79.62 754 ARG A C 1
ATOM 6043 O O . ARG A 1 754 ? 5.517 6.074 30.419 1.00 79.62 754 ARG A O 1
ATOM 6050 N N . HIS A 1 755 ? 7.582 6.027 31.286 1.00 79.88 755 HIS A N 1
ATOM 6051 C CA . HIS A 1 755 ? 8.228 6.604 30.103 1.00 79.88 755 HIS A CA 1
ATOM 6052 C C . HIS A 1 755 ? 8.227 5.645 28.898 1.00 79.88 755 HIS A C 1
ATOM 6054 O O . HIS A 1 755 ? 8.376 6.089 27.765 1.00 79.88 755 HIS A O 1
ATOM 6060 N N . GLU A 1 756 ? 8.011 4.346 29.121 1.00 85.81 756 GLU A N 1
ATOM 6061 C CA . GLU A 1 756 ? 7.919 3.330 28.072 1.00 85.81 756 GLU A CA 1
ATOM 6062 C C . GLU A 1 756 ? 6.495 3.190 27.512 1.00 85.81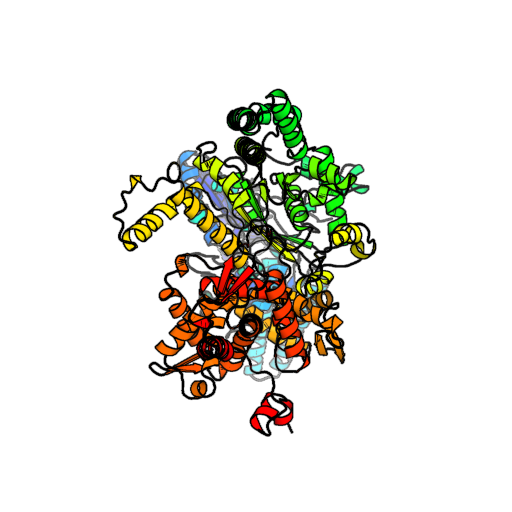 756 GLU A C 1
ATOM 6064 O O . GLU A 1 756 ? 6.294 2.502 26.515 1.00 85.81 756 GLU A O 1
ATOM 6069 N N . TYR A 1 757 ? 5.486 3.864 28.081 1.00 88.44 757 TYR A N 1
ATOM 6070 C CA . TYR A 1 757 ? 4.110 3.803 27.562 1.00 88.44 757 TYR A CA 1
ATOM 6071 C C . TYR A 1 757 ? 3.996 4.306 26.112 1.00 88.44 757 TYR A C 1
ATOM 6073 O O . TYR A 1 757 ? 3.108 3.876 25.372 1.00 88.44 757 TYR A O 1
ATOM 6081 N N . ALA A 1 758 ? 4.944 5.138 25.670 1.00 89.56 758 ALA A N 1
ATOM 6082 C CA . ALA A 1 758 ? 5.113 5.531 24.274 1.00 89.56 758 ALA A CA 1
ATOM 6083 C C . ALA A 1 758 ? 5.247 4.326 23.317 1.00 89.56 758 ALA A C 1
ATOM 6085 O O . ALA A 1 758 ? 4.819 4.413 22.165 1.00 89.56 758 ALA A O 1
ATOM 6086 N N . ASN A 1 759 ? 5.749 3.177 23.786 1.00 92.44 759 ASN A N 1
ATOM 6087 C CA . ASN A 1 759 ? 5.860 1.952 22.991 1.00 92.44 759 ASN A CA 1
ATOM 6088 C C . ASN A 1 759 ? 4.493 1.423 22.537 1.00 92.44 759 ASN A C 1
ATOM 6090 O O . ASN A 1 759 ? 4.383 0.911 21.425 1.00 92.44 759 ASN A O 1
ATOM 6094 N N . MET A 1 760 ? 3.426 1.611 23.327 1.00 93.25 760 MET A N 1
ATOM 6095 C CA . MET A 1 760 ? 2.066 1.237 22.909 1.00 93.25 760 MET A CA 1
ATOM 6096 C C . MET A 1 760 ? 1.574 2.098 21.740 1.00 93.25 760 MET A C 1
ATOM 6098 O O . MET A 1 760 ? 0.931 1.587 20.824 1.00 93.25 760 MET A O 1
ATOM 6102 N N . LEU A 1 761 ? 1.926 3.389 21.721 1.00 93.81 761 LEU A N 1
ATOM 6103 C CA . LEU A 1 761 ? 1.610 4.290 20.608 1.00 93.81 761 LEU A CA 1
ATOM 6104 C C . LEU A 1 761 ? 2.391 3.921 19.341 1.00 93.81 761 LEU A C 1
ATOM 6106 O O . LEU A 1 761 ? 1.851 4.010 18.240 1.00 93.81 761 LEU A O 1
ATOM 6110 N N . ILE A 1 762 ? 3.632 3.452 19.487 1.00 93.44 762 ILE A N 1
ATOM 6111 C CA . ILE A 1 762 ? 4.443 2.988 18.356 1.00 93.44 762 ILE A CA 1
ATOM 6112 C C . ILE A 1 762 ? 3.925 1.647 17.817 1.00 93.44 762 ILE A C 1
ATOM 6114 O O . ILE A 1 762 ? 3.793 1.483 16.610 1.00 93.44 762 ILE A O 1
ATOM 6118 N N . LEU A 1 763 ? 3.553 0.690 18.670 1.00 95.62 763 LEU A N 1
ATOM 6119 C CA . LEU A 1 763 ? 2.891 -0.538 18.206 1.00 95.62 763 LEU A CA 1
ATOM 6120 C C . LEU A 1 763 ? 1.546 -0.220 17.527 1.00 95.62 763 LEU A C 1
ATOM 6122 O O . LEU A 1 763 ? 1.206 -0.816 16.503 1.00 95.62 763 LEU A O 1
ATOM 6126 N N . SER A 1 764 ? 0.819 0.777 18.043 1.00 95.44 764 SER A N 1
ATOM 6127 C CA . SER A 1 764 ? -0.427 1.273 17.451 1.00 95.44 764 SER A CA 1
ATOM 6128 C C . SER A 1 764 ? -0.183 1.867 16.067 1.00 95.44 764 SER A C 1
ATOM 6130 O O . SER A 1 764 ? -0.953 1.586 15.156 1.00 95.44 764 SER A O 1
ATOM 6132 N N . HIS A 1 765 ? 0.930 2.579 15.854 1.00 94.44 765 HIS A N 1
ATOM 6133 C CA . HIS A 1 765 ? 1.334 3.062 14.530 1.00 94.44 765 HIS A CA 1
ATOM 6134 C C . HIS A 1 765 ? 1.375 1.943 13.478 1.00 94.44 765 HIS A C 1
ATOM 6136 O O . HIS A 1 765 ? 0.848 2.124 12.380 1.00 94.44 765 HIS A O 1
ATOM 6142 N N . TYR A 1 766 ? 1.943 0.780 13.815 1.00 95.44 766 TYR A N 1
ATOM 6143 C CA . TYR A 1 766 ? 1.981 -0.373 12.909 1.00 95.44 766 TYR A CA 1
ATOM 6144 C C . TYR A 1 766 ? 0.598 -1.022 12.739 1.00 95.44 766 TYR A C 1
ATOM 6146 O O . TYR A 1 766 ? 0.194 -1.304 11.613 1.00 95.44 766 TYR A O 1
ATOM 6154 N N . ARG A 1 767 ? -0.166 -1.215 13.825 1.00 95.81 767 ARG A N 1
ATOM 6155 C CA . ARG A 1 767 ? -1.543 -1.753 13.771 1.00 95.81 767 ARG A CA 1
ATOM 6156 C C . ARG A 1 767 ? -2.476 -0.873 12.931 1.00 95.81 767 ARG A C 1
ATOM 6158 O O . ARG A 1 767 ? -3.305 -1.382 12.183 1.00 95.81 767 ARG A O 1
ATOM 6165 N N . ASN A 1 768 ? -2.356 0.449 13.029 1.00 95.06 768 ASN A N 1
ATOM 6166 C CA . ASN A 1 768 ? -3.291 1.385 12.402 1.00 95.06 768 ASN A CA 1
ATOM 6167 C C . ASN A 1 768 ? -3.282 1.322 10.866 1.00 95.06 768 ASN A C 1
ATOM 6169 O O . ASN A 1 768 ? -4.219 1.804 10.238 1.00 95.06 768 ASN A O 1
ATOM 6173 N N . LYS A 1 769 ? -2.278 0.673 10.264 1.00 93.31 769 LYS A N 1
ATOM 6174 C CA . LYS A 1 769 ? -2.210 0.387 8.825 1.00 93.31 769 LYS A CA 1
ATOM 6175 C C . LYS A 1 769 ? -3.257 -0.604 8.335 1.00 93.31 769 LYS A C 1
ATOM 6177 O O . LYS A 1 769 ? -3.647 -0.527 7.179 1.00 93.31 769 LYS A O 1
ATOM 6182 N N . ILE A 1 770 ? -3.718 -1.504 9.202 1.00 94.75 770 ILE A N 1
ATOM 6183 C CA . ILE A 1 770 ? -4.711 -2.521 8.836 1.00 94.75 770 ILE A CA 1
ATOM 6184 C C . ILE A 1 770 ? -6.123 -2.186 9.329 1.00 94.75 770 ILE A C 1
ATOM 6186 O O . ILE A 1 770 ? -7.076 -2.818 8.892 1.00 94.75 770 ILE A O 1
ATOM 6190 N N . VAL A 1 771 ? -6.275 -1.187 10.210 1.00 94.38 771 VAL A N 1
ATOM 6191 C CA . VAL A 1 771 ? -7.581 -0.751 10.743 1.00 94.38 771 VAL A CA 1
ATOM 6192 C C . VAL A 1 771 ? -8.608 -0.437 9.640 1.00 94.38 771 VAL A C 1
ATOM 6194 O O . VAL A 1 771 ? -9.747 -0.875 9.800 1.00 94.38 771 VAL A O 1
ATOM 6197 N N . PRO A 1 772 ? -8.263 0.252 8.526 1.00 92.00 772 PRO A N 1
ATOM 6198 C CA . PRO A 1 772 ? -9.252 0.603 7.503 1.00 92.00 772 PRO A CA 1
ATOM 6199 C C . PRO A 1 772 ? -10.001 -0.602 6.912 1.00 92.00 772 PRO A C 1
ATOM 6201 O O . PRO A 1 772 ? -11.180 -0.485 6.597 1.00 92.00 772 PRO A O 1
ATOM 6204 N N . TRP A 1 773 ? -9.356 -1.773 6.844 1.00 92.00 773 TRP A N 1
ATOM 6205 C CA . TRP A 1 773 ? -9.954 -3.015 6.337 1.00 92.00 773 TRP A CA 1
ATOM 6206 C C . TRP A 1 773 ? -11.025 -3.618 7.248 1.00 92.00 773 TRP A C 1
ATOM 6208 O O . TRP A 1 773 ? -11.788 -4.461 6.798 1.00 92.00 773 TRP A O 1
ATOM 6218 N N . PHE A 1 774 ? -11.076 -3.203 8.515 1.00 93.12 774 PHE A N 1
ATOM 6219 C CA . PHE A 1 774 ? -12.030 -3.698 9.511 1.00 93.12 774 PHE A CA 1
ATOM 6220 C C . PHE A 1 774 ? -12.966 -2.601 10.019 1.00 93.12 774 PHE A C 1
ATOM 6222 O O . PHE A 1 774 ? -13.657 -2.803 11.014 1.00 93.12 774 PHE A O 1
ATOM 6229 N N . PHE A 1 775 ? -12.949 -1.414 9.403 1.00 91.38 775 PHE A N 1
ATOM 6230 C CA . PHE A 1 775 ? -13.676 -0.254 9.913 1.00 91.38 775 PHE A CA 1
ATOM 6231 C C . PHE A 1 775 ? -15.170 -0.529 10.054 1.00 91.38 775 PHE A C 1
ATOM 6233 O O . PHE A 1 775 ? -15.727 -0.382 11.140 1.00 91.38 775 PHE A O 1
ATOM 6240 N N . ARG A 1 776 ? -15.809 -0.990 8.977 1.00 89.88 776 ARG A N 1
ATOM 6241 C CA . ARG A 1 776 ? -17.261 -1.193 8.947 1.00 89.88 776 ARG A CA 1
ATOM 6242 C C . ARG A 1 776 ? -17.687 -2.307 9.909 1.00 89.88 776 ARG A C 1
ATOM 6244 O O . ARG A 1 776 ? -18.643 -2.120 10.657 1.00 89.88 776 ARG A O 1
ATOM 6251 N N . GLU A 1 777 ? -16.969 -3.429 9.945 1.00 93.81 777 GLU A N 1
ATOM 6252 C CA . GLU A 1 777 ? -17.236 -4.524 10.890 1.00 93.81 777 GLU A CA 1
ATOM 6253 C C . GLU A 1 777 ? -16.974 -4.107 12.342 1.00 93.81 777 GLU A C 1
ATOM 6255 O O . GLU A 1 777 ? -17.694 -4.510 13.255 1.00 93.81 777 GLU A O 1
ATOM 6260 N N . GLY A 1 778 ? -15.965 -3.263 12.556 1.00 95.00 778 GLY A N 1
ATOM 6261 C CA . GLY A 1 778 ? -15.636 -2.667 13.843 1.00 95.00 778 GLY A CA 1
ATOM 6262 C C . GLY A 1 778 ? -16.756 -1.804 14.408 1.00 95.00 778 GLY A C 1
ATOM 6263 O O . GLY A 1 778 ? -17.068 -1.921 15.594 1.00 95.00 778 GLY A O 1
ATOM 6264 N N . LEU A 1 779 ? -17.406 -0.993 13.563 1.00 94.38 779 LEU A N 1
ATOM 6265 C CA . LEU A 1 779 ? -18.578 -0.207 13.959 1.00 94.38 779 LEU A CA 1
ATOM 6266 C C . LEU A 1 779 ? -19.719 -1.109 14.432 1.00 94.38 779 LEU A C 1
ATOM 6268 O O . LEU A 1 779 ? -20.254 -0.884 15.514 1.00 94.38 779 LEU A O 1
ATOM 6272 N N . TRP A 1 780 ? -20.057 -2.152 13.665 1.00 95.19 780 TRP A N 1
ATOM 6273 C CA . TRP A 1 780 ? -21.083 -3.125 14.057 1.00 95.19 780 TRP A CA 1
ATOM 6274 C C . TRP A 1 780 ? -20.728 -3.833 15.365 1.00 95.19 780 TRP A C 1
ATOM 6276 O O . TRP A 1 780 ? -21.574 -3.941 16.253 1.00 95.19 780 TRP A O 1
ATOM 6286 N N . ALA A 1 781 ? -19.477 -4.271 15.518 1.00 96.12 781 ALA A N 1
ATOM 6287 C CA . ALA A 1 781 ? -19.028 -4.973 16.713 1.00 96.12 781 ALA A CA 1
ATOM 6288 C C . ALA A 1 781 ? -19.092 -4.079 17.964 1.00 96.12 781 ALA A C 1
ATOM 6290 O O . ALA A 1 781 ? -19.663 -4.474 18.979 1.00 96.12 781 ALA A O 1
ATOM 6291 N N . CYS A 1 782 ? -18.561 -2.854 17.894 1.00 96.81 782 CYS A N 1
ATOM 6292 C CA . CYS A 1 782 ? -18.625 -1.897 19.001 1.00 96.81 782 CYS A CA 1
ATOM 6293 C C . CYS A 1 782 ? -20.057 -1.432 19.298 1.00 96.81 782 CYS A C 1
ATOM 6295 O O . CYS A 1 782 ? -20.399 -1.269 20.469 1.00 96.81 782 CYS A O 1
ATOM 6297 N N . ALA A 1 783 ? -20.903 -1.255 18.279 1.00 96.06 783 ALA A N 1
ATOM 6298 C CA . ALA A 1 783 ? -22.310 -0.924 18.478 1.00 96.06 783 ALA A CA 1
ATOM 6299 C C . ALA A 1 783 ? -23.056 -2.051 19.189 1.00 96.06 783 ALA A C 1
ATOM 6301 O O . ALA A 1 783 ? -23.745 -1.789 20.171 1.00 96.06 783 ALA A O 1
ATOM 6302 N N . LEU A 1 784 ? -22.859 -3.304 18.770 1.00 95.19 784 LEU A N 1
ATOM 6303 C CA . LEU A 1 784 ? -23.468 -4.454 19.431 1.00 95.19 784 LEU A CA 1
ATOM 6304 C C . LEU A 1 784 ? -22.961 -4.583 20.872 1.00 95.19 784 LEU A C 1
ATOM 6306 O O . LEU A 1 784 ? -23.764 -4.764 21.779 1.00 95.19 784 LEU A O 1
ATOM 6310 N N . TYR A 1 785 ? -21.657 -4.381 21.097 1.00 94.94 785 TYR A N 1
ATOM 6311 C CA . TYR A 1 785 ? -21.052 -4.364 22.433 1.00 94.94 785 TYR A CA 1
ATOM 6312 C C . TYR A 1 785 ? -21.730 -3.371 23.394 1.00 94.94 785 TYR A C 1
ATOM 6314 O O . TYR A 1 785 ? -21.836 -3.648 24.589 1.00 94.94 785 TYR A O 1
ATOM 6322 N N . SER A 1 786 ? -22.232 -2.240 22.885 1.00 94.81 786 SER A N 1
ATOM 6323 C CA . SER A 1 786 ? -22.839 -1.183 23.705 1.00 94.81 786 SER A CA 1
ATOM 6324 C C . SER A 1 786 ? -24.136 -1.583 24.425 1.00 94.81 786 SER A C 1
ATOM 6326 O O . SER A 1 786 ? -24.541 -0.908 25.374 1.00 94.81 786 SER A O 1
ATOM 6328 N N . PHE A 1 787 ? -24.760 -2.694 24.015 1.00 93.50 787 PHE A N 1
ATOM 6329 C CA . PHE A 1 787 ? -25.989 -3.230 24.607 1.00 93.50 787 PHE A CA 1
ATOM 6330 C C . PHE A 1 787 ? -25.742 -4.135 25.832 1.00 93.50 787 PHE A C 1
ATOM 6332 O O . PHE A 1 787 ? -26.690 -4.554 26.495 1.00 93.50 787 PHE A O 1
ATOM 6339 N N . GLY A 1 788 ? -24.480 -4.419 26.181 1.00 88.00 788 GLY A N 1
ATOM 6340 C CA . GLY A 1 788 ? -24.128 -5.147 27.406 1.00 88.00 788 GLY A CA 1
ATOM 6341 C C . GLY A 1 788 ? -24.761 -6.543 27.488 1.00 88.00 788 GLY A C 1
ATOM 6342 O O . GLY A 1 788 ? -24.624 -7.347 26.571 1.00 88.00 788 GLY A O 1
ATOM 6343 N N . GLU A 1 789 ? -25.457 -6.845 28.588 1.00 82.19 789 GLU A N 1
ATOM 6344 C CA . GLU A 1 789 ? -26.094 -8.159 28.803 1.00 82.19 789 GLU A CA 1
ATOM 6345 C C . GLU A 1 789 ? -27.220 -8.468 27.800 1.00 82.19 789 GLU A C 1
ATOM 6347 O O . GLU A 1 789 ? -27.561 -9.633 27.594 1.00 82.19 789 GLU A O 1
ATOM 6352 N N . GLU A 1 790 ? -27.793 -7.459 27.131 1.00 80.25 790 GLU A N 1
ATOM 6353 C CA . GLU A 1 790 ? -28.840 -7.686 26.126 1.00 80.25 790 GLU A CA 1
ATOM 6354 C C . GLU A 1 790 ? -28.324 -8.422 24.883 1.00 80.25 790 GLU A C 1
ATOM 6356 O O . GLU A 1 790 ? -29.119 -9.038 24.172 1.00 80.25 790 GLU A O 1
ATOM 6361 N N . ILE A 1 791 ? -27.005 -8.427 24.653 1.00 83.00 791 ILE A N 1
ATOM 6362 C CA . ILE A 1 791 ? -26.370 -9.160 23.550 1.00 83.00 791 ILE A CA 1
ATOM 6363 C C . ILE A 1 791 ? -26.685 -10.659 23.638 1.00 83.00 791 ILE A C 1
ATOM 6365 O O . ILE A 1 791 ? -26.935 -11.279 22.608 1.00 83.00 791 ILE A O 1
ATOM 6369 N N . GLU A 1 792 ? -26.754 -11.231 24.849 1.00 77.50 792 GLU A N 1
ATOM 6370 C CA . GLU A 1 792 ? -27.084 -12.653 25.060 1.00 77.50 792 GLU A CA 1
ATOM 6371 C C . GLU A 1 792 ? -28.529 -13.001 24.664 1.00 77.50 792 GLU A C 1
ATOM 6373 O O . GLU A 1 792 ? -28.866 -14.169 24.485 1.00 77.50 792 GLU A O 1
ATOM 6378 N N . ARG A 1 793 ? -29.404 -11.993 24.556 1.00 82.12 793 ARG A N 1
ATOM 6379 C CA . ARG A 1 793 ? -30.820 -12.142 24.178 1.00 82.12 793 ARG A CA 1
ATOM 6380 C C . ARG A 1 793 ? -31.093 -11.686 22.739 1.00 82.12 793 ARG A C 1
ATOM 6382 O O . ARG A 1 793 ? -32.254 -11.684 22.314 1.00 82.12 793 ARG A O 1
ATOM 6389 N N . GLY A 1 794 ? -30.050 -11.266 22.023 1.00 87.12 794 GLY A N 1
ATOM 6390 C CA . GLY A 1 794 ? -30.101 -10.672 20.693 1.00 87.12 794 GLY A CA 1
ATOM 6391 C C . GLY A 1 794 ? -30.694 -9.258 20.671 1.00 87.12 794 GLY A C 1
ATOM 6392 O O . GLY A 1 794 ? -31.710 -8.972 21.309 1.00 87.12 794 GLY A O 1
ATOM 6393 N N . VAL A 1 795 ? -30.091 -8.371 19.881 1.00 93.62 795 VAL A N 1
ATOM 6394 C CA . VAL A 1 795 ? -30.453 -6.947 19.761 1.00 93.62 795 VAL A CA 1
ATOM 6395 C C . VAL A 1 795 ? -31.235 -6.705 18.469 1.00 93.62 795 VAL A C 1
ATOM 6397 O O . VAL A 1 795 ? -30.882 -7.266 17.437 1.00 93.62 795 VAL A O 1
ATOM 6400 N N . SER A 1 796 ? -32.291 -5.882 18.497 1.00 93.81 796 SER A N 1
ATOM 6401 C CA . SER A 1 796 ? -33.043 -5.542 17.273 1.00 93.81 796 SER A CA 1
ATOM 6402 C C . SER A 1 796 ? -32.154 -4.828 16.251 1.00 93.81 796 SER A C 1
ATOM 6404 O O . SER A 1 796 ? -31.383 -3.932 16.609 1.00 93.81 796 SER A O 1
ATOM 6406 N N . HIS A 1 797 ? -32.297 -5.194 14.977 1.00 90.75 797 HIS A N 1
ATOM 6407 C CA . HIS A 1 797 ? -31.545 -4.606 13.872 1.00 90.75 797 HIS A CA 1
ATOM 6408 C C . HIS A 1 797 ? -31.699 -3.077 13.789 1.00 90.75 797 HIS A C 1
ATOM 6410 O O . HIS A 1 797 ? -30.712 -2.374 13.580 1.00 90.75 797 HIS A O 1
ATOM 6416 N N . GLU A 1 798 ? -32.906 -2.544 14.008 1.00 90.38 798 GLU A N 1
ATOM 6417 C CA . GLU A 1 798 ? -33.167 -1.097 13.958 1.00 90.38 798 GLU A CA 1
ATOM 6418 C C . GLU A 1 798 ? -32.408 -0.338 15.058 1.00 90.38 798 GLU A C 1
ATOM 6420 O O . GLU A 1 798 ? -31.743 0.669 14.790 1.00 90.38 798 GLU A O 1
ATOM 6425 N N . ALA A 1 799 ? -32.459 -0.852 16.290 1.00 92.62 799 ALA A N 1
ATOM 6426 C CA . ALA A 1 799 ? -31.744 -0.272 17.423 1.00 92.62 799 ALA A CA 1
ATOM 6427 C C . ALA A 1 799 ? -30.226 -0.321 17.204 1.00 92.62 799 ALA A C 1
ATOM 6429 O O . ALA A 1 799 ? -29.530 0.667 17.438 1.00 92.62 799 ALA A O 1
ATOM 6430 N N . LEU A 1 800 ? -29.720 -1.445 16.692 1.00 93.25 800 LEU A N 1
ATOM 6431 C CA . LEU A 1 800 ? -28.303 -1.615 16.397 1.00 93.25 800 LEU A CA 1
ATOM 6432 C C . LEU A 1 800 ? -27.829 -0.649 15.301 1.00 93.25 800 LEU A C 1
ATOM 6434 O O . LEU A 1 800 ? -26.806 0.013 15.465 1.00 93.25 800 LEU A O 1
ATOM 6438 N N . LEU A 1 801 ? -28.595 -0.503 14.216 1.00 91.25 801 LEU A N 1
ATOM 6439 C CA . LEU A 1 801 ? -28.269 0.408 13.117 1.00 91.25 801 LEU A CA 1
ATOM 6440 C C . LEU A 1 801 ? -28.188 1.871 13.580 1.00 91.25 801 LEU A C 1
ATOM 6442 O O . LEU A 1 801 ? -27.352 2.629 13.083 1.00 91.25 801 LEU A O 1
ATOM 6446 N N . LYS A 1 802 ? -29.027 2.282 14.539 1.00 93.12 802 LYS A N 1
ATOM 6447 C CA . LYS A 1 802 ? -28.967 3.625 15.135 1.00 93.12 802 LYS A CA 1
ATOM 6448 C C . LYS A 1 802 ? -27.622 3.877 15.823 1.00 93.12 802 LYS A C 1
ATOM 6450 O O . LYS A 1 802 ? -27.006 4.917 15.590 1.00 93.12 802 LYS A O 1
ATOM 6455 N N . GLU A 1 803 ? -27.154 2.924 16.622 1.00 95.38 803 GLU A N 1
ATOM 6456 C CA . GLU A 1 803 ? -25.876 3.030 17.334 1.00 95.38 803 GLU A CA 1
ATOM 6457 C C . GLU A 1 803 ? -24.672 2.953 16.378 1.00 95.38 803 GLU A C 1
ATOM 6459 O O . GLU A 1 803 ? -23.689 3.675 16.542 1.00 95.38 803 GLU A O 1
ATOM 6464 N N . VAL A 1 804 ? -24.776 2.156 15.311 1.00 93.81 804 VAL A N 1
ATOM 6465 C CA . VAL A 1 804 ? -23.781 2.109 14.229 1.00 93.81 804 VAL A CA 1
ATOM 6466 C C . VAL A 1 804 ? -23.653 3.456 13.514 1.00 93.81 804 VAL A C 1
ATOM 6468 O O . VAL A 1 804 ? -22.535 3.925 13.298 1.00 93.81 804 VAL A O 1
ATOM 6471 N N . LYS A 1 805 ? -24.776 4.107 13.178 1.00 91.75 805 LYS A N 1
ATOM 6472 C CA . LYS A 1 805 ? -24.774 5.450 12.569 1.00 91.75 805 LYS A CA 1
ATOM 6473 C C . LYS A 1 805 ? -24.135 6.483 13.494 1.00 91.75 805 LYS A C 1
ATOM 6475 O O . LYS A 1 805 ? -23.347 7.301 13.031 1.00 91.75 805 LYS A O 1
ATOM 6480 N N . PHE A 1 806 ? -24.426 6.414 14.794 1.00 94.00 806 PHE A N 1
ATOM 6481 C CA . PHE A 1 806 ? -23.784 7.284 15.777 1.00 94.00 806 PHE A CA 1
ATOM 6482 C C . PHE A 1 806 ? -22.263 7.080 15.814 1.00 94.00 806 PHE A C 1
ATOM 6484 O O . PHE A 1 806 ? -21.524 8.059 15.738 1.00 94.00 806 PHE A O 1
ATOM 6491 N N . LEU A 1 807 ? -21.781 5.832 15.869 1.00 93.94 807 LEU A N 1
ATOM 6492 C CA . LEU A 1 807 ? -20.342 5.544 15.848 1.00 93.94 807 LEU A CA 1
ATOM 6493 C C . LEU A 1 807 ? -19.662 5.975 14.545 1.00 93.94 807 LEU A C 1
ATOM 6495 O O . LEU A 1 807 ? -18.530 6.454 14.591 1.00 93.94 807 LEU A O 1
ATOM 6499 N N . TYR A 1 808 ? -20.336 5.821 13.403 1.00 91.38 808 TYR A N 1
ATOM 6500 C CA . TYR A 1 808 ? -19.833 6.298 12.117 1.00 91.38 808 TYR A CA 1
ATOM 6501 C C . TYR A 1 808 ? -19.579 7.809 12.164 1.00 91.38 808 TYR A C 1
ATOM 6503 O O . TYR A 1 808 ? -18.462 8.247 11.900 1.00 91.38 808 TYR A O 1
ATOM 6511 N N . SER A 1 809 ? -20.576 8.593 12.593 1.00 91.31 809 SER A N 1
ATOM 6512 C CA . SER A 1 809 ? -20.440 10.046 12.753 1.00 91.31 809 SER A CA 1
ATOM 6513 C C . SER A 1 809 ? -19.414 10.424 13.824 1.00 91.31 809 SER A C 1
ATOM 6515 O O . SER A 1 809 ? -18.697 11.409 13.673 1.00 91.31 809 SER A O 1
ATOM 6517 N N . LEU A 1 810 ? -19.310 9.640 14.904 1.00 93.88 810 LEU A N 1
ATOM 6518 C CA . LEU A 1 810 ? -18.336 9.879 15.968 1.00 93.88 810 LEU A CA 1
ATOM 6519 C C . LEU A 1 810 ? -16.900 9.700 15.461 1.00 93.88 810 LEU A C 1
ATOM 6521 O O . LEU A 1 810 ? -16.022 10.454 15.851 1.00 93.88 810 LEU A O 1
ATOM 6525 N N . LEU A 1 811 ? -16.643 8.713 14.602 1.00 92.62 811 LEU A N 1
ATOM 6526 C CA . LEU A 1 811 ? -15.299 8.392 14.110 1.00 92.62 811 LEU A CA 1
ATOM 6527 C C . LEU A 1 811 ? -15.011 8.961 12.714 1.00 92.62 811 LEU A C 1
ATOM 6529 O O . LEU A 1 811 ? -13.995 8.609 12.111 1.00 92.62 811 LEU A O 1
ATOM 6533 N N . GLU A 1 812 ? -15.856 9.861 12.208 1.00 87.25 812 GLU A N 1
ATOM 6534 C CA . GLU A 1 812 ? -15.756 10.370 10.838 1.00 87.25 812 GLU A CA 1
ATOM 6535 C C . GLU A 1 812 ? -14.448 11.141 10.586 1.00 87.25 812 GLU A C 1
ATOM 6537 O O . GLU A 1 812 ? -13.848 11.051 9.519 1.00 87.25 812 GLU A O 1
ATOM 6542 N N . HIS A 1 813 ? -13.941 11.852 11.598 1.00 90.25 813 HIS A N 1
ATOM 6543 C CA . HIS A 1 813 ? -12.654 12.548 11.505 1.00 90.25 813 HIS A CA 1
ATOM 6544 C C . HIS A 1 813 ? -11.450 11.609 11.680 1.00 90.25 813 HIS A C 1
ATOM 6546 O O . HIS A 1 813 ? -10.316 12.013 11.416 1.00 90.25 813 HIS A O 1
ATOM 6552 N N . GLU A 1 814 ? -11.659 10.366 12.122 1.00 90.81 814 GLU A N 1
ATOM 6553 C CA . GLU A 1 814 ? -10.580 9.417 12.407 1.00 90.81 814 GLU A CA 1
ATOM 6554 C C . GLU A 1 814 ? -10.128 8.636 11.167 1.00 90.81 814 GLU A C 1
ATOM 6556 O O . GLU A 1 814 ? -8.940 8.311 11.057 1.00 90.81 814 GLU A O 1
ATOM 6561 N N . PHE A 1 815 ? -11.048 8.371 10.235 1.00 87.38 815 PHE A N 1
ATOM 6562 C CA . PHE A 1 815 ? -10.818 7.578 9.026 1.00 87.38 815 PHE A CA 1
ATOM 6563 C C . PHE A 1 815 ? -11.379 8.283 7.787 1.00 87.38 815 PHE A C 1
ATOM 6565 O O . PHE A 1 815 ? -12.159 9.220 7.892 1.00 87.38 815 PHE A O 1
ATOM 6572 N N . ILE A 1 816 ? -10.942 7.860 6.601 1.00 78.94 816 ILE A N 1
ATOM 6573 C CA . ILE A 1 816 ? -11.342 8.467 5.327 1.00 78.94 816 ILE A CA 1
ATOM 6574 C C . ILE A 1 816 ? -12.179 7.459 4.551 1.00 78.94 816 ILE A C 1
ATOM 6576 O O . ILE A 1 816 ? -11.777 6.304 4.402 1.00 78.94 816 ILE A O 1
ATOM 6580 N N . PHE A 1 817 ? -13.330 7.911 4.061 1.00 73.62 817 PHE A N 1
ATOM 6581 C CA . PHE A 1 817 ? -14.328 7.080 3.389 1.00 73.62 817 PHE A CA 1
ATOM 6582 C C . PHE A 1 817 ? -14.471 7.465 1.924 1.00 73.62 817 PHE A C 1
ATOM 6584 O O . PHE A 1 817 ? -14.198 8.607 1.533 1.00 73.62 817 PHE A O 1
ATOM 6591 N N . LYS A 1 818 ? -14.954 6.518 1.117 1.00 68.81 818 LYS A N 1
ATOM 6592 C CA . LYS A 1 818 ? -15.339 6.804 -0.260 1.00 68.81 818 LYS A CA 1
ATOM 6593 C C . LYS A 1 818 ? -16.657 7.573 -0.219 1.00 68.81 818 LYS A C 1
ATOM 6595 O O . LYS A 1 818 ? -17.621 7.127 0.383 1.00 68.81 818 LYS A O 1
ATOM 6600 N N . ARG A 1 819 ? -16.729 8.752 -0.837 1.00 54.41 819 ARG A N 1
ATOM 6601 C CA . ARG A 1 819 ? -17.864 9.687 -0.661 1.00 54.41 819 ARG A CA 1
ATOM 6602 C C . ARG A 1 819 ? -19.205 9.181 -1.221 1.00 54.41 819 ARG A C 1
ATOM 6604 O O . ARG A 1 819 ? -20.245 9.782 -0.961 1.00 54.41 819 ARG A O 1
ATOM 6611 N N . GLU A 1 820 ? -19.205 8.104 -2.003 1.00 52.03 820 GLU A N 1
ATOM 6612 C CA . GLU A 1 820 ? -20.423 7.342 -2.341 1.00 52.03 820 GLU A CA 1
ATOM 6613 C C . GLU A 1 820 ? -21.140 6.804 -1.079 1.00 52.03 820 GLU A C 1
ATOM 6615 O O . GLU A 1 820 ? -22.353 6.643 -1.100 1.00 52.03 820 GLU A O 1
ATOM 6620 N N . ASP A 1 821 ? -20.438 6.685 0.056 1.00 46.69 821 ASP A N 1
ATOM 6621 C CA . ASP A 1 821 ? -20.950 6.223 1.360 1.00 46.69 821 ASP A CA 1
ATOM 6622 C C . ASP A 1 821 ? -21.836 7.247 2.107 1.00 46.69 821 ASP A C 1
ATOM 6624 O O . ASP A 1 821 ? -22.252 7.009 3.242 1.00 46.69 821 ASP A O 1
ATOM 6628 N N . THR A 1 822 ? -22.131 8.408 1.508 1.00 41.78 822 THR A N 1
ATOM 6629 C CA . THR A 1 822 ? -23.010 9.420 2.134 1.00 41.78 822 THR A CA 1
ATOM 6630 C C . THR A 1 822 ? -24.460 8.938 2.252 1.00 41.78 822 THR A C 1
ATOM 6632 O O . THR A 1 822 ? -25.160 9.331 3.187 1.00 41.78 822 THR A O 1
ATOM 6635 N N . GLU A 1 823 ? -24.876 7.987 1.411 1.00 46.47 823 GLU A N 1
ATOM 6636 C CA . GLU A 1 823 ? -26.072 7.175 1.634 1.00 46.47 823 GLU A CA 1
ATOM 6637 C C . GLU A 1 823 ? -25.693 5.879 2.376 1.00 46.47 823 GLU A C 1
ATOM 6639 O O . GLU A 1 823 ? -25.520 4.801 1.811 1.00 46.47 823 GLU A O 1
ATOM 6644 N N . LEU A 1 824 ? -25.606 5.996 3.703 1.00 53.00 824 LEU A N 1
ATOM 6645 C CA . LEU A 1 824 ? -25.335 4.926 4.673 1.00 53.00 824 LEU A CA 1
ATOM 6646 C C . LEU A 1 824 ? -26.178 3.612 4.617 1.00 53.00 824 LEU A C 1
ATOM 6648 O O . LEU A 1 824 ? -25.770 2.676 5.311 1.00 53.00 824 LEU A O 1
ATOM 6652 N N . PRO A 1 825 ? -27.316 3.433 3.899 1.00 53.16 825 PRO A N 1
ATOM 6653 C CA . PRO A 1 825 ? -28.076 2.175 4.004 1.00 53.16 825 PRO A CA 1
ATOM 6654 C C . PRO A 1 825 ? -27.472 0.951 3.288 1.00 53.16 825 PRO A C 1
ATOM 6656 O O . PRO A 1 825 ? -27.494 -0.147 3.851 1.00 53.16 825 PRO A O 1
ATOM 6659 N N . GLY A 1 826 ? -26.966 1.097 2.057 1.00 55.31 826 GLY A N 1
ATOM 6660 C CA . GLY A 1 826 ? -26.655 -0.056 1.192 1.00 55.31 826 GLY A CA 1
ATOM 6661 C C . GLY A 1 826 ? -25.432 -0.852 1.653 1.00 55.31 826 GLY A C 1
ATOM 6662 O O . GLY A 1 826 ? -25.491 -2.062 1.883 1.00 55.31 826 GLY A O 1
ATOM 6663 N N . ASP A 1 827 ? -24.326 -0.151 1.875 1.00 65.56 827 ASP A N 1
ATOM 6664 C CA . ASP A 1 827 ? -23.038 -0.771 2.180 1.00 65.56 827 ASP A CA 1
ATOM 6665 C C . ASP A 1 827 ? -22.927 -1.310 3.611 1.00 65.56 827 ASP A C 1
ATOM 6667 O O . ASP A 1 827 ? -22.274 -2.335 3.844 1.00 65.56 827 ASP A O 1
ATOM 6671 N N . MET A 1 828 ? -23.614 -0.685 4.573 1.00 75.06 828 MET A N 1
ATOM 6672 C CA . MET A 1 828 ? -23.675 -1.185 5.950 1.00 75.06 828 MET A CA 1
ATOM 6673 C C . MET A 1 828 ? -24.515 -2.461 6.054 1.00 75.06 828 MET A C 1
ATOM 6675 O O . MET A 1 828 ? -24.133 -3.371 6.792 1.00 75.06 828 MET A O 1
ATOM 6679 N N . SER A 1 829 ? -25.587 -2.571 5.264 1.00 76.25 829 SER A N 1
ATOM 6680 C CA . SER A 1 829 ? -26.400 -3.793 5.167 1.00 76.25 829 SER A CA 1
ATOM 6681 C C . SER A 1 829 ? -25.612 -4.944 4.530 1.00 76.25 829 SER A C 1
ATOM 6683 O O . SER A 1 829 ? -25.647 -6.078 5.018 1.00 76.25 829 SER A O 1
ATOM 6685 N N . ASN A 1 830 ? -24.820 -4.645 3.493 1.00 83.38 830 ASN A N 1
ATOM 6686 C CA . ASN A 1 830 ? -23.903 -5.610 2.879 1.00 83.38 830 ASN A CA 1
ATOM 6687 C C . ASN A 1 830 ? -22.809 -6.074 3.852 1.00 83.38 830 ASN A C 1
ATOM 6689 O O . ASN A 1 830 ? -22.388 -7.230 3.804 1.00 83.38 830 ASN A O 1
ATOM 6693 N N . CYS A 1 831 ? -22.324 -5.180 4.719 1.00 88.62 831 CYS A N 1
ATOM 6694 C CA . CYS A 1 831 ? -21.353 -5.509 5.762 1.00 88.62 831 CYS A CA 1
ATOM 6695 C C . CYS A 1 831 ? -21.954 -6.459 6.809 1.00 88.62 831 CYS A C 1
ATOM 6697 O O . CYS A 1 831 ? -21.385 -7.518 7.069 1.00 88.62 831 CYS A O 1
ATOM 6699 N N . LEU A 1 832 ? -23.140 -6.139 7.341 1.00 90.25 832 LEU A N 1
ATOM 6700 C CA . LEU A 1 832 ? -23.831 -6.996 8.309 1.00 90.25 832 LEU A CA 1
ATOM 6701 C C . LEU A 1 832 ? -24.100 -8.395 7.736 1.00 90.25 832 LEU A C 1
ATOM 6703 O O . LEU A 1 832 ? -23.802 -9.398 8.383 1.00 90.25 832 LEU A O 1
ATOM 6707 N N . SER A 1 833 ? -24.597 -8.460 6.498 1.00 89.25 833 SER A N 1
ATOM 6708 C CA . SER A 1 833 ? -24.868 -9.727 5.806 1.00 89.25 833 SER A CA 1
ATOM 6709 C C . SER A 1 833 ? -23.606 -10.586 5.676 1.00 89.25 833 SER A C 1
ATOM 6711 O O . SER A 1 833 ? -23.653 -11.793 5.910 1.00 89.25 833 SER A O 1
ATOM 6713 N N . ARG A 1 834 ? -22.457 -9.964 5.375 1.00 88.88 834 ARG A N 1
ATOM 6714 C CA . ARG A 1 834 ? -21.151 -10.639 5.343 1.00 88.88 834 ARG A CA 1
ATOM 6715 C C . ARG A 1 834 ? -20.718 -11.136 6.721 1.00 88.88 834 ARG A C 1
ATOM 6717 O O . ARG A 1 834 ? -20.313 -12.283 6.833 1.00 88.88 834 ARG A O 1
ATOM 6724 N N . MET A 1 835 ? -20.869 -10.334 7.777 1.00 93.56 835 MET A N 1
ATOM 6725 C CA . MET A 1 835 ? -20.543 -10.767 9.145 1.00 93.56 835 MET A CA 1
ATOM 6726 C C . MET A 1 835 ? -21.384 -11.970 9.602 1.00 93.56 835 MET A C 1
ATOM 6728 O O . MET A 1 835 ? -20.889 -12.812 10.353 1.00 93.56 835 MET A O 1
ATOM 6732 N N . ILE A 1 836 ? -22.638 -12.066 9.148 1.00 92.94 836 ILE A N 1
ATOM 6733 C CA . ILE A 1 836 ? -23.497 -13.232 9.395 1.00 92.94 836 ILE A CA 1
ATOM 6734 C C . ILE A 1 836 ? -23.020 -14.439 8.576 1.00 92.94 836 ILE A C 1
ATOM 6736 O O . ILE A 1 836 ? -22.873 -15.531 9.125 1.00 92.94 836 ILE A O 1
ATOM 6740 N N . ALA A 1 837 ? -22.730 -14.249 7.285 1.00 89.81 837 ALA A N 1
ATOM 6741 C CA . ALA A 1 837 ? -22.234 -15.311 6.405 1.00 89.81 837 ALA A CA 1
ATOM 6742 C C . ALA A 1 837 ? -20.888 -15.897 6.877 1.00 89.81 837 ALA A C 1
ATOM 6744 O O . ALA A 1 837 ? -20.705 -17.113 6.862 1.00 89.81 837 ALA A O 1
ATOM 6745 N N . ASP A 1 838 ? -19.989 -15.047 7.377 1.00 85.94 838 ASP A N 1
ATOM 6746 C CA . ASP A 1 838 ? -18.686 -15.429 7.935 1.00 85.94 838 ASP A CA 1
ATOM 6747 C C . ASP A 1 838 ? -18.799 -16.092 9.324 1.00 85.94 838 ASP A C 1
ATOM 6749 O O . ASP A 1 838 ? -17.796 -16.516 9.905 1.00 85.94 838 ASP A O 1
ATOM 6753 N N . GLY A 1 839 ? -20.010 -16.177 9.886 1.00 90.56 839 GLY A N 1
ATOM 6754 C CA . GLY A 1 839 ? -20.261 -16.766 11.198 1.00 90.56 839 GLY A CA 1
ATOM 6755 C C . GLY A 1 839 ? -19.695 -15.945 12.358 1.00 90.56 839 GLY A C 1
ATOM 6756 O O . GLY A 1 839 ? -19.373 -16.516 13.400 1.00 90.56 839 GLY A O 1
ATOM 6757 N N . VAL A 1 840 ? -19.549 -14.626 12.185 1.00 93.12 840 VAL A N 1
ATOM 6758 C CA . VAL A 1 840 ? -19.202 -13.686 13.267 1.00 93.12 840 VAL A CA 1
ATOM 6759 C C . VAL A 1 840 ? -20.439 -13.364 14.096 1.00 93.12 840 VAL A C 1
ATOM 6761 O O . VAL A 1 840 ? -20.390 -13.366 15.326 1.00 93.12 840 VAL A O 1
ATOM 6764 N N . LEU A 1 841 ? -21.551 -13.115 13.406 1.00 94.38 841 LEU A N 1
ATOM 6765 C CA . LEU A 1 841 ? -22.855 -12.802 13.979 1.00 94.38 841 LEU A CA 1
ATOM 6766 C C . LEU A 1 841 ? -23.881 -13.856 13.552 1.00 94.38 841 LEU A C 1
ATOM 6768 O O . LEU A 1 841 ? -23.694 -14.550 12.554 1.00 94.38 841 LEU A O 1
ATOM 6772 N N . ILE A 1 842 ? -24.974 -13.967 14.297 1.00 93.12 842 ILE A N 1
ATOM 6773 C CA . ILE A 1 842 ? -26.136 -14.784 13.933 1.00 93.12 842 ILE A CA 1
ATOM 6774 C C . ILE A 1 842 ? -27.361 -13.880 13.945 1.00 93.12 842 ILE A C 1
ATOM 6776 O O . ILE A 1 842 ? -27.489 -12.999 14.795 1.00 93.12 842 ILE A O 1
ATOM 6780 N N . GLN A 1 843 ? -28.260 -14.101 12.989 1.00 91.56 843 GLN A N 1
ATOM 6781 C CA . GLN A 1 843 ? -29.547 -13.428 12.940 1.00 91.56 843 GLN A CA 1
ATOM 6782 C C . GLN A 1 843 ? -30.680 -14.417 13.218 1.00 91.56 843 GLN A C 1
ATOM 6784 O O . GLN A 1 843 ? -30.873 -15.397 12.496 1.00 91.56 843 GLN A O 1
ATOM 6789 N N . HIS A 1 844 ? -31.477 -14.113 14.240 1.00 88.75 844 HIS A N 1
ATOM 6790 C CA . HIS A 1 844 ? -32.714 -14.808 14.567 1.00 88.75 844 HIS A CA 1
ATOM 6791 C C . HIS A 1 844 ? -33.892 -13.838 14.424 1.00 88.75 844 HIS A C 1
ATOM 6793 O O . HIS A 1 844 ? -34.155 -13.010 15.297 1.00 88.75 844 HIS A O 1
ATOM 6799 N N . ARG A 1 845 ? -34.638 -13.953 13.316 1.00 86.38 845 ARG A N 1
ATOM 6800 C CA . ARG A 1 845 ? -35.689 -12.991 12.924 1.00 86.38 845 ARG A CA 1
ATOM 6801 C C . ARG A 1 845 ? -35.101 -11.576 12.778 1.00 86.38 845 ARG A C 1
ATOM 6803 O O . ARG A 1 845 ? -34.249 -11.373 11.922 1.00 86.38 845 ARG A O 1
ATOM 6810 N N . ASP A 1 846 ? -35.532 -10.623 13.603 1.00 87.75 846 ASP A N 1
ATOM 6811 C CA . ASP A 1 846 ? -35.025 -9.241 13.630 1.00 87.75 846 ASP A CA 1
ATOM 6812 C C . ASP A 1 846 ? -33.920 -9.019 14.684 1.00 87.75 846 ASP A C 1
ATOM 6814 O O . ASP A 1 846 ? -33.472 -7.898 14.903 1.00 87.75 846 ASP A O 1
ATOM 6818 N N . ARG A 1 847 ? -33.484 -10.076 15.383 1.00 91.94 847 ARG A N 1
ATOM 6819 C CA . ARG A 1 847 ? -32.467 -9.974 16.436 1.00 91.94 847 ARG A CA 1
ATOM 6820 C C . ARG A 1 847 ? -31.107 -10.462 15.959 1.00 91.94 847 ARG A C 1
ATOM 6822 O O . ARG A 1 847 ? -31.015 -11.528 15.353 1.00 91.94 847 ARG A O 1
ATOM 6829 N N . ILE A 1 848 ? -30.074 -9.690 16.275 1.00 93.62 848 ILE A N 1
ATOM 6830 C CA . ILE A 1 848 ? -28.669 -9.956 15.971 1.00 93.62 848 ILE A CA 1
ATOM 6831 C C . ILE A 1 848 ? -27.927 -10.281 17.268 1.00 93.62 848 ILE A C 1
ATOM 6833 O O . ILE A 1 848 ? -28.037 -9.547 18.251 1.00 93.62 848 ILE A O 1
ATOM 6837 N N . GLU A 1 849 ? -27.155 -11.361 17.258 1.00 92.50 849 GLU A N 1
ATOM 6838 C CA . GLU A 1 849 ? -26.315 -11.801 18.375 1.00 92.50 849 GLU A CA 1
ATOM 6839 C C . GLU A 1 849 ? -24.922 -12.230 17.895 1.00 92.50 849 GLU A C 1
ATOM 6841 O O . GLU A 1 849 ? -24.686 -12.425 16.699 1.00 92.50 849 GLU A O 1
ATOM 6846 N N . VAL A 1 850 ? -23.978 -12.361 18.829 1.00 92.06 850 VAL A N 1
ATOM 6847 C CA . VAL A 1 850 ? -22.624 -12.847 18.526 1.00 92.06 850 VAL A CA 1
ATOM 6848 C C . VAL A 1 850 ? -22.658 -14.362 18.366 1.00 92.06 850 VAL A C 1
ATOM 6850 O O . VAL A 1 850 ? -23.153 -15.079 19.233 1.00 92.06 850 VAL A O 1
ATOM 6853 N N . ALA A 1 851 ? -22.091 -14.868 17.272 1.00 89.94 851 ALA A N 1
ATOM 6854 C CA . ALA A 1 851 ? -22.001 -16.303 17.064 1.00 89.94 851 ALA A CA 1
ATOM 6855 C C . ALA A 1 851 ? -20.983 -16.938 18.029 1.00 89.94 851 ALA A C 1
ATOM 6857 O O . ALA A 1 851 ? -19.875 -16.411 18.151 1.00 89.94 851 ALA A O 1
ATOM 6858 N N . PRO A 1 852 ? -21.243 -18.132 18.601 1.00 87.06 852 PRO A N 1
ATOM 6859 C CA . PRO A 1 852 ? -20.271 -18.811 19.467 1.00 87.06 852 PRO A CA 1
ATOM 6860 C C . PRO A 1 852 ? -18.914 -19.070 18.791 1.00 87.06 852 PRO A C 1
ATOM 6862 O O . PRO A 1 852 ? -17.861 -18.985 19.413 1.00 87.06 852 PRO A O 1
ATOM 6865 N N . LYS A 1 853 ? -18.913 -19.359 17.482 1.00 85.62 853 LYS A N 1
ATOM 6866 C CA . LYS A 1 853 ? -17.676 -19.520 16.690 1.00 85.62 853 LYS A CA 1
ATOM 6867 C C . LYS A 1 853 ? -17.017 -18.179 16.330 1.00 85.62 853 LYS A C 1
ATOM 6869 O O . LYS A 1 853 ? -15.834 -18.154 15.996 1.00 85.62 853 LYS A O 1
ATOM 6874 N N . GLY A 1 854 ? -17.780 -17.090 16.400 1.00 87.25 854 GLY A N 1
ATOM 6875 C CA . GLY A 1 854 ? -17.398 -15.730 16.036 1.00 87.25 854 GLY A CA 1
ATOM 6876 C C . GLY A 1 854 ? -16.828 -14.893 17.180 1.00 87.25 854 GLY A C 1
ATOM 6877 O O . GLY A 1 854 ? -16.265 -13.834 16.912 1.00 87.25 854 GLY A O 1
ATOM 6878 N N . GLU A 1 855 ? -16.907 -15.354 18.435 1.00 89.62 855 GLU A N 1
ATOM 6879 C CA . GLU A 1 855 ? -16.514 -14.589 19.634 1.00 89.62 855 GLU A CA 1
ATOM 6880 C C . GLU A 1 855 ? -15.106 -13.988 19.555 1.00 89.62 855 GLU A C 1
ATOM 6882 O O . GLU A 1 855 ? -14.888 -12.830 19.925 1.00 89.62 855 GLU A O 1
ATOM 6887 N N . PHE A 1 856 ? -14.136 -14.756 19.048 1.00 91.19 856 PHE A N 1
ATOM 6888 C CA . PHE A 1 856 ? -12.770 -14.263 18.892 1.00 91.19 856 PHE A CA 1
ATOM 6889 C C . PHE A 1 856 ? -12.697 -13.120 17.876 1.00 91.19 856 PHE A C 1
ATOM 6891 O O . PHE A 1 856 ? -12.037 -12.116 18.138 1.00 91.19 856 PHE A O 1
ATOM 6898 N N . PHE A 1 857 ? -13.373 -13.260 16.732 1.00 94.50 857 PHE A N 1
ATOM 6899 C CA . PHE A 1 857 ? -13.362 -12.229 15.701 1.00 94.50 857 PHE A CA 1
ATOM 6900 C C . PHE A 1 857 ? -14.113 -10.980 16.183 1.00 94.50 857 PHE A C 1
ATOM 6902 O O . PHE A 1 857 ? -13.587 -9.876 16.091 1.00 94.50 857 PHE A O 1
ATOM 6909 N N . PHE A 1 858 ? -15.275 -11.147 16.813 1.00 94.56 858 PHE A N 1
ATOM 6910 C CA . PHE A 1 858 ? -15.997 -10.053 17.462 1.00 94.56 858 PHE A CA 1
ATOM 6911 C C . PHE A 1 858 ? -15.109 -9.296 18.467 1.00 94.56 858 PHE A C 1
ATOM 6913 O O . PHE A 1 858 ? -14.964 -8.076 18.388 1.00 94.56 858 PHE A O 1
ATOM 6920 N N . SER A 1 859 ? -14.421 -10.025 19.352 1.00 93.12 859 SER A N 1
ATOM 6921 C CA . SER A 1 859 ? -13.505 -9.438 20.341 1.00 93.12 859 SER A CA 1
ATOM 6922 C C . SER A 1 859 ? -12.316 -8.726 19.694 1.00 93.12 859 SER A C 1
ATOM 6924 O O . SER A 1 859 ? -11.896 -7.668 20.165 1.00 93.12 859 SER A O 1
ATOM 6926 N N . PHE A 1 860 ? -11.769 -9.297 18.618 1.00 95.94 860 PHE A N 1
ATOM 6927 C CA . PHE A 1 860 ? -10.715 -8.680 17.818 1.00 95.94 860 PHE A CA 1
ATOM 6928 C C . PHE A 1 860 ? -11.186 -7.350 17.217 1.00 95.94 860 PHE A C 1
ATOM 6930 O O . PHE A 1 860 ? -10.498 -6.343 17.377 1.00 95.94 860 PHE A O 1
ATOM 6937 N N . LEU A 1 861 ? -12.370 -7.326 16.594 1.00 95.94 861 LEU A N 1
ATOM 6938 C CA . LEU A 1 861 ? -12.960 -6.120 16.012 1.00 95.94 861 LEU A CA 1
ATOM 6939 C C . LEU A 1 861 ? -13.128 -5.036 17.078 1.00 95.94 861 LEU A C 1
ATOM 6941 O O . LEU A 1 861 ? -12.599 -3.941 16.916 1.00 95.94 861 LEU A O 1
ATOM 6945 N N . CYS A 1 862 ? -13.748 -5.345 18.218 1.00 95.88 862 CYS A N 1
ATOM 6946 C CA . CYS A 1 862 ? -13.884 -4.371 19.299 1.00 95.88 862 CYS A CA 1
ATOM 6947 C C . CYS A 1 862 ? -12.522 -3.851 19.803 1.00 95.88 862 CYS A C 1
ATOM 6949 O O . CYS A 1 862 ? -12.344 -2.646 19.990 1.00 95.88 862 CYS A O 1
ATOM 6951 N N . ALA A 1 863 ? -11.529 -4.733 19.969 1.00 94.12 863 ALA A N 1
ATOM 6952 C CA . ALA A 1 863 ? -10.190 -4.365 20.434 1.00 94.12 863 ALA A CA 1
ATOM 6953 C C . ALA A 1 863 ? -9.431 -3.427 19.481 1.00 94.12 863 ALA A C 1
ATOM 6955 O O . ALA A 1 863 ? -8.583 -2.656 19.941 1.00 94.12 863 ALA A O 1
ATOM 6956 N N . MET A 1 864 ? -9.738 -3.464 18.182 1.00 94.88 864 MET A N 1
ATOM 6957 C CA . MET A 1 864 ? -9.178 -2.536 17.197 1.00 94.88 864 MET A CA 1
ATOM 6958 C C . MET A 1 864 ? -9.712 -1.109 17.377 1.00 94.88 864 MET A C 1
ATOM 6960 O O . MET A 1 864 ? -8.956 -0.160 17.163 1.00 94.88 864 MET A O 1
ATOM 6964 N N . PHE A 1 865 ? -10.974 -0.951 17.799 1.00 96.12 865 PHE A N 1
ATOM 6965 C CA . PHE A 1 865 ? -11.669 0.344 17.810 1.00 96.12 865 PHE A CA 1
ATOM 6966 C C . PHE A 1 865 ? -11.818 0.994 19.185 1.00 96.12 865 PHE A C 1
ATOM 6968 O O . PHE A 1 865 ? -11.814 2.224 19.278 1.00 96.12 865 PHE A O 1
ATOM 6975 N N . TRP A 1 866 ? -11.865 0.210 20.265 1.00 96.50 866 TRP A N 1
ATOM 6976 C CA . TRP A 1 866 ? -11.963 0.751 21.622 1.00 96.50 866 TRP A CA 1
ATOM 6977 C C . TRP A 1 866 ? -10.922 1.819 21.977 1.00 96.50 866 TRP A C 1
ATOM 6979 O O . TRP A 1 866 ? -11.312 2.779 22.639 1.00 96.50 866 TRP A O 1
ATOM 6989 N N . PRO A 1 867 ? -9.641 1.736 21.558 1.00 96.06 867 PRO A N 1
ATOM 6990 C CA . PRO A 1 867 ? -8.683 2.783 21.891 1.00 96.06 867 PRO A CA 1
ATOM 6991 C C . PRO A 1 867 ? -9.043 4.153 21.300 1.00 96.06 867 PRO A C 1
ATOM 6993 O O . PRO A 1 867 ? -8.781 5.171 21.934 1.00 96.06 867 PRO A O 1
ATOM 6996 N N . PHE A 1 868 ? -9.670 4.183 20.117 1.00 96.62 868 PHE A N 1
ATOM 6997 C CA . PHE A 1 868 ? -10.171 5.424 19.526 1.00 96.62 868 PHE A CA 1
ATOM 6998 C C . PHE A 1 868 ? -11.382 5.928 20.306 1.00 96.62 868 PHE A C 1
ATOM 7000 O O . PHE A 1 868 ? -11.396 7.076 20.728 1.00 96.62 868 PHE A O 1
ATOM 7007 N N . ILE A 1 869 ? -12.356 5.061 20.592 1.00 97.19 869 ILE A N 1
ATOM 7008 C CA . ILE A 1 869 ? -13.555 5.418 21.369 1.00 97.19 869 ILE A CA 1
ATOM 7009 C C . ILE A 1 869 ? -13.173 5.970 22.755 1.00 97.19 869 ILE A C 1
ATOM 7011 O O . ILE A 1 869 ? -13.729 6.978 23.192 1.00 97.19 869 ILE A O 1
ATOM 7015 N N . ASP A 1 870 ? -12.171 5.378 23.413 1.00 95.75 870 ASP A N 1
ATOM 7016 C CA . ASP A 1 870 ? -11.627 5.867 24.684 1.00 95.75 870 ASP A CA 1
ATOM 7017 C C . ASP A 1 870 ? -11.063 7.300 24.557 1.00 95.75 870 ASP A C 1
ATOM 7019 O O . ASP A 1 870 ? -11.291 8.111 25.455 1.00 95.75 870 ASP A O 1
ATOM 7023 N N . SER A 1 871 ? -10.395 7.671 23.452 1.00 96.50 871 SER A N 1
ATOM 7024 C CA . SER A 1 871 ? -9.957 9.064 23.218 1.00 96.50 871 SER A CA 1
ATOM 7025 C C . SER A 1 871 ? -11.128 10.043 23.154 1.00 96.50 871 SER A C 1
ATOM 7027 O O . SER A 1 871 ? -11.058 11.130 23.736 1.00 96.50 871 SER A O 1
ATOM 7029 N N . TYR A 1 872 ? -12.201 9.680 22.448 1.00 97.00 872 TYR A N 1
ATOM 7030 C CA . TYR A 1 872 ? -13.383 10.535 22.300 1.00 97.00 872 TYR A CA 1
ATOM 7031 C C . TYR A 1 872 ? -14.112 10.679 23.635 1.00 97.00 872 TYR A C 1
ATOM 7033 O O . TYR A 1 872 ? -14.466 11.791 24.025 1.00 97.00 872 TYR A O 1
ATOM 7041 N N . PHE A 1 873 ? -14.231 9.585 24.390 1.00 96.25 873 PHE A N 1
ATOM 7042 C CA . PHE A 1 873 ? -14.773 9.591 25.746 1.00 96.25 873 PHE A CA 1
ATOM 7043 C C . PHE A 1 873 ? -13.965 10.494 26.691 1.00 96.25 873 PHE A C 1
ATOM 7045 O O . PHE A 1 873 ? -14.534 11.350 27.367 1.00 96.25 873 PHE A O 1
ATOM 7052 N N . VAL A 1 874 ? -12.633 10.359 26.713 1.00 94.12 874 VAL A N 1
ATOM 7053 C CA . VAL A 1 874 ? -11.749 11.196 27.545 1.00 94.12 874 VAL A CA 1
ATOM 7054 C C . VAL A 1 874 ? -11.837 12.668 27.142 1.00 94.12 874 VAL A C 1
ATOM 7056 O O . VAL A 1 874 ? -11.874 13.542 28.008 1.00 94.12 874 VAL A O 1
ATOM 7059 N N . THR A 1 875 ? -11.907 12.961 25.842 1.00 95.06 875 THR A N 1
ATOM 7060 C CA . THR A 1 875 ? -12.063 14.337 25.350 1.00 95.06 875 THR A CA 1
ATOM 7061 C C . THR A 1 875 ? -13.403 14.924 25.789 1.00 95.06 875 THR A C 1
ATOM 7063 O O . THR A 1 875 ? -13.431 16.027 26.335 1.00 95.06 875 THR A O 1
ATOM 7066 N N . ALA A 1 876 ? -14.496 14.171 25.649 1.00 92.88 876 ALA A N 1
ATOM 7067 C CA . ALA A 1 876 ? -15.821 14.584 26.100 1.00 92.88 876 ALA A CA 1
ATOM 7068 C C . ALA A 1 876 ? -15.871 14.803 27.627 1.00 92.88 876 ALA A C 1
ATOM 7070 O O . ALA A 1 876 ? -16.426 15.798 28.082 1.00 92.88 876 ALA A O 1
ATOM 7071 N N . LEU A 1 877 ? -15.199 13.962 28.425 1.00 90.12 877 LEU A N 1
ATOM 7072 C CA . LEU A 1 877 ? -15.072 14.163 29.876 1.00 90.12 877 LEU A CA 1
ATOM 7073 C C . LEU A 1 877 ? -14.386 15.485 30.246 1.00 90.12 877 LEU A C 1
ATOM 7075 O O . LEU A 1 877 ? -14.719 16.090 31.263 1.00 90.12 877 LEU A O 1
ATOM 7079 N N . THR A 1 878 ? -13.434 15.973 29.445 1.00 89.25 878 THR A N 1
ATOM 7080 C CA . THR A 1 878 ? -12.796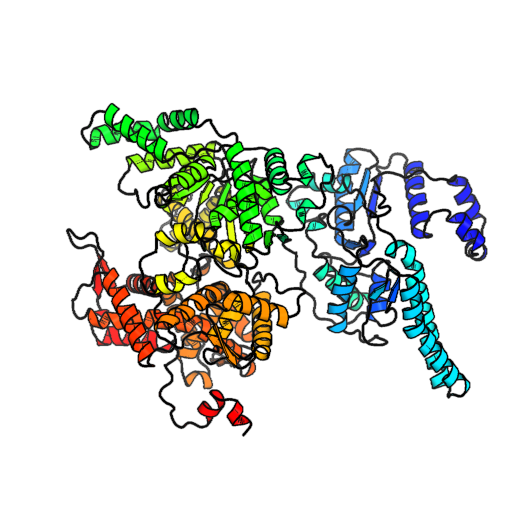 17.266 29.752 1.00 89.25 878 THR A CA 1
ATOM 7081 C C . THR A 1 878 ? -13.717 18.467 29.599 1.00 89.25 878 THR A C 1
ATOM 7083 O O . THR A 1 878 ? -13.402 19.534 30.130 1.00 89.25 878 THR A O 1
ATOM 7086 N N . LEU A 1 879 ? -14.856 18.306 28.923 1.00 87.44 879 LEU A N 1
ATOM 7087 C CA . LEU A 1 879 ? -15.827 19.375 28.727 1.00 87.44 879 LEU A CA 1
ATOM 7088 C C . LEU A 1 879 ? -16.516 19.795 30.030 1.00 87.44 879 LEU A C 1
ATOM 7090 O O . LEU A 1 879 ? -16.889 20.958 30.147 1.00 87.44 879 LEU A O 1
ATOM 7094 N N . PHE A 1 880 ? -16.589 18.925 31.046 1.00 84.38 880 PHE A N 1
ATOM 7095 C CA . PHE A 1 880 ? -17.082 19.310 32.377 1.00 84.38 880 PHE A CA 1
ATOM 7096 C C . PHE A 1 880 ? -16.259 20.449 32.995 1.00 84.38 880 PHE A C 1
ATOM 7098 O O . PHE A 1 880 ? -16.790 21.297 33.703 1.00 84.38 880 PHE A O 1
ATOM 7105 N N . ALA A 1 881 ? -14.969 20.556 32.654 1.00 80.12 881 ALA A N 1
ATOM 7106 C CA . ALA A 1 881 ? -14.129 21.669 33.096 1.00 80.12 881 ALA A CA 1
ATOM 7107 C C . ALA A 1 881 ? -14.448 23.009 32.392 1.00 80.12 881 ALA A C 1
ATOM 7109 O O . ALA A 1 881 ? -13.867 24.037 32.749 1.00 80.12 881 ALA A O 1
ATOM 7110 N N . LEU A 1 882 ? -15.316 23.009 31.372 1.00 76.12 882 LEU A N 1
ATOM 7111 C CA . LEU A 1 882 ? -15.767 24.201 30.643 1.00 76.12 882 LEU A CA 1
ATOM 7112 C C . LEU A 1 882 ? -17.102 24.751 31.163 1.00 76.12 882 LEU A C 1
ATOM 7114 O O . LEU A 1 882 ? -17.504 25.844 30.757 1.00 76.12 882 LEU A O 1
ATOM 7118 N N . GLN A 1 883 ? -17.783 24.041 32.064 1.00 71.19 883 GLN A N 1
ATOM 7119 C CA . GLN A 1 883 ? -19.076 24.482 32.573 1.00 71.19 883 GLN A CA 1
ATOM 7120 C C . GLN A 1 883 ? -18.969 25.630 33.595 1.00 71.19 883 GLN A C 1
ATOM 7122 O O . GLN A 1 883 ? -17.955 25.759 34.291 1.00 71.19 883 GLN A O 1
ATOM 7127 N N . PRO A 1 884 ? -20.015 26.476 33.702 1.00 57.84 884 PRO A N 1
ATOM 7128 C CA . PRO A 1 884 ? -21.130 26.616 32.753 1.00 57.84 884 PRO A CA 1
ATOM 7129 C C . PRO A 1 884 ? -20.805 27.546 31.563 1.00 57.84 884 PRO A C 1
ATOM 7131 O O . PRO A 1 884 ? -21.452 27.451 30.530 1.00 57.84 884 PRO A O 1
ATOM 7134 N N . ASN A 1 885 ? -19.797 28.428 31.670 1.00 70.00 885 ASN A N 1
ATOM 7135 C CA . ASN A 1 885 ? -19.489 29.459 30.659 1.00 70.00 885 ASN A CA 1
ATOM 7136 C C . ASN A 1 885 ? -17.984 29.759 30.499 1.00 70.00 885 ASN A C 1
ATOM 7138 O O . ASN A 1 885 ? -17.588 30.876 30.161 1.00 70.00 885 ASN A O 1
ATOM 7142 N N . ASN A 1 886 ? -17.119 28.774 30.745 1.00 78.19 886 ASN A N 1
ATOM 7143 C CA . ASN A 1 886 ? -15.679 28.972 30.622 1.00 78.19 886 ASN A CA 1
ATOM 7144 C C . ASN A 1 886 ? -15.210 28.783 29.174 1.00 78.19 886 ASN A C 1
ATOM 7146 O O . ASN A 1 886 ? -15.562 27.819 28.496 1.00 78.19 886 ASN A O 1
ATOM 7150 N N . THR A 1 887 ? -14.345 29.685 28.718 1.00 83.75 887 THR A N 1
ATOM 7151 C CA . THR A 1 887 ? -13.641 29.556 27.438 1.00 83.75 887 THR A CA 1
ATOM 7152 C C . THR A 1 887 ? -12.244 29.006 27.676 1.00 83.75 887 THR A C 1
ATOM 7154 O O . THR A 1 887 ? -11.521 29.504 28.543 1.00 83.75 887 THR A O 1
ATOM 7157 N N . VAL A 1 888 ? -11.818 28.025 26.885 1.00 85.75 888 VAL A N 1
ATOM 7158 C CA . VAL A 1 888 ? -10.461 27.471 26.975 1.00 85.75 888 VAL A CA 1
ATOM 7159 C C . VAL A 1 888 ? -9.804 27.490 25.610 1.00 85.75 888 VAL A C 1
ATOM 7161 O O . VAL A 1 888 ? -10.409 27.145 24.604 1.00 85.75 888 VAL A O 1
ATOM 7164 N N . ILE A 1 889 ? -8.536 27.885 25.584 1.00 85.00 889 ILE A N 1
ATOM 7165 C CA . ILE A 1 889 ? -7.700 27.816 24.387 1.00 85.00 889 ILE A CA 1
ATOM 7166 C C . ILE A 1 889 ? -7.637 26.358 23.913 1.00 85.00 889 ILE A C 1
ATOM 7168 O O . ILE A 1 889 ? -7.318 25.470 24.703 1.00 85.00 889 ILE A O 1
ATOM 7172 N N . GLU A 1 890 ? -7.885 26.113 22.628 1.00 82.44 890 GLU A N 1
ATOM 7173 C CA . GLU A 1 890 ? -7.953 24.773 22.024 1.00 82.44 890 GLU A CA 1
ATOM 7174 C C . GLU A 1 890 ? -6.724 23.916 22.372 1.00 82.44 890 GLU A C 1
ATOM 7176 O O . GLU A 1 890 ? -6.844 22.779 22.827 1.00 82.44 890 GLU A O 1
ATOM 7181 N N . SER A 1 891 ? -5.527 24.501 22.271 1.00 82.75 891 SER A N 1
ATOM 7182 C CA . SER A 1 891 ? -4.266 23.824 22.596 1.00 82.75 891 SER A CA 1
ATOM 7183 C C . SER A 1 891 ? -4.188 23.359 24.058 1.00 82.75 891 SER A C 1
ATOM 7185 O O . SER A 1 891 ? -3.558 22.340 24.351 1.00 82.75 891 SER A O 1
ATOM 7187 N N . LYS A 1 892 ? -4.841 24.075 24.984 1.00 87.19 892 LYS A N 1
ATOM 7188 C CA . LYS A 1 892 ? -4.947 23.693 26.398 1.00 87.19 892 LYS A CA 1
ATOM 7189 C C . LYS A 1 892 ? -6.011 22.621 26.612 1.00 87.19 892 LYS A C 1
ATOM 7191 O O . LYS A 1 892 ? -5.795 21.760 27.460 1.00 87.19 892 LYS A O 1
ATOM 7196 N N . LEU A 1 893 ? -7.114 22.645 25.860 1.00 87.38 893 LEU A N 1
ATOM 7197 C CA . LEU A 1 893 ? -8.166 21.628 25.944 1.00 87.38 893 LEU A CA 1
ATOM 7198 C C . LEU A 1 893 ? -7.608 20.241 25.604 1.00 87.38 893 LEU A C 1
ATOM 7200 O O . LEU A 1 893 ? -7.703 19.327 26.419 1.00 87.38 893 LEU A O 1
ATOM 7204 N N . THR A 1 894 ? -6.917 20.104 24.469 1.00 89.62 894 THR A N 1
ATOM 7205 C CA . THR A 1 894 ? -6.331 18.814 24.069 1.00 89.62 894 THR A CA 1
ATOM 7206 C C . THR A 1 894 ? -5.264 18.333 25.058 1.00 89.62 894 THR A C 1
ATOM 7208 O O . THR A 1 894 ? -5.237 17.157 25.414 1.00 89.62 894 THR A O 1
ATOM 7211 N N . LYS A 1 895 ? -4.413 19.235 25.575 1.00 89.94 895 LYS A N 1
ATOM 7212 C CA . LYS A 1 895 ? -3.418 18.889 26.610 1.00 89.94 895 LYS A CA 1
ATOM 7213 C C . LYS A 1 895 ? -4.068 18.424 27.917 1.00 89.94 895 LYS A C 1
ATOM 7215 O O . LYS A 1 895 ? -3.566 17.500 28.549 1.00 89.94 895 LYS A O 1
ATOM 7220 N N . ARG A 1 896 ? -5.187 19.038 28.321 1.00 90.50 896 ARG A N 1
ATOM 7221 C CA . ARG A 1 896 ? -5.971 18.596 29.486 1.00 90.50 896 ARG A CA 1
ATOM 7222 C C . ARG A 1 896 ? -6.584 17.218 29.255 1.00 90.50 896 ARG A C 1
ATOM 7224 O O . ARG A 1 896 ? -6.535 16.404 30.169 1.00 90.50 896 ARG A O 1
ATOM 7231 N N . ALA A 1 897 ? -7.094 16.939 28.054 1.00 90.75 897 ALA A N 1
ATOM 7232 C CA . ALA A 1 897 ? -7.627 15.622 27.701 1.00 90.75 897 ALA A CA 1
ATOM 7233 C C . ALA A 1 897 ? -6.550 14.542 27.751 1.00 90.75 897 ALA A C 1
ATOM 7235 O O . ALA A 1 897 ? -6.748 13.501 28.371 1.00 90.75 897 ALA A O 1
ATOM 7236 N N . GLN A 1 898 ? -5.367 14.823 27.211 1.00 93.06 898 GLN A N 1
ATOM 7237 C CA . GLN A 1 898 ? -4.235 13.908 27.305 1.00 93.06 898 GLN A CA 1
ATOM 7238 C C . GLN A 1 898 ? -3.794 13.661 28.753 1.00 93.06 898 GLN A C 1
ATOM 7240 O O . GLN A 1 898 ? -3.553 12.515 29.141 1.00 93.06 898 GLN A O 1
ATOM 7245 N N . TRP A 1 899 ? -3.698 14.723 29.560 1.00 90.75 899 TRP A N 1
ATOM 7246 C CA . TRP A 1 899 ? -3.376 14.601 30.981 1.00 90.75 899 TRP A CA 1
ATOM 7247 C C . TRP A 1 899 ? -4.426 13.762 31.719 1.00 90.75 899 TRP A C 1
ATOM 7249 O O . TRP A 1 899 ? -4.063 12.841 32.448 1.00 90.75 899 TRP A O 1
ATOM 7259 N N . LEU A 1 900 ? -5.718 14.013 31.476 1.00 87.75 900 LEU A N 1
ATOM 7260 C CA . LEU A 1 900 ? -6.816 13.249 32.066 1.00 87.75 900 LEU A CA 1
ATOM 7261 C C . LEU A 1 900 ? -6.748 11.773 31.659 1.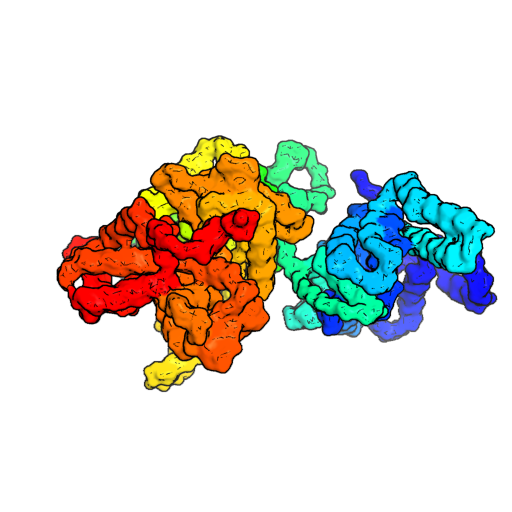00 87.75 900 LEU A C 1
ATOM 7263 O O . LEU A 1 900 ? -6.810 10.909 32.527 1.00 87.75 900 LEU A O 1
ATOM 7267 N N . GLY A 1 901 ? -6.565 11.473 30.372 1.00 90.44 901 GLY A N 1
ATOM 7268 C CA . GLY A 1 901 ? -6.420 10.100 29.882 1.00 90.44 901 GLY A CA 1
ATOM 7269 C C . GLY A 1 901 ? -5.236 9.377 30.525 1.00 90.44 901 GLY A C 1
ATOM 7270 O O . GLY A 1 901 ? -5.373 8.245 30.986 1.00 90.44 901 GLY A O 1
ATOM 7271 N N . THR A 1 902 ? -4.096 10.060 30.655 1.00 90.00 902 THR A N 1
ATOM 7272 C CA . THR A 1 902 ? -2.895 9.509 31.304 1.00 90.00 902 THR A CA 1
ATOM 7273 C C . THR A 1 902 ? -3.152 9.190 32.778 1.00 90.00 902 THR A C 1
ATOM 7275 O O . THR A 1 902 ? -2.744 8.131 33.260 1.00 90.00 902 THR A O 1
ATOM 7278 N N . THR A 1 903 ? -3.861 10.074 33.485 1.00 87.06 903 THR A N 1
ATOM 7279 C CA . THR A 1 903 ? -4.265 9.872 34.883 1.00 87.06 903 THR A CA 1
ATOM 7280 C C . THR A 1 903 ? -5.249 8.711 35.015 1.00 87.06 903 THR A C 1
ATOM 7282 O O . THR A 1 903 ? -5.004 7.798 35.799 1.00 87.06 903 THR A O 1
ATOM 7285 N N . LEU A 1 904 ? -6.304 8.671 34.195 1.00 86.12 904 LEU A N 1
ATOM 7286 C CA . LEU A 1 904 ? -7.297 7.593 34.212 1.00 86.12 904 LEU A CA 1
ATOM 7287 C C . LEU A 1 904 ? -6.676 6.231 33.888 1.00 86.12 904 LEU A C 1
ATOM 7289 O O . LEU A 1 904 ? -7.064 5.228 34.482 1.00 86.12 904 LEU A O 1
ATOM 7293 N N . TYR A 1 905 ? -5.696 6.177 32.985 1.00 89.50 905 TYR A N 1
ATOM 7294 C CA . TYR A 1 905 ? -4.947 4.951 32.717 1.00 89.50 905 TYR A CA 1
ATOM 7295 C C . TYR A 1 905 ? -4.098 4.527 33.920 1.00 89.50 905 TYR A C 1
ATOM 7297 O O . TYR A 1 905 ? -4.138 3.367 34.324 1.00 89.50 905 TYR A O 1
ATOM 7305 N N . ALA A 1 906 ? -3.376 5.464 34.545 1.00 85.81 906 ALA A N 1
ATOM 7306 C CA . ALA A 1 906 ? -2.574 5.179 35.736 1.00 85.81 906 ALA A CA 1
ATOM 7307 C C . ALA A 1 906 ? -3.421 4.716 36.940 1.00 85.81 906 ALA A C 1
ATOM 7309 O O . ALA A 1 906 ? -2.944 3.921 37.747 1.00 85.81 906 ALA A O 1
ATOM 7310 N N . GLU A 1 907 ? -4.666 5.185 37.043 1.00 84.00 907 GLU A N 1
ATOM 7311 C CA . GLU A 1 907 ? -5.649 4.763 38.051 1.00 84.00 907 GLU A CA 1
ATOM 7312 C C . GLU A 1 907 ? -6.360 3.441 37.708 1.00 84.00 907 GLU A C 1
ATOM 7314 O O . GLU A 1 907 ? -7.131 2.933 38.521 1.00 84.00 907 GLU A O 1
ATOM 7319 N N . GLY A 1 908 ? -6.139 2.879 36.514 1.00 82.94 908 GLY A N 1
ATOM 7320 C CA . GLY A 1 908 ? -6.837 1.676 36.054 1.00 82.94 908 GLY A CA 1
ATOM 7321 C C . GLY A 1 908 ? -8.315 1.908 35.723 1.00 82.94 908 GLY A C 1
ATOM 7322 O O . GLY A 1 908 ? -9.116 0.988 35.837 1.00 82.94 908 GLY A O 1
ATOM 7323 N N . ARG A 1 909 ? -8.694 3.134 35.335 1.00 82.50 909 ARG A N 1
ATOM 7324 C CA . ARG A 1 909 ? -10.044 3.533 34.874 1.00 82.50 909 ARG A CA 1
ATOM 7325 C C . ARG A 1 909 ? -10.148 3.660 33.345 1.00 82.50 909 ARG A C 1
ATOM 7327 O O . ARG A 1 909 ? -11.244 3.818 32.794 1.00 82.50 909 ARG A O 1
ATOM 7334 N N . LEU A 1 910 ? -9.013 3.574 32.654 1.00 87.06 910 LEU A N 1
ATOM 7335 C CA . LEU A 1 910 ? -8.887 3.525 31.199 1.00 87.06 910 LEU A CA 1
ATOM 7336 C C . LEU A 1 910 ? -8.183 2.225 30.804 1.00 87.06 910 LEU A C 1
ATOM 7338 O O . LEU A 1 910 ? -7.173 1.870 31.406 1.00 87.06 910 LEU A O 1
ATOM 7342 N N . SER A 1 911 ? -8.707 1.526 29.798 1.00 87.75 911 SER A N 1
ATOM 7343 C CA . SER A 1 911 ? -8.173 0.225 29.368 1.00 87.75 911 SER A CA 1
ATOM 7344 C C . SER A 1 911 ? -6.991 0.367 28.407 1.00 87.75 911 SER A C 1
ATOM 7346 O O . SER A 1 911 ? -6.123 -0.503 28.356 1.00 87.75 911 SER A O 1
ATOM 7348 N N . PHE A 1 912 ? -6.964 1.457 27.636 1.00 92.50 912 PHE A N 1
ATOM 7349 C CA . PHE A 1 912 ? -6.059 1.638 26.505 1.00 92.50 912 PHE A CA 1
ATOM 7350 C C . PHE A 1 912 ? -5.268 2.934 26.650 1.00 92.50 912 PHE A C 1
ATOM 7352 O O . PHE A 1 912 ? -5.839 4.022 26.620 1.00 92.50 912 PHE A O 1
ATOM 7359 N N . PHE A 1 913 ? -3.943 2.838 26.780 1.00 93.31 913 PHE A N 1
ATOM 7360 C CA . PHE A 1 913 ? -3.089 4.028 26.835 1.00 93.31 913 PHE A CA 1
ATOM 7361 C C . PHE A 1 913 ? -3.051 4.767 25.493 1.00 93.31 913 PHE A C 1
ATOM 7363 O O . PHE A 1 913 ? -2.814 5.972 25.442 1.00 93.31 913 PHE A O 1
ATOM 7370 N N . GLU A 1 914 ? -3.329 4.065 24.392 1.00 94.81 914 GLU A N 1
ATOM 7371 C CA . GLU A 1 914 ? -3.372 4.657 23.057 1.00 94.81 914 GLU A CA 1
ATOM 7372 C C . GLU A 1 914 ? -4.401 5.794 22.941 1.00 94.81 914 GLU A C 1
ATOM 7374 O O . GLU A 1 914 ? -4.241 6.679 22.098 1.00 94.81 914 GLU A O 1
ATOM 7379 N N . ALA A 1 915 ? -5.390 5.822 23.841 1.00 94.25 915 ALA A N 1
ATOM 7380 C CA . ALA A 1 915 ? -6.375 6.886 23.954 1.00 94.25 915 ALA A CA 1
ATOM 7381 C C . ALA A 1 915 ? -5.760 8.275 24.241 1.00 94.25 915 ALA A C 1
ATOM 7383 O O . ALA A 1 915 ? -6.387 9.305 23.986 1.00 94.25 915 ALA A O 1
ATOM 7384 N N . CYS A 1 916 ? -4.521 8.318 24.739 1.00 94.06 916 CYS A N 1
ATOM 7385 C CA . CYS A 1 916 ? -3.769 9.540 25.024 1.00 94.06 916 CYS A CA 1
ATOM 7386 C C . CYS A 1 916 ? -3.090 10.157 23.785 1.00 94.06 916 CYS A C 1
ATOM 7388 O O . CYS A 1 916 ? -2.374 11.151 23.916 1.00 94.06 916 CYS A O 1
ATOM 7390 N N . SER A 1 917 ? -3.268 9.578 22.593 1.00 94.62 917 SER A N 1
ATOM 7391 C CA . SER A 1 917 ? -2.710 10.091 21.337 1.00 94.62 917 SER A CA 1
ATOM 7392 C C . SER A 1 917 ? -3.213 11.507 21.026 1.00 94.62 917 SER A C 1
ATOM 7394 O O . SER A 1 917 ? -4.401 11.705 20.774 1.00 94.62 917 SER A O 1
ATOM 7396 N N . MET A 1 918 ? -2.310 12.496 20.952 1.00 91.62 918 MET A N 1
ATOM 7397 C CA . MET A 1 918 ? -2.671 13.879 20.585 1.00 91.62 918 MET A CA 1
ATOM 7398 C C . MET A 1 918 ? -3.367 13.994 19.229 1.00 91.62 918 MET A C 1
ATOM 7400 O O . MET A 1 918 ? -4.090 14.958 19.001 1.00 91.62 918 MET A O 1
ATOM 7404 N N . ASP A 1 919 ? -3.099 13.066 18.313 1.00 91.75 919 ASP A N 1
ATOM 7405 C CA . ASP A 1 919 ? -3.701 13.050 16.982 1.00 91.75 919 ASP A CA 1
ATOM 7406 C C . ASP A 1 919 ? -5.202 12.738 17.075 1.00 91.75 919 ASP A C 1
ATOM 7408 O O . ASP A 1 919 ? -6.037 13.531 16.651 1.00 91.75 919 ASP A O 1
ATOM 7412 N N . THR A 1 920 ? -5.552 11.642 17.750 1.00 94.81 920 THR A N 1
ATOM 7413 C CA . THR A 1 920 ? -6.945 11.218 17.948 1.00 94.81 920 THR A CA 1
ATOM 7414 C C . THR A 1 920 ? -7.707 12.178 18.868 1.00 94.81 920 THR A C 1
ATOM 7416 O O . THR A 1 920 ? -8.870 12.473 18.616 1.00 94.81 920 THR A O 1
ATOM 7419 N N . LEU A 1 921 ? -7.059 12.748 19.893 1.00 95.25 921 LEU A N 1
ATOM 7420 C CA . LEU A 1 921 ? -7.687 13.760 20.755 1.00 95.25 921 LEU A CA 1
ATOM 7421 C C . LEU A 1 921 ? -8.042 15.050 19.992 1.00 95.25 921 LEU A C 1
ATOM 7423 O O . LEU A 1 921 ? -9.042 15.689 20.305 1.00 95.25 921 LEU A O 1
ATOM 7427 N N . LYS A 1 922 ? -7.251 15.450 18.985 1.00 93.88 922 LYS A N 1
ATOM 7428 C CA . LYS A 1 922 ? -7.599 16.591 18.115 1.00 93.88 922 LYS A CA 1
ATOM 7429 C C . LYS A 1 922 ? -8.782 16.266 17.213 1.00 93.88 922 LYS A C 1
ATOM 7431 O O . LYS A 1 922 ? -9.708 17.066 17.154 1.00 93.88 922 LYS A O 1
ATOM 7436 N N . ASN A 1 923 ? -8.786 15.080 16.608 1.00 94.69 923 ASN A N 1
ATOM 7437 C CA . ASN A 1 923 ? -9.913 14.604 15.803 1.00 94.69 923 ASN A CA 1
ATOM 7438 C C . ASN A 1 923 ? -11.215 14.536 16.625 1.00 94.69 923 ASN A C 1
ATOM 7440 O O . ASN A 1 923 ? -12.288 14.878 16.130 1.00 94.69 923 ASN A O 1
ATOM 7444 N N . ALA A 1 924 ? -11.119 14.168 17.908 1.00 95.88 924 ALA A N 1
ATOM 7445 C CA . ALA A 1 924 ? -12.249 14.209 18.828 1.00 95.88 924 ALA A CA 1
ATOM 7446 C C . ALA A 1 924 ? -12.764 15.639 19.053 1.00 95.88 924 ALA A C 1
ATOM 7448 O O . ALA A 1 924 ? -13.969 15.860 19.008 1.00 95.88 924 ALA A O 1
ATOM 7449 N N . VAL A 1 925 ? -11.878 16.627 19.229 1.00 94.56 925 VAL A N 1
ATOM 7450 C CA . VAL A 1 925 ? -12.276 18.046 19.315 1.00 94.56 925 VAL A CA 1
ATOM 7451 C C . VAL A 1 925 ? -12.940 18.525 18.019 1.00 94.56 925 VAL A C 1
ATOM 7453 O O . VAL A 1 925 ? -13.951 19.219 18.093 1.00 94.56 925 VAL A O 1
ATOM 7456 N N . ASP A 1 926 ? -12.415 18.141 16.851 1.00 93.81 926 ASP A N 1
ATOM 7457 C CA . ASP A 1 926 ? -13.027 18.467 15.555 1.00 93.81 926 ASP A CA 1
ATOM 7458 C C . ASP A 1 926 ? -14.446 17.883 15.445 1.00 93.81 926 ASP A C 1
ATOM 7460 O O . ASP A 1 926 ? -15.388 18.595 15.105 1.00 93.81 926 ASP A O 1
ATOM 7464 N N . THR A 1 927 ? -14.631 16.626 15.853 1.00 94.81 927 THR A N 1
ATOM 7465 C CA . THR A 1 927 ? -15.947 15.966 15.865 1.00 94.81 927 THR A CA 1
ATOM 7466 C C . THR A 1 927 ? -16.927 16.635 16.827 1.00 94.81 927 THR A C 1
ATOM 7468 O O . THR A 1 927 ? -18.093 16.817 16.485 1.00 94.81 927 THR A O 1
ATOM 7471 N N . LEU A 1 928 ? -16.472 17.048 18.014 1.00 94.75 928 LEU A N 1
ATOM 7472 C CA . LEU A 1 928 ? -17.312 17.768 18.978 1.00 94.75 928 LEU A CA 1
ATOM 7473 C C . LEU A 1 928 ? -17.799 19.120 18.432 1.00 94.75 928 LEU A C 1
ATOM 7475 O O . LEU A 1 928 ? -18.898 19.551 18.778 1.00 94.75 928 LEU A O 1
ATOM 7479 N N . GLU A 1 929 ? -17.014 19.790 17.585 1.00 93.81 929 GLU A N 1
ATOM 7480 C CA . GLU A 1 929 ? -17.482 20.986 16.877 1.00 93.81 929 GLU A CA 1
ATOM 7481 C C . GLU A 1 929 ? -18.502 20.633 15.788 1.00 93.81 929 GLU A C 1
ATOM 7483 O O . GLU A 1 929 ? -19.543 21.283 15.701 1.00 93.81 929 GLU A O 1
ATOM 7488 N N . THR A 1 930 ? -18.265 19.578 15.001 1.00 92.88 930 THR A N 1
ATOM 7489 C CA . THR A 1 930 ? -19.225 19.105 13.986 1.00 92.88 930 THR A CA 1
ATOM 7490 C C . THR A 1 930 ? -20.567 18.720 14.608 1.00 92.88 930 THR A C 1
ATOM 7492 O O . THR A 1 930 ? -21.615 19.070 14.071 1.00 92.88 930 THR A O 1
ATOM 7495 N N . PHE A 1 931 ? -20.550 18.094 15.786 1.00 94.31 931 PHE A N 1
ATOM 7496 C CA . PHE A 1 931 ? -21.750 17.753 16.559 1.00 94.31 931 PHE A CA 1
ATOM 7497 C C . PHE A 1 931 ? -22.409 18.967 17.230 1.00 94.31 931 PHE A C 1
ATOM 7499 O O . PHE A 1 931 ? -23.417 18.810 17.914 1.00 94.31 931 PHE A O 1
ATOM 7506 N N . GLN A 1 932 ? -21.851 20.172 17.062 1.00 94.19 932 GLN A N 1
ATOM 7507 C CA . GLN A 1 932 ? -22.308 21.400 17.716 1.00 94.19 932 GLN A CA 1
ATOM 7508 C C . GLN A 1 932 ? -22.318 21.293 19.253 1.00 94.19 932 GLN A C 1
ATOM 7510 O O . GLN A 1 932 ? -23.098 21.963 19.924 1.00 94.19 932 GLN A O 1
ATOM 7515 N N . VAL A 1 933 ? -21.427 20.478 19.832 1.00 93.69 933 VAL A N 1
ATOM 7516 C CA . VAL A 1 933 ? -21.216 20.407 21.290 1.00 93.69 933 VAL A CA 1
ATOM 7517 C C . VAL A 1 933 ? -20.390 21.601 21.760 1.00 93.69 933 VAL A C 1
ATOM 7519 O O . VAL A 1 933 ? -20.650 22.197 22.808 1.00 93.69 933 VAL A O 1
ATOM 7522 N N . ILE A 1 934 ? -19.392 21.972 20.957 1.00 93.00 934 ILE A N 1
ATOM 7523 C CA . ILE A 1 934 ? -18.534 23.131 21.187 1.00 93.00 934 ILE A CA 1
ATOM 7524 C C . ILE A 1 934 ? -18.538 24.063 19.977 1.00 93.00 934 ILE A C 1
ATOM 7526 O O . ILE A 1 934 ? -18.760 23.641 18.846 1.00 93.00 934 ILE A O 1
ATOM 7530 N N . LYS A 1 935 ? -18.199 25.329 20.213 1.00 91.94 935 LYS A N 1
ATOM 7531 C CA . LYS A 1 935 ? -17.881 26.313 19.175 1.00 91.94 935 LYS A CA 1
ATOM 7532 C C . LYS A 1 935 ? -16.442 26.773 19.324 1.00 91.94 935 LYS A C 1
ATOM 7534 O O . LYS A 1 935 ? -16.059 27.208 20.416 1.00 91.94 935 LYS A O 1
ATOM 7539 N N . ARG A 1 936 ? -15.663 26.758 18.236 1.00 90.62 936 ARG A N 1
ATOM 7540 C CA . ARG A 1 936 ? -14.343 27.401 18.204 1.00 90.62 936 ARG A CA 1
ATOM 7541 C C . ARG A 1 936 ? -14.435 28.813 17.634 1.00 90.62 936 ARG A C 1
ATOM 7543 O O . ARG A 1 936 ? -15.098 29.069 16.634 1.00 90.62 936 ARG A O 1
ATOM 7550 N N . PHE A 1 937 ? -13.740 29.755 18.260 1.00 87.88 937 PHE A N 1
ATOM 7551 C CA . PHE A 1 937 ? -13.661 31.143 17.803 1.00 87.88 937 PHE A CA 1
ATOM 7552 C C . PHE A 1 937 ? -12.301 31.758 18.142 1.00 87.88 937 PHE A C 1
ATOM 7554 O O . PHE A 1 937 ? -11.581 31.275 19.015 1.00 87.88 937 PHE A O 1
ATOM 7561 N N . ARG A 1 938 ? -11.921 32.829 17.442 1.00 84.44 938 ARG A N 1
ATOM 7562 C CA . ARG A 1 938 ? -10.738 33.632 17.784 1.00 84.44 938 ARG A CA 1
ATOM 7563 C C . ARG A 1 938 ? -11.181 34.855 18.573 1.00 84.44 938 ARG A C 1
ATOM 7565 O O . ARG A 1 938 ? -12.025 35.611 18.101 1.00 84.44 938 ARG A O 1
ATOM 7572 N N . ALA A 1 939 ? -10.623 35.039 19.766 1.00 76.44 939 ALA A N 1
ATOM 7573 C CA . ALA A 1 939 ? -10.854 36.253 20.540 1.00 76.44 939 ALA A CA 1
ATOM 7574 C C . ALA A 1 939 ? -10.153 37.456 19.869 1.00 76.44 939 ALA A C 1
ATOM 7576 O O . ALA A 1 939 ? -9.074 37.272 19.293 1.00 76.44 939 ALA A O 1
ATOM 7577 N N . PRO A 1 940 ? -10.710 38.679 19.949 1.00 70.00 940 PRO A N 1
ATOM 7578 C CA . PRO A 1 940 ? -10.067 39.879 19.415 1.00 70.00 940 PRO A CA 1
ATOM 7579 C C . PRO A 1 940 ? -8.645 40.044 19.977 1.00 70.00 940 PRO A C 1
ATOM 7581 O O . PRO A 1 940 ? -8.454 40.024 21.190 1.00 70.00 940 PRO A O 1
ATOM 7584 N N . GLY A 1 941 ? -7.642 40.165 19.102 1.00 70.31 941 GLY A N 1
ATOM 7585 C CA . GLY A 1 941 ? -6.229 40.305 19.490 1.00 70.31 941 GLY A CA 1
ATOM 7586 C C . GLY A 1 941 ? -5.494 39.003 19.849 1.00 70.31 941 GLY A C 1
ATOM 7587 O O . GLY A 1 941 ? -4.295 39.051 20.110 1.00 70.31 941 GLY A O 1
ATOM 7588 N N . SER A 1 942 ? -6.159 37.839 19.831 1.00 72.56 942 SER A N 1
ATOM 7589 C CA . SER A 1 942 ? -5.512 36.533 20.024 1.00 72.56 942 SER A CA 1
ATOM 7590 C C . SER A 1 942 ? -5.292 35.811 18.694 1.00 72.56 942 SER A C 1
ATOM 7592 O O . SER A 1 942 ? -6.208 35.668 17.883 1.00 72.56 942 SER A O 1
ATOM 7594 N N . HIS A 1 943 ? -4.085 35.278 18.493 1.00 72.12 943 HIS A N 1
ATOM 7595 C CA . HIS A 1 943 ? -3.785 34.388 17.366 1.00 72.12 943 HIS A CA 1
ATOM 7596 C C . HIS A 1 943 ? -4.279 32.946 17.590 1.00 72.12 943 HIS A C 1
ATOM 7598 O O . HIS A 1 943 ? -4.352 32.165 16.637 1.00 72.12 943 HIS A O 1
ATOM 7604 N N . GLU A 1 944 ? -4.635 32.580 18.826 1.00 78.12 944 GLU A N 1
ATOM 7605 C CA . GLU A 1 944 ? -5.073 31.230 19.188 1.00 78.12 944 GLU A CA 1
ATOM 7606 C C . GLU A 1 944 ? -6.603 31.095 19.184 1.00 78.12 944 GLU A C 1
ATOM 7608 O O . GLU A 1 944 ? -7.334 32.010 19.574 1.00 78.12 944 GLU A O 1
ATOM 7613 N N . LYS A 1 945 ? -7.090 29.927 18.747 1.00 84.44 945 LYS A N 1
ATOM 7614 C CA . LYS A 1 945 ? -8.509 29.563 18.812 1.00 84.44 945 LYS A CA 1
ATOM 7615 C C . LYS A 1 945 ? -8.885 29.160 20.243 1.00 84.44 945 LYS A C 1
ATOM 7617 O O . LYS A 1 945 ? -8.162 28.401 20.892 1.00 84.44 945 LYS A O 1
ATOM 7622 N N . SER A 1 946 ? -10.037 29.628 20.699 1.00 87.31 946 SER A N 1
ATOM 7623 C CA . SER A 1 946 ? -10.681 29.239 21.954 1.00 87.31 946 SER A CA 1
ATOM 7624 C C . SER A 1 946 ? -11.930 28.414 21.667 1.00 87.31 946 SER A C 1
ATOM 7626 O O . SER A 1 946 ? -12.559 28.599 20.630 1.00 87.31 946 SER A O 1
ATOM 7628 N N . ALA A 1 947 ? -12.286 27.525 22.588 1.00 88.81 947 ALA A N 1
ATOM 7629 C CA . ALA A 1 947 ? -13.483 26.697 22.553 1.00 88.81 947 ALA A CA 1
ATOM 7630 C C . ALA A 1 947 ? -14.409 27.023 23.736 1.00 88.81 947 ALA A C 1
ATOM 7632 O O . ALA A 1 947 ? -13.933 27.318 24.839 1.00 88.81 947 ALA A O 1
ATOM 7633 N N . GLN A 1 948 ? -15.718 26.945 23.498 1.00 90.44 948 GLN A N 1
ATOM 7634 C CA . GLN A 1 948 ? -16.785 27.091 24.495 1.00 90.44 948 GLN A CA 1
ATOM 7635 C C . GLN A 1 948 ? -17.908 26.085 24.210 1.00 90.44 948 GLN A C 1
ATOM 7637 O O . GLN A 1 948 ? -18.136 25.744 23.050 1.00 90.44 948 GLN A O 1
ATOM 7642 N N . LEU A 1 949 ? -18.611 25.639 25.255 1.00 90.81 949 LEU A N 1
ATOM 7643 C CA . LEU A 1 949 ? -19.808 24.799 25.147 1.00 90.81 949 LEU A CA 1
ATOM 7644 C C . LEU A 1 949 ? -20.993 25.551 24.524 1.00 90.81 949 LEU A C 1
ATOM 7646 O O . LEU A 1 949 ? -21.262 26.704 24.877 1.00 90.81 949 LEU A O 1
ATOM 7650 N N . LEU A 1 950 ? -21.723 24.872 23.641 1.00 92.06 950 LEU A N 1
ATOM 7651 C CA . LEU A 1 950 ? -22.985 25.344 23.069 1.00 92.06 950 LEU A CA 1
ATOM 7652 C C . LEU A 1 950 ? -24.190 24.746 23.825 1.00 92.06 950 LEU A C 1
ATOM 7654 O O . LEU A 1 950 ? -24.097 23.620 24.318 1.00 92.06 950 LEU A O 1
ATOM 7658 N N . PRO A 1 951 ? -25.335 25.451 23.924 1.00 88.94 951 PRO A N 1
ATOM 7659 C CA . PRO A 1 951 ? -26.591 24.839 24.362 1.00 88.94 951 PRO A CA 1
ATOM 7660 C C . PRO A 1 951 ? -26.990 23.670 23.434 1.00 88.94 951 PRO A C 1
ATOM 7662 O O . PRO A 1 951 ? -26.829 23.806 22.221 1.00 88.94 951 PRO A O 1
ATOM 7665 N N . PRO A 1 952 ? -27.524 22.545 23.954 1.00 90.81 952 PRO A N 1
ATOM 7666 C CA . PRO A 1 952 ? -27.937 22.320 25.342 1.00 90.81 952 PRO A CA 1
ATOM 7667 C C . PRO A 1 952 ? -26.821 21.826 26.284 1.00 90.81 952 PRO A C 1
ATOM 7669 O O . PRO A 1 952 ? -27.050 21.737 27.481 1.00 90.81 952 PRO A O 1
ATOM 7672 N N . TYR A 1 953 ? -25.604 21.561 25.806 1.00 90.56 953 TYR A N 1
ATOM 7673 C CA . TYR A 1 953 ? -24.509 20.944 26.583 1.00 90.56 953 TYR A CA 1
ATOM 7674 C C . TYR A 1 953 ? -23.881 21.836 27.673 1.00 90.56 953 TYR A C 1
ATOM 7676 O O . TYR A 1 953 ? -22.953 21.428 28.373 1.00 90.56 953 TYR A O 1
ATOM 7684 N N . GLN A 1 954 ? -24.370 23.068 27.821 1.00 87.56 954 GLN A N 1
ATOM 7685 C CA . GLN A 1 954 ? -24.096 23.906 28.992 1.00 87.56 954 GLN A CA 1
ATOM 7686 C C . GLN A 1 954 ? -24.810 23.385 30.249 1.00 87.56 954 GLN A C 1
ATOM 7688 O O . GLN A 1 954 ? -24.365 23.675 31.356 1.00 87.56 954 GLN A O 1
ATOM 7693 N N . ASP A 1 955 ? -25.879 22.607 30.070 1.00 88.56 955 ASP A N 1
ATOM 7694 C CA . ASP A 1 955 ? -26.542 21.846 31.122 1.00 88.56 955 ASP A CA 1
ATOM 7695 C C . ASP A 1 955 ? -25.738 20.577 31.458 1.00 88.56 955 ASP A C 1
ATOM 7697 O O . ASP A 1 955 ? -25.310 19.834 30.567 1.00 88.56 955 ASP A O 1
ATOM 7701 N N . GLU A 1 956 ? -25.479 20.353 32.749 1.00 87.88 956 GLU A N 1
ATOM 7702 C CA . GLU A 1 956 ? -24.666 19.232 33.242 1.00 87.88 956 GLU A CA 1
ATOM 7703 C C . GLU A 1 956 ? -25.298 17.872 32.929 1.00 87.88 956 GLU A C 1
ATOM 7705 O O . GLU A 1 956 ? -24.582 16.965 32.500 1.00 87.88 956 GLU A O 1
ATOM 7710 N N . ASP A 1 957 ? -26.624 17.741 33.027 1.00 90.25 957 ASP A N 1
ATOM 7711 C CA . ASP A 1 957 ? -27.318 16.481 32.750 1.00 90.25 957 ASP A CA 1
ATOM 7712 C C . ASP A 1 957 ? -27.262 16.130 31.258 1.00 90.25 957 ASP A C 1
ATOM 7714 O O . ASP A 1 957 ? -26.993 14.980 30.897 1.00 90.25 957 ASP A O 1
ATOM 7718 N N . GLN A 1 958 ? -27.454 17.111 30.370 1.00 92.56 958 GLN A N 1
ATOM 7719 C CA . GLN A 1 958 ? -27.330 16.910 28.920 1.00 92.56 958 GLN A CA 1
ATOM 7720 C C . GLN A 1 958 ? -25.901 16.528 28.514 1.00 92.56 958 GLN A C 1
ATOM 7722 O O . GLN A 1 958 ? -25.698 15.608 27.713 1.00 92.56 958 GLN A O 1
ATOM 7727 N N . LEU A 1 959 ? -24.894 17.189 29.094 1.00 88.94 959 LEU A N 1
ATOM 7728 C CA . LEU A 1 959 ? -23.494 16.834 28.865 1.00 88.94 959 LEU A CA 1
ATOM 7729 C C . LEU A 1 959 ? -23.178 15.428 29.400 1.00 88.94 959 LEU A C 1
ATOM 7731 O O . LEU A 1 959 ? -22.537 14.634 28.707 1.00 88.94 959 LEU A O 1
ATOM 7735 N N . GLN A 1 960 ? -23.674 15.084 30.589 1.00 91.25 960 GLN A N 1
ATOM 7736 C CA . GLN A 1 960 ? -23.519 13.758 31.182 1.00 91.25 960 GLN A CA 1
ATOM 7737 C C . GLN A 1 960 ? -24.185 12.669 30.339 1.00 91.25 960 GLN A C 1
ATOM 7739 O O . GLN A 1 960 ? -23.589 11.603 30.167 1.00 91.25 960 GLN A O 1
ATOM 7744 N N . GLN A 1 961 ? -25.368 12.911 29.769 1.00 94.50 961 GLN A N 1
ATOM 7745 C CA . GLN A 1 961 ? -26.028 11.970 28.858 1.00 94.50 961 GLN A CA 1
ATOM 7746 C C . GLN A 1 961 ? -25.187 11.716 27.605 1.00 94.50 961 GLN A C 1
ATOM 7748 O O . GLN A 1 961 ? -24.977 10.559 27.236 1.00 94.50 961 GLN A O 1
ATOM 7753 N N . PHE A 1 962 ? -24.642 12.772 26.999 1.00 94.50 962 PHE A N 1
ATOM 7754 C CA . PHE A 1 962 ? -23.771 12.660 25.830 1.00 94.50 962 PHE A CA 1
ATOM 7755 C C . PHE A 1 962 ? -22.485 11.874 26.132 1.00 94.50 962 PHE A C 1
ATOM 7757 O O . PHE A 1 962 ? -22.154 10.913 25.433 1.00 94.50 962 PHE A O 1
ATOM 7764 N N . VAL A 1 963 ? -21.794 12.219 27.223 1.00 92.75 963 VAL A N 1
ATOM 7765 C CA . VAL A 1 963 ? -20.586 11.506 27.671 1.00 92.75 963 VAL A CA 1
ATOM 7766 C C . VAL A 1 963 ? -20.901 10.042 27.993 1.00 92.75 963 VAL A C 1
ATOM 7768 O O . VAL A 1 963 ? -20.138 9.145 27.626 1.00 92.75 963 VAL A O 1
ATOM 7771 N N . SER A 1 964 ? -22.038 9.782 28.643 1.00 93.12 964 SER A N 1
ATOM 7772 C CA . SER A 1 964 ? -22.483 8.426 28.981 1.00 93.12 964 SER A CA 1
ATOM 7773 C C . SER A 1 964 ? -22.817 7.609 27.737 1.00 93.12 964 SER A C 1
ATOM 7775 O O . SER A 1 964 ? -22.526 6.418 27.715 1.00 93.12 964 SER A O 1
ATOM 7777 N N . HIS A 1 965 ? -23.380 8.226 26.692 1.00 96.31 965 HIS A N 1
ATOM 7778 C CA . HIS A 1 965 ? -23.666 7.556 25.421 1.00 96.31 965 HIS A CA 1
ATOM 7779 C C . HIS A 1 965 ? -22.380 7.065 24.752 1.00 96.31 965 HIS A C 1
ATOM 7781 O O . HIS A 1 965 ? -22.274 5.875 24.466 1.00 96.31 965 HIS A O 1
ATOM 7787 N N . ILE A 1 966 ? -21.359 7.922 24.626 1.00 96.00 966 ILE A N 1
ATOM 7788 C CA . ILE A 1 966 ? -20.029 7.505 24.138 1.00 96.00 966 ILE A CA 1
ATOM 7789 C C . ILE A 1 966 ? -19.449 6.400 25.040 1.00 96.00 966 ILE A C 1
ATOM 7791 O O . ILE A 1 966 ? -18.884 5.413 24.564 1.00 96.00 966 ILE A O 1
ATOM 7795 N N . GLY A 1 967 ? -19.633 6.535 26.356 1.00 92.88 967 GLY A N 1
ATOM 7796 C CA . GLY A 1 967 ? -19.175 5.583 27.363 1.00 92.88 967 GLY A CA 1
ATOM 7797 C C . GLY A 1 967 ? -19.786 4.177 27.281 1.00 92.88 967 GLY A C 1
ATOM 7798 O O . GLY A 1 967 ? -19.244 3.273 27.911 1.00 92.88 967 GLY A O 1
ATOM 7799 N N . LYS A 1 968 ? -20.858 3.945 26.511 1.00 94.38 968 LYS A N 1
ATOM 7800 C CA . LYS A 1 968 ? -21.419 2.592 26.315 1.00 94.38 968 LYS A CA 1
ATOM 7801 C C . LYS A 1 968 ? -20.574 1.731 25.378 1.00 94.38 968 LYS A C 1
ATOM 7803 O O . LYS A 1 968 ? -20.532 0.518 25.522 1.00 94.38 968 LYS A O 1
ATOM 7808 N N . PHE A 1 969 ? -19.883 2.348 24.423 1.00 95.50 969 PHE A N 1
ATOM 7809 C CA . PHE A 1 969 ? -19.165 1.629 23.367 1.00 95.50 969 PHE A CA 1
ATOM 7810 C C . PHE A 1 969 ? -17.756 1.178 23.764 1.00 95.50 969 PHE A C 1
ATOM 7812 O O . PHE A 1 969 ? -17.120 0.413 23.038 1.00 95.50 969 PHE A O 1
ATOM 7819 N N . ARG A 1 970 ? -17.233 1.677 24.888 1.00 91.31 970 ARG A N 1
ATOM 7820 C CA . ARG A 1 970 ? -15.866 1.405 25.350 1.00 91.31 970 ARG A CA 1
ATOM 7821 C C . ARG A 1 970 ? -15.788 0.143 26.196 1.00 91.31 970 ARG A C 1
ATOM 7823 O O . ARG A 1 970 ? -16.706 -0.167 26.948 1.00 91.31 970 ARG A O 1
ATOM 7830 N N . LYS A 1 971 ? -14.627 -0.516 26.179 1.00 88.31 971 LYS A N 1
ATOM 7831 C CA . LYS A 1 971 ? -14.323 -1.560 27.161 1.00 88.31 971 LYS A CA 1
ATOM 7832 C C . LYS A 1 971 ? -14.204 -0.925 28.554 1.00 88.31 971 LYS A C 1
ATOM 7834 O O . LYS A 1 971 ? -13.281 -0.121 28.755 1.00 88.31 971 LYS A O 1
ATOM 7839 N N . PRO A 1 972 ? -15.059 -1.287 29.528 1.00 76.81 972 PRO A N 1
ATOM 7840 C CA . PRO A 1 972 ? -14.886 -0.832 30.894 1.00 76.81 972 PRO A CA 1
ATOM 7841 C C . PRO A 1 972 ? -13.530 -1.322 31.396 1.00 76.81 972 PRO A C 1
ATOM 7843 O O . PRO A 1 972 ? -13.082 -2.423 31.060 1.00 76.81 972 PRO A O 1
ATOM 7846 N N . ALA A 1 973 ? -12.851 -0.484 32.175 1.00 68.50 973 ALA A N 1
ATOM 7847 C CA . ALA A 1 973 ? -11.601 -0.903 32.779 1.00 68.50 973 ALA A CA 1
ATOM 7848 C C . ALA A 1 973 ? -11.856 -2.113 33.688 1.00 68.50 973 ALA A C 1
ATOM 7850 O O . ALA A 1 973 ? -12.939 -2.193 34.279 1.00 68.50 973 ALA A O 1
ATOM 7851 N N . PRO A 1 974 ? -10.907 -3.059 33.793 1.00 59.12 974 PRO A N 1
ATOM 7852 C CA . PRO A 1 974 ? -11.060 -4.199 34.679 1.00 59.12 974 PRO A CA 1
ATOM 7853 C C . PRO A 1 974 ? -11.251 -3.678 36.105 1.00 59.12 974 PRO A C 1
ATOM 7855 O O . PRO A 1 974 ? -10.307 -3.250 36.769 1.00 59.12 974 PRO A O 1
ATOM 7858 N N . VAL A 1 975 ? -12.501 -3.677 36.568 1.00 47.28 975 VAL A N 1
ATOM 7859 C CA . VAL A 1 975 ? -12.830 -3.474 37.975 1.00 47.28 975 VAL A CA 1
ATOM 7860 C C . VAL A 1 975 ? -12.046 -4.547 38.724 1.00 47.28 975 VAL A C 1
ATOM 7862 O O . VAL A 1 975 ? -12.054 -5.704 38.298 1.00 47.28 975 VAL A O 1
ATOM 7865 N N . ARG A 1 976 ? -11.323 -4.174 39.793 1.00 39.88 976 ARG A N 1
ATOM 7866 C CA . ARG A 1 976 ? -10.645 -5.150 40.668 1.00 39.88 976 ARG A CA 1
ATOM 7867 C C . ARG A 1 976 ? -11.577 -6.352 40.870 1.00 39.88 976 ARG A C 1
ATOM 7869 O O . ARG A 1 976 ? -12.755 -6.123 41.141 1.00 39.88 976 ARG A O 1
ATOM 7876 N N . PRO A 1 977 ? -11.074 -7.584 40.687 1.00 38.00 977 PRO A N 1
ATOM 7877 C CA . PRO A 1 977 ? -11.881 -8.735 40.310 1.00 38.00 977 PRO A CA 1
ATOM 7878 C C . PRO A 1 977 ? -13.101 -8.875 41.214 1.00 38.00 977 PRO A C 1
ATOM 7880 O O . PRO A 1 977 ? -12.978 -9.097 42.418 1.00 38.00 977 PRO A O 1
ATOM 7883 N N . THR A 1 978 ? -14.284 -8.754 40.618 1.00 39.06 978 THR A N 1
ATOM 7884 C CA . THR A 1 978 ? -15.505 -9.287 41.206 1.00 39.06 978 THR A CA 1
ATOM 7885 C C . THR A 1 978 ? -15.459 -10.809 41.095 1.00 39.06 978 THR A C 1
ATOM 7887 O O . THR A 1 978 ? -15.021 -11.383 40.098 1.00 39.06 978 THR A O 1
ATOM 7890 N N . SER A 1 979 ? -15.873 -11.466 42.173 1.00 42.16 979 SER A N 1
ATOM 7891 C CA . SER A 1 979 ? -15.738 -12.890 42.504 1.00 42.16 979 SER A CA 1
ATOM 7892 C C . SER A 1 979 ? -16.605 -13.839 41.658 1.00 42.16 979 SER A C 1
ATOM 7894 O O . SER A 1 979 ? -17.200 -14.785 42.169 1.00 42.16 979 SER A O 1
ATOM 7896 N N . SER A 1 980 ? -16.688 -13.616 40.347 1.00 51.81 980 SER A N 1
ATOM 7897 C CA . SER A 1 980 ? -17.355 -14.527 39.418 1.00 51.81 980 SER A CA 1
ATOM 7898 C C . SER A 1 980 ? -16.355 -15.540 38.855 1.00 51.81 980 SER A C 1
ATOM 7900 O O . SER A 1 980 ? -15.454 -15.199 38.087 1.00 51.81 980 SER A O 1
ATOM 7902 N N . ARG A 1 981 ? -16.546 -16.820 39.204 1.00 43.12 981 ARG A N 1
ATOM 7903 C CA . ARG A 1 981 ? -15.755 -17.969 38.716 1.00 43.12 981 ARG A CA 1
ATOM 7904 C C . ARG A 1 981 ? -15.669 -18.027 37.184 1.00 43.12 981 ARG A C 1
ATOM 7906 O O . ARG A 1 981 ? -14.658 -18.470 36.653 1.00 43.12 981 ARG A O 1
ATOM 7913 N N . ARG A 1 982 ? -16.710 -17.571 36.477 1.00 43.59 982 ARG A N 1
ATOM 7914 C CA . ARG A 1 982 ? -16.780 -17.579 35.005 1.00 43.59 982 ARG A CA 1
ATOM 7915 C C . ARG A 1 982 ? -15.793 -16.587 34.380 1.00 43.59 982 ARG A C 1
ATOM 7917 O O . ARG A 1 982 ? -15.101 -16.947 33.436 1.00 43.59 982 ARG A O 1
ATOM 7924 N N . ASN A 1 983 ? -15.664 -15.398 34.970 1.00 42.59 983 ASN A N 1
ATOM 7925 C CA . ASN A 1 983 ? -14.746 -14.361 34.491 1.00 42.59 983 ASN A CA 1
ATOM 7926 C C . ASN A 1 983 ? -13.288 -14.708 34.816 1.00 42.59 983 ASN A C 1
ATOM 7928 O O . ASN A 1 983 ? -12.419 -14.519 33.976 1.00 42.59 983 ASN A O 1
ATOM 7932 N N . LEU A 1 984 ? -13.025 -15.339 35.970 1.00 42.53 984 LEU A N 1
ATOM 7933 C CA . LEU A 1 984 ? -11.684 -15.842 36.297 1.00 42.53 984 LEU A CA 1
ATOM 7934 C C . LEU A 1 984 ? -11.193 -16.917 35.314 1.00 42.53 984 LEU A C 1
ATOM 7936 O O . LEU A 1 984 ? -10.014 -16.942 34.976 1.00 42.53 984 LEU A O 1
ATOM 7940 N N . ILE A 1 985 ? -12.084 -17.801 34.858 1.00 46.28 985 ILE A N 1
ATOM 7941 C CA . ILE A 1 985 ? -11.747 -18.843 33.877 1.00 46.28 985 ILE A CA 1
ATOM 7942 C C . ILE A 1 985 ? -11.525 -18.239 32.479 1.00 46.28 985 ILE A C 1
ATOM 7944 O O . ILE A 1 985 ? -10.667 -18.721 31.743 1.00 46.28 985 ILE A O 1
ATOM 7948 N N . ALA A 1 986 ? -12.251 -17.173 32.125 1.00 38.66 986 ALA A N 1
ATOM 7949 C CA . ALA A 1 986 ? -12.066 -16.451 30.865 1.00 38.66 986 ALA A CA 1
ATOM 7950 C C . ALA A 1 986 ? -10.758 -15.636 30.837 1.00 38.66 986 ALA A C 1
ATOM 7952 O O . ALA A 1 986 ? -10.045 -15.650 29.833 1.00 38.66 986 ALA A O 1
ATOM 7953 N N . ASP A 1 987 ? -10.414 -14.982 31.949 1.00 37.19 987 ASP A N 1
ATOM 7954 C CA . ASP A 1 987 ? -9.198 -14.172 32.079 1.00 37.19 987 ASP A CA 1
ATOM 7955 C C . ASP A 1 987 ? -7.935 -15.024 32.280 1.00 37.19 987 ASP A C 1
ATOM 7957 O O . ASP A 1 987 ? -6.833 -14.619 31.906 1.00 37.19 987 ASP A O 1
ATOM 7961 N N . ILE A 1 988 ? -8.074 -16.224 32.852 1.00 42.28 988 ILE A N 1
ATOM 7962 C CA . ILE A 1 988 ? -6.972 -17.158 33.097 1.00 42.28 988 ILE A CA 1
ATOM 7963 C C . ILE A 1 988 ? -7.388 -18.547 32.577 1.00 42.28 988 ILE A C 1
ATOM 7965 O O . ILE A 1 988 ? -7.777 -19.416 33.361 1.00 42.28 988 ILE A O 1
ATOM 7969 N N . PRO A 1 989 ? -7.262 -18.811 31.260 1.00 38.12 989 PRO A N 1
ATOM 7970 C CA . PRO A 1 989 ? -7.749 -20.046 30.633 1.00 38.12 989 PRO A CA 1
ATOM 7971 C C . PRO A 1 989 ? -7.159 -21.338 31.216 1.00 38.12 989 PRO A C 1
ATOM 7973 O O . PRO A 1 989 ? -7.751 -22.409 31.093 1.00 38.12 989 PRO A O 1
ATOM 7976 N N . ILE A 1 990 ? -5.999 -21.262 31.879 1.00 37.28 990 ILE A N 1
ATOM 7977 C CA . ILE A 1 990 ? -5.382 -22.421 32.538 1.00 37.28 990 ILE A CA 1
ATOM 7978 C C . ILE A 1 990 ? -6.164 -22.889 33.778 1.00 37.28 990 ILE A C 1
ATOM 7980 O O . ILE A 1 990 ? -6.056 -24.056 34.138 1.00 37.28 990 ILE A O 1
ATOM 7984 N N . LEU A 1 991 ? -7.008 -22.035 34.378 1.00 39.72 991 LEU A N 1
ATOM 7985 C CA . LEU A 1 991 ? -7.919 -22.414 35.467 1.00 39.72 991 LEU A CA 1
ATOM 7986 C C . LEU A 1 991 ? -9.036 -23.365 35.016 1.00 39.72 991 LEU A C 1
ATOM 7988 O O . LEU A 1 991 ? -9.639 -24.001 35.866 1.00 39.72 991 LEU A O 1
ATOM 7992 N N . ALA A 1 992 ? -9.319 -23.487 33.713 1.00 39.25 992 ALA A N 1
ATOM 7993 C CA . ALA A 1 992 ? -10.235 -24.512 33.196 1.00 39.25 992 ALA A CA 1
ATOM 7994 C C . ALA A 1 992 ? -9.600 -25.913 33.140 1.00 39.25 992 ALA A C 1
ATOM 7996 O O . ALA A 1 992 ? -10.305 -26.901 32.944 1.00 39.25 992 ALA A O 1
ATOM 7997 N N . LYS A 1 993 ? -8.265 -25.989 33.233 1.00 37.03 993 LYS A N 1
ATOM 7998 C CA . LYS A 1 993 ? -7.484 -27.233 33.177 1.00 37.03 993 LYS A CA 1
ATOM 7999 C C . LYS A 1 993 ? -7.040 -27.732 34.561 1.00 37.03 993 LYS A C 1
ATOM 8001 O O . LYS A 1 993 ? -6.464 -28.815 34.632 1.00 37.03 993 LYS A O 1
ATOM 8006 N N . LEU A 1 994 ? -7.277 -26.944 35.613 1.00 38.16 994 LEU A N 1
ATOM 8007 C CA . LEU A 1 994 ? -7.133 -27.296 37.031 1.00 38.16 994 LEU A CA 1
ATOM 8008 C C . LEU A 1 994 ? -8.513 -27.639 37.596 1.00 38.16 994 LEU A C 1
ATOM 8010 O O . LEU A 1 994 ? -8.577 -28.565 38.432 1.00 38.16 994 LEU A O 1
#

pLDDT: mean 83.79, std 13.49, range [28.03, 97.75]

Foldseek 3Di:
DDPDADEAEFDQDDDPDDLVVLVVVVVPDDPVRCPPPVNVCVSCPPPLDPVSSVVSSVVVVCVVPVPQPQDEAEAEAAEFEACPPPHFQADADCDDPNVQLVCLLQVLAQEAEFDQQAFQKYAYPLLSVLLVVLCVVVRVVPSDYGYAYQICQAPHTDGNNLLQLLSLVQSQVPRAPNHPDGRHHDYHHDPVVRVVVLCVPQVVVLVVLVVCLVVHDPVSVVVSVVSVVSSVSNVVVSVSCVVSRHHHYHYDRPVSVVSLVVDDPVSCVVSVNDPLQADSSQSSSSNSVSCCCNVVVDDDDDDDGDRDLAWDWLQPPPPPPDDDDDPVCVPQVLLVLLVVLLVPQPDALDDDDLVVLLVQLCPDPLLVVLLVVCCVVVVHDSVVSSVVLSVLSVQFFFAADSVLSSVLLSVLSLLCNLAEPTEIEGPVLLVLQVVCLVPFAEEEAEAAAAPCRLVSVQNVCSNSSHARAQEEAECLQVPPPVSNVSNSNSRYGYDYLDCPVPVSSVSSVLSSLLVCRLSSHYHYDHQLSHHDLLLAQAQGDLSVVLSNLLSCLLVSTVKYWYKYKYKAWLAHLCLVCSLVVQLVPPPPSCPVVCSVPDPVSSNHYRYYMYMYIDRIDILVVLLVVCLVVVCVVCVVVVHNDDSVCSRLSPNVVNVVVSSSQVSLVSSVRNLQQHEQALLLLLLLVLLVCQVWDALVVSLVSSVVVVVVCVVLVGHYPDPPPDDSSVRNVVSCVNLVVQWDDPDVRIIHGPPPDPVSLSSNSSSSSSNNSCCVSLVLVLLLLLLLQLVPPCLVVFDFPVSSVVSSVVVCLQCVNVHRDNVVCPVVPPVSVVVVVVCCVVQQWPDDPRGIHGGPVNVVVSSSSLSNCQLLLLLLLLLLVLQVVQAQPRKAFPVVSLSNSLVSLSVCVVVQQGAGNSSSRSVSNVSSVVSCVVVQQKDWDADVPDPTIIIHGDPPCSDPVVSVVVSVSSVSSHDGGPDPDDPDPVVVCVVPVCVVVD

Sequence (994 aa):
NVHMAGLLHEEIYPLNFDLDDVIAKVKRMNVNEMNTLPVLTDLLGDYPNTYTFTKSITEHMLLENRGSVPLAIVRPSIIGAAVEEPVPGWVDTVSAAGAPILAAGLGVLQYIKGRPEGILDIIPVDHVVSTILACIPDVVCQDKLKIYASSSSSTHPTTIYDIERACVDFFNSNPSSHAFGPFSFKVIDSPQIYEVAFFCHYSIPAAFLNTIAAFGSDRQKRLAKSYERLVSRARSISQRFRHFTENSWLFDCSNSIHLRHQLSDEEQKMFEMDINVVDWFSYHQVFAYGLLRYVMKEDLVEIPIKRVEKFVPLHRSYYKNQNRVKLINRLAPDLDWSYQTHLLHPQRPVSRPIKQMHESLFSTEAVQTAIAKAAKDEDVSRPSVETRVRAMIVRLVGEVDHNVLIGFGWILKKIFKAIYESIHVNTRGIDAIKKYVSVNPIVLLPTHRSYVDFLVCSFVCFAFQLPIPYIAAGEDFLGIVGVRWLFRKSGAFFIRRSFADDPLYQSVFDAYIALLLGDQQCIEFFVEGTRSRSGKMLHPKLGLLRSVTDVFFENKVDDIQFIPLTINYEKTLEGNIYGNELLGDSKIKESLKSLLGSASVLTASFGRIVVKICDPISLKDYSQSYIPRAIIEANLDGKTADPKDFDPHTNLELRAKINQSLANEVVYQLSMNTECMPTHLVATFLLMYRQGITEEHLVERVDWLRKQLLSRGAPVSFMEGYRRDIIVSSAIKYLRGYIIERRKHLYEPAISARHEYANMLILSHYRNKIVPWFFREGLWACALYSFGEEIERGVSHEALLKEVKFLYSLLEHEFIFKREDTELPGDMSNCLSRMIADGVLIQHRDRIEVAPKGEFFFSFLCAMFWPFIDSYFVTALTLFALQPNNTVIESKLTKRAQWLGTTLYAEGRLSFFEACSMDTLKNAVDTLETFQVIKRFRAPGSHEKSAQLLPPYQDEDQLQQFVSHIGKFRKPAPVRPTSSRRNLIADIPILAKL

Radius of gyration: 33.97 Å; chains: 1; bounding box: 73×120×95 Å

Secondary structure (DSSP, 8-state):
----PEEE-SSPPPPSS-HHHHHHHHHHS-HHHHTSHHHHHHHHTT-SSHHHHHHHHHHHHHHHH-TTS--EEEEESEEE--SSSSSTT---S--TTHHHHHHHHTTS--EEES-TTSB--EEEHHHHHHHHHHHHHHHHHH-S-EEEEE-STTTS--BHHHHHHHHHHHHHHS--TT-SS----EEE--HHHHHHHHIIIIIHHHHHHHHHHHTS-HHHHHHHHHHHHHHHHHHHHHHHHHHHHH--EEE--HHHHHHHHHS-HHHHHHS---GGG--HHHHHHHHHHHIIIIIS----PPPPP----PEEETTTTGGGG-----GGGGT-HHHHHHHHHHHT--S---PPPHHHHHHHHHH-HHHHHHHHHHHHHTT--HHHHHHHHHHHHHHH---B-HHHHHHHHHHHHHHHHHH-SEEEEEHHHHHHHHHHTTTS-EEEEE--SSTTHHHHHHHHHHHTTPPPPEEEEEGGGGGSHHHHHHHHHBT-EEE-S--TT-HHHHHHHHHHHHHHHHTT--EE--TTSS--SSSSPPPP-HHHHHHHHHHHHTTSSS--EEEEEEEEESS-TTHHHHHHHHTT----TTHHHHHHH-TTTTTS---EEEEEEPPPEEHHHHHHHHHHHHHHHHHHTT----GGGG-TTT-HHHHHHHHHHHHHHHHHHHHHT--B-HHHHHHHHHHHTTT-EEHHHHHHHHHHHHHHHHTTT--B-S-SSS-HHHHHHHHHHHHTTSEEEEETTEEEE--SSGGGGHHHHHHHHHHTTTGGGGHHHHHHHHHHHTTGGGGGG-EEHHHHHHHHHHHHHHTTTTS---GGGGSTHHHHHHHHHHHHHTTSEEEETTEEEE-TTTHHHHHHHHHHHHHHHHHHHHHHHHGGGGTTT--EEHHHHHHHHHHHHHHHHHTT--S-GGGG-HHHHHHHHHHHHHTTSEEEEEPTT-SSEEEEEPTTTTSHHHHHHHHHHHTTSSPPP--S--S-HHHHHHHSGGGG--